Protein AF-0000000067867718 (afdb_homodimer)

Foldseek 3Di:
DVVVVVVLVVLLVVLVCLLLPLLLVLLLQLLVVLQVLLQLLLVLLCQLVPPDPVSVVVCVVVVCSVVSLVSNCVRALQVLLSSLLRSLLSSCVSVPHRRNLLSVLSSLLLQLLADWDDDPVGTHRPSNCRHLLVNLVSSVSSSVSSVQLSVQLVVCCADQDDPVDDPVVRVVRSSVVSSVVSNVVSNVVQVVCCPPPQNGPSSVCSVPPLVVLLVVVLDLVNVLVLLLSLLSCVLQPHNSCSSCSSVQCSRFLSLLSQLLVCVSVVDDLLPGPGQGGSLLCVQFLAQLEQLVCLLVLVLLCVPFDFPQSVVLSVVRNVSSQQSNCVSPCVSLVSHNDPLNSVSSSVLSSVRSVVSSVCCVVVVFGGFSSRDDDRRPGQLVSLCSGGRNSSSVSSVVSSNVSNVSRNVSVVVVSVVSVVVVVVVVVVVVVD/DVVVVVVLVVLLVVLVCLLLPLLLVLLLQLLVVLQVLLQLLLVLLCQLVPPDPVSVVVCVVVVCSVVSLVSNCVRALQVLLSSLLRSLLSSCVSVPHRRNLLSVLSSLLLQLLDDWDDDPVGTDRPSNCRHLLVNLVSSVSSSVSSVQLSVQLVVCCADQDDPVDDPVVRSVRSSVVSSVVSNVVSNVVQVVCCPPPQNGPSSVCSVPPLVVLLVVLLDLVNVLVLLLSLLSCVLQPHNSCSSCSSVQCSRFLSLLSQLLVVVSVVDDLLPGPGQGGSLLCVQFLAQLEQLVCLLVLVLLCVPFDFPQSVVLSVVRNVSSQQSNCVSVCVSVVSHNDPLQSVSSSVLSSVRSVVSSVCCVVVVFGGFSSRDDDRRPGQLVSLCSGGRNSSSVSSVVSSNVSNVSRNVSVVVVSVVSVVVVVVVVVVVVVD

pLDDT: mean 90.51, std 9.69, range [46.03, 98.88]

InterPro domains:
  IPR003352 Phosphotransferase system, EIIC [PF02378] (28-348)
  IPR004501 Phosphotransferase system, EIIC component, type 3 [PS51105] (7-408)
  IPR004501 Phosphotransferase system, EIIC component, type 3 [TIGR00410] (12-420)
  IPR004796 Phosphotransferase system, cellobiose-type IIC component [PIRSF006351] (7-424)
  IPR051088 Bacterial PTS System Sugar-Specific EIIC/EIIB [PTHR33989] (7-426)

Organism: NCBI:txid29363

Sequence (860 aa):
MKDKEQIMDKVMLFAEKVKTNNYLSAISNGLMMLMPLLMIGSIALLLAVLPIDAWKQFLTDTGIRTYLMAASTLTTSLIALYASFTVAYCLAENLGQKAIGAGCISAFCFLIITPLANFETGSYLDIGWLGAKGLFGAMIVALIAGRLYCLFLDKKIIIKMPESVPPVVSNTFAGLFPAIIVGFLFVFVAFGFSLTKYGSFADFVYGIIAAPLQNLSGSIWSLLFIILIQMVLWIFGLHGSLVVGSFISALYLPMDTMNMEAVMAGVANSDLPNIMGKTFYGLFAGIGGAGGTLSLIFVMLIFAKAKQHKAIAKLTVGPGCFTINEPIVFGLPLILNPIMAIPFITVPLIQTLVAYLAIAANIVPRLNGVQVPFGMPILVNGVLAGGWKVAVLQVVLIAIGMLVYFPFFKVLDKQALKSEEVSSEETLVQMKDKEQIMDKVMLFAEKVKTNNYLSAISNGLMMLMPLLMIGSIALLLAVLPIDAWKQFLTDTGIRTYLMAASTLTTSLIALYASFTVAYCLAENLGQKAIGAGCISAFCFLIITPLANFETGSYLDIGWLGAKGLFGAMIVALIAGRLYCLFLDKKIIIKMPESVPPVVSNTFAGLFPAIIVGFLFVFVAFGFSLTKYGSFADFVYGIIAAPLQNLSGSIWSLLFIILIQMVLWIFGLHGSLVVGSFISALYLPMDTMNMEAVMAGVANSDLPNIMGKTFYGLFAGIGGAGGTLSLIFVMLIFAKAKQHKAIAKLTVGPGCFTINEPIVFGLPLILNPIMAIPFITVPLIQTLVAYLAIAANIVPRLNGVQVPFGMPILVNGVLAGGWKVAVLQVVLIAIGMLVYFPFFKVLDKQALKSEEVSSEETLVQ

Structure (mmCIF, N/CA/C/O backbone):
data_AF-0000000067867718-model_v1
#
loop_
_entity.id
_entity.type
_entity.pdbx_description
1 polymer 'Permease IIC component'
#
loop_
_atom_site.group_PDB
_atom_site.id
_atom_site.type_symbol
_atom_site.label_atom_id
_atom_site.label_alt_id
_atom_site.label_comp_id
_atom_site.label_asym_id
_atom_site.label_entity_id
_atom_site.label_seq_id
_atom_site.pdbx_PDB_ins_code
_atom_site.Cartn_x
_atom_site.Cartn_y
_atom_site.Cartn_z
_atom_site.occupancy
_atom_site.B_iso_or_equiv
_atom_site.auth_seq_id
_atom_site.auth_comp_id
_atom_site.auth_asym_id
_atom_site.auth_atom_id
_atom_site.pdbx_PDB_model_num
ATOM 1 N N . MET A 1 1 ? -17.594 -49.094 6.586 1 56.5 1 MET A N 1
ATOM 2 C CA . MET A 1 1 ? -18.375 -48.031 5.961 1 56.5 1 MET A CA 1
ATOM 3 C C . MET A 1 1 ? -18.625 -46.875 6.938 1 56.5 1 MET A C 1
ATOM 5 O O . MET A 1 1 ? -18.469 -45.719 6.578 1 56.5 1 MET A O 1
ATOM 9 N N . LYS A 1 2 ? -18.844 -47.219 8.211 1 63.03 2 LYS A N 1
ATOM 10 C CA . LYS A 1 2 ? -19.078 -46.219 9.227 1 63.03 2 LYS A CA 1
ATOM 11 C C . LYS A 1 2 ? -17.797 -45.406 9.516 1 63.03 2 LYS A C 1
ATOM 13 O O . LYS A 1 2 ? -17.844 -44.188 9.648 1 63.03 2 LYS A O 1
ATOM 18 N N . ASP A 1 3 ? -16.75 -46.094 9.438 1 68.88 3 ASP A N 1
ATOM 19 C CA . ASP A 1 3 ? -15.477 -45.438 9.727 1 68.88 3 ASP A CA 1
ATOM 20 C C . ASP A 1 3 ? -15.055 -44.531 8.594 1 68.88 3 ASP A C 1
ATOM 22 O O . ASP A 1 3 ? -14.555 -43.406 8.836 1 68.88 3 ASP A O 1
ATOM 26 N N . LYS A 1 4 ? -15.188 -45 7.402 1 69.81 4 LYS A N 1
ATOM 27 C CA . LYS A 1 4 ? -14.898 -44.156 6.234 1 69.81 4 LYS A CA 1
ATOM 28 C C . LYS A 1 4 ? -15.797 -42.938 6.203 1 69.81 4 LYS A C 1
ATOM 30 O O . LYS A 1 4 ? -15.336 -41.844 5.891 1 69.81 4 LYS A O 1
ATOM 35 N N . GLU A 1 5 ? -16.984 -43.219 6.504 1 76.69 5 GLU A N 1
ATOM 36 C CA . GLU A 1 5 ? -17.938 -42.125 6.562 1 76.69 5 GLU A CA 1
ATOM 37 C C . GLU A 1 5 ? -17.547 -41.125 7.645 1 76.69 5 GLU A C 1
ATOM 39 O O . GLU A 1 5 ? -17.672 -39.906 7.449 1 76.69 5 GLU A O 1
ATOM 44 N N . GLN A 1 6 ? -17.141 -41.688 8.711 1 80.94 6 GLN A N 1
ATOM 45 C CA . GLN A 1 6 ? -16.719 -40.812 9.797 1 80.94 6 GLN A CA 1
ATOM 46 C C . GLN A 1 6 ? -15.484 -40.031 9.414 1 80.94 6 GLN A C 1
ATOM 48 O O . GLN A 1 6 ? -15.375 -38.844 9.742 1 80.94 6 GLN A O 1
ATOM 53 N N . ILE A 1 7 ? -14.586 -40.625 8.812 1 78.62 7 ILE A N 1
ATOM 54 C CA . ILE A 1 7 ? -13.383 -39.938 8.352 1 78.62 7 ILE A CA 1
ATOM 55 C C . ILE A 1 7 ? -13.758 -38.875 7.336 1 78.62 7 ILE A C 1
ATOM 57 O O . ILE A 1 7 ? -13.234 -37.75 7.383 1 78.62 7 ILE A O 1
ATOM 61 N N . MET A 1 8 ? -14.664 -39.219 6.516 1 80.06 8 MET A N 1
ATOM 62 C CA . MET A 1 8 ? -15.094 -38.281 5.484 1 80.06 8 MET A CA 1
ATOM 63 C C . MET A 1 8 ? -15.781 -37.094 6.105 1 80.06 8 MET A C 1
ATOM 65 O O . MET A 1 8 ? -15.617 -35.969 5.625 1 80.06 8 MET A O 1
ATOM 69 N N . ASP A 1 9 ? -16.578 -37.375 7.035 1 82.75 9 ASP A N 1
ATOM 70 C CA . ASP A 1 9 ? -17.234 -36.281 7.742 1 82.75 9 ASP A CA 1
ATOM 71 C C . ASP A 1 9 ? -16.203 -35.344 8.391 1 82.75 9 ASP A C 1
ATOM 73 O O . ASP A 1 9 ? -16.375 -34.125 8.375 1 82.75 9 ASP A O 1
ATOM 77 N N . LYS A 1 10 ? -15.258 -35.938 8.891 1 84.94 10 LYS A N 1
ATOM 78 C CA . LYS A 1 10 ? -14.211 -35.125 9.531 1 84.94 10 LYS A CA 1
ATOM 79 C C . LYS A 1 10 ? -13.438 -34.312 8.5 1 84.94 10 LYS A C 1
ATOM 81 O O . LYS A 1 10 ? -13.094 -33.156 8.75 1 84.94 10 LYS A O 1
ATOM 86 N N . VAL A 1 11 ? -13.156 -34.906 7.383 1 81.06 11 VAL A N 1
ATOM 87 C CA . VAL A 1 11 ? -12.43 -34.219 6.316 1 81.06 11 VAL A CA 1
ATOM 88 C C . VAL A 1 11 ? -13.266 -33.062 5.793 1 81.06 11 VAL A C 1
ATOM 90 O O . VAL A 1 11 ? -12.742 -31.969 5.566 1 81.06 11 VAL A O 1
ATOM 93 N N . MET A 1 12 ? -14.469 -33.312 5.66 1 82.31 12 MET A N 1
ATOM 94 C CA . MET A 1 12 ? -15.359 -32.281 5.152 1 82.31 12 MET A CA 1
ATOM 95 C C . MET A 1 12 ? -15.469 -31.125 6.145 1 82.31 12 MET A C 1
ATOM 97 O O . MET A 1 12 ? -15.5 -29.969 5.75 1 82.31 12 MET A O 1
ATOM 101 N N . LEU A 1 13 ? -15.531 -31.5 7.387 1 84.5 13 LEU A N 1
ATOM 102 C CA . LEU A 1 13 ? -15.594 -30.484 8.43 1 84.5 13 LEU A CA 1
ATOM 103 C C . LEU A 1 13 ? -14.312 -29.656 8.453 1 84.5 13 LEU A C 1
ATOM 105 O O . LEU A 1 13 ? -14.359 -28.438 8.602 1 84.5 13 LEU A O 1
ATOM 109 N N . PHE A 1 14 ? -13.242 -30.328 8.344 1 85 14 PHE A N 1
ATOM 110 C CA . PHE A 1 14 ? -11.961 -29.641 8.305 1 85 14 PHE A CA 1
ATOM 111 C C . PHE A 1 14 ? -11.875 -28.734 7.09 1 85 14 PHE A C 1
ATOM 113 O O . PHE A 1 14 ? -11.438 -27.578 7.203 1 85 14 PHE A O 1
ATOM 120 N N . ALA A 1 15 ? -12.281 -29.25 6.02 1 84.5 15 ALA A N 1
ATOM 121 C CA . ALA A 1 15 ? -12.234 -28.484 4.781 1 84.5 15 ALA A CA 1
ATOM 122 C C . ALA A 1 15 ? -13.094 -27.219 4.891 1 84.5 15 ALA A C 1
ATOM 124 O O . ALA A 1 15 ? -12.703 -26.156 4.414 1 84.5 15 ALA A O 1
ATOM 125 N N . GLU A 1 16 ? -14.148 -27.375 5.469 1 83.19 16 GLU A N 1
ATOM 126 C CA . GLU A 1 16 ? -15.031 -26.234 5.656 1 83.19 16 GLU A CA 1
ATOM 127 C C . GLU A 1 16 ? -14.406 -25.188 6.59 1 83.19 16 GLU A C 1
ATOM 129 O O . GLU A 1 16 ? -14.531 -23.984 6.363 1 83.19 16 GLU A O 1
ATOM 134 N N . LYS A 1 17 ? -13.781 -25.703 7.559 1 86.38 17 LYS A N 1
ATOM 135 C CA . LYS A 1 17 ? -13.117 -24.812 8.5 1 86.38 17 LYS A CA 1
ATOM 136 C C . LYS A 1 17 ? -11.984 -24.047 7.82 1 86.38 17 LYS A C 1
ATOM 138 O O . LYS A 1 17 ? -11.766 -22.875 8.109 1 86.38 17 LYS A O 1
ATOM 143 N N . VAL A 1 18 ? -11.297 -24.688 6.992 1 84.06 18 VAL A N 1
ATOM 144 C CA . VAL A 1 18 ? -10.203 -24.047 6.27 1 84.06 18 VAL A CA 1
ATOM 145 C C . VAL A 1 18 ? -10.758 -23.016 5.289 1 84.06 18 VAL A C 1
ATOM 147 O O . VAL A 1 18 ? -10.242 -21.906 5.199 1 84.06 18 VAL A O 1
ATOM 150 N N . LYS A 1 19 ? -11.727 -23.422 4.672 1 80.06 19 LYS A N 1
ATOM 151 C CA . LYS A 1 19 ? -12.336 -22.562 3.656 1 80.06 19 LYS A CA 1
ATOM 152 C C . LYS A 1 19 ? -12.891 -21.297 4.277 1 80.06 19 LYS A C 1
ATOM 154 O O . LYS A 1 19 ? -12.852 -20.219 3.662 1 80.06 19 LYS A O 1
ATOM 159 N N . THR A 1 20 ? -13.312 -21.391 5.477 1 85.44 20 THR A N 1
ATOM 160 C CA . THR A 1 20 ? -13.984 -20.25 6.105 1 85.44 20 THR A CA 1
ATOM 161 C C . THR A 1 20 ? -13.047 -19.531 7.074 1 85.44 20 THR A C 1
ATOM 163 O O . THR A 1 20 ? -13.453 -18.609 7.766 1 85.44 20 THR A O 1
ATOM 166 N N . ASN A 1 21 ? -11.844 -20.031 7.133 1 91.5 21 ASN A N 1
ATOM 167 C CA . ASN A 1 21 ? -10.883 -19.438 8.055 1 91.5 21 ASN A CA 1
ATOM 168 C C . ASN A 1 21 ? -10.461 -18.031 7.598 1 91.5 21 ASN A C 1
ATOM 170 O O . ASN A 1 21 ? -9.891 -17.875 6.52 1 91.5 21 ASN A O 1
ATOM 174 N N . ASN A 1 22 ? -10.617 -17.047 8.5 1 93.62 22 ASN A N 1
ATOM 175 C CA . ASN A 1 22 ? -10.352 -15.656 8.18 1 93.62 22 ASN A CA 1
ATOM 176 C C . ASN A 1 22 ? -8.867 -15.422 7.883 1 93.62 22 ASN A C 1
ATOM 178 O O . ASN A 1 22 ? -8.523 -14.602 7.027 1 93.62 22 ASN A O 1
ATOM 182 N N . TYR A 1 23 ? -8.062 -16.094 8.555 1 94.88 23 TYR A N 1
ATOM 183 C CA . TYR A 1 23 ? -6.625 -15.883 8.422 1 94.88 23 TYR A CA 1
ATOM 184 C C . TYR A 1 23 ? -6.09 -16.5 7.141 1 94.88 23 TYR A C 1
ATOM 186 O O . TYR A 1 23 ? -5.363 -15.859 6.383 1 94.88 23 TYR A O 1
ATOM 194 N N . LEU A 1 24 ? -6.535 -17.734 6.852 1 92.31 24 LEU A N 1
ATOM 195 C CA . LEU A 1 24 ? -6.09 -18.406 5.633 1 92.31 24 LEU A CA 1
ATOM 196 C C . LEU A 1 24 ? -6.66 -17.719 4.395 1 92.31 24 LEU A C 1
ATOM 198 O O . LEU A 1 24 ? -5.961 -17.547 3.393 1 92.31 24 LEU A O 1
ATOM 202 N N . SER A 1 25 ? -7.844 -17.312 4.492 1 91.62 25 SER A N 1
ATOM 203 C CA . SER A 1 25 ? -8.453 -16.625 3.363 1 91.62 25 SER A CA 1
ATOM 204 C C . SER A 1 25 ? -7.781 -15.281 3.109 1 91.62 25 SER A C 1
ATOM 206 O O . SER A 1 25 ? -7.684 -14.836 1.964 1 91.62 25 SER A O 1
ATOM 208 N N . ALA A 1 26 ? -7.348 -14.633 4.195 1 95.38 26 ALA A N 1
ATOM 209 C CA . ALA A 1 26 ? -6.66 -13.352 4.059 1 95.38 26 ALA A CA 1
ATOM 210 C C . ALA A 1 26 ? -5.348 -13.516 3.301 1 95.38 26 ALA A C 1
ATOM 212 O O . ALA A 1 26 ? -4.992 -12.664 2.477 1 95.38 26 ALA A O 1
ATOM 213 N N . ILE A 1 27 ? -4.676 -14.57 3.602 1 94.44 27 ILE A N 1
ATOM 214 C CA . ILE A 1 27 ? -3.418 -14.836 2.908 1 94.44 27 ILE A CA 1
ATOM 215 C C . ILE A 1 27 ? -3.688 -15.086 1.426 1 94.44 27 ILE A C 1
ATOM 217 O O . ILE A 1 27 ? -3.076 -14.445 0.564 1 94.44 27 ILE A O 1
ATOM 221 N N . SER A 1 28 ? -4.586 -15.969 1.153 1 90 28 SER A N 1
ATOM 222 C CA . SER A 1 28 ? -4.891 -16.328 -0.227 1 90 28 SER A CA 1
ATOM 223 C C . SER A 1 28 ? -5.395 -15.125 -1.015 1 90 28 SER A C 1
ATOM 225 O O . SER A 1 28 ? -4.895 -14.836 -2.105 1 90 28 SER A O 1
ATOM 227 N N . ASN A 1 29 ? -6.305 -14.43 -0.425 1 89.94 29 ASN A N 1
ATOM 228 C CA . ASN A 1 29 ? -6.883 -13.281 -1.113 1 89.94 29 ASN A CA 1
ATOM 229 C C . ASN A 1 29 ? -5.875 -12.148 -1.257 1 89.94 29 ASN A C 1
ATOM 231 O O . ASN A 1 29 ? -5.859 -11.445 -2.271 1 89.94 29 ASN A O 1
ATOM 235 N N . GLY A 1 30 ? -5.102 -11.961 -0.221 1 93.94 30 GLY A N 1
ATOM 236 C CA . GLY A 1 30 ? -4.074 -10.93 -0.279 1 93.94 30 GLY A CA 1
ATOM 237 C C . GLY A 1 30 ? -3.053 -11.164 -1.373 1 93.94 30 GLY A C 1
ATOM 238 O O . GLY A 1 30 ? -2.678 -10.234 -2.092 1 93.94 30 GLY A O 1
ATOM 239 N N . LEU A 1 31 ? -2.609 -12.359 -1.469 1 92.56 31 LEU A N 1
ATOM 240 C CA . LEU A 1 31 ? -1.628 -12.703 -2.492 1 92.56 31 LEU A CA 1
ATOM 241 C C . LEU A 1 31 ? -2.258 -12.664 -3.881 1 92.56 31 LEU A C 1
ATOM 243 O O . LEU A 1 31 ? -1.605 -12.273 -4.852 1 92.56 31 LEU A O 1
ATOM 247 N N . MET A 1 32 ? -3.49 -13.047 -3.975 1 88.44 32 MET A N 1
ATOM 248 C CA . MET A 1 32 ? -4.199 -13 -5.25 1 88.44 32 MET A CA 1
ATOM 249 C C . MET A 1 32 ? -4.328 -11.57 -5.75 1 88.44 32 MET A C 1
ATOM 251 O O . MET A 1 32 ? -4.301 -11.32 -6.957 1 88.44 32 MET A O 1
ATOM 255 N N . MET A 1 33 ? -4.418 -10.656 -4.824 1 89.62 33 MET A N 1
ATOM 256 C CA . MET A 1 33 ? -4.535 -9.242 -5.172 1 89.62 33 MET A CA 1
ATOM 257 C C . MET A 1 33 ? -3.268 -8.742 -5.852 1 89.62 33 MET A C 1
ATOM 259 O O . MET A 1 33 ? -3.281 -7.699 -6.512 1 89.62 33 MET A O 1
ATOM 263 N N . LEU A 1 34 ? -2.203 -9.461 -5.746 1 92.75 34 LEU A N 1
ATOM 264 C CA . LEU A 1 34 ? -0.92 -9.031 -6.289 1 92.75 34 LEU A CA 1
ATOM 265 C C . LEU A 1 34 ? -0.688 -9.633 -7.672 1 92.75 34 LEU A C 1
ATOM 267 O O . LEU A 1 34 ? 0.319 -9.336 -8.32 1 92.75 34 LEU A O 1
ATOM 271 N N . MET A 1 35 ? -1.643 -10.375 -8.094 1 90.44 35 MET A N 1
ATOM 272 C CA . MET A 1 35 ? -1.479 -11.07 -9.367 1 90.44 35 MET A CA 1
ATOM 273 C C . MET A 1 35 ? -1.251 -10.086 -10.508 1 90.44 35 MET A C 1
ATOM 275 O O . MET A 1 35 ? -0.365 -10.289 -11.344 1 90.44 35 MET A O 1
ATOM 279 N N . PRO A 1 36 ? -1.979 -9.008 -10.594 1 90.81 36 PRO A N 1
ATOM 280 C CA . PRO A 1 36 ? -1.709 -8.07 -11.688 1 90.81 36 PRO A CA 1
ATOM 281 C C . PRO A 1 36 ? -0.274 -7.551 -11.68 1 90.81 36 PRO A C 1
ATOM 283 O O . PRO A 1 36 ? 0.348 -7.426 -12.734 1 90.81 36 PRO A O 1
ATOM 286 N N . LEU A 1 37 ? 0.251 -7.246 -10.523 1 94.38 37 LEU A N 1
ATOM 287 C CA . LEU A 1 37 ? 1.629 -6.777 -10.422 1 94.38 37 LEU A CA 1
ATOM 288 C C . LEU A 1 37 ? 2.605 -7.859 -10.867 1 94.38 37 LEU A C 1
ATOM 290 O O . LEU A 1 37 ? 3.541 -7.586 -11.625 1 94.38 37 LEU A O 1
ATOM 294 N N . LEU A 1 38 ? 2.326 -9.031 -10.406 1 93.88 38 LEU A N 1
ATOM 295 C CA . LEU A 1 38 ? 3.213 -10.133 -10.75 1 93.88 38 LEU A CA 1
ATOM 296 C C . LEU A 1 38 ? 3.172 -10.414 -12.25 1 93.88 38 LEU A C 1
ATOM 298 O O . LEU A 1 38 ? 4.18 -10.812 -12.836 1 93.88 38 LEU A O 1
ATOM 302 N N . MET A 1 39 ? 2.049 -10.188 -12.828 1 92.31 39 MET A N 1
ATOM 303 C CA . MET A 1 39 ? 1.924 -10.383 -14.273 1 92.31 39 MET A CA 1
ATOM 304 C C . MET A 1 39 ? 2.732 -9.336 -15.031 1 92.31 39 MET A C 1
ATOM 306 O O . MET A 1 39 ? 3.363 -9.648 -16.047 1 92.31 39 MET A O 1
ATOM 310 N N . ILE A 1 40 ? 2.676 -8.117 -14.57 1 94.31 40 ILE A N 1
ATOM 311 C CA . ILE A 1 40 ? 3.508 -7.074 -15.164 1 94.31 40 ILE A CA 1
ATOM 312 C C . ILE A 1 40 ? 4.973 -7.496 -15.125 1 94.31 40 ILE A C 1
ATOM 314 O O . ILE A 1 40 ? 5.672 -7.445 -16.141 1 94.31 40 ILE A O 1
ATOM 318 N N . GLY A 1 41 ? 5.422 -7.895 -13.945 1 94.88 41 GLY A N 1
ATOM 319 C CA . GLY A 1 41 ? 6.801 -8.336 -13.797 1 94.88 41 GLY A CA 1
ATOM 320 C C . GLY A 1 41 ? 7.137 -9.539 -14.656 1 94.88 41 GLY A C 1
ATOM 321 O O . GLY A 1 41 ? 8.227 -9.617 -15.234 1 94.88 41 GLY A O 1
ATOM 322 N N . SER A 1 42 ? 6.191 -10.43 -14.742 1 94.19 42 SER A N 1
ATOM 323 C CA . SER A 1 42 ? 6.379 -11.648 -15.523 1 94.19 42 SER A CA 1
ATOM 324 C C . SER A 1 42 ? 6.527 -11.336 -17.016 1 94.19 42 SER A C 1
ATOM 326 O O . SER A 1 42 ? 7.445 -11.836 -17.672 1 94.19 42 SER A O 1
ATOM 328 N N . ILE A 1 43 ? 5.645 -10.562 -17.5 1 93.31 43 ILE A N 1
ATOM 329 C CA . ILE A 1 43 ? 5.691 -10.203 -18.922 1 93.31 43 ILE A CA 1
ATOM 330 C C . ILE A 1 43 ? 6.973 -9.43 -19.203 1 93.31 43 ILE A C 1
ATOM 332 O O . ILE A 1 43 ? 7.637 -9.672 -20.219 1 93.31 43 ILE A O 1
ATOM 336 N N . ALA A 1 44 ? 7.301 -8.508 -18.375 1 95.38 44 ALA A N 1
ATOM 337 C CA . ALA A 1 44 ? 8.523 -7.727 -18.547 1 95.38 44 ALA A CA 1
ATOM 338 C C . ALA A 1 44 ? 9.75 -8.633 -18.578 1 95.38 44 ALA A C 1
ATOM 340 O O . ALA A 1 44 ? 10.633 -8.453 -19.422 1 95.38 44 ALA A O 1
ATOM 341 N N . LEU A 1 45 ? 9.812 -9.539 -17.688 1 94.25 45 LEU A N 1
ATOM 342 C CA . LEU A 1 45 ? 10.938 -10.461 -17.625 1 94.25 45 LEU A CA 1
ATOM 343 C C . LEU A 1 45 ? 11.031 -11.289 -18.906 1 94.25 45 LEU A C 1
ATOM 345 O O . LEU A 1 45 ? 12.109 -11.43 -19.484 1 94.25 45 LEU A O 1
ATOM 349 N N . LEU A 1 46 ? 9.898 -11.812 -19.359 1 92.88 46 LEU A N 1
ATOM 350 C CA . LEU A 1 46 ? 9.875 -12.633 -20.562 1 92.88 46 LEU A CA 1
ATOM 351 C C . LEU A 1 46 ? 10.359 -11.836 -21.766 1 92.88 46 LEU A C 1
ATOM 353 O O . LEU A 1 46 ? 11.133 -12.344 -22.594 1 92.88 46 LEU A O 1
ATOM 357 N N . LEU A 1 47 ? 9.906 -10.617 -21.812 1 94.12 47 LEU A N 1
ATOM 358 C CA . LEU A 1 47 ? 10.344 -9.75 -22.906 1 94.12 47 LEU A CA 1
ATOM 359 C C . LEU A 1 47 ? 11.836 -9.453 -22.812 1 94.12 47 LEU A C 1
ATOM 361 O O . LEU A 1 47 ? 12.523 -9.359 -23.828 1 94.12 47 LEU A O 1
ATOM 365 N N . ALA A 1 48 ? 12.344 -9.359 -21.656 1 94.19 48 ALA A N 1
ATOM 366 C CA . ALA A 1 48 ? 13.742 -8.992 -21.438 1 94.19 48 ALA A CA 1
ATOM 367 C C . ALA A 1 48 ? 14.672 -10.156 -21.766 1 94.19 48 ALA A C 1
ATOM 369 O O . ALA A 1 48 ? 15.844 -9.945 -22.094 1 94.19 48 ALA A O 1
ATOM 370 N N . VAL A 1 49 ? 14.117 -11.359 -21.703 1 91.06 49 VAL A N 1
ATOM 371 C CA . VAL A 1 49 ? 15.031 -12.492 -21.797 1 91.06 49 VAL A CA 1
ATOM 372 C C . VAL A 1 49 ? 14.695 -13.328 -23.031 1 91.06 49 VAL A C 1
ATOM 374 O O . VAL A 1 49 ? 15.266 -14.406 -23.234 1 91.06 49 VAL A O 1
ATOM 377 N N . LEU A 1 50 ? 13.789 -12.93 -23.891 1 89.19 50 LEU A N 1
ATOM 378 C CA . LEU A 1 50 ? 13.445 -13.656 -25.109 1 89.19 50 LEU A CA 1
ATOM 379 C C . LEU A 1 50 ? 14.695 -13.977 -25.922 1 89.19 50 LEU A C 1
ATOM 381 O O . LEU A 1 50 ? 15.484 -13.078 -26.234 1 89.19 50 LEU A O 1
ATOM 385 N N . PRO A 1 51 ? 14.82 -15.242 -26.234 1 88.12 51 PRO A N 1
ATOM 386 C CA . PRO A 1 51 ? 16.078 -15.664 -26.875 1 88.12 51 PRO A CA 1
ATOM 387 C C . PRO A 1 51 ? 16.062 -15.484 -28.391 1 88.12 51 PRO A C 1
ATOM 389 O O . PRO A 1 51 ? 16.281 -16.453 -29.125 1 88.12 51 PRO A O 1
ATOM 392 N N . ILE A 1 52 ? 15.734 -14.336 -28.828 1 91.38 52 ILE A N 1
ATOM 393 C CA . ILE A 1 52 ? 15.805 -13.945 -30.234 1 91.38 52 ILE A CA 1
ATOM 394 C C . ILE A 1 52 ? 16.906 -12.906 -30.422 1 91.38 52 ILE A C 1
ATOM 396 O O . ILE A 1 52 ? 16.844 -11.805 -29.859 1 91.38 52 ILE A O 1
ATOM 400 N N . ASP A 1 53 ? 17.844 -13.258 -31.234 1 93.5 53 ASP A N 1
ATOM 401 C CA . ASP A 1 53 ? 19.062 -12.453 -31.359 1 93.5 53 ASP A CA 1
ATOM 402 C C . ASP A 1 53 ? 18.719 -11.023 -31.766 1 93.5 53 ASP A C 1
ATOM 404 O O . ASP A 1 53 ? 19.234 -10.07 -31.188 1 93.5 53 ASP A O 1
ATOM 408 N N . ALA A 1 54 ? 17.891 -10.891 -32.719 1 95.19 54 ALA A N 1
ATOM 409 C CA . ALA A 1 54 ? 17.516 -9.547 -33.188 1 95.19 54 ALA A CA 1
ATOM 410 C C . ALA A 1 54 ? 16.844 -8.766 -32.062 1 95.19 54 ALA A C 1
ATOM 412 O O . ALA A 1 54 ? 17.047 -7.555 -31.922 1 95.19 54 ALA A O 1
ATOM 413 N N . TRP A 1 55 ? 16.078 -9.43 -31.312 1 95 55 TRP A N 1
ATOM 414 C CA . TRP A 1 55 ? 15.367 -8.812 -30.203 1 95 55 TRP A CA 1
ATOM 415 C C . TRP A 1 55 ? 16.328 -8.422 -29.078 1 95 55 TRP A C 1
ATOM 417 O O . TRP A 1 55 ? 16.25 -7.316 -28.531 1 95 55 TRP A O 1
ATOM 427 N N . LYS A 1 56 ? 17.234 -9.219 -28.828 1 93.25 56 LYS A N 1
ATOM 428 C CA . LYS A 1 56 ? 18.234 -8.953 -27.797 1 93.25 56 LYS A CA 1
ATOM 429 C C . LYS A 1 56 ? 19.062 -7.723 -28.156 1 93.25 56 LYS A C 1
ATOM 431 O O . LYS A 1 56 ? 19.344 -6.887 -27.281 1 93.25 56 LYS A O 1
ATOM 436 N N . GLN A 1 57 ? 19.469 -7.723 -29.391 1 94.88 57 GLN A N 1
ATOM 437 C CA . GLN A 1 57 ? 20.25 -6.586 -29.859 1 94.88 57 GLN A CA 1
ATOM 438 C C . GLN A 1 57 ? 19.453 -5.289 -29.766 1 94.88 57 GLN A C 1
ATOM 440 O O . GLN A 1 57 ? 19.969 -4.262 -29.328 1 94.88 57 GLN A O 1
ATOM 445 N N . PHE A 1 58 ? 18.219 -5.387 -30.156 1 96.31 58 PHE A N 1
ATOM 446 C CA . PHE A 1 58 ? 17.344 -4.223 -30.062 1 96.31 58 PHE A CA 1
ATOM 447 C C . PHE A 1 58 ? 17.234 -3.727 -28.625 1 96.31 58 PHE A C 1
ATOM 449 O O . PHE A 1 58 ? 17.344 -2.525 -28.375 1 96.31 58 PHE A O 1
ATOM 456 N N . LEU A 1 59 ? 17.016 -4.602 -27.734 1 95.19 59 LEU A N 1
ATOM 457 C CA . LEU A 1 59 ? 16.875 -4.266 -26.328 1 95.19 59 LEU A CA 1
ATOM 458 C C . LEU A 1 59 ? 18.156 -3.611 -25.797 1 95.19 59 LEU A C 1
ATOM 460 O O . LEU A 1 59 ? 18.094 -2.641 -25.031 1 95.19 59 LEU A O 1
ATOM 464 N N . THR A 1 60 ? 19.281 -4.152 -26.188 1 91.38 60 THR A N 1
ATOM 465 C CA . THR A 1 60 ? 20.562 -3.635 -25.734 1 91.38 60 THR A CA 1
ATOM 466 C C . THR A 1 60 ? 20.844 -2.273 -26.359 1 91.38 60 THR A C 1
ATOM 468 O O . THR A 1 60 ? 21.281 -1.347 -25.672 1 91.38 60 THR A O 1
ATOM 471 N N . ASP A 1 61 ? 20.547 -2.15 -27.594 1 94.69 61 ASP A N 1
ATOM 472 C CA . ASP A 1 61 ? 20.844 -0.92 -28.328 1 94.69 61 ASP A CA 1
ATOM 473 C C . ASP A 1 61 ? 20 0.243 -27.797 1 94.69 61 ASP A C 1
ATOM 475 O O . ASP A 1 61 ? 20.484 1.37 -27.703 1 94.69 61 ASP A O 1
ATOM 479 N N . THR A 1 62 ? 18.812 -0.038 -27.531 1 94.5 62 THR A N 1
ATOM 480 C CA . THR A 1 62 ? 17.891 1.026 -27.125 1 94.5 62 THR A CA 1
ATOM 481 C C . THR A 1 62 ? 18.016 1.299 -25.625 1 94.5 62 THR A C 1
ATOM 483 O O . THR A 1 62 ? 17.688 2.389 -25.156 1 94.5 62 THR A O 1
ATOM 486 N N . GLY A 1 63 ? 18.438 0.303 -24.891 1 93.62 63 GLY A N 1
ATOM 487 C CA . GLY A 1 63 ? 18.547 0.434 -23.438 1 93.62 63 GLY A CA 1
ATOM 488 C C . GLY A 1 63 ? 17.266 0.094 -22.719 1 93.62 63 GLY A C 1
ATOM 489 O O . GLY A 1 63 ? 17.203 0.165 -21.484 1 93.62 63 GLY A O 1
ATOM 490 N N . ILE A 1 64 ? 16.297 -0.36 -23.422 1 95.12 64 ILE A N 1
ATOM 491 C CA . ILE A 1 64 ? 14.977 -0.608 -22.828 1 95.12 64 ILE A CA 1
ATOM 492 C C . ILE A 1 64 ? 15.031 -1.854 -21.953 1 95.12 64 ILE A C 1
ATOM 494 O O . ILE A 1 64 ? 14.172 -2.057 -21.094 1 95.12 64 ILE A O 1
ATOM 498 N N . ARG A 1 65 ? 15.992 -2.727 -22.141 1 94.19 65 ARG A N 1
ATOM 499 C CA . ARG A 1 65 ? 16.141 -3.934 -21.328 1 94.19 65 ARG A CA 1
ATOM 500 C C . ARG A 1 65 ? 16.219 -3.596 -19.844 1 94.19 65 ARG A C 1
ATOM 502 O O . ARG A 1 65 ? 15.648 -4.297 -19 1 94.19 65 ARG A O 1
ATOM 509 N N . THR A 1 66 ? 16.938 -2.531 -19.578 1 91.56 66 THR A N 1
ATOM 510 C CA . THR A 1 66 ? 17.125 -2.115 -18.203 1 91.56 66 THR A CA 1
ATOM 511 C C . THR A 1 66 ? 15.789 -1.806 -17.531 1 91.56 66 THR A C 1
ATOM 513 O O . THR A 1 66 ? 15.586 -2.121 -16.359 1 91.56 66 THR A O 1
ATOM 516 N N . TYR A 1 67 ? 14.898 -1.296 -18.25 1 93.38 67 TYR A N 1
ATOM 517 C CA . TYR A 1 67 ? 13.609 -0.895 -17.703 1 93.38 67 TYR A CA 1
ATOM 518 C C . TYR A 1 67 ? 12.656 -2.082 -17.609 1 93.38 67 TYR A C 1
ATOM 520 O O . TYR A 1 67 ? 11.828 -2.156 -16.703 1 93.38 67 TYR A O 1
ATOM 528 N N . LEU A 1 68 ? 12.781 -2.957 -18.547 1 94.31 68 LEU A N 1
ATOM 529 C CA . LEU A 1 68 ? 12.023 -4.199 -18.438 1 94.31 68 LEU A CA 1
ATOM 530 C C . LEU A 1 68 ? 12.461 -5 -17.219 1 94.31 68 LEU A C 1
ATOM 532 O O . LEU A 1 68 ? 11.625 -5.496 -16.453 1 94.31 68 LEU A O 1
ATOM 536 N N . MET A 1 69 ? 13.758 -5.047 -16.984 1 92.06 69 MET A N 1
ATOM 537 C CA . MET A 1 69 ? 14.289 -5.746 -15.828 1 92.06 69 MET A CA 1
ATOM 538 C C . MET A 1 69 ? 13.883 -5.043 -14.531 1 92.06 69 MET A C 1
ATOM 540 O O . MET A 1 69 ? 13.57 -5.699 -13.539 1 92.06 69 MET A O 1
ATOM 544 N N . ALA A 1 70 ? 13.891 -3.74 -14.602 1 91.62 70 ALA A N 1
ATOM 545 C CA . ALA A 1 70 ? 13.461 -2.963 -13.445 1 91.62 70 ALA A CA 1
ATOM 546 C C . ALA A 1 70 ? 12.008 -3.24 -13.102 1 91.62 70 ALA A C 1
ATOM 548 O O . ALA A 1 70 ? 11.648 -3.338 -11.922 1 91.62 70 ALA A O 1
ATOM 549 N N . ALA A 1 71 ? 11.203 -3.336 -14.117 1 93.88 71 ALA A N 1
ATOM 550 C CA . ALA A 1 71 ? 9.789 -3.633 -13.906 1 93.88 71 ALA A CA 1
ATOM 551 C C . ALA A 1 71 ? 9.609 -4.977 -13.211 1 93.88 71 ALA A C 1
ATOM 553 O O . ALA A 1 71 ? 8.797 -5.105 -12.289 1 93.88 71 ALA A O 1
ATOM 554 N N . SER A 1 72 ? 10.336 -5.91 -13.664 1 92.81 72 SER A N 1
ATOM 555 C CA . SER A 1 72 ? 10.273 -7.227 -13.031 1 92.81 72 SER A CA 1
ATOM 556 C C . SER A 1 72 ? 10.766 -7.176 -11.594 1 92.81 72 SER A C 1
ATOM 558 O O . SER A 1 72 ? 10.148 -7.754 -10.695 1 92.81 72 SER A O 1
ATOM 560 N N . THR A 1 73 ? 11.828 -6.496 -11.359 1 90.5 73 THR A N 1
ATOM 561 C CA . THR A 1 73 ? 12.406 -6.375 -10.023 1 90.5 73 THR A CA 1
ATOM 562 C C . THR A 1 73 ? 11.43 -5.684 -9.078 1 90.5 73 THR A C 1
ATOM 564 O O . THR A 1 73 ? 11.227 -6.141 -7.949 1 90.5 73 THR A O 1
ATOM 567 N N . LEU A 1 74 ? 10.789 -4.625 -9.516 1 92.44 74 LEU A N 1
ATOM 568 C CA . LEU A 1 74 ? 9.938 -3.787 -8.68 1 92.44 74 LEU A CA 1
ATOM 569 C C . LEU A 1 74 ? 8.609 -4.48 -8.383 1 92.44 74 LEU A C 1
ATOM 571 O O . LEU A 1 74 ? 7.812 -3.994 -7.578 1 92.44 74 LEU A O 1
ATOM 575 N N . THR A 1 75 ? 8.336 -5.57 -8.992 1 93.38 75 THR A N 1
ATOM 576 C CA . THR A 1 75 ? 7.141 -6.352 -8.703 1 93.38 75 THR A CA 1
ATOM 577 C C . THR A 1 75 ? 7.496 -7.609 -7.914 1 93.38 75 THR A C 1
ATOM 579 O O . THR A 1 75 ? 7.105 -7.75 -6.754 1 93.38 75 THR A O 1
ATOM 582 N N . THR A 1 76 ? 8.414 -8.352 -8.406 1 89.62 76 THR A N 1
ATOM 583 C CA . THR A 1 76 ? 8.75 -9.648 -7.836 1 89.62 76 THR A CA 1
ATOM 584 C C . THR A 1 76 ? 9.625 -9.477 -6.594 1 89.62 76 THR A C 1
ATOM 586 O O . THR A 1 76 ? 9.383 -10.117 -5.566 1 89.62 76 THR A O 1
ATOM 589 N N . SER A 1 77 ? 10.617 -8.648 -6.664 1 88.38 77 SER A N 1
ATOM 590 C CA . SER A 1 77 ? 11.586 -8.508 -5.578 1 88.38 77 SER A CA 1
ATOM 591 C C . SER A 1 77 ? 11.039 -7.625 -4.465 1 88.38 77 SER A C 1
ATOM 593 O O . SER A 1 77 ? 11.719 -7.371 -3.471 1 88.38 77 SER A O 1
ATOM 595 N N . LEU A 1 78 ? 9.828 -7.121 -4.609 1 92.12 78 LEU A N 1
ATOM 596 C CA . LEU A 1 78 ? 9.156 -6.355 -3.562 1 92.12 78 LEU A CA 1
ATOM 597 C C . LEU A 1 78 ? 7.863 -7.035 -3.133 1 92.12 78 LEU A C 1
ATOM 599 O O . LEU A 1 78 ? 7.035 -6.426 -2.453 1 92.12 78 LEU A O 1
ATOM 603 N N . ILE A 1 79 ? 7.719 -8.211 -3.557 1 94.31 79 ILE A N 1
ATOM 604 C CA . ILE A 1 79 ? 6.445 -8.891 -3.379 1 94.31 79 ILE A CA 1
ATOM 605 C C . ILE A 1 79 ? 6.113 -8.992 -1.892 1 94.31 79 ILE A C 1
ATOM 607 O O . ILE A 1 79 ? 4.941 -8.93 -1.504 1 94.31 79 ILE A O 1
ATOM 611 N N . ALA A 1 80 ? 7.137 -9.188 -1.029 1 95.31 80 ALA A N 1
ATOM 612 C CA . ALA A 1 80 ? 6.895 -9.32 0.406 1 95.31 80 ALA A CA 1
ATOM 613 C C . ALA A 1 80 ? 6.316 -8.031 0.982 1 95.31 80 ALA A C 1
ATOM 615 O O . ALA A 1 80 ? 5.449 -8.07 1.856 1 95.31 80 ALA A O 1
ATOM 616 N N . LEU A 1 81 ? 6.789 -6.941 0.538 1 94.56 81 LEU A N 1
ATOM 617 C CA . LEU A 1 81 ? 6.27 -5.656 0.985 1 94.56 81 LEU A CA 1
ATOM 618 C C . LEU A 1 81 ? 4.809 -5.492 0.58 1 94.56 81 LEU A C 1
ATOM 620 O O . LEU A 1 81 ? 3.971 -5.109 1.401 1 94.56 81 LEU A O 1
ATOM 624 N N . TYR A 1 82 ? 4.523 -5.789 -0.686 1 96.75 82 TYR A N 1
ATOM 625 C CA . TYR A 1 82 ? 3.146 -5.707 -1.162 1 96.75 82 TYR A CA 1
ATOM 626 C C . TYR A 1 82 ? 2.24 -6.648 -0.376 1 96.75 82 TYR A C 1
ATOM 628 O O . TYR A 1 82 ? 1.126 -6.277 0 1 96.75 82 TYR A O 1
ATOM 636 N N . ALA A 1 83 ? 2.74 -7.805 -0.15 1 97.12 83 ALA A N 1
ATOM 637 C CA . ALA A 1 83 ? 1.953 -8.828 0.53 1 97.12 83 ALA A CA 1
ATOM 638 C C . ALA A 1 83 ? 1.658 -8.43 1.973 1 97.12 83 ALA A C 1
ATOM 640 O O . ALA A 1 83 ? 0.578 -8.711 2.494 1 97.12 83 ALA A O 1
ATOM 641 N N . SER A 1 84 ? 2.635 -7.82 2.643 1 97.88 84 SER A N 1
ATOM 642 C CA . SER A 1 84 ? 2.41 -7.387 4.02 1 97.88 84 SER A CA 1
ATOM 643 C C . SER A 1 84 ? 1.221 -6.438 4.109 1 97.88 84 SER A C 1
ATOM 645 O O . SER A 1 84 ? 0.459 -6.48 5.078 1 97.88 84 SER A O 1
ATOM 647 N N . PHE A 1 85 ? 1.078 -5.617 3.15 1 97.88 85 PHE A N 1
ATOM 648 C CA . PHE A 1 85 ? -0.043 -4.688 3.104 1 97.88 85 PHE A CA 1
ATOM 649 C C . PHE A 1 85 ? -1.338 -5.418 2.766 1 97.88 85 PHE A C 1
ATOM 651 O O . PHE A 1 85 ? -2.326 -5.309 3.494 1 97.88 85 PHE A O 1
ATOM 658 N N . THR A 1 86 ? -1.374 -6.191 1.679 1 96.94 86 THR A N 1
ATOM 659 C CA . THR A 1 86 ? -2.609 -6.73 1.121 1 96.94 86 THR A CA 1
ATOM 660 C C . THR A 1 86 ? -3.184 -7.816 2.025 1 96.94 86 THR A C 1
ATOM 662 O O . THR A 1 86 ? -4.402 -7.949 2.146 1 96.94 86 THR A O 1
ATOM 665 N N . VAL A 1 87 ? -2.342 -8.617 2.629 1 97.5 87 VAL A N 1
ATOM 666 C CA . VAL A 1 87 ? -2.826 -9.672 3.512 1 97.5 87 VAL A CA 1
ATOM 667 C C . VAL A 1 87 ? -3.5 -9.055 4.734 1 97.5 87 VAL A C 1
ATOM 669 O O . VAL A 1 87 ? -4.59 -9.477 5.129 1 97.5 87 VAL A O 1
ATOM 672 N N . ALA A 1 88 ? -2.861 -8.07 5.301 1 98.56 88 ALA A N 1
ATOM 673 C CA . ALA A 1 88 ? -3.473 -7.391 6.441 1 98.56 88 ALA A CA 1
ATOM 674 C C . ALA A 1 88 ? -4.754 -6.676 6.027 1 98.56 88 ALA A C 1
ATOM 676 O O . ALA A 1 88 ? -5.719 -6.625 6.793 1 98.56 88 ALA A O 1
ATOM 677 N N . TYR A 1 89 ? -4.699 -6.031 4.887 1 96.75 89 TYR A N 1
ATOM 678 C CA . TYR A 1 89 ? -5.887 -5.391 4.328 1 96.75 89 TYR A CA 1
ATOM 679 C C . TYR A 1 89 ? -7.051 -6.375 4.254 1 96.75 89 TYR A C 1
ATOM 681 O O . TYR A 1 89 ? -8.156 -6.078 4.719 1 96.75 89 TYR A O 1
ATOM 689 N N . CYS A 1 90 ? -6.832 -7.574 3.705 1 95.56 90 CYS A N 1
ATOM 690 C CA . CYS A 1 90 ? -7.863 -8.594 3.561 1 95.56 90 CYS A CA 1
ATOM 691 C C . CYS A 1 90 ? -8.32 -9.109 4.922 1 95.56 90 CYS A C 1
ATOM 693 O O . CYS A 1 90 ? -9.508 -9.367 5.121 1 95.56 90 CYS A O 1
ATOM 695 N N . LEU A 1 91 ? -7.379 -9.297 5.805 1 97.75 91 LEU A N 1
ATOM 696 C CA . LEU A 1 91 ? -7.762 -9.75 7.137 1 97.75 91 LEU A CA 1
ATOM 697 C C . LEU A 1 91 ? -8.719 -8.758 7.793 1 97.75 91 LEU A C 1
ATOM 699 O O . LEU A 1 91 ? -9.711 -9.156 8.398 1 97.75 91 LEU A O 1
ATOM 703 N N . ALA A 1 92 ? -8.367 -7.492 7.73 1 97 92 ALA A N 1
ATOM 704 C CA . ALA A 1 92 ? -9.227 -6.465 8.312 1 97 92 ALA A CA 1
ATOM 705 C C . ALA A 1 92 ? -10.617 -6.488 7.68 1 97 92 ALA A C 1
ATOM 707 O O . ALA A 1 92 ? -11.625 -6.34 8.375 1 97 92 ALA A O 1
ATOM 708 N N . GLU A 1 93 ? -10.664 -6.625 6.379 1 95 93 GLU A N 1
ATOM 709 C CA . GLU A 1 93 ? -11.953 -6.754 5.707 1 95 93 GLU A CA 1
ATOM 710 C C . GLU A 1 93 ? -12.742 -7.941 6.246 1 95 93 GLU A C 1
ATOM 712 O O . GLU A 1 93 ? -13.945 -7.836 6.492 1 95 93 GLU A O 1
ATOM 717 N N . ASN A 1 94 ? -12.07 -9.078 6.371 1 95.69 94 ASN A N 1
ATOM 718 C CA . ASN A 1 94 ? -12.719 -10.281 6.891 1 95.69 94 ASN A CA 1
ATOM 719 C C . ASN A 1 94 ? -13.297 -10.047 8.281 1 95.69 94 ASN A C 1
ATOM 721 O O . ASN A 1 94 ? -14.312 -10.641 8.641 1 95.69 94 ASN A O 1
ATOM 725 N N . LEU A 1 95 ? -12.656 -9.211 9 1 95.75 95 LEU A N 1
ATOM 726 C CA . LEU A 1 95 ? -13.062 -8.977 10.383 1 95.75 95 LEU A CA 1
ATOM 727 C C . LEU A 1 95 ? -14.039 -7.809 10.469 1 95.75 95 LEU A C 1
ATOM 729 O O . LEU A 1 95 ? -14.383 -7.363 11.562 1 95.75 95 LEU A O 1
ATOM 733 N N . GLY A 1 96 ? -14.375 -7.203 9.398 1 93.62 96 GLY A N 1
ATOM 734 C CA . GLY A 1 96 ? -15.398 -6.172 9.344 1 93.62 96 GLY A CA 1
ATOM 735 C C . GLY A 1 96 ? -14.883 -4.793 9.703 1 93.62 96 GLY A C 1
ATOM 736 O O . GLY A 1 96 ? -15.641 -3.934 10.148 1 93.62 96 GLY A O 1
ATOM 737 N N . GLN A 1 97 ? -13.602 -4.555 9.57 1 91.81 97 GLN A N 1
ATOM 738 C CA . GLN A 1 97 ? -12.992 -3.262 9.883 1 91.81 97 GLN A CA 1
ATOM 739 C C . GLN A 1 97 ? -12.594 -2.52 8.609 1 91.81 97 GLN A C 1
ATOM 741 O O . GLN A 1 97 ? -12.523 -3.115 7.531 1 91.81 97 GLN A O 1
ATOM 746 N N . LYS A 1 98 ? -12.391 -1.185 8.812 1 86 98 LYS A N 1
ATOM 747 C CA . LYS A 1 98 ? -11.789 -0.456 7.699 1 86 98 LYS A CA 1
ATOM 748 C C . LYS A 1 98 ? -10.391 -0.984 7.383 1 86 98 LYS A C 1
ATOM 750 O O . LYS A 1 98 ? -9.516 -0.985 8.25 1 86 98 LYS A O 1
ATOM 755 N N . ALA A 1 99 ? -10.195 -1.309 6.18 1 92.19 99 ALA A N 1
ATOM 756 C CA . ALA A 1 99 ? -9.102 -2.199 5.812 1 92.19 99 ALA A CA 1
ATOM 757 C C . ALA A 1 99 ? -7.816 -1.415 5.566 1 92.19 99 ALA A C 1
ATOM 759 O O . ALA A 1 99 ? -6.715 -1.911 5.824 1 92.19 99 ALA A O 1
ATOM 760 N N . ILE A 1 100 ? -7.953 -0.163 5.129 1 92.25 100 ILE A N 1
ATOM 761 C CA . ILE A 1 100 ? -6.801 0.558 4.598 1 92.25 100 ILE A CA 1
ATOM 762 C C . ILE A 1 100 ? -5.793 0.819 5.711 1 92.25 100 ILE A C 1
ATOM 764 O O . ILE A 1 100 ? -4.582 0.704 5.504 1 92.25 100 ILE A O 1
ATOM 768 N N . GLY A 1 101 ? -6.27 1.176 6.895 1 92.81 101 GLY A N 1
ATOM 769 C CA . GLY A 1 101 ? -5.379 1.426 8.016 1 92.81 101 GLY A CA 1
ATOM 770 C C . GLY A 1 101 ? -4.559 0.213 8.406 1 92.81 101 GLY A C 1
ATOM 771 O O . GLY A 1 101 ? -3.373 0.334 8.719 1 92.81 101 GLY A O 1
ATOM 772 N N . ALA A 1 102 ? -5.195 -0.95 8.367 1 96.19 102 ALA A N 1
ATOM 773 C CA . ALA A 1 102 ? -4.516 -2.199 8.703 1 96.19 102 ALA A CA 1
ATOM 774 C C . ALA A 1 102 ? -3.385 -2.484 7.719 1 96.19 102 ALA A C 1
ATOM 776 O O . ALA A 1 102 ? -2.301 -2.916 8.117 1 96.19 102 ALA A O 1
ATOM 777 N N . GLY A 1 103 ? -3.666 -2.27 6.445 1 97.25 103 GLY A N 1
ATOM 778 C CA . GLY A 1 103 ? -2.639 -2.479 5.438 1 97.25 103 GLY A CA 1
ATOM 779 C C . GLY A 1 103 ? -1.432 -1.577 5.621 1 97.25 103 GLY A C 1
ATOM 780 O O . GLY A 1 103 ? -0.291 -2.041 5.574 1 97.25 103 GLY A O 1
ATOM 781 N N . CYS A 1 104 ? -1.654 -0.31 5.855 1 96.12 104 CYS A N 1
ATOM 782 C CA . CYS A 1 104 ? -0.576 0.66 6.008 1 96.12 104 CYS A CA 1
ATOM 783 C C . CYS A 1 104 ? 0.286 0.331 7.223 1 96.12 104 CYS A C 1
ATOM 785 O O . CYS A 1 104 ? 1.514 0.308 7.129 1 96.12 104 CYS A O 1
ATOM 787 N N . ILE A 1 105 ? -0.36 0.052 8.297 1 97 105 ILE A N 1
ATOM 788 C CA . ILE A 1 105 ? 0.369 -0.214 9.531 1 97 105 ILE A CA 1
ATOM 789 C C . ILE A 1 105 ? 1.165 -1.509 9.391 1 97 105 ILE A C 1
ATOM 791 O O . ILE A 1 105 ? 2.285 -1.614 9.898 1 97 105 ILE A O 1
ATOM 795 N N . SER A 1 106 ? 0.568 -2.512 8.758 1 98.38 106 SER A N 1
ATOM 796 C CA . SER A 1 106 ? 1.256 -3.781 8.555 1 98.38 106 SER A CA 1
ATOM 797 C C . SER A 1 106 ? 2.51 -3.602 7.707 1 98.38 106 SER A C 1
ATOM 799 O O . SER A 1 106 ? 3.543 -4.215 7.977 1 98.38 106 SER A O 1
ATOM 801 N N . ALA A 1 107 ? 2.432 -2.807 6.637 1 97.56 107 ALA A N 1
ATOM 802 C CA . ALA A 1 107 ? 3.602 -2.527 5.809 1 97.56 107 ALA A CA 1
ATOM 803 C C . ALA A 1 107 ? 4.734 -1.929 6.641 1 97.56 107 ALA A C 1
ATOM 805 O O . ALA A 1 107 ? 5.887 -2.348 6.52 1 97.56 107 ALA A O 1
ATOM 806 N N . PHE A 1 108 ? 4.414 -0.974 7.492 1 97.44 108 PHE A N 1
ATOM 807 C CA . PHE A 1 108 ? 5.402 -0.385 8.391 1 97.44 108 PHE A CA 1
ATOM 808 C C . PHE A 1 108 ? 5.988 -1.442 9.32 1 97.44 108 PHE A C 1
ATOM 810 O O . PHE A 1 108 ? 7.203 -1.508 9.5 1 97.44 108 PHE A O 1
ATOM 817 N N . CYS A 1 109 ? 5.105 -2.227 9.938 1 98.25 109 CYS A N 1
ATOM 818 C CA . CYS A 1 109 ? 5.547 -3.244 10.883 1 98.25 109 CYS A CA 1
ATOM 819 C C . CYS A 1 109 ? 6.488 -4.238 10.211 1 98.25 109 CYS A C 1
ATOM 821 O O . CYS A 1 109 ? 7.477 -4.664 10.82 1 98.25 109 CYS A O 1
ATOM 823 N N . PHE A 1 110 ? 6.18 -4.598 9.031 1 97.31 110 PHE A N 1
ATOM 824 C CA . PHE A 1 110 ? 7.051 -5.504 8.289 1 97.31 110 PHE A CA 1
ATOM 825 C C . PHE A 1 110 ? 8.414 -4.871 8.055 1 97.31 110 PHE A C 1
ATOM 827 O O . PHE A 1 110 ? 9.445 -5.512 8.258 1 97.31 110 PHE A O 1
ATOM 834 N N . LEU A 1 111 ? 8.445 -3.623 7.641 1 94.19 111 LEU A N 1
ATOM 835 C CA . LEU A 1 111 ? 9.695 -2.939 7.32 1 94.19 111 LEU A CA 1
ATOM 836 C C . LEU A 1 111 ? 10.555 -2.766 8.57 1 94.19 111 LEU A C 1
ATOM 838 O O . LEU A 1 111 ? 11.773 -2.914 8.508 1 94.19 111 LEU A O 1
ATOM 842 N N . ILE A 1 112 ? 9.922 -2.518 9.719 1 94.94 112 ILE A N 1
ATOM 843 C CA . ILE A 1 112 ? 10.672 -2.205 10.93 1 94.94 112 ILE A CA 1
ATOM 844 C C . ILE A 1 112 ? 11.344 -3.473 11.461 1 94.94 112 ILE A C 1
ATOM 846 O O . ILE A 1 112 ? 12.398 -3.406 12.094 1 94.94 112 ILE A O 1
ATOM 850 N N . ILE A 1 113 ? 10.789 -4.586 11.164 1 94.5 113 ILE A N 1
ATOM 851 C CA . ILE A 1 113 ? 11.352 -5.824 11.688 1 94.5 113 ILE A CA 1
ATOM 852 C C . ILE A 1 113 ? 12.352 -6.406 10.695 1 94.5 113 ILE A C 1
ATOM 854 O O . ILE A 1 113 ? 12.992 -7.426 10.969 1 94.5 113 ILE A O 1
ATOM 858 N N . THR A 1 114 ? 12.406 -5.848 9.539 1 90.25 114 THR A N 1
ATOM 859 C CA . THR A 1 114 ? 13.352 -6.246 8.5 1 90.25 114 THR A CA 1
ATOM 860 C C . THR A 1 114 ? 14.664 -5.469 8.633 1 90.25 114 THR A C 1
ATOM 862 O O . THR A 1 114 ? 14.648 -4.258 8.859 1 90.25 114 THR A O 1
ATOM 865 N N . PRO A 1 115 ? 15.812 -6.125 8.539 1 82.38 115 PRO A N 1
ATOM 866 C CA . PRO A 1 115 ? 17.078 -5.414 8.672 1 82.38 115 PRO A CA 1
ATOM 867 C C . PRO A 1 115 ? 17.25 -4.301 7.645 1 82.38 115 PRO A C 1
ATOM 869 O O . PRO A 1 115 ? 16.922 -4.484 6.469 1 82.38 115 PRO A O 1
ATOM 872 N N . LEU A 1 116 ? 17.547 -3.121 8.156 1 73.44 116 LEU A N 1
ATOM 873 C CA . LEU A 1 116 ? 17.844 -1.994 7.285 1 73.44 116 LEU A CA 1
ATOM 874 C C . LEU A 1 116 ? 19.328 -1.977 6.914 1 73.44 116 LEU A C 1
ATOM 876 O O . LEU A 1 116 ? 20.188 -2.354 7.723 1 73.44 116 LEU A O 1
ATOM 880 N N . ALA A 1 117 ? 19.609 -1.837 5.598 1 64.62 117 ALA A N 1
ATOM 881 C CA . ALA A 1 117 ? 21 -1.73 5.211 1 64.62 117 ALA A CA 1
ATOM 882 C C . ALA A 1 117 ? 21.531 -0.316 5.438 1 64.62 117 ALA A C 1
ATOM 884 O O . ALA A 1 117 ? 20.828 0.664 5.172 1 64.62 117 ALA A O 1
ATOM 885 N N . ASN A 1 118 ? 22.469 -0.169 6.391 1 59.78 118 ASN A N 1
ATOM 886 C CA . ASN A 1 118 ? 23.078 1.13 6.676 1 59.78 118 ASN A CA 1
ATOM 887 C C . ASN A 1 118 ? 24.281 1.393 5.789 1 59.78 118 ASN A C 1
ATOM 889 O O . ASN A 1 118 ? 25.188 0.56 5.703 1 59.78 118 ASN A O 1
ATOM 893 N N . PHE A 1 119 ? 24.125 2.141 4.699 1 51.66 119 PHE A N 1
ATOM 894 C CA . PHE A 1 119 ? 25.312 2.564 3.98 1 51.66 119 PHE A CA 1
ATOM 895 C C . PHE A 1 119 ? 25.734 3.965 4.41 1 51.66 119 PHE A C 1
ATOM 897 O O . PHE A 1 119 ? 24.953 4.691 5.031 1 51.66 119 PHE A O 1
ATOM 904 N N . GLU A 1 120 ? 27.016 4.262 4.379 1 47.5 120 GLU A N 1
ATOM 905 C CA . GLU A 1 120 ? 27.562 5.57 4.711 1 47.5 120 GLU A CA 1
ATOM 906 C C . GLU A 1 120 ? 26.672 6.691 4.188 1 47.5 120 GLU A C 1
ATOM 908 O O . GLU A 1 120 ? 26.547 7.75 4.812 1 47.5 120 GLU A O 1
ATOM 913 N N . THR A 1 121 ? 26.125 6.465 3.016 1 46.44 121 THR A N 1
ATOM 914 C CA . THR A 1 121 ? 25.484 7.57 2.318 1 46.44 121 THR A CA 1
ATOM 915 C C . THR A 1 121 ? 24 7.621 2.654 1 46.44 121 THR A C 1
ATOM 917 O O . THR A 1 121 ? 23.297 8.57 2.281 1 46.44 121 THR A O 1
ATOM 920 N N . GLY A 1 122 ? 23.516 6.648 3.459 1 54.69 122 GLY A N 1
ATOM 921 C CA . GLY A 1 122 ? 22.109 6.684 3.805 1 54.69 122 GLY A CA 1
ATOM 922 C C . GLY A 1 122 ? 21.516 5.305 4.031 1 54.69 122 GLY A C 1
ATOM 923 O O . GLY A 1 122 ? 22.219 4.301 3.965 1 54.69 122 GLY A O 1
ATOM 924 N N . SER A 1 123 ? 20.406 5.277 4.777 1 58.25 123 SER A N 1
ATOM 925 C CA . SER A 1 123 ? 19.734 4.012 5.066 1 58.25 123 SER A CA 1
ATOM 926 C C . SER A 1 123 ? 18.922 3.533 3.873 1 58.25 123 SER A C 1
ATOM 928 O O . SER A 1 123 ? 18.25 4.332 3.211 1 58.25 123 SER A O 1
ATOM 930 N N . TYR A 1 124 ? 19.312 2.359 3.291 1 63.94 124 TYR A N 1
ATOM 931 C CA . TYR A 1 124 ? 18.609 1.735 2.166 1 63.94 124 TYR A CA 1
ATOM 932 C C . TYR A 1 124 ? 17.781 0.55 2.631 1 63.94 124 TYR A C 1
ATOM 934 O O . TYR A 1 124 ? 18.047 -0.035 3.682 1 63.94 124 TYR A O 1
ATOM 942 N N . LEU A 1 125 ? 16.625 0.489 2.002 1 69.44 125 LEU A N 1
ATOM 943 C CA . LEU A 1 125 ? 15.875 -0.746 2.227 1 69.44 125 LEU A CA 1
ATOM 944 C C . LEU A 1 125 ? 16.578 -1.933 1.583 1 69.44 125 LEU A C 1
ATOM 946 O O . LEU A 1 125 ? 17 -1.86 0.424 1 69.44 125 LEU A O 1
ATOM 950 N N . ASP A 1 126 ? 16.984 -2.9 2.414 1 70.81 126 ASP A N 1
ATOM 951 C CA . ASP A 1 126 ? 17.562 -4.125 1.866 1 70.81 126 ASP A CA 1
ATOM 952 C C . ASP A 1 126 ? 16.531 -4.895 1.038 1 70.81 126 ASP A C 1
ATOM 954 O O . ASP A 1 126 ? 15.625 -5.516 1.59 1 70.81 126 ASP A O 1
ATOM 958 N N . ILE A 1 127 ? 16.625 -4.879 -0.239 1 72 127 ILE A N 1
ATOM 959 C CA . ILE A 1 127 ? 15.68 -5.488 -1.161 1 72 127 ILE A CA 1
ATOM 960 C C . ILE A 1 127 ? 15.711 -7.008 -1.012 1 72 127 ILE A C 1
ATOM 962 O O . ILE A 1 127 ? 14.734 -7.691 -1.326 1 72 127 ILE A O 1
ATOM 966 N N . GLY A 1 128 ? 16.797 -7.547 -0.363 1 77.31 128 GLY A N 1
ATOM 967 C CA . GLY A 1 128 ? 16.891 -8.984 -0.198 1 77.31 128 GLY A CA 1
ATOM 968 C C . GLY A 1 128 ? 15.766 -9.562 0.641 1 77.31 128 GLY A C 1
ATOM 969 O O . GLY A 1 128 ? 15.328 -10.695 0.411 1 77.31 128 GLY A O 1
ATOM 970 N N . TRP A 1 129 ? 15.258 -8.766 1.552 1 86.06 129 TRP A N 1
ATOM 971 C CA . TRP A 1 129 ? 14.211 -9.242 2.445 1 86.06 129 TRP A CA 1
ATOM 972 C C . TRP A 1 129 ? 12.836 -8.844 1.932 1 86.06 129 TRP A C 1
ATOM 974 O O . TRP A 1 129 ? 11.812 -9.258 2.482 1 86.06 129 TRP A O 1
ATOM 984 N N . LEU A 1 130 ? 12.805 -8.117 0.877 1 89.94 130 LEU A N 1
ATOM 985 C CA . LEU A 1 130 ? 11.523 -7.598 0.408 1 89.94 130 LEU A CA 1
ATOM 986 C C . LEU A 1 130 ? 10.945 -8.492 -0.683 1 89.94 130 LEU A C 1
ATOM 988 O O . LEU A 1 130 ? 9.828 -8.266 -1.153 1 89.94 130 LEU A O 1
ATOM 992 N N . GLY A 1 131 ? 11.68 -9.547 -1.09 1 89.06 131 GLY A N 1
ATOM 993 C CA . GLY A 1 131 ? 11.25 -10.5 -2.105 1 89.06 131 GLY A CA 1
ATOM 994 C C . GLY A 1 131 ? 10.82 -11.836 -1.528 1 89.06 131 GLY A C 1
ATOM 995 O O . GLY A 1 131 ? 10.117 -11.883 -0.515 1 89.06 131 GLY A O 1
ATOM 996 N N . ALA A 1 132 ? 11.305 -12.852 -2.189 1 88.69 132 ALA A N 1
ATOM 997 C CA . ALA A 1 132 ? 10.883 -14.211 -1.851 1 88.69 132 ALA A CA 1
ATOM 998 C C . ALA A 1 132 ? 11.312 -14.586 -0.434 1 88.69 132 ALA A C 1
ATOM 1000 O O . ALA A 1 132 ? 10.555 -15.203 0.309 1 88.69 132 ALA A O 1
ATOM 1001 N N . LYS A 1 133 ? 12.438 -14.156 -0.065 1 88.19 133 LYS A N 1
ATOM 1002 C CA . LYS A 1 133 ? 13.016 -14.523 1.227 1 88.19 133 LYS A CA 1
ATOM 1003 C C . LYS A 1 133 ? 12.18 -13.977 2.377 1 88.19 133 LYS A C 1
ATOM 1005 O O . LYS A 1 133 ? 12.07 -14.609 3.43 1 88.19 133 LYS A O 1
ATOM 1010 N N . GLY A 1 134 ? 11.609 -12.891 2.193 1 92.19 134 GLY A N 1
ATOM 1011 C CA . GLY A 1 134 ? 10.875 -12.242 3.262 1 92.19 134 GLY A CA 1
ATOM 1012 C C . GLY A 1 134 ? 9.375 -12.469 3.178 1 92.19 134 GLY A C 1
ATOM 1013 O O . GLY A 1 134 ? 8.625 -12.023 4.047 1 92.19 134 GLY A O 1
ATOM 1014 N N . LEU A 1 135 ? 8.898 -13.203 2.197 1 93.94 135 LEU A N 1
ATOM 1015 C CA . LEU A 1 135 ? 7.469 -13.305 1.924 1 93.94 135 LEU A CA 1
ATOM 1016 C C . LEU A 1 135 ? 6.742 -13.992 3.072 1 93.94 135 LEU A C 1
ATOM 1018 O O . LEU A 1 135 ? 5.656 -13.57 3.473 1 93.94 135 LEU A O 1
ATOM 1022 N N . PHE A 1 136 ? 7.328 -15.039 3.631 1 94.06 136 PHE A N 1
ATOM 1023 C CA . PHE A 1 136 ? 6.699 -15.719 4.758 1 94.06 136 PHE A CA 1
ATOM 1024 C C . PHE A 1 136 ? 6.625 -14.797 5.973 1 94.06 136 PHE A C 1
ATOM 1026 O O . PHE A 1 136 ? 5.609 -14.758 6.668 1 94.06 136 PHE A O 1
ATOM 1033 N N . GLY A 1 137 ? 7.73 -14.156 6.223 1 94.62 137 GLY A N 1
ATOM 1034 C CA . GLY A 1 137 ? 7.734 -13.18 7.301 1 94.62 137 GLY A CA 1
ATOM 1035 C C . GLY A 1 137 ? 6.695 -12.094 7.125 1 94.62 137 GLY A C 1
ATOM 1036 O O . GLY A 1 137 ? 6.039 -11.688 8.086 1 94.62 137 GLY A O 1
ATOM 1037 N N . ALA A 1 138 ? 6.551 -11.641 5.902 1 97 138 ALA A N 1
ATOM 1038 C CA . ALA A 1 138 ? 5.566 -10.602 5.59 1 97 138 ALA A CA 1
ATOM 1039 C C . ALA A 1 138 ? 4.152 -11.078 5.906 1 97 138 ALA A C 1
ATOM 1041 O O . ALA A 1 138 ? 3.34 -10.32 6.441 1 97 138 ALA A O 1
ATOM 1042 N N . MET A 1 139 ? 3.824 -12.305 5.574 1 96.75 139 MET A N 1
ATOM 1043 C CA . MET A 1 139 ? 2.492 -12.852 5.82 1 96.75 139 MET A CA 1
ATOM 1044 C C . MET A 1 139 ? 2.221 -12.969 7.316 1 96.75 139 MET A C 1
ATOM 1046 O O . MET A 1 139 ? 1.139 -12.609 7.785 1 96.75 139 MET A O 1
ATOM 1050 N N . ILE A 1 140 ? 3.197 -13.414 8.039 1 96.81 140 ILE A N 1
ATOM 1051 C CA . ILE A 1 140 ? 3.049 -13.57 9.484 1 96.81 140 ILE A CA 1
ATOM 1052 C C . ILE A 1 140 ? 2.828 -12.211 10.133 1 96.81 140 ILE A C 1
ATOM 1054 O O . ILE A 1 140 ? 1.911 -12.039 10.938 1 96.81 140 ILE A O 1
ATOM 1058 N N . VAL A 1 141 ? 3.641 -11.266 9.797 1 97.94 141 VAL A N 1
ATOM 1059 C CA . VAL A 1 141 ? 3.533 -9.922 10.352 1 97.94 141 VAL A CA 1
ATOM 1060 C C . VAL A 1 141 ? 2.182 -9.312 9.984 1 97.94 141 VAL A C 1
ATOM 1062 O O . VAL A 1 141 ? 1.545 -8.656 10.805 1 97.94 141 VAL A O 1
ATOM 1065 N N . ALA A 1 142 ? 1.8 -9.531 8.766 1 98.44 142 ALA A N 1
ATOM 1066 C CA . ALA A 1 142 ? 0.517 -9.008 8.312 1 98.44 142 ALA A CA 1
ATOM 1067 C C . ALA A 1 142 ? -0.631 -9.547 9.156 1 98.44 142 ALA A C 1
ATOM 1069 O O . ALA A 1 142 ? -1.542 -8.797 9.531 1 98.44 142 ALA A O 1
ATOM 1070 N N . LEU A 1 143 ? -0.594 -10.828 9.453 1 98.06 143 LEU A N 1
ATOM 1071 C CA . LEU A 1 143 ? -1.659 -11.438 10.242 1 98.06 143 LEU A CA 1
ATOM 1072 C C . LEU A 1 143 ? -1.642 -10.93 11.672 1 98.06 143 LEU A C 1
ATOM 1074 O O . LEU A 1 143 ? -2.691 -10.609 12.234 1 98.06 143 LEU A O 1
ATOM 1078 N N . ILE A 1 144 ? -0.472 -10.805 12.258 1 98.19 144 ILE A N 1
ATOM 1079 C CA . ILE A 1 144 ? -0.365 -10.391 13.648 1 98.19 144 ILE A CA 1
ATOM 1080 C C . ILE A 1 144 ? -0.693 -8.898 13.773 1 98.19 144 ILE A C 1
ATOM 1082 O O . ILE A 1 144 ? -1.522 -8.508 14.594 1 98.19 144 ILE A O 1
ATOM 1086 N N . ALA A 1 145 ? -0.023 -8.07 13 1 98.25 145 ALA A N 1
ATOM 1087 C CA . ALA A 1 145 ? -0.255 -6.625 13.039 1 98.25 145 ALA A CA 1
ATOM 1088 C C . ALA A 1 145 ? -1.7 -6.293 12.68 1 98.25 145 ALA A C 1
ATOM 1090 O O . ALA A 1 145 ? -2.326 -5.441 13.312 1 98.25 145 ALA A O 1
ATOM 1091 N N . GLY A 1 146 ? -2.191 -6.957 11.57 1 97.88 146 GLY A N 1
ATOM 1092 C CA . GLY A 1 146 ? -3.578 -6.742 11.195 1 97.88 146 GLY A CA 1
ATOM 1093 C C . GLY A 1 146 ? -4.559 -7.105 12.289 1 97.88 146 GLY A C 1
ATOM 1094 O O . GLY A 1 146 ? -5.492 -6.348 12.578 1 97.88 146 GLY A O 1
ATOM 1095 N N . ARG A 1 147 ? -4.312 -8.25 12.938 1 97.69 147 ARG A N 1
ATOM 1096 C CA . ARG A 1 147 ? -5.203 -8.703 14 1 97.69 147 ARG A CA 1
ATOM 1097 C C . ARG A 1 147 ? -5.152 -7.762 15.195 1 97.69 147 ARG A C 1
ATOM 1099 O O . ARG A 1 147 ? -6.188 -7.426 15.773 1 97.69 147 ARG A O 1
ATOM 1106 N N . LEU A 1 148 ? -4.004 -7.375 15.609 1 97.25 148 LEU A N 1
ATOM 1107 C CA . LEU A 1 148 ? -3.844 -6.469 16.75 1 97.25 148 LEU A CA 1
ATOM 1108 C C . LEU A 1 148 ? -4.488 -5.117 16.453 1 97.25 148 LEU A C 1
ATOM 1110 O O . LEU A 1 148 ? -5.176 -4.559 17.312 1 97.25 148 LEU A O 1
ATOM 1114 N N . TYR A 1 149 ? -4.219 -4.598 15.273 1 96.06 149 TYR A N 1
ATOM 1115 C CA . TYR A 1 149 ? -4.828 -3.33 14.883 1 96.06 149 TYR A CA 1
ATOM 1116 C C . TYR A 1 149 ? -6.348 -3.402 14.977 1 96.06 149 TYR A C 1
ATOM 1118 O O . TYR A 1 149 ? -6.98 -2.514 15.555 1 96.06 149 TYR A O 1
ATOM 1126 N N . CYS A 1 150 ? -6.914 -4.496 14.445 1 95.31 150 CYS A N 1
ATOM 1127 C CA . CYS A 1 150 ? -8.359 -4.676 14.469 1 95.31 150 CYS A CA 1
ATOM 1128 C C . CYS A 1 150 ? -8.867 -4.863 15.891 1 95.31 150 CYS A C 1
ATOM 1130 O O . CYS A 1 150 ? -9.953 -4.391 16.234 1 95.31 150 CYS A O 1
ATOM 1132 N N . LEU A 1 151 ? -8.109 -5.574 16.688 1 94.19 151 LEU A N 1
ATOM 1133 C CA . LEU A 1 151 ? -8.477 -5.793 18.078 1 94.19 151 LEU A CA 1
ATOM 1134 C C . LEU A 1 151 ? -8.57 -4.469 18.828 1 94.19 151 LEU A C 1
ATOM 1136 O O . LEU A 1 151 ? -9.516 -4.242 19.578 1 94.19 151 LEU A O 1
ATOM 1140 N N . PHE A 1 152 ? -7.613 -3.596 18.625 1 92.06 152 PHE A N 1
ATOM 1141 C CA . PHE A 1 152 ? -7.582 -2.318 19.328 1 92.06 152 PHE A CA 1
ATOM 1142 C C . PHE A 1 152 ? -8.648 -1.375 18.781 1 92.06 152 PHE A C 1
ATOM 1144 O O . PHE A 1 152 ? -9.164 -0.526 19.516 1 92.06 152 PHE A O 1
ATOM 1151 N N . LEU A 1 153 ? -8.922 -1.46 17.547 1 88.44 153 LEU A N 1
ATOM 1152 C CA . LEU A 1 153 ? -10.023 -0.687 16.984 1 88.44 153 LEU A CA 1
ATOM 1153 C C . LEU A 1 153 ? -11.352 -1.073 17.625 1 88.44 153 LEU A C 1
ATOM 1155 O O . LEU A 1 153 ? -12.195 -0.214 17.875 1 88.44 153 LEU A O 1
ATOM 1159 N N . ASP A 1 154 ? -11.539 -2.336 17.812 1 87.5 154 ASP A N 1
ATOM 1160 C CA . ASP A 1 154 ? -12.781 -2.857 18.359 1 87.5 154 ASP A CA 1
ATOM 1161 C C . ASP A 1 154 ? -12.945 -2.439 19.828 1 87.5 154 ASP A C 1
ATOM 1163 O O . ASP A 1 154 ? -14.07 -2.232 20.297 1 87.5 154 ASP A O 1
ATOM 1167 N N . LYS A 1 155 ? -11.984 -2.471 20.609 1 81.88 155 LYS A N 1
ATOM 1168 C CA . LYS A 1 155 ? -12.047 -2.172 22.031 1 81.88 155 LYS A CA 1
ATOM 1169 C C . LYS A 1 155 ? -12.266 -0.682 22.266 1 81.88 155 LYS A C 1
ATOM 1171 O O . LYS A 1 155 ? -12.32 -0.235 23.422 1 81.88 155 LYS A O 1
ATOM 1176 N N . LYS A 1 156 ? -12.625 0.005 21.328 1 68.56 156 LYS A N 1
ATOM 1177 C CA . LYS A 1 156 ? -12.977 1.42 21.406 1 68.56 156 LYS A CA 1
ATOM 1178 C C . LYS A 1 156 ? -11.914 2.203 22.188 1 68.56 156 LYS A C 1
ATOM 1180 O O . LYS A 1 156 ? -12.25 3.051 23.016 1 68.56 156 LYS A O 1
ATOM 1185 N N . ILE A 1 157 ? -10.805 1.658 22.266 1 62.34 157 ILE A N 1
ATOM 1186 C CA . ILE A 1 157 ? -9.758 2.512 22.812 1 62.34 157 ILE A CA 1
ATOM 1187 C C . ILE A 1 157 ? -9.672 3.803 22 1 62.34 157 ILE A C 1
ATOM 1189 O O . ILE A 1 157 ? -8.586 4.344 21.781 1 62.34 157 ILE A O 1
ATOM 1193 N N . ILE A 1 158 ? -10.93 4.109 21.391 1 60.12 158 ILE A N 1
ATOM 1194 C CA . ILE A 1 158 ? -11.078 5.18 20.422 1 60.12 158 ILE A CA 1
ATOM 1195 C C . ILE A 1 158 ? -11.484 6.473 21.125 1 60.12 158 ILE A C 1
ATOM 1197 O O . ILE A 1 158 ? -12.273 6.445 22.078 1 60.12 158 ILE A O 1
ATOM 1201 N N . ILE A 1 159 ? -10.75 7.48 20.891 1 60.56 159 ILE A N 1
ATOM 1202 C CA . ILE A 1 159 ? -11.234 8.805 21.266 1 60.56 159 ILE A CA 1
ATOM 1203 C C . ILE A 1 159 ? -12.453 9.172 20.438 1 60.56 159 ILE A C 1
ATOM 1205 O O . ILE A 1 159 ? -12.375 9.25 19.203 1 60.56 159 ILE A O 1
ATOM 1209 N N . LYS A 1 160 ? -13.633 9 21.031 1 62.28 160 LYS A N 1
ATOM 1210 C CA . LYS A 1 160 ? -14.852 9.383 20.328 1 62.28 160 LYS A CA 1
ATOM 1211 C C . LYS A 1 160 ? -14.875 10.891 20.047 1 62.28 160 LYS A C 1
ATOM 1213 O O . LYS A 1 160 ? -14.797 11.688 20.984 1 62.28 160 LYS A O 1
ATOM 1218 N N . MET A 1 161 ? -14.773 11.211 18.75 1 65.81 161 MET A N 1
ATOM 1219 C CA . MET A 1 161 ? -14.852 12.617 18.391 1 65.81 161 MET A CA 1
ATOM 1220 C C . MET A 1 161 ? -16.297 13.086 18.312 1 65.81 161 MET A C 1
ATOM 1222 O O . MET A 1 161 ? -17.203 12.281 18.078 1 65.81 161 MET A O 1
ATOM 1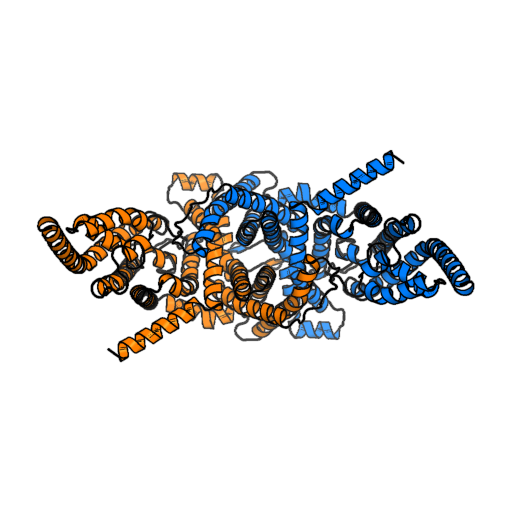226 N N . PRO A 1 162 ? -16.438 14.367 18.578 1 64.31 162 PRO A N 1
ATOM 1227 C CA . PRO A 1 162 ? -17.797 14.906 18.453 1 64.31 162 PRO A CA 1
ATOM 1228 C C . PRO A 1 162 ? -18.391 14.695 17.062 1 64.31 162 PRO A C 1
ATOM 1230 O O . PRO A 1 162 ? -17.656 14.57 16.094 1 64.31 162 PRO A O 1
ATOM 1233 N N . GLU A 1 163 ? -19.688 14.523 16.953 1 65.31 163 GLU A N 1
ATOM 1234 C CA . GLU A 1 163 ? -20.422 14.297 15.719 1 65.31 163 GLU A CA 1
ATOM 1235 C C . GLU A 1 163 ? -20.203 15.43 14.727 1 65.31 163 GLU A C 1
ATOM 1237 O O . GLU A 1 163 ? -20.375 15.25 13.516 1 65.31 163 GLU A O 1
ATOM 1242 N N . SER A 1 164 ? -19.781 16.516 15.203 1 61.06 164 SER A N 1
ATOM 1243 C CA . SER A 1 164 ? -19.594 17.672 14.344 1 61.06 164 SER A CA 1
ATOM 1244 C C . SER A 1 164 ? -18.328 17.562 13.516 1 61.06 164 SER A C 1
ATOM 1246 O O . SER A 1 164 ? -18.156 18.297 12.531 1 61.06 164 SER A O 1
ATOM 1248 N N . VAL A 1 165 ? -17.516 16.641 13.867 1 64.19 165 VAL A N 1
ATOM 1249 C CA . VAL A 1 165 ? -16.25 16.453 13.156 1 64.19 165 VAL A CA 1
ATOM 1250 C C . VAL A 1 165 ? -16.484 15.625 11.898 1 64.19 165 VAL A C 1
ATOM 1252 O O . VAL A 1 165 ? -17.219 14.641 11.914 1 64.19 165 VAL A O 1
ATOM 1255 N N . PRO A 1 166 ? -15.859 16.125 10.773 1 64.69 166 PRO A N 1
ATOM 1256 C CA . PRO A 1 166 ? -15.992 15.336 9.547 1 64.69 166 PRO A CA 1
ATOM 1257 C C . PRO A 1 166 ? -15.57 13.883 9.727 1 64.69 166 PRO A C 1
ATOM 1259 O O . PRO A 1 166 ? -14.625 13.594 10.461 1 64.69 166 PRO A O 1
ATOM 1262 N N . PRO A 1 167 ? -16.359 12.977 9.055 1 66.62 167 PRO A N 1
ATOM 1263 C CA . PRO A 1 167 ? -16.141 11.539 9.227 1 66.62 167 PRO A CA 1
ATOM 1264 C C . PRO A 1 167 ? -14.711 11.125 8.883 1 66.62 167 PRO A C 1
ATOM 1266 O O . PRO A 1 167 ? -14.133 10.266 9.555 1 66.62 167 PRO A O 1
ATOM 1269 N N . VAL A 1 168 ? -14.172 11.711 7.863 1 62.56 168 VAL A N 1
ATOM 1270 C CA . VAL A 1 168 ? -12.828 11.328 7.449 1 62.56 168 VAL A CA 1
ATOM 1271 C C . VAL A 1 168 ? -11.836 11.617 8.578 1 62.56 168 VAL A C 1
ATOM 1273 O O . VAL A 1 168 ? -10.945 10.805 8.844 1 62.56 168 VAL A O 1
ATOM 1276 N N . VAL A 1 169 ? -12.055 12.797 9.25 1 63.97 169 VAL A N 1
ATOM 1277 C CA . VAL A 1 169 ? -11.195 13.172 10.367 1 63.97 169 VAL A CA 1
ATOM 1278 C C . VAL A 1 169 ? -11.445 12.242 11.555 1 63.97 169 VAL A C 1
ATOM 1280 O O . VAL A 1 169 ? -10.508 11.719 12.156 1 63.97 169 VAL A O 1
ATOM 1283 N N . SER A 1 170 ? -12.68 11.977 11.742 1 70.25 170 SER A N 1
ATOM 1284 C CA . SER A 1 170 ? -13.047 11.117 12.867 1 70.25 170 SER A CA 1
ATOM 1285 C C . SER A 1 170 ? -12.484 9.711 12.688 1 70.25 170 SER A C 1
ATOM 1287 O O . SER A 1 170 ? -11.977 9.117 13.641 1 70.25 170 SER A O 1
ATOM 1289 N N . ASN A 1 171 ? -12.539 9.18 11.469 1 67.5 171 ASN A N 1
ATOM 1290 C CA . ASN A 1 171 ? -12.062 7.828 11.188 1 67.5 171 ASN A CA 1
ATOM 1291 C C . ASN A 1 171 ? -10.539 7.738 11.289 1 67.5 171 ASN A C 1
ATOM 1293 O O . ASN A 1 171 ? -10.008 6.742 11.789 1 67.5 171 ASN A O 1
ATOM 1297 N N . THR A 1 172 ? -9.969 8.75 10.797 1 65.94 172 THR A N 1
ATOM 1298 C CA . THR A 1 172 ? -8.516 8.766 10.852 1 65.94 172 THR A CA 1
ATOM 1299 C C . THR A 1 172 ? -8.031 8.82 12.297 1 65.94 172 THR A C 1
ATOM 1301 O O . THR A 1 172 ? -7.09 8.109 12.664 1 65.94 172 THR A O 1
ATOM 1304 N N . PHE A 1 173 ? -8.758 9.508 13.078 1 71.5 173 PHE A N 1
ATOM 1305 C CA . PHE A 1 173 ? -8.359 9.648 14.477 1 71.5 173 PHE A CA 1
ATOM 1306 C C . PHE A 1 173 ? -8.688 8.391 15.266 1 71.5 173 PHE A C 1
ATOM 1308 O O . PHE A 1 173 ? -8.008 8.062 16.234 1 71.5 173 PHE A O 1
ATOM 1315 N N . ALA A 1 174 ? -9.727 7.797 14.805 1 75.25 174 ALA A N 1
ATOM 1316 C CA . ALA A 1 174 ? -10.102 6.551 15.469 1 75.25 174 ALA A CA 1
ATOM 1317 C C . ALA A 1 174 ? -9.008 5.5 15.328 1 75.25 174 ALA A C 1
ATOM 1319 O O . ALA A 1 174 ? -8.766 4.715 16.25 1 75.25 174 ALA A O 1
ATOM 1320 N N . GLY A 1 175 ? -8.336 5.465 14.188 1 83.5 175 GLY A N 1
ATOM 1321 C CA . GLY A 1 175 ? -7.312 4.469 13.922 1 83.5 175 GLY A CA 1
ATOM 1322 C C . GLY A 1 175 ? -5.926 4.914 14.352 1 83.5 175 GLY A C 1
ATOM 1323 O O . GLY A 1 175 ? -4.973 4.137 14.289 1 83.5 175 GLY A O 1
ATOM 1324 N N . LEU A 1 176 ? -5.891 6.133 14.875 1 87.31 176 LEU A N 1
ATOM 1325 C CA . LEU A 1 176 ? -4.59 6.727 15.18 1 87.31 176 LEU A CA 1
ATOM 1326 C C . LEU A 1 176 ? -3.924 6.004 16.344 1 87.31 176 LEU A C 1
ATOM 1328 O O . LEU A 1 176 ? -2.793 5.527 16.219 1 87.31 176 LEU A O 1
ATOM 1332 N N . PHE A 1 177 ? -4.598 5.828 17.422 1 88.44 177 PHE A N 1
ATOM 1333 C CA . PHE A 1 177 ? -4.004 5.254 18.625 1 88.44 177 PHE A CA 1
ATOM 1334 C C . PHE A 1 177 ? -3.707 3.773 18.438 1 88.44 177 PHE A C 1
ATOM 1336 O O . PHE A 1 177 ? -2.611 3.307 18.75 1 88.44 177 PHE A O 1
ATOM 1343 N N . PRO A 1 178 ? -4.707 3.039 17.875 1 92.19 178 PRO A N 1
ATOM 1344 C CA . PRO A 1 178 ? -4.398 1.643 17.547 1 92.19 178 PRO A CA 1
ATOM 1345 C C . PRO A 1 178 ? -3.139 1.496 16.703 1 92.19 178 PRO A C 1
ATOM 1347 O O . PRO A 1 178 ? -2.314 0.615 16.953 1 92.19 178 PRO A O 1
ATOM 1350 N N . ALA A 1 179 ? -3.016 2.346 15.727 1 94 179 ALA A N 1
ATOM 1351 C CA . ALA A 1 179 ? -1.859 2.283 14.836 1 94 179 ALA A CA 1
ATOM 1352 C C . ALA A 1 179 ? -0.566 2.572 15.594 1 94 179 ALA A C 1
ATOM 1354 O O . ALA A 1 179 ? 0.438 1.881 15.406 1 94 179 ALA A O 1
ATOM 1355 N N . ILE A 1 180 ? -0.603 3.566 16.453 1 93.5 180 ILE A N 1
ATOM 1356 C CA . ILE A 1 180 ? 0.575 3.959 17.219 1 93.5 180 ILE A CA 1
ATOM 1357 C C . ILE A 1 180 ? 0.991 2.816 18.141 1 93.5 180 ILE A C 1
ATOM 1359 O O . ILE A 1 180 ? 2.176 2.482 18.219 1 93.5 180 ILE A O 1
ATOM 1363 N N . ILE A 1 181 ? 0.065 2.201 18.766 1 94.88 181 ILE A N 1
ATOM 1364 C CA . ILE A 1 181 ? 0.355 1.124 19.719 1 94.88 181 ILE A CA 1
ATOM 1365 C C . ILE A 1 181 ? 0.972 -0.058 18.969 1 94.88 181 ILE A C 1
ATOM 1367 O O . ILE A 1 181 ? 2.01 -0.583 19.375 1 94.88 181 ILE A O 1
ATOM 1371 N N . VAL A 1 182 ? 0.339 -0.481 17.875 1 97.62 182 VAL A N 1
ATOM 1372 C CA . VAL A 1 182 ? 0.839 -1.618 17.109 1 97.62 182 VAL A CA 1
ATOM 1373 C C . VAL A 1 182 ? 2.215 -1.288 16.531 1 97.62 182 VAL A C 1
ATOM 1375 O O . VAL A 1 182 ? 3.123 -2.121 16.562 1 97.62 182 VAL A O 1
ATOM 1378 N N . GLY A 1 183 ? 2.346 -0.076 15.992 1 97.88 183 GLY A N 1
ATOM 1379 C CA . GLY A 1 183 ? 3.625 0.347 15.445 1 97.88 183 GLY A CA 1
ATOM 1380 C C . GLY A 1 183 ? 4.754 0.284 16.453 1 97.88 183 GLY A C 1
ATOM 1381 O O . GLY A 1 183 ? 5.812 -0.283 16.172 1 97.88 183 GLY A O 1
ATOM 1382 N N . PHE A 1 184 ? 4.527 0.789 17.609 1 97.62 184 PHE A N 1
ATOM 1383 C CA . PHE A 1 184 ? 5.578 0.818 18.609 1 97.62 184 PHE A CA 1
ATOM 1384 C C . PHE A 1 184 ? 5.836 -0.579 19.172 1 97.62 184 PHE A C 1
ATOM 1386 O O . PHE A 1 184 ? 6.969 -0.916 19.516 1 97.62 184 PHE A O 1
ATOM 1393 N N . LEU A 1 185 ? 4.777 -1.36 19.297 1 98 185 LEU A N 1
ATOM 1394 C CA . LEU A 1 185 ? 5 -2.748 19.688 1 98 185 LEU A CA 1
ATOM 1395 C C . LEU A 1 185 ? 6.004 -3.42 18.766 1 98 185 LEU A C 1
ATOM 1397 O O . LEU A 1 185 ? 6.902 -4.129 19.219 1 98 185 LEU A O 1
ATOM 1401 N N . PHE A 1 186 ? 5.895 -3.227 17.484 1 98.31 186 PHE A N 1
ATOM 1402 C CA . PHE A 1 186 ? 6.781 -3.879 16.531 1 98.31 186 PHE A CA 1
ATOM 1403 C C . PHE A 1 186 ? 8.156 -3.229 16.531 1 98.31 186 PHE A C 1
ATOM 1405 O O . PHE A 1 186 ? 9.156 -3.873 16.203 1 98.31 186 PHE A O 1
ATOM 1412 N N . VAL A 1 187 ? 8.234 -1.899 16.859 1 96.88 187 VAL A N 1
ATOM 1413 C CA . VAL A 1 187 ? 9.539 -1.281 17.062 1 96.88 187 VAL A CA 1
ATOM 1414 C C . VAL A 1 187 ? 10.273 -1.985 18.219 1 96.88 187 VAL A C 1
ATOM 1416 O O . VAL A 1 187 ? 11.461 -2.297 18.094 1 96.88 187 VAL A O 1
ATOM 1419 N N . PHE A 1 188 ? 9.539 -2.262 19.25 1 97.19 188 PHE A N 1
ATOM 1420 C CA . PHE A 1 188 ? 10.133 -2.924 20.406 1 97.19 188 PHE A CA 1
ATOM 1421 C C . PHE A 1 188 ? 10.453 -4.379 20.078 1 97.19 188 PHE A C 1
ATOM 1423 O O . PHE A 1 188 ? 11.438 -4.926 20.578 1 97.19 188 PHE A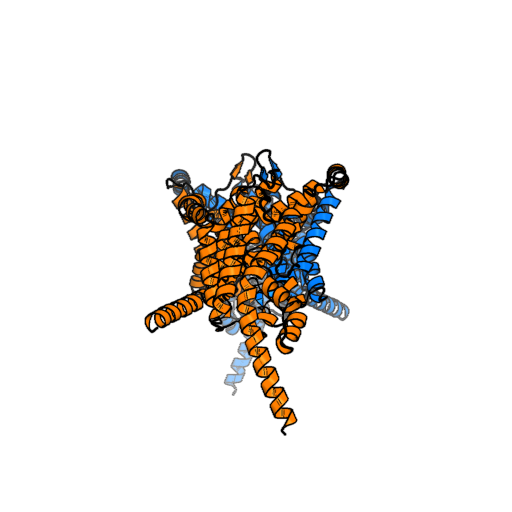 O 1
ATOM 1430 N N . VAL A 1 189 ? 9.602 -5.008 19.281 1 97.19 189 VAL A N 1
ATOM 1431 C CA . VAL A 1 189 ? 9.898 -6.367 18.828 1 97.19 189 VAL A CA 1
ATOM 1432 C C . VAL A 1 189 ? 11.195 -6.375 18.031 1 97.19 189 VAL A C 1
ATOM 1434 O O . VAL A 1 189 ? 12.039 -7.254 18.203 1 97.19 189 VAL A O 1
ATOM 1437 N N . ALA A 1 190 ? 11.336 -5.438 17.125 1 95.94 190 ALA A N 1
ATOM 1438 C CA . ALA A 1 190 ? 12.562 -5.336 16.344 1 95.94 190 ALA A CA 1
ATOM 1439 C C . ALA A 1 190 ? 13.781 -5.16 17.25 1 95.94 190 ALA A C 1
ATOM 1441 O O . ALA A 1 190 ? 14.797 -5.832 17.062 1 95.94 190 ALA A O 1
ATOM 1442 N N . PHE A 1 191 ? 13.641 -4.273 18.219 1 95.75 191 PHE A N 1
ATOM 1443 C CA . PHE A 1 191 ? 14.719 -4.043 19.172 1 95.75 191 PHE A CA 1
ATOM 1444 C C . PHE A 1 191 ? 15 -5.305 19.984 1 95.75 191 PHE A C 1
ATOM 1446 O O . PHE A 1 191 ? 16.156 -5.684 20.156 1 95.75 191 PHE A O 1
ATOM 1453 N N . GLY A 1 192 ? 13.977 -5.969 20.438 1 96.19 192 GLY A N 1
ATOM 1454 C CA . GLY A 1 192 ? 14.133 -7.184 21.234 1 96.19 192 GLY A CA 1
ATOM 1455 C C . GLY A 1 192 ? 14.891 -8.273 20.5 1 96.19 192 GLY A C 1
ATOM 1456 O O . GLY A 1 192 ? 15.758 -8.93 21.078 1 96.19 192 GLY A O 1
ATOM 1457 N N . PHE A 1 193 ? 14.578 -8.445 19.266 1 95.94 193 PHE A N 1
ATOM 1458 C CA . PHE A 1 193 ? 15.227 -9.508 18.516 1 95.94 193 PHE A CA 1
ATOM 1459 C C . PHE A 1 193 ? 16.688 -9.156 18.219 1 95.94 193 PHE A C 1
ATOM 1461 O O . PHE A 1 193 ? 17.516 -10.047 18.016 1 95.94 193 PHE A O 1
ATOM 1468 N N . SER A 1 194 ? 16.969 -7.832 18.172 1 93.06 194 SER A N 1
ATOM 1469 C CA . SER A 1 194 ? 18.359 -7.43 17.984 1 93.06 194 SER A CA 1
ATOM 1470 C C . SER A 1 194 ? 19.25 -7.895 19.125 1 93.06 194 SER A C 1
ATOM 1472 O O . SER A 1 194 ? 20.469 -8 18.984 1 93.06 194 SER A O 1
ATOM 1474 N N . LEU A 1 195 ? 18.625 -8.18 20.25 1 94.69 195 LEU A N 1
ATOM 1475 C CA . LEU A 1 195 ? 19.359 -8.617 21.438 1 94.69 195 LEU A CA 1
ATOM 1476 C C . LEU A 1 195 ? 19.469 -10.133 21.484 1 94.69 195 LEU A C 1
ATOM 1478 O O . LEU A 1 195 ? 20.125 -10.688 22.359 1 94.69 195 LEU A O 1
ATOM 1482 N N . THR A 1 196 ? 18.875 -10.812 20.547 1 94.62 196 THR A N 1
ATOM 1483 C CA . THR A 1 196 ? 18.938 -12.273 20.5 1 94.62 196 THR A CA 1
ATOM 1484 C C . THR A 1 196 ? 20.016 -12.742 19.531 1 94.62 196 THR A C 1
ATOM 1486 O O . THR A 1 196 ? 20.609 -11.938 18.812 1 94.62 196 THR A O 1
ATOM 1489 N N . LYS A 1 197 ? 20.203 -14.031 19.453 1 94.56 197 LYS A N 1
ATOM 1490 C CA . LYS A 1 197 ? 21.203 -14.633 18.578 1 94.56 197 LYS A CA 1
ATOM 1491 C C . LYS A 1 197 ? 20.797 -14.508 17.109 1 94.56 197 LYS A C 1
ATOM 1493 O O . LYS A 1 197 ? 21.656 -14.57 16.219 1 94.56 197 LYS A O 1
ATOM 1498 N N . TYR A 1 198 ? 19.531 -14.266 16.812 1 93.38 198 TYR A N 1
ATOM 1499 C CA . TYR A 1 198 ? 19.062 -14.188 15.438 1 93.38 198 TYR A CA 1
ATOM 1500 C C . TYR A 1 198 ? 19.328 -12.812 14.836 1 93.38 198 TYR A C 1
ATOM 1502 O O . TYR A 1 198 ? 19.438 -12.664 13.617 1 93.38 198 TYR A O 1
ATOM 1510 N N . GLY A 1 199 ? 19.359 -11.852 15.703 1 91.88 199 GLY A N 1
ATOM 1511 C CA . GLY A 1 199 ? 19.688 -10.508 15.242 1 91.88 199 GLY A CA 1
ATOM 1512 C C . GLY A 1 199 ? 18.469 -9.727 14.781 1 91.88 199 GLY A C 1
ATOM 1513 O O . GLY A 1 199 ? 18.375 -8.516 15.008 1 91.88 199 GLY A O 1
ATOM 1514 N N . SER A 1 200 ? 17.562 -10.367 14.062 1 92.31 200 SER A N 1
ATOM 1515 C CA . SER A 1 200 ? 16.344 -9.719 13.602 1 92.31 200 SER A CA 1
ATOM 1516 C C . SER A 1 200 ? 15.172 -10.703 13.562 1 92.31 200 SER A C 1
ATOM 1518 O O . SER A 1 200 ? 15.375 -11.914 13.516 1 92.31 200 SER A O 1
ATOM 1520 N N . PHE A 1 201 ? 14.008 -10.133 13.625 1 93.12 201 PHE A N 1
ATOM 1521 C CA . PHE A 1 201 ? 12.805 -10.953 13.5 1 93.12 201 PHE A CA 1
ATOM 1522 C C . PHE A 1 201 ? 12.781 -11.672 12.156 1 93.12 201 PHE A C 1
ATOM 1524 O O . PHE A 1 201 ? 12.406 -12.844 12.086 1 93.12 201 PHE A O 1
ATOM 1531 N N . ALA A 1 202 ? 13.156 -10.984 11.141 1 91.38 202 ALA A N 1
ATOM 1532 C CA . ALA A 1 202 ? 13.164 -11.57 9.805 1 91.38 202 ALA A CA 1
ATOM 1533 C C . ALA A 1 202 ? 14.062 -12.805 9.75 1 91.38 202 ALA A C 1
ATOM 1535 O O . ALA A 1 202 ? 13.68 -13.828 9.188 1 91.38 202 ALA A O 1
ATOM 1536 N N . ASP A 1 203 ? 15.203 -12.664 10.359 1 92.31 203 ASP A N 1
ATOM 1537 C CA . ASP A 1 203 ? 16.125 -13.797 10.398 1 92.31 203 ASP A CA 1
ATOM 1538 C C . ASP A 1 203 ? 15.555 -14.945 11.219 1 92.31 203 ASP A C 1
ATOM 1540 O O . ASP A 1 203 ? 15.727 -16.109 10.859 1 92.31 203 ASP A O 1
ATOM 1544 N N . PHE A 1 204 ? 14.984 -14.602 12.289 1 95 204 PHE A N 1
ATOM 1545 C CA . PHE A 1 204 ? 14.359 -15.609 13.141 1 95 204 PHE A CA 1
ATOM 1546 C C . PHE A 1 204 ? 13.281 -16.375 12.375 1 95 204 PHE A C 1
ATOM 1548 O O . PHE A 1 204 ? 13.289 -17.609 12.344 1 95 204 PHE A O 1
ATOM 1555 N N . VAL A 1 205 ? 12.359 -15.664 11.742 1 93.75 205 VAL A N 1
ATOM 1556 C CA . VAL A 1 205 ? 11.25 -16.266 11.023 1 93.75 205 VAL A CA 1
ATOM 1557 C C . VAL A 1 205 ? 11.781 -17.109 9.859 1 93.75 205 VAL A C 1
ATOM 1559 O O . VAL A 1 205 ? 11.312 -18.219 9.617 1 93.75 205 VAL A O 1
ATOM 1562 N N . TYR A 1 206 ? 12.688 -16.547 9.164 1 90.62 206 TYR A N 1
ATOM 1563 C CA . TYR A 1 206 ? 13.234 -17.266 8.016 1 90.62 206 TYR A CA 1
ATOM 1564 C C . TYR A 1 206 ? 13.898 -18.562 8.461 1 90.62 206 TYR A C 1
ATOM 1566 O O . TYR A 1 206 ? 13.664 -19.625 7.867 1 90.62 206 TYR A O 1
ATOM 1574 N N . GLY A 1 207 ? 14.727 -18.516 9.477 1 91.69 207 GLY A N 1
ATOM 1575 C CA . GLY A 1 207 ? 15.5 -19.672 9.922 1 91.69 207 GLY A CA 1
ATOM 1576 C C . GLY A 1 207 ? 14.656 -20.734 10.594 1 91.69 207 GLY A C 1
ATOM 1577 O O . GLY A 1 207 ? 14.859 -21.938 10.375 1 91.69 207 GLY A O 1
ATOM 1578 N N . ILE A 1 208 ? 13.656 -20.344 11.312 1 93.06 208 ILE A N 1
ATOM 1579 C CA . ILE A 1 208 ? 12.938 -21.266 12.18 1 93.06 208 ILE A CA 1
ATOM 1580 C C . ILE A 1 208 ? 11.664 -21.75 11.492 1 93.06 208 ILE A C 1
ATOM 1582 O O . ILE A 1 208 ? 11.227 -22.875 11.695 1 93.06 208 ILE A O 1
ATOM 1586 N N . ILE A 1 209 ? 11.094 -20.906 10.672 1 92.31 209 ILE A N 1
ATOM 1587 C CA . ILE A 1 209 ? 9.781 -21.234 10.141 1 92.31 209 ILE A CA 1
ATOM 1588 C C . ILE A 1 209 ? 9.852 -21.375 8.625 1 92.31 209 ILE A C 1
ATOM 1590 O O . ILE A 1 209 ? 9.617 -22.453 8.078 1 92.31 209 ILE A O 1
ATOM 1594 N N . ALA A 1 210 ? 10.273 -20.344 7.969 1 90 210 ALA A N 1
ATOM 1595 C CA . ALA A 1 210 ? 10.195 -20.266 6.512 1 90 210 ALA A CA 1
ATOM 1596 C C . ALA A 1 210 ? 11.055 -21.359 5.863 1 90 210 ALA A C 1
ATOM 1598 O O . ALA A 1 210 ? 10.578 -22.094 5 1 90 210 ALA A O 1
ATOM 1599 N N . ALA A 1 211 ? 12.266 -21.469 6.324 1 90.25 211 ALA A N 1
ATOM 1600 C CA . ALA A 1 211 ? 13.203 -22.391 5.695 1 90.25 211 ALA A CA 1
ATOM 1601 C C . ALA A 1 211 ? 12.742 -23.844 5.871 1 90.25 211 ALA A C 1
ATOM 1603 O O . ALA A 1 211 ? 12.695 -24.594 4.906 1 90.25 211 ALA A O 1
ATOM 1604 N N . PRO A 1 212 ? 12.344 -24.234 7.039 1 91.44 212 PRO A N 1
ATOM 1605 C CA . PRO A 1 212 ? 11.836 -25.594 7.191 1 91.44 212 PRO A CA 1
ATOM 1606 C C . PRO A 1 212 ? 10.57 -25.844 6.363 1 91.44 212 PRO A C 1
ATOM 1608 O O . PRO A 1 212 ? 10.414 -26.922 5.793 1 91.44 212 PRO A O 1
ATOM 1611 N N . LEU A 1 213 ? 9.773 -24.906 6.281 1 89.25 213 LEU A N 1
ATOM 1612 C CA . LEU A 1 213 ? 8.547 -25.062 5.508 1 89.25 213 LEU A CA 1
ATOM 1613 C C . LEU A 1 213 ? 8.852 -25.141 4.016 1 89.25 213 LEU A C 1
ATOM 1615 O O . LEU A 1 213 ? 8.188 -25.891 3.287 1 89.25 213 LEU A O 1
ATOM 1619 N N . GLN A 1 214 ? 9.75 -24.344 3.629 1 88.56 214 GLN A N 1
ATOM 1620 C CA . GLN A 1 214 ? 10.156 -24.391 2.229 1 88.56 214 GLN A CA 1
ATOM 1621 C C . GLN A 1 214 ? 10.781 -25.734 1.872 1 88.56 214 GLN A C 1
ATOM 1623 O O . GLN A 1 214 ? 10.586 -26.234 0.764 1 88.56 214 GLN A O 1
ATOM 1628 N N . ASN A 1 215 ? 11.516 -26.219 2.828 1 89.38 215 ASN A N 1
ATOM 1629 C CA . ASN A 1 215 ? 12.078 -27.547 2.613 1 89.38 215 ASN A CA 1
ATOM 1630 C C . ASN A 1 215 ? 10.977 -28.609 2.486 1 89.38 215 ASN A C 1
ATOM 1632 O O . ASN A 1 215 ? 11.078 -29.516 1.657 1 89.38 215 ASN A O 1
ATOM 1636 N N . LEU A 1 216 ? 10.062 -28.453 3.26 1 88.31 216 LEU A N 1
ATOM 1637 C CA . LEU A 1 216 ? 8.938 -29.391 3.219 1 88.31 216 LEU A CA 1
ATOM 1638 C C . LEU A 1 216 ? 8.164 -29.234 1.915 1 88.31 216 LEU A C 1
ATOM 1640 O O . LEU A 1 216 ? 7.82 -30.234 1.278 1 88.31 216 LEU A O 1
ATOM 1644 N N . SER A 1 217 ? 7.914 -28.016 1.539 1 89.56 217 SER A N 1
ATOM 1645 C CA . SER A 1 217 ? 7.133 -27.781 0.332 1 89.56 217 SER A CA 1
ATOM 1646 C C . SER A 1 217 ? 7.934 -28.109 -0.923 1 89.56 217 SER A C 1
ATOM 1648 O O . SER A 1 217 ? 7.355 -28.328 -1.99 1 89.56 217 SER A O 1
ATOM 1650 N N . GLY A 1 218 ? 9.203 -28.156 -0.723 1 91.75 218 GLY A N 1
ATOM 1651 C CA . GLY A 1 218 ? 10.055 -28.484 -1.853 1 91.75 218 GLY A CA 1
ATOM 1652 C C . GLY A 1 218 ? 10 -29.953 -2.23 1 91.75 218 GLY A C 1
ATOM 1653 O O . GLY A 1 218 ? 10.43 -30.328 -3.322 1 91.75 218 GLY A O 1
ATOM 1654 N N . SER A 1 219 ? 9.336 -30.688 -1.398 1 94.25 219 SER A N 1
ATOM 1655 C CA . SER A 1 219 ? 9.195 -32.125 -1.663 1 94.25 219 SER A CA 1
ATOM 1656 C C . SER A 1 219 ? 7.984 -32.406 -2.547 1 94.25 219 SER A C 1
ATOM 1658 O O . SER A 1 219 ? 6.906 -31.844 -2.33 1 94.25 219 SER A O 1
ATOM 1660 N N . ILE A 1 220 ? 8.227 -33.312 -3.514 1 97.19 220 ILE A N 1
ATOM 1661 C CA . ILE A 1 220 ? 7.145 -33.656 -4.418 1 97.19 220 ILE A CA 1
ATOM 1662 C C . ILE A 1 220 ? 6.02 -34.344 -3.631 1 97.19 220 ILE A C 1
ATOM 1664 O O . ILE A 1 220 ? 4.844 -34.188 -3.967 1 97.19 220 ILE A O 1
ATOM 1668 N N . TRP A 1 221 ? 6.305 -34.906 -2.516 1 96.88 221 TRP A N 1
ATOM 1669 C CA . TRP A 1 221 ? 5.316 -35.656 -1.725 1 96.88 221 TRP A CA 1
ATOM 1670 C C . TRP A 1 221 ? 4.348 -34.688 -1.046 1 96.88 221 TRP A C 1
ATOM 1672 O O . TRP A 1 221 ? 3.172 -35 -0.864 1 96.88 221 TRP A O 1
ATOM 1682 N N . SER A 1 222 ? 4.875 -33.562 -0.663 1 95.94 222 SER A N 1
ATOM 1683 C CA . SER A 1 222 ? 4 -32.531 -0.061 1 95.94 222 SER A CA 1
ATOM 1684 C C . SER A 1 222 ? 2.961 -32.031 -1.06 1 95.94 222 SER A C 1
ATOM 1686 O O . SER A 1 222 ? 1.784 -31.906 -0.721 1 95.94 222 SER A O 1
ATOM 1688 N N . LEU A 1 223 ? 3.393 -31.797 -2.252 1 97.5 223 LEU A N 1
ATOM 1689 C CA . LEU A 1 223 ? 2.457 -31.312 -3.262 1 97.5 223 LEU A CA 1
ATOM 1690 C C . LEU A 1 223 ? 1.446 -32.406 -3.629 1 97.5 223 LEU A C 1
ATOM 1692 O O . LEU A 1 223 ? 0.252 -32.125 -3.76 1 97.5 223 LEU A O 1
ATOM 1696 N N . LEU A 1 224 ? 1.913 -33.625 -3.758 1 98.19 224 LEU A N 1
ATOM 1697 C CA . LEU A 1 224 ? 1.012 -34.719 -4.078 1 98.19 224 LEU A CA 1
ATOM 1698 C C . LEU A 1 224 ? -0.035 -34.906 -2.982 1 98.19 224 LEU A C 1
ATOM 1700 O O . LEU A 1 224 ? -1.197 -35.188 -3.271 1 98.19 224 LEU A O 1
ATOM 1704 N N . PHE A 1 225 ? 0.423 -34.719 -1.82 1 96.56 225 PHE A N 1
ATOM 1705 C CA . PHE A 1 225 ? -0.501 -34.812 -0.699 1 96.56 225 PHE A CA 1
ATOM 1706 C C . PHE A 1 225 ? -1.57 -33.75 -0.767 1 96.56 225 PHE A C 1
ATOM 1708 O O . PHE A 1 225 ? -2.756 -34.031 -0.567 1 96.56 225 PHE A O 1
ATOM 1715 N N . ILE A 1 226 ? -1.172 -32.562 -1.012 1 95.31 226 ILE A N 1
ATOM 1716 C CA . ILE A 1 226 ? -2.107 -31.438 -1.111 1 95.31 226 ILE A CA 1
ATOM 1717 C C . ILE A 1 226 ? -3.09 -31.688 -2.252 1 95.31 226 ILE A C 1
ATOM 1719 O O . ILE A 1 226 ? -4.297 -31.484 -2.102 1 95.31 226 ILE A O 1
ATOM 1723 N N . ILE A 1 227 ? -2.6 -32.188 -3.365 1 97.38 227 ILE A N 1
ATOM 1724 C CA . ILE A 1 227 ? -3.439 -32.469 -4.527 1 97.38 227 ILE A CA 1
ATOM 1725 C C . ILE A 1 227 ? -4.418 -33.594 -4.195 1 97.38 227 ILE A C 1
ATOM 1727 O O . ILE A 1 227 ? -5.578 -33.531 -4.613 1 97.38 227 ILE A O 1
ATOM 1731 N N . LEU A 1 228 ? -3.951 -34.531 -3.457 1 96.5 228 LEU A N 1
ATOM 1732 C CA . LEU A 1 228 ? -4.832 -35.625 -3.043 1 96.5 228 LEU A CA 1
ATOM 1733 C C . LEU A 1 228 ? -6.008 -35.094 -2.23 1 96.5 228 LEU A C 1
ATOM 1735 O O . LEU A 1 228 ? -7.16 -35.469 -2.48 1 96.5 228 LEU A O 1
ATOM 1739 N N . ILE A 1 229 ? -5.684 -34.25 -1.309 1 93.69 229 ILE A N 1
ATOM 1740 C CA . ILE A 1 229 ? -6.73 -33.656 -0.49 1 93.69 229 ILE A CA 1
ATOM 1741 C C . ILE A 1 229 ? -7.676 -32.844 -1.374 1 93.69 229 ILE A C 1
ATOM 1743 O O . ILE A 1 229 ? -8.898 -32.938 -1.237 1 93.69 229 ILE A O 1
ATOM 1747 N N . GLN A 1 230 ? -7.09 -32.094 -2.236 1 94.75 230 GLN A N 1
ATOM 1748 C CA . GLN A 1 230 ? -7.859 -31.281 -3.18 1 94.75 230 GLN A CA 1
ATOM 1749 C C . GLN A 1 230 ? -8.859 -32.125 -3.947 1 94.75 230 GLN A C 1
ATOM 1751 O O . GLN A 1 230 ? -10.047 -31.797 -4.023 1 94.75 230 GLN A O 1
ATOM 1756 N N . MET A 1 231 ? -8.445 -33.25 -4.449 1 95.44 231 MET A N 1
ATOM 1757 C CA . MET A 1 231 ? -9.273 -34.062 -5.328 1 95.44 231 MET A CA 1
ATOM 1758 C C . MET A 1 231 ? -10.32 -34.844 -4.527 1 95.44 231 MET A C 1
ATOM 1760 O O . MET A 1 231 ? -11.43 -35.062 -5.004 1 95.44 231 MET A O 1
ATOM 1764 N N . VAL A 1 232 ? -9.945 -35.219 -3.34 1 92.44 232 VAL A N 1
ATOM 1765 C CA . VAL A 1 232 ? -10.914 -35.875 -2.467 1 92.44 232 VAL A CA 1
ATOM 1766 C C . VAL A 1 232 ? -12.047 -34.906 -2.131 1 92.44 232 VAL A C 1
ATOM 1768 O O . VAL A 1 232 ? -13.219 -35.281 -2.135 1 92.44 232 VAL A O 1
ATOM 1771 N N . LEU A 1 233 ? -11.742 -33.719 -1.922 1 91.69 233 LEU A N 1
ATOM 1772 C CA . LEU A 1 233 ? -12.766 -32.719 -1.623 1 91.69 233 LEU A CA 1
ATOM 1773 C C . LEU A 1 233 ? -13.68 -32.5 -2.826 1 91.69 233 LEU A C 1
ATOM 1775 O O . LEU A 1 233 ? -14.898 -32.406 -2.674 1 91.69 233 LEU A O 1
ATOM 1779 N N . TRP A 1 234 ? -13.094 -32.5 -3.961 1 90.5 234 TRP A N 1
ATOM 1780 C CA . TRP A 1 234 ? -13.898 -32.312 -5.164 1 90.5 234 TRP A CA 1
ATOM 1781 C C . TRP A 1 234 ? -14.891 -33.469 -5.34 1 90.5 234 TRP A C 1
ATOM 1783 O O . TRP A 1 234 ? -16.047 -33.25 -5.73 1 90.5 234 TRP A O 1
ATOM 1793 N N . ILE A 1 235 ? -14.531 -34.625 -5.055 1 90.25 235 ILE A N 1
ATOM 1794 C CA . ILE A 1 235 ? -15.398 -35.781 -5.219 1 90.25 235 ILE A CA 1
ATOM 1795 C C . ILE A 1 235 ? -16.609 -35.656 -4.301 1 90.25 235 ILE A C 1
ATOM 1797 O O . ILE A 1 235 ? -17.719 -36.094 -4.648 1 90.25 235 ILE A O 1
ATOM 1801 N N . PHE A 1 236 ? -16.406 -34.906 -3.289 1 86.75 236 PHE A N 1
ATOM 1802 C CA . PHE A 1 236 ? -17.484 -34.781 -2.32 1 86.75 236 PHE A CA 1
ATOM 1803 C C . PHE A 1 236 ? -18.25 -33.469 -2.514 1 86.75 236 PHE A C 1
ATOM 1805 O O . PHE A 1 236 ? -19.031 -33.062 -1.656 1 86.75 236 PHE A O 1
ATOM 1812 N N . GLY A 1 237 ? -17.906 -32.875 -3.525 1 83.62 237 GLY A N 1
ATOM 1813 C CA . GLY A 1 237 ? -18.719 -31.719 -3.91 1 83.62 237 GLY A CA 1
ATOM 1814 C C . GLY A 1 237 ? -18.188 -30.406 -3.371 1 83.62 237 GLY A C 1
ATOM 1815 O O . GLY A 1 237 ? -18.797 -29.359 -3.551 1 83.62 237 GLY A O 1
ATOM 1816 N N . LEU A 1 238 ? -17.094 -30.5 -2.719 1 85.19 238 LEU A N 1
ATOM 1817 C CA . LEU A 1 238 ? -16.453 -29.266 -2.279 1 85.19 238 LEU A CA 1
ATOM 1818 C C . LEU A 1 238 ? -15.422 -28.797 -3.303 1 85.19 238 LEU A C 1
ATOM 1820 O O . LEU A 1 238 ? -14.758 -29.609 -3.941 1 85.19 238 LEU A O 1
ATOM 1824 N N . HIS A 1 239 ? -15.445 -27.484 -3.512 1 85.56 239 HIS A N 1
ATOM 1825 C CA . HIS A 1 239 ? -14.438 -26.953 -4.414 1 85.56 239 HIS A CA 1
ATOM 1826 C C . HIS A 1 239 ? -13.047 -27.047 -3.801 1 85.56 239 HIS A C 1
ATOM 1828 O O . HIS A 1 239 ? -12.539 -26.078 -3.236 1 85.56 239 HIS A O 1
ATOM 1834 N N . GLY A 1 240 ? -12.445 -28.125 -4 1 88.94 240 GLY A N 1
ATOM 1835 C CA . GLY A 1 240 ? -11.18 -28.438 -3.367 1 88.94 240 GLY A CA 1
ATOM 1836 C C . GLY A 1 240 ? -10.086 -27.438 -3.703 1 88.94 240 GLY A C 1
ATOM 1837 O O . GLY A 1 240 ? -9.195 -27.188 -2.887 1 88.94 240 GLY A O 1
ATOM 1838 N N . SER A 1 241 ? -10.109 -26.938 -4.883 1 89.25 241 SER A N 1
ATOM 1839 C CA . SER A 1 241 ? -9.086 -26 -5.32 1 89.25 241 SER A CA 1
ATOM 1840 C C . SER A 1 241 ? -9.133 -24.719 -4.492 1 89.25 241 SER A C 1
ATOM 1842 O O . SER A 1 241 ? -8.094 -24.094 -4.238 1 89.25 241 SER A O 1
ATOM 1844 N N . LEU A 1 242 ? -10.281 -24.328 -4.086 1 82.19 242 LEU A N 1
ATOM 1845 C CA . LEU A 1 242 ? -10.422 -23.141 -3.244 1 82.19 242 LEU A CA 1
ATOM 1846 C C . LEU A 1 242 ? -9.891 -23.406 -1.84 1 82.19 242 LEU A C 1
ATOM 1848 O O . LEU A 1 242 ? -9.336 -22.516 -1.198 1 82.19 242 LEU A O 1
ATOM 1852 N N . VAL A 1 243 ? -10.055 -24.656 -1.467 1 86.38 243 VAL A N 1
ATOM 1853 C CA . VAL A 1 243 ? -9.641 -25.031 -0.118 1 86.38 243 VAL A CA 1
ATOM 1854 C C . VAL A 1 243 ? -8.117 -25.062 -0.038 1 86.38 243 VAL A C 1
ATOM 1856 O O . VAL A 1 243 ? -7.523 -24.531 0.905 1 86.38 243 VAL A O 1
ATOM 1859 N N . VAL A 1 244 ? -7.5 -25.594 -0.982 1 91.62 244 VAL A N 1
ATOM 1860 C CA . VAL A 1 244 ? -6.055 -25.766 -0.895 1 91.62 244 VAL A CA 1
ATOM 1861 C C . VAL A 1 244 ? -5.348 -24.531 -1.463 1 91.62 244 VAL A C 1
ATOM 1863 O O . VAL A 1 244 ? -4.133 -24.391 -1.32 1 91.62 244 VAL A O 1
ATOM 1866 N N . GLY A 1 245 ? -6.059 -23.656 -2.111 1 88.38 245 GLY A N 1
ATOM 1867 C CA . GLY A 1 245 ? -5.492 -22.516 -2.797 1 88.38 245 GLY A CA 1
ATOM 1868 C C . GLY A 1 245 ? -4.621 -21.656 -1.899 1 88.38 245 GLY A C 1
ATOM 1869 O O . GLY A 1 245 ? -3.564 -21.172 -2.322 1 88.38 245 GLY A O 1
ATOM 1870 N N . SER A 1 246 ? -5.008 -21.453 -0.673 1 87.12 246 SER A N 1
ATOM 1871 C CA . SER A 1 246 ? -4.258 -20.641 0.276 1 87.12 246 SER A CA 1
ATOM 1872 C C . SER A 1 246 ? -2.896 -21.266 0.577 1 87.12 246 SER A C 1
ATOM 1874 O O . SER A 1 246 ? -1.901 -20.547 0.711 1 87.12 246 SER A O 1
ATOM 1876 N N . PHE A 1 247 ? -2.92 -22.578 0.671 1 91.19 247 PHE A N 1
ATOM 1877 C CA . PHE A 1 247 ? -1.672 -23.281 0.941 1 91.19 247 PHE A CA 1
ATOM 1878 C C . PHE A 1 247 ? -0.739 -23.203 -0.262 1 91.19 247 PHE A C 1
ATOM 1880 O O . PHE A 1 247 ? 0.459 -22.969 -0.112 1 91.19 247 PHE A O 1
ATOM 1887 N N . ILE A 1 248 ? -1.34 -23.375 -1.395 1 93.38 248 ILE A N 1
ATOM 1888 C CA . ILE A 1 248 ? -0.558 -23.344 -2.625 1 93.38 248 ILE A CA 1
ATOM 1889 C C . ILE A 1 248 ? 0.075 -21.953 -2.787 1 93.38 248 ILE A C 1
ATOM 1891 O O . ILE A 1 248 ? 1.268 -21.844 -3.078 1 93.38 248 ILE A O 1
ATOM 1895 N N . SER A 1 249 ? -0.681 -20.969 -2.531 1 90.75 249 SER A N 1
ATOM 1896 C CA . SER A 1 249 ? -0.177 -19.594 -2.678 1 90.75 249 SER A CA 1
ATOM 1897 C C . SER A 1 249 ? 0.895 -19.297 -1.637 1 90.75 249 SER A C 1
ATOM 1899 O O . SER A 1 249 ? 1.943 -18.734 -1.965 1 90.75 249 SER A O 1
ATOM 1901 N N . ALA A 1 250 ? 0.655 -19.672 -0.468 1 89.75 250 ALA A N 1
ATOM 1902 C CA . ALA A 1 250 ? 1.551 -19.328 0.634 1 89.75 250 ALA A CA 1
ATOM 1903 C C . ALA A 1 250 ? 2.863 -20.094 0.533 1 89.75 250 ALA A C 1
ATOM 1905 O O . ALA A 1 250 ? 3.934 -19.547 0.818 1 89.75 250 ALA A O 1
ATOM 1906 N N . LEU A 1 251 ? 2.779 -21.328 0.057 1 93.69 251 LEU A N 1
ATOM 1907 C CA . LEU A 1 251 ? 3.947 -22.188 0.158 1 93.69 251 LEU A CA 1
ATOM 1908 C C . LEU A 1 251 ? 4.707 -22.234 -1.163 1 93.69 251 LEU A C 1
ATOM 1910 O O . LEU A 1 251 ? 5.926 -22.438 -1.178 1 93.69 251 LEU A O 1
ATOM 1914 N N . TYR A 1 252 ? 4.066 -21.969 -2.229 1 95.5 252 TYR A N 1
ATOM 1915 C CA . TYR A 1 252 ? 4.711 -22.281 -3.502 1 95.5 252 TYR A CA 1
ATOM 1916 C C . TYR A 1 252 ? 4.938 -21.016 -4.316 1 95.5 252 TYR A C 1
ATOM 1918 O O . TYR A 1 252 ? 5.762 -20.984 -5.234 1 95.5 252 TYR A O 1
ATOM 1926 N N . LEU A 1 253 ? 4.227 -19.984 -3.994 1 93.88 253 LEU A N 1
ATOM 1927 C CA . LEU A 1 253 ? 4.465 -18.734 -4.684 1 93.88 253 LEU A CA 1
ATOM 1928 C C . LEU A 1 253 ? 5.883 -18.234 -4.438 1 93.88 253 LEU A C 1
ATOM 1930 O O . LEU A 1 253 ? 6.547 -17.75 -5.355 1 93.88 253 LEU A O 1
ATOM 1934 N N . PRO A 1 254 ? 6.402 -18.328 -3.193 1 92.81 254 PRO A N 1
ATOM 1935 C CA . PRO A 1 254 ? 7.789 -17.906 -2.967 1 92.81 254 PRO A CA 1
ATOM 1936 C C . PRO A 1 254 ? 8.773 -18.641 -3.877 1 92.81 254 PRO A C 1
ATOM 1938 O O . PRO A 1 254 ? 9.773 -18.047 -4.301 1 92.81 254 PRO A O 1
ATOM 1941 N N . MET A 1 255 ? 8.508 -19.828 -4.215 1 95.12 255 MET A N 1
ATOM 1942 C CA . MET A 1 255 ? 9.391 -20.625 -5.074 1 95.12 255 MET A CA 1
ATOM 1943 C C . MET A 1 255 ? 9.422 -20.062 -6.488 1 95.12 255 MET A C 1
ATOM 1945 O O . MET A 1 255 ? 10.469 -20.016 -7.125 1 95.12 255 MET A O 1
ATOM 1949 N N . ASP A 1 256 ? 8.25 -19.656 -6.945 1 96.12 256 ASP A N 1
ATOM 1950 C CA . ASP A 1 256 ? 8.188 -19 -8.242 1 96.12 256 ASP A CA 1
ATOM 1951 C C . ASP A 1 256 ? 9.008 -17.703 -8.25 1 96.12 256 ASP A C 1
ATOM 1953 O O . ASP A 1 256 ? 9.742 -17.438 -9.203 1 96.12 256 ASP A O 1
ATOM 1957 N N . THR A 1 257 ? 8.844 -16.969 -7.223 1 93.62 257 THR A N 1
ATOM 1958 C CA . THR A 1 257 ? 9.531 -15.688 -7.133 1 93.62 257 THR A CA 1
ATOM 1959 C C . THR A 1 257 ? 11.047 -15.883 -7.078 1 93.62 257 THR A C 1
ATOM 1961 O O . THR A 1 257 ? 11.797 -15.102 -7.664 1 93.62 257 THR A O 1
ATOM 1964 N N . MET A 1 258 ? 11.5 -16.891 -6.391 1 94 258 MET A N 1
ATOM 1965 C CA . MET A 1 258 ? 12.922 -17.203 -6.344 1 94 258 MET A CA 1
ATOM 1966 C C . MET A 1 258 ? 13.445 -17.547 -7.734 1 94 258 MET A C 1
ATOM 1968 O O . MET A 1 258 ? 14.547 -17.141 -8.109 1 94 258 MET A O 1
ATOM 1972 N N . ASN A 1 259 ? 12.68 -18.312 -8.453 1 96.62 259 ASN A N 1
ATOM 1973 C CA . ASN A 1 259 ? 13.078 -18.641 -9.812 1 96.62 259 ASN A CA 1
ATOM 1974 C C . ASN A 1 259 ? 13.156 -17.406 -10.695 1 96.62 259 ASN A C 1
ATOM 1976 O O . ASN A 1 259 ? 14.094 -17.25 -11.484 1 96.62 259 ASN A O 1
ATOM 1980 N N . MET A 1 260 ? 12.172 -16.562 -10.57 1 94.75 260 MET A N 1
ATOM 1981 C CA . MET A 1 260 ? 12.188 -15.336 -11.359 1 94.75 260 MET A CA 1
ATOM 1982 C C . MET A 1 260 ? 13.406 -14.484 -11.023 1 94.75 260 MET A C 1
ATOM 1984 O O . MET A 1 260 ? 14.055 -13.938 -11.922 1 94.75 260 MET A O 1
ATOM 1988 N N . GLU A 1 261 ? 13.688 -14.352 -9.758 1 91.19 261 GLU A N 1
ATOM 1989 C CA . GLU A 1 261 ? 14.859 -13.586 -9.328 1 91.19 261 GLU A CA 1
ATOM 1990 C C . GLU A 1 261 ? 16.141 -14.195 -9.891 1 91.19 261 GLU A C 1
ATOM 1992 O O . GLU A 1 261 ? 17.047 -13.461 -10.297 1 91.19 261 GLU A O 1
ATOM 1997 N N . ALA A 1 262 ? 16.219 -15.5 -9.922 1 94.31 262 ALA A N 1
ATOM 1998 C CA . ALA A 1 262 ? 17.391 -16.188 -10.469 1 94.31 262 ALA A CA 1
ATOM 1999 C C . ALA A 1 262 ? 17.516 -15.953 -11.969 1 94.31 262 ALA A C 1
ATOM 2001 O O . ALA A 1 262 ? 18.609 -15.734 -12.484 1 94.31 262 ALA A O 1
ATOM 2002 N N . VAL A 1 263 ? 16.391 -16.016 -12.648 1 94.19 263 VAL A N 1
ATOM 2003 C CA . VAL A 1 263 ? 16.406 -15.742 -14.078 1 94.19 263 VAL A CA 1
ATOM 2004 C C . VAL A 1 263 ? 16.922 -14.328 -14.336 1 94.19 263 VAL A C 1
ATOM 2006 O O . VAL A 1 263 ? 17.719 -14.109 -15.25 1 94.19 263 VAL A O 1
ATOM 2009 N N . MET A 1 264 ? 16.422 -13.398 -13.562 1 89.56 264 MET A N 1
ATOM 2010 C CA . MET A 1 264 ? 16.859 -12.008 -13.695 1 89.56 264 MET A CA 1
ATOM 2011 C C . MET A 1 264 ? 18.375 -11.891 -13.484 1 89.56 264 MET A C 1
ATOM 2013 O O . MET A 1 264 ? 19.031 -11.047 -14.102 1 89.56 264 MET A O 1
ATOM 2017 N N . ALA A 1 265 ? 18.891 -12.773 -12.656 1 88.94 265 ALA A N 1
ATOM 2018 C CA . ALA A 1 265 ? 20.312 -12.773 -12.352 1 88.94 265 ALA A CA 1
ATOM 2019 C C . ALA A 1 265 ? 21.094 -13.516 -13.43 1 88.94 265 ALA A C 1
ATOM 2021 O O . ALA A 1 265 ? 22.328 -13.625 -13.344 1 88.94 265 ALA A O 1
ATOM 2022 N N . GLY A 1 266 ? 20.406 -14.086 -14.422 1 90.75 266 GLY A N 1
ATOM 2023 C CA . GLY A 1 266 ? 21.078 -14.688 -15.562 1 90.75 266 GLY A CA 1
ATOM 2024 C C . GLY A 1 266 ? 21.203 -16.203 -15.453 1 90.75 266 GLY A C 1
ATOM 2025 O O . GLY A 1 266 ? 21.891 -16.828 -16.266 1 90.75 266 GLY A O 1
ATOM 2026 N N . VAL A 1 267 ? 20.547 -16.719 -14.484 1 93.81 267 VAL A N 1
ATOM 2027 C CA . VAL A 1 267 ? 20.609 -18.172 -14.305 1 93.81 267 VAL A CA 1
ATOM 2028 C C . VAL A 1 267 ? 19.781 -18.859 -15.391 1 93.81 267 VAL A C 1
ATOM 2030 O O . VAL A 1 267 ? 18.656 -18.453 -15.68 1 93.81 267 VAL A O 1
ATOM 2033 N N . ALA A 1 268 ? 20.359 -19.859 -15.969 1 92.44 268 ALA A N 1
ATOM 2034 C CA . ALA A 1 268 ? 19.641 -20.641 -16.969 1 92.44 268 ALA A CA 1
ATOM 2035 C C . ALA A 1 268 ? 18.5 -21.422 -16.344 1 92.44 268 ALA A C 1
ATOM 2037 O O . ALA A 1 268 ? 18.578 -21.828 -15.18 1 92.44 268 ALA A O 1
ATOM 2038 N N . ASN A 1 269 ? 17.438 -21.672 -17.109 1 91.88 269 ASN A N 1
ATOM 2039 C CA . ASN A 1 269 ? 16.266 -22.391 -16.609 1 91.88 269 ASN A CA 1
ATOM 2040 C C . ASN A 1 269 ? 16.641 -23.75 -16.031 1 91.88 269 ASN A C 1
ATOM 2042 O O . ASN A 1 269 ? 16.031 -24.203 -15.062 1 91.88 269 ASN A O 1
ATOM 2046 N N . SER A 1 270 ? 17.641 -24.359 -16.578 1 91.31 270 SER A N 1
ATOM 2047 C CA . SER A 1 270 ? 18.047 -25.688 -16.125 1 91.31 270 SER A CA 1
ATOM 2048 C C . SER A 1 270 ? 18.641 -25.641 -14.727 1 91.31 270 SER A C 1
ATOM 2050 O O . SER A 1 270 ? 18.656 -26.656 -14.023 1 91.31 270 SER A O 1
ATOM 2052 N N . ASP A 1 271 ? 19.016 -24.484 -14.266 1 94.75 271 ASP A N 1
ATOM 2053 C CA . ASP A 1 271 ? 19.75 -24.375 -13.016 1 94.75 271 ASP A CA 1
ATOM 2054 C C . ASP A 1 271 ? 18.984 -23.562 -11.984 1 94.75 271 ASP A C 1
ATOM 2056 O O . ASP A 1 271 ? 19.562 -23.109 -10.984 1 94.75 271 ASP A O 1
ATOM 2060 N N . LEU A 1 272 ? 17.781 -23.391 -12.281 1 96.88 272 LEU A N 1
ATOM 2061 C CA . LEU A 1 272 ? 16.984 -22.609 -11.352 1 96.88 272 LEU A CA 1
ATOM 2062 C C . LEU A 1 272 ? 16.812 -23.344 -10.023 1 96.88 272 LEU A C 1
ATOM 2064 O O . LEU A 1 272 ? 16.938 -24.562 -9.961 1 96.88 272 LEU A O 1
ATOM 2068 N N . PRO A 1 273 ? 16.609 -22.578 -8.961 1 95.06 273 PRO A N 1
ATOM 2069 C CA . PRO A 1 273 ? 16.688 -23.156 -7.625 1 95.06 273 PRO A CA 1
ATOM 2070 C C . PRO A 1 273 ? 15.523 -24.109 -7.332 1 95.06 273 PRO A C 1
ATOM 2072 O O . PRO A 1 273 ? 15.664 -25.031 -6.52 1 95.06 273 PRO A O 1
ATOM 2075 N N . ASN A 1 274 ? 14.352 -23.891 -7.961 1 96.5 274 ASN A N 1
ATOM 2076 C CA . ASN A 1 274 ? 13.188 -24.688 -7.598 1 96.5 274 ASN A CA 1
ATOM 2077 C C . ASN A 1 274 ? 12.562 -25.359 -8.82 1 96.5 274 ASN A C 1
ATOM 2079 O O . ASN A 1 274 ? 12.484 -24.75 -9.891 1 96.5 274 ASN A O 1
ATOM 2083 N N . ILE A 1 275 ? 12.117 -26.562 -8.617 1 97.19 275 ILE A N 1
ATOM 2084 C CA . ILE A 1 275 ? 11.406 -27.281 -9.664 1 97.19 275 ILE A CA 1
ATOM 2085 C C . ILE A 1 275 ? 9.914 -26.953 -9.602 1 97.19 275 ILE A C 1
ATOM 2087 O O . ILE A 1 275 ? 9.281 -26.719 -10.633 1 97.19 275 ILE A O 1
ATOM 2091 N N . MET A 1 276 ? 9.492 -26.938 -8.375 1 96.94 276 MET A N 1
ATOM 2092 C CA . MET A 1 276 ? 8.062 -26.719 -8.18 1 96.94 276 MET A CA 1
ATOM 2093 C C . MET A 1 276 ? 7.781 -25.266 -7.793 1 96.94 276 MET A C 1
ATOM 2095 O O . MET A 1 276 ? 8.695 -24.531 -7.391 1 96.94 276 MET A O 1
ATOM 2099 N N . GLY A 1 277 ? 6.559 -24.891 -7.871 1 96.25 277 GLY A N 1
ATOM 2100 C CA . GLY A 1 277 ? 5.996 -23.594 -7.535 1 96.25 277 GLY A CA 1
ATOM 2101 C C . GLY A 1 277 ? 4.5 -23.5 -7.785 1 96.25 277 GLY A C 1
ATOM 2102 O O . GLY A 1 277 ? 3.854 -24.516 -8.062 1 96.25 277 GLY A O 1
ATOM 2103 N N . LYS A 1 278 ? 4.035 -22.344 -7.562 1 95.44 278 LYS A N 1
ATOM 2104 C CA . LYS A 1 278 ? 2.611 -22.141 -7.816 1 95.44 278 LYS A CA 1
ATOM 2105 C C . LYS A 1 278 ? 2.283 -22.344 -9.297 1 95.44 278 LYS A C 1
ATOM 2107 O O . LYS A 1 278 ? 1.256 -22.922 -9.633 1 95.44 278 LYS A O 1
ATOM 2112 N N . THR A 1 279 ? 3.113 -21.828 -10.141 1 96.56 279 THR A N 1
ATOM 2113 C CA . THR A 1 279 ? 2.914 -22 -11.578 1 96.56 279 THR A CA 1
ATOM 2114 C C . THR A 1 279 ? 2.99 -23.469 -11.969 1 96.56 279 THR A C 1
ATOM 2116 O O . THR A 1 279 ? 2.227 -23.938 -12.82 1 96.56 279 THR A O 1
ATOM 2119 N N . PHE A 1 280 ? 3.912 -24.172 -11.383 1 97.94 280 PHE A N 1
ATOM 2120 C CA . PHE A 1 280 ? 4.012 -25.609 -11.594 1 97.94 280 PHE A CA 1
ATOM 2121 C C . PHE A 1 280 ? 2.697 -26.312 -11.258 1 97.94 280 PHE A C 1
ATOM 2123 O O . PHE A 1 280 ? 2.188 -27.109 -12.047 1 97.94 280 PHE A O 1
ATOM 2130 N N . TYR A 1 281 ? 2.197 -26 -10.117 1 97.19 281 TYR A N 1
ATOM 2131 C CA . TYR A 1 281 ? 0.899 -26.516 -9.695 1 97.19 281 TYR A CA 1
ATOM 2132 C C . TYR A 1 281 ? -0.179 -26.172 -10.719 1 97.19 281 TYR A C 1
ATOM 2134 O O . TYR A 1 281 ? -0.967 -27.047 -11.102 1 97.19 281 TYR A O 1
ATOM 2142 N N . GLY A 1 282 ? -0.235 -25.031 -11.195 1 95.12 282 GLY A N 1
ATOM 2143 C CA . GLY A 1 282 ? -1.253 -24.594 -12.133 1 95.12 282 GLY A CA 1
ATOM 2144 C C . GLY A 1 282 ? -1.158 -25.281 -13.484 1 95.12 282 GLY A C 1
ATOM 2145 O O . GLY A 1 282 ? -2.174 -25.5 -14.141 1 95.12 282 GLY A O 1
ATOM 2146 N N . LEU A 1 283 ? -0.004 -25.609 -13.844 1 97 283 LEU A N 1
ATOM 2147 C CA . LEU A 1 283 ? 0.218 -26.156 -15.18 1 97 283 LEU A CA 1
ATOM 2148 C C . LEU A 1 283 ? 0.005 -27.656 -15.203 1 97 283 LEU A C 1
ATOM 2150 O O . LEU A 1 283 ? -0.399 -28.219 -16.234 1 97 283 LEU A O 1
ATOM 2154 N N . PHE A 1 284 ? 0.306 -28.297 -14.047 1 98.12 284 PHE A N 1
ATOM 2155 C CA . PHE A 1 284 ? 0.459 -29.734 -14.195 1 98.12 284 PHE A CA 1
ATOM 2156 C C . PHE A 1 284 ? -0.471 -30.469 -13.242 1 98.12 284 PHE A C 1
ATOM 2158 O O . PHE A 1 284 ? -0.71 -31.672 -13.406 1 98.12 284 PHE A O 1
ATOM 2165 N N . ALA A 1 285 ? -0.938 -29.844 -12.172 1 96.88 285 ALA A N 1
ATOM 2166 C CA . ALA A 1 285 ? -1.741 -30.531 -11.164 1 96.88 285 ALA A CA 1
ATOM 2167 C C . ALA A 1 285 ? -3.201 -30.625 -11.602 1 96.88 285 ALA A C 1
ATOM 2169 O O . ALA A 1 285 ? -4.105 -30.25 -10.852 1 96.88 285 ALA A O 1
ATOM 2170 N N . GLY A 1 286 ? -3.404 -31.219 -12.727 1 95.5 286 GLY A N 1
ATOM 2171 C CA . GLY A 1 286 ? -4.734 -31.328 -13.312 1 95.5 286 GLY A CA 1
ATOM 2172 C C . GLY A 1 286 ? -4.93 -30.438 -14.523 1 95.5 286 GLY A C 1
ATOM 2173 O O . GLY A 1 286 ? -5.582 -29.391 -14.43 1 95.5 286 GLY A O 1
ATOM 2174 N N . ILE A 1 287 ? -4.473 -30.953 -15.648 1 97.38 287 ILE A N 1
ATOM 2175 C CA . ILE A 1 287 ? -4.5 -30.172 -16.891 1 97.38 287 ILE A CA 1
ATOM 2176 C C . ILE A 1 287 ? -5.934 -30.062 -17.391 1 97.38 287 ILE A C 1
ATOM 2178 O O . ILE A 1 287 ? -6.602 -31.078 -17.609 1 97.38 287 ILE A O 1
ATOM 2182 N N . GLY A 1 288 ? -6.348 -28.844 -17.578 1 94 288 GLY A N 1
ATOM 2183 C CA . GLY A 1 288 ? -7.727 -28.609 -18 1 94 288 GLY A CA 1
ATOM 2184 C C . GLY A 1 288 ? -8.672 -28.422 -16.828 1 94 288 GLY A C 1
ATOM 2185 O O . GLY A 1 288 ? -9.883 -28.312 -17.016 1 94 288 GLY A O 1
ATOM 2186 N N . GLY A 1 289 ? -8.172 -28.422 -15.641 1 92.12 289 GLY A N 1
ATOM 2187 C CA . GLY A 1 289 ? -8.961 -28.234 -14.438 1 92.12 289 GLY A CA 1
ATOM 2188 C C . GLY A 1 289 ? -8.859 -29.406 -13.469 1 92.12 289 GLY A C 1
ATOM 2189 O O . GLY A 1 289 ? -8.164 -30.375 -13.734 1 92.12 289 GLY A O 1
ATOM 2190 N N . ALA A 1 290 ? -9.602 -29.25 -12.398 1 92.25 290 ALA A N 1
ATOM 2191 C CA . ALA A 1 290 ? -9.594 -30.297 -11.383 1 92.25 290 ALA A CA 1
ATOM 2192 C C . ALA A 1 290 ? -9.891 -31.672 -11.992 1 92.25 290 ALA A C 1
ATOM 2194 O O . ALA A 1 290 ? -10.844 -31.812 -12.758 1 92.25 290 ALA A O 1
ATOM 2195 N N . GLY A 1 291 ? -9 -32.625 -11.703 1 96.12 291 GLY A N 1
ATOM 2196 C CA . GLY A 1 291 ? -9.156 -33.969 -12.227 1 96.12 291 GLY A CA 1
ATOM 2197 C C . GLY A 1 291 ? -8.391 -34.188 -13.516 1 96.12 291 GLY A C 1
ATOM 2198 O O . GLY A 1 291 ? -8.305 -35.312 -14.008 1 96.12 291 GLY A O 1
ATOM 2199 N N . GLY A 1 292 ? -7.789 -33.094 -14.008 1 97.62 292 GLY A N 1
ATOM 2200 C CA . GLY A 1 292 ? -7.191 -33.25 -15.32 1 97.62 292 GLY A CA 1
ATOM 2201 C C . GLY A 1 292 ? -8.203 -33.562 -16.406 1 97.62 292 GLY A C 1
ATOM 2202 O O . GLY A 1 292 ? -8 -34.5 -17.188 1 97.62 292 GLY A O 1
ATOM 2203 N N . THR A 1 293 ? -9.211 -32.844 -16.438 1 96.81 293 THR A N 1
ATOM 2204 C CA . THR A 1 293 ? -10.414 -33.25 -17.156 1 96.81 293 THR A CA 1
ATOM 2205 C C . THR A 1 293 ? -10.25 -33 -18.656 1 96.81 293 THR A C 1
ATOM 2207 O O . THR A 1 293 ? -11.047 -33.5 -19.453 1 96.81 293 THR A O 1
ATOM 2210 N N . LEU A 1 294 ? -9.219 -32.281 -19.031 1 97.69 294 LEU A N 1
ATOM 2211 C CA . LEU A 1 294 ? -8.992 -32.188 -20.469 1 97.69 294 LEU A CA 1
ATOM 2212 C C . LEU A 1 294 ? -8.742 -33.531 -21.094 1 97.69 294 LEU A C 1
ATOM 2214 O O . LEU A 1 294 ? -9.156 -33.812 -22.219 1 97.69 294 LEU A O 1
ATOM 2218 N N . SER A 1 295 ? -8.078 -34.344 -20.359 1 98.5 295 SER A N 1
ATOM 2219 C CA . SER A 1 295 ? -7.859 -35.719 -20.797 1 98.5 295 SER A CA 1
ATOM 2220 C C . SER A 1 295 ? -9.18 -36.469 -20.984 1 98.5 295 SER A C 1
ATOM 2222 O O . SER A 1 295 ? -9.375 -37.188 -21.969 1 98.5 295 SER A O 1
ATOM 2224 N N . LEU A 1 296 ? -10.031 -36.312 -20.031 1 98 296 LEU A N 1
ATOM 2225 C CA . LEU A 1 296 ? -11.344 -36.938 -20.094 1 98 296 LEU A CA 1
ATOM 2226 C C . LEU A 1 296 ? -12.133 -36.438 -21.281 1 98 296 LEU A C 1
ATOM 2228 O O . LEU A 1 296 ? -12.781 -37.188 -22 1 98 296 LEU A O 1
ATOM 2232 N N . ILE A 1 297 ? -12.109 -35.156 -21.484 1 97.88 297 ILE A N 1
ATOM 2233 C CA . ILE A 1 297 ? -12.836 -34.531 -22.578 1 97.88 297 ILE A CA 1
ATOM 2234 C C . ILE A 1 297 ? -12.367 -35.094 -23.922 1 97.88 297 ILE A C 1
ATOM 2236 O O . ILE A 1 297 ? -13.188 -35.406 -24.781 1 97.88 297 ILE A O 1
ATOM 2240 N N . PHE A 1 298 ? -11.086 -35.281 -24.062 1 98.31 298 PHE A N 1
ATOM 2241 C CA . PHE A 1 298 ? -10.562 -35.812 -25.312 1 98.31 298 PHE A CA 1
ATOM 2242 C C . PHE A 1 298 ? -10.945 -37.281 -25.484 1 98.31 298 PHE A C 1
ATOM 2244 O O . PHE A 1 298 ? -11.234 -37.75 -26.594 1 98.31 298 PHE A O 1
ATOM 2251 N N . VAL A 1 299 ? -10.922 -38.031 -24.391 1 98.44 299 VAL A N 1
ATOM 2252 C CA . VAL A 1 299 ? -11.398 -39.406 -24.453 1 98.44 299 VAL A CA 1
ATOM 2253 C C . VAL A 1 299 ? -12.852 -39.438 -24.938 1 98.44 299 VAL A C 1
ATOM 2255 O O . VAL A 1 299 ? -13.211 -40.25 -25.781 1 98.44 299 VAL A O 1
ATOM 2258 N N . MET A 1 300 ? -13.656 -38.594 -24.391 1 97.88 300 MET A N 1
ATOM 2259 C CA . MET A 1 300 ? -15.062 -38.531 -24.766 1 97.88 300 MET A CA 1
ATOM 2260 C C . MET A 1 300 ? -15.227 -38.125 -26.219 1 97.88 300 MET A C 1
ATOM 2262 O O . MET A 1 300 ? -16.047 -38.719 -26.938 1 97.88 300 MET A O 1
ATOM 2266 N N . LEU A 1 301 ? -14.477 -37.188 -26.656 1 97.75 301 LEU A N 1
ATOM 2267 C CA . LEU A 1 301 ? -14.562 -36.719 -28.031 1 97.75 301 LEU A CA 1
ATOM 2268 C C . LEU A 1 301 ? -14.227 -37.812 -29.031 1 97.75 301 LEU A C 1
ATOM 2270 O O . LEU A 1 301 ? -14.82 -37.906 -30.109 1 97.75 301 LEU A O 1
ATOM 2274 N N . ILE A 1 302 ? -13.328 -38.656 -28.672 1 97.94 302 ILE A N 1
ATOM 2275 C CA . ILE A 1 302 ? -12.797 -39.656 -29.609 1 97.94 302 ILE A CA 1
ATOM 2276 C C . ILE A 1 302 ? -13.594 -40.938 -29.5 1 97.94 302 ILE A C 1
ATOM 2278 O O . ILE A 1 302 ? -13.867 -41.594 -30.5 1 97.94 302 ILE A O 1
ATOM 2282 N N . PHE A 1 303 ? -14.094 -41.312 -28.281 1 97.56 303 PHE A N 1
ATOM 2283 C CA . PHE A 1 303 ? -14.523 -42.719 -28.109 1 97.56 303 PHE A CA 1
ATOM 2284 C C . PHE A 1 303 ? -15.977 -42.781 -27.656 1 97.56 303 PHE A C 1
ATOM 2286 O O . PHE A 1 303 ? -16.562 -43.875 -27.594 1 97.56 303 PHE A O 1
ATOM 2293 N N . ALA A 1 304 ? -16.547 -41.625 -27.297 1 97 304 ALA A N 1
ATOM 2294 C CA . ALA A 1 304 ? -17.922 -41.688 -26.781 1 97 304 ALA A CA 1
ATOM 2295 C C . ALA A 1 304 ? -18.875 -42.281 -27.812 1 97 304 ALA A C 1
ATOM 2297 O O . ALA A 1 304 ? -18.797 -41.969 -29 1 97 304 ALA A O 1
ATOM 2298 N N . LYS A 1 305 ? -19.766 -43.062 -27.375 1 96.81 305 LYS A N 1
ATOM 2299 C CA . LYS A 1 305 ? -20.812 -43.625 -28.219 1 96.81 305 LYS A CA 1
ATOM 2300 C C . LYS A 1 305 ? -22.188 -43.062 -27.859 1 96.81 305 LYS A C 1
ATOM 2302 O O . LYS A 1 305 ? -23.016 -42.844 -28.734 1 96.81 305 LYS A O 1
ATOM 2307 N N . ALA A 1 306 ? -22.406 -42.938 -26.594 1 95.75 306 ALA A N 1
ATOM 2308 C CA . ALA A 1 306 ? -23.672 -42.344 -26.141 1 95.75 306 ALA A CA 1
ATOM 2309 C C . ALA A 1 306 ? -23.828 -40.906 -26.609 1 95.75 306 ALA A C 1
ATOM 2311 O O . ALA A 1 306 ? -22.875 -40.125 -26.562 1 95.75 306 ALA A O 1
ATOM 2312 N N . LYS A 1 307 ? -25.016 -40.531 -27.078 1 95.38 307 LYS A N 1
ATOM 2313 C CA . LYS A 1 307 ? -25.297 -39.188 -27.609 1 95.38 307 LYS A CA 1
ATOM 2314 C C . LYS A 1 307 ? -25.062 -38.125 -26.547 1 95.38 307 LYS A C 1
ATOM 2316 O O . LYS A 1 307 ? -24.547 -37.062 -26.844 1 95.38 307 LYS A O 1
ATOM 2321 N N . GLN A 1 308 ? -25.5 -38.406 -25.391 1 94.44 308 GLN A N 1
ATOM 2322 C CA . GLN A 1 308 ? -25.359 -37.469 -24.297 1 94.44 308 GLN A CA 1
ATOM 2323 C C . GLN A 1 308 ? -23.875 -37.156 -24.031 1 94.44 308 GLN A C 1
ATOM 2325 O O . GLN A 1 308 ? -23.516 -36 -23.781 1 94.44 308 GLN A O 1
ATOM 2330 N N . HIS A 1 309 ? -23.047 -38.125 -24.031 1 96.31 309 HIS A N 1
ATOM 2331 C CA . HIS A 1 309 ? -21.625 -37.938 -23.75 1 96.31 309 HIS A CA 1
ATOM 2332 C C . HIS A 1 309 ? -20.938 -37.219 -24.891 1 96.31 309 HIS A C 1
ATOM 2334 O O . HIS A 1 309 ? -20.031 -36.406 -24.641 1 96.31 309 HIS A O 1
ATOM 2340 N N . LYS A 1 310 ? -21.328 -37.469 -26.109 1 96.44 310 LYS A N 1
ATOM 2341 C CA . LYS A 1 310 ? -20.797 -36.719 -27.25 1 96.44 310 LYS A CA 1
ATOM 2342 C C . LYS A 1 310 ? -21.141 -35.25 -27.141 1 96.44 310 LYS A C 1
ATOM 2344 O O . LYS A 1 310 ? -20.297 -34.375 -27.406 1 96.44 310 LYS A O 1
ATOM 2349 N N . ALA A 1 311 ? -22.375 -35 -26.781 1 95.44 311 ALA A N 1
ATOM 2350 C CA . ALA A 1 311 ? -22.844 -33.625 -26.641 1 95.44 311 ALA A CA 1
ATOM 2351 C C . ALA A 1 311 ? -22.062 -32.906 -25.547 1 95.44 311 ALA A C 1
ATOM 2353 O O . ALA A 1 311 ? -21.656 -31.734 -25.734 1 95.44 311 ALA A O 1
ATOM 2354 N N . ILE A 1 312 ? -21.844 -33.5 -24.5 1 95.12 312 ILE A N 1
ATOM 2355 C CA . ILE A 1 312 ? -21.125 -32.906 -23.375 1 95.12 312 ILE A CA 1
ATOM 2356 C C . ILE A 1 312 ? -19.672 -32.625 -23.781 1 95.12 312 ILE A C 1
ATOM 2358 O O . ILE A 1 312 ? -19.125 -31.594 -23.453 1 95.12 312 ILE A O 1
ATOM 2362 N N . ALA A 1 313 ? -19.047 -33.562 -24.438 1 96 313 ALA A N 1
ATOM 2363 C CA . ALA A 1 313 ? -17.656 -33.406 -24.875 1 96 313 ALA A CA 1
ATOM 2364 C C . ALA A 1 313 ? -17.5 -32.188 -25.781 1 96 313 ALA A C 1
ATOM 2366 O O . ALA A 1 313 ? -16.562 -31.406 -25.609 1 96 313 ALA A O 1
ATOM 2367 N N . LYS A 1 314 ? -18.359 -32.031 -26.688 1 94.94 314 LYS A N 1
ATOM 2368 C CA . LYS A 1 314 ? -18.312 -30.922 -27.625 1 94.94 314 LYS A CA 1
ATOM 2369 C C . LYS A 1 314 ? -18.516 -29.594 -26.891 1 94.94 314 LYS A C 1
ATOM 2371 O O . LYS A 1 314 ? -17.891 -28.594 -27.234 1 94.94 314 LYS A O 1
ATOM 2376 N N . LEU A 1 315 ? -19.359 -29.641 -25.922 1 92.12 315 LEU A N 1
ATOM 2377 C CA . LEU A 1 315 ? -19.672 -28.422 -25.188 1 92.12 315 LEU A CA 1
ATOM 2378 C C . LEU A 1 315 ? -18.531 -28.047 -24.25 1 92.12 315 LEU A C 1
ATOM 2380 O O . LEU A 1 315 ? -18.359 -26.859 -23.938 1 92.12 315 LEU A O 1
ATOM 2384 N N . THR A 1 316 ? -17.75 -28.938 -23.828 1 93.94 316 THR A N 1
ATOM 2385 C CA . THR A 1 316 ? -16.812 -28.703 -22.734 1 93.94 316 THR A CA 1
ATOM 2386 C C . THR A 1 316 ? -15.391 -28.562 -23.25 1 93.94 316 THR A C 1
ATOM 2388 O O . THR A 1 316 ? -14.508 -28.094 -22.531 1 93.94 316 THR A O 1
ATOM 2391 N N . VAL A 1 317 ? -15.109 -28.938 -24.484 1 93.94 317 VAL A N 1
ATOM 2392 C CA . VAL A 1 317 ? -13.75 -28.906 -25.016 1 93.94 317 VAL A CA 1
ATOM 2393 C C . VAL A 1 317 ? -13.242 -27.469 -25.031 1 93.94 317 VAL A C 1
ATOM 2395 O O . VAL A 1 317 ? -12.086 -27.203 -24.688 1 93.94 317 VAL A O 1
ATOM 2398 N N . GLY A 1 318 ? -13.992 -26.547 -25.453 1 91.12 318 GLY A N 1
ATOM 2399 C CA . GLY A 1 318 ? -13.617 -25.141 -25.453 1 91.12 318 GLY A CA 1
ATOM 2400 C C . GLY A 1 318 ? -13.211 -24.625 -24.078 1 91.12 318 GLY A C 1
ATOM 2401 O O . GLY A 1 318 ? -12.047 -24.281 -23.859 1 91.12 318 GLY A O 1
ATOM 2402 N N . PRO A 1 319 ? -14.172 -24.609 -23.094 1 89.31 319 PRO A N 1
ATOM 2403 C CA . PRO A 1 319 ? -13.859 -24.172 -21.734 1 89.31 319 PRO A CA 1
ATOM 2404 C C . PRO A 1 319 ? -12.719 -24.969 -21.109 1 89.31 319 PRO A C 1
ATOM 2406 O O . PRO A 1 319 ? -11.914 -24.422 -20.359 1 89.31 319 PRO A O 1
ATOM 2409 N N . GLY A 1 320 ? -12.641 -26.219 -21.453 1 91.38 320 GLY A N 1
ATOM 2410 C CA . GLY A 1 320 ? -11.602 -27.078 -20.906 1 91.38 320 GLY A CA 1
ATOM 2411 C C . GLY A 1 320 ? -10.203 -26.656 -21.312 1 91.38 320 GLY A C 1
ATOM 2412 O O . GLY A 1 320 ? -9.266 -26.766 -20.516 1 91.38 320 GLY A O 1
ATOM 2413 N N . CYS A 1 321 ? -10.047 -26.125 -22.453 1 92.88 321 CYS A N 1
ATOM 2414 C CA . CYS A 1 321 ? -8.75 -25.641 -22.938 1 92.88 321 CYS A CA 1
ATOM 2415 C C . CYS A 1 321 ? -8.297 -24.422 -22.156 1 92.88 321 CYS A C 1
ATOM 2417 O O . CYS A 1 321 ? -7.109 -24.094 -22.141 1 92.88 321 CYS A O 1
ATOM 2419 N N . PHE A 1 322 ? -9.297 -23.797 -21.516 1 87.25 322 PHE A N 1
ATOM 2420 C CA . PHE A 1 322 ? -9.008 -22.609 -20.719 1 87.25 322 PHE A CA 1
ATOM 2421 C C . PHE A 1 322 ? -9.109 -22.906 -19.234 1 87.25 322 PHE A C 1
ATOM 2423 O O . PHE A 1 322 ? -9.195 -22 -18.406 1 87.25 322 PHE A O 1
ATOM 2430 N N . THR A 1 323 ? -9.148 -24.188 -18.922 1 87.94 323 THR A N 1
ATOM 2431 C CA . THR A 1 323 ? -9.125 -24.703 -17.547 1 87.94 323 THR A CA 1
ATOM 2432 C C . THR A 1 323 ? -10.422 -24.344 -16.812 1 87.94 323 THR A C 1
ATOM 2434 O O . THR A 1 323 ? -10.414 -24.156 -15.602 1 87.94 323 THR A O 1
ATOM 2437 N N . ILE A 1 324 ? -11.453 -24.156 -17.641 1 82.62 324 ILE A N 1
ATOM 2438 C CA . ILE A 1 324 ? -12.781 -24 -17.047 1 82.62 324 ILE A CA 1
ATOM 2439 C C . ILE A 1 324 ? -13.453 -25.359 -16.922 1 82.62 324 ILE A C 1
ATOM 2441 O O . ILE A 1 324 ? -13.922 -25.922 -17.922 1 82.62 324 ILE A O 1
ATOM 2445 N N . ASN A 1 325 ? -13.641 -25.766 -15.742 1 83.94 325 ASN A N 1
ATOM 2446 C CA . ASN A 1 325 ? -13.945 -27.172 -15.484 1 83.94 325 ASN A CA 1
ATOM 2447 C C . ASN A 1 325 ? -15.398 -27.359 -15.078 1 83.94 325 ASN A C 1
ATOM 2449 O O . ASN A 1 325 ? -15.914 -28.484 -15.102 1 83.94 325 ASN A O 1
ATOM 2453 N N . GLU A 1 326 ? -16.125 -26.406 -14.781 1 81.94 326 GLU A N 1
ATOM 2454 C CA . GLU A 1 326 ? -17.469 -26.516 -14.242 1 81.94 326 GLU A CA 1
ATOM 2455 C C . GLU A 1 326 ? -18.406 -27.219 -15.227 1 81.94 326 GLU A C 1
ATOM 2457 O O . GLU A 1 326 ? -19.156 -28.109 -14.844 1 81.94 326 GLU A O 1
ATOM 2462 N N . PRO A 1 327 ? -18.328 -26.891 -16.484 1 85.69 327 PRO A N 1
ATOM 2463 C CA . PRO A 1 327 ? -19.234 -27.562 -17.438 1 85.69 327 PRO A CA 1
ATOM 2464 C C . PRO A 1 327 ? -19.031 -29.078 -17.469 1 85.69 327 PRO A C 1
ATOM 2466 O O . PRO A 1 327 ? -20 -29.828 -17.562 1 85.69 327 PRO A O 1
ATOM 2469 N N . ILE A 1 328 ? -17.875 -29.531 -17.359 1 90.81 328 ILE A N 1
ATOM 2470 C CA . ILE A 1 328 ? -17.625 -30.969 -17.453 1 90.81 328 ILE A CA 1
ATOM 2471 C C . ILE A 1 328 ? -17.906 -31.625 -16.094 1 90.81 328 ILE A C 1
ATOM 2473 O O . ILE A 1 328 ? -18.391 -32.75 -16.031 1 90.81 328 ILE A O 1
ATOM 2477 N N . VAL A 1 329 ? -17.531 -31.016 -15.039 1 88 329 VAL A N 1
ATOM 2478 C CA . VAL A 1 329 ? -17.703 -31.578 -13.695 1 88 329 VAL A CA 1
ATOM 2479 C C . VAL A 1 329 ? -19.203 -31.75 -13.398 1 88 329 VAL A C 1
ATOM 2481 O O . VAL A 1 329 ? -19.609 -32.75 -12.82 1 88 329 VAL A O 1
ATOM 2484 N N . PHE A 1 330 ? -19.953 -30.828 -13.891 1 82.62 330 PHE A N 1
ATOM 2485 C CA . PHE A 1 330 ? -21.391 -30.875 -13.617 1 82.62 330 PHE A CA 1
ATOM 2486 C C . PHE A 1 330 ? -22.125 -31.609 -14.734 1 82.62 330 PHE A C 1
ATOM 2488 O O . PHE A 1 330 ? -23.156 -32.219 -14.492 1 82.62 330 PHE A O 1
ATOM 2495 N N . GLY A 1 331 ? -21.656 -31.547 -15.891 1 85.69 331 GLY A N 1
ATOM 2496 C CA . GLY A 1 331 ? -22.312 -32.188 -17.016 1 85.69 331 GLY A CA 1
ATOM 2497 C C . GLY A 1 331 ? -22.172 -33.719 -17 1 85.69 331 GLY A C 1
ATOM 2498 O O . GLY A 1 331 ? -23.125 -34.438 -17.344 1 85.69 331 GLY A O 1
ATOM 2499 N N . LEU A 1 332 ? -21.094 -34.312 -16.75 1 87.75 332 LEU A N 1
ATOM 2500 C CA . LEU A 1 332 ? -20.812 -35.75 -16.578 1 87.75 332 LEU A CA 1
ATOM 2501 C C . LEU A 1 332 ? -20.719 -36.125 -15.109 1 87.75 332 LEU A C 1
ATOM 2503 O O . LEU A 1 332 ? -19.891 -36.938 -14.727 1 87.75 332 LEU A O 1
ATOM 2507 N N . PRO A 1 333 ? -21.75 -35.719 -14.422 1 81.25 333 PRO A N 1
ATOM 2508 C CA . PRO A 1 333 ? -21.625 -35.625 -12.969 1 81.25 333 PRO A CA 1
ATOM 2509 C C . PRO A 1 333 ? -20.453 -36.406 -12.414 1 81.25 333 PRO A C 1
ATOM 2511 O O . PRO A 1 333 ? -20.594 -37.562 -12.055 1 81.25 333 PRO A O 1
ATOM 2514 N N . LEU A 1 334 ? -19.375 -35.812 -12.242 1 89.5 334 LEU A N 1
ATOM 2515 C CA . LEU A 1 334 ? -18.156 -36.406 -11.703 1 89.5 334 LEU A CA 1
ATOM 2516 C C . LEU A 1 334 ? -18.188 -36.406 -10.172 1 89.5 334 LEU A C 1
ATOM 2518 O O . LEU A 1 334 ? -17.547 -37.25 -9.547 1 89.5 334 LEU A O 1
ATOM 2522 N N . ILE A 1 335 ? -18.891 -35.531 -9.68 1 86.94 335 ILE A N 1
ATOM 2523 C CA . ILE A 1 335 ? -19.031 -35.438 -8.234 1 86.94 335 ILE A CA 1
ATOM 2524 C C . ILE A 1 335 ? -19.781 -36.656 -7.707 1 86.94 335 ILE A C 1
ATOM 2526 O O . ILE A 1 335 ? -20.812 -37.031 -8.273 1 86.94 335 ILE A O 1
ATOM 2530 N N . LEU A 1 336 ? -19.328 -37.25 -6.719 1 86.12 336 LEU A N 1
ATOM 2531 C CA . LEU A 1 336 ? -19.922 -38.406 -6.016 1 86.12 336 LEU A CA 1
ATOM 2532 C C . LEU A 1 336 ? -20.109 -39.594 -6.953 1 86.12 336 LEU A C 1
ATOM 2534 O O . LEU A 1 336 ? -20.922 -40.469 -6.695 1 86.12 336 LEU A O 1
ATOM 2538 N N . ASN A 1 337 ? -19.453 -39.625 -8.102 1 90.25 337 ASN A N 1
ATOM 2539 C CA . ASN A 1 337 ? -19.438 -40.781 -8.992 1 90.25 337 ASN A CA 1
ATOM 2540 C C . ASN A 1 337 ? -18.328 -41.75 -8.617 1 90.25 337 ASN A C 1
ATOM 2542 O O . ASN A 1 337 ? -17.141 -41.5 -8.852 1 90.25 337 ASN A O 1
ATOM 2546 N N . PRO A 1 338 ? -18.656 -42.812 -8.055 1 89.12 338 PRO A N 1
ATOM 2547 C CA . PRO A 1 338 ? -17.641 -43.75 -7.543 1 89.12 338 PRO A CA 1
ATOM 2548 C C . PRO A 1 338 ? -16.766 -44.344 -8.648 1 89.12 338 PRO A C 1
ATOM 2550 O O . PRO A 1 338 ? -15.586 -44.594 -8.422 1 89.12 338 PRO A O 1
ATOM 2553 N N . ILE A 1 339 ? -17.328 -44.5 -9.797 1 90.5 339 ILE A N 1
ATOM 2554 C CA . ILE A 1 339 ? -16.578 -45.062 -10.906 1 90.5 339 ILE A CA 1
ATOM 2555 C C . ILE A 1 339 ? -15.531 -44.062 -11.383 1 90.5 339 ILE A C 1
ATOM 2557 O O . ILE A 1 339 ? -14.367 -44.406 -11.602 1 90.5 339 ILE A O 1
ATOM 2561 N N . MET A 1 340 ? -15.945 -42.875 -11.508 1 95 340 MET A N 1
ATOM 2562 C CA . MET A 1 340 ? -15.07 -41.844 -12.062 1 95 340 MET A CA 1
ATOM 2563 C C . MET A 1 340 ? -14.141 -41.281 -10.992 1 95 340 MET A C 1
ATOM 2565 O O . MET A 1 340 ? -13.156 -40.625 -11.305 1 95 340 MET A O 1
ATOM 2569 N N . ALA A 1 341 ? -14.383 -41.594 -9.727 1 95.25 341 ALA A N 1
ATOM 2570 C CA . ALA A 1 341 ? -13.586 -41.062 -8.617 1 95.25 341 ALA A CA 1
ATOM 2571 C C . ALA A 1 341 ? -12.125 -41.469 -8.75 1 95.25 341 ALA A C 1
ATOM 2573 O O . ALA A 1 341 ? -11.227 -40.688 -8.453 1 95.25 341 ALA A O 1
ATOM 2574 N N . ILE A 1 342 ? -11.891 -42.625 -9.211 1 96.12 342 ILE A N 1
ATOM 2575 C CA . ILE A 1 342 ? -10.539 -43.188 -9.266 1 96.12 342 ILE A CA 1
ATOM 2576 C C . ILE A 1 342 ? -9.695 -42.375 -10.258 1 96.12 342 ILE A C 1
ATOM 2578 O O . ILE A 1 342 ? -8.68 -41.781 -9.883 1 96.12 342 ILE A O 1
ATOM 2582 N N . PRO A 1 343 ? -10.148 -42.312 -11.516 1 97.44 343 PRO A N 1
ATOM 2583 C CA . PRO A 1 343 ? -9.328 -41.531 -12.438 1 97.44 343 PRO A CA 1
ATOM 2584 C C . PRO A 1 343 ? -9.328 -40.031 -12.094 1 97.44 343 PRO A C 1
ATOM 2586 O O . PRO A 1 343 ? -8.328 -39.344 -12.312 1 97.44 343 PRO A O 1
ATOM 2589 N N . PHE A 1 344 ? -10.43 -39.531 -11.555 1 97.12 344 PHE A N 1
ATOM 2590 C CA . PHE A 1 344 ? -10.555 -38.125 -11.188 1 97.12 344 PHE A CA 1
ATOM 2591 C C . PHE A 1 344 ? -9.516 -37.75 -10.141 1 97.12 344 PHE A C 1
ATOM 2593 O O . PHE A 1 344 ? -8.977 -36.656 -10.156 1 97.12 344 PHE A O 1
ATOM 2600 N N . ILE A 1 345 ? -9.18 -38.625 -9.266 1 97.44 345 ILE A N 1
ATOM 2601 C CA . ILE A 1 345 ? -8.211 -38.375 -8.203 1 97.44 345 ILE A CA 1
ATOM 2602 C C . ILE A 1 345 ? -6.805 -38.719 -8.695 1 97.44 345 ILE A C 1
ATOM 2604 O O . ILE A 1 345 ? -5.855 -37.969 -8.422 1 97.44 345 ILE A O 1
ATOM 2608 N N . THR A 1 346 ? -6.633 -39.719 -9.492 1 98.19 346 THR A N 1
ATOM 2609 C CA . THR A 1 346 ? -5.312 -40.25 -9.805 1 98.19 346 THR A CA 1
ATOM 2610 C C . THR A 1 346 ? -4.66 -39.469 -10.938 1 98.19 346 THR A C 1
ATOM 2612 O O . THR A 1 346 ? -3.441 -39.312 -10.961 1 98.19 346 THR A O 1
ATOM 2615 N N . VAL A 1 347 ? -5.426 -39 -11.875 1 98.62 347 VAL A N 1
ATOM 2616 C CA . VAL A 1 347 ? -4.859 -38.375 -13.07 1 98.62 347 VAL A CA 1
ATOM 2617 C C . VAL A 1 347 ? -4.059 -37.125 -12.672 1 98.62 347 VAL A C 1
ATOM 2619 O O . VAL A 1 347 ? -2.9 -37 -13.07 1 98.62 347 VAL A O 1
ATOM 2622 N N . PRO A 1 348 ? -4.617 -36.25 -11.852 1 98.62 348 PRO A N 1
ATOM 2623 C CA . PRO A 1 348 ? -3.812 -35.094 -11.445 1 98.62 348 PRO A CA 1
ATOM 2624 C C . PRO A 1 348 ? -2.537 -35.469 -10.711 1 98.62 348 PRO A C 1
ATOM 2626 O O . PRO A 1 348 ? -1.496 -34.844 -10.875 1 98.62 348 PRO A O 1
ATOM 2629 N N . LEU A 1 349 ? -2.6 -36.5 -9.898 1 98.75 349 LEU A N 1
ATOM 2630 C CA . LEU A 1 349 ? -1.434 -36.969 -9.172 1 98.75 349 LEU A CA 1
ATOM 2631 C C . LEU A 1 349 ? -0.367 -37.5 -10.133 1 98.75 349 LEU A C 1
ATOM 2633 O O . LEU A 1 349 ? 0.817 -37.188 -9.977 1 98.75 349 LEU A O 1
ATOM 2637 N N . ILE A 1 350 ? -0.809 -38.219 -11.102 1 98.81 350 ILE A N 1
ATOM 2638 C CA . ILE A 1 350 ? 0.101 -38.781 -12.086 1 98.81 350 ILE A CA 1
ATOM 2639 C C . ILE A 1 350 ? 0.702 -37.656 -12.938 1 98.81 350 ILE A C 1
ATOM 2641 O O . ILE A 1 350 ? 1.91 -37.656 -13.18 1 98.81 350 ILE A O 1
ATOM 2645 N N . GLN A 1 351 ? -0.143 -36.812 -13.383 1 98.88 351 GLN A N 1
ATOM 2646 C CA . GLN A 1 351 ? 0.338 -35.688 -14.188 1 98.88 351 GLN A CA 1
ATOM 2647 C C . GLN A 1 351 ? 1.395 -34.875 -13.438 1 98.88 351 GLN A C 1
ATOM 2649 O O . GLN A 1 351 ? 2.426 -34.531 -14.008 1 98.88 351 GLN A O 1
ATOM 2654 N N . THR A 1 352 ? 1.165 -34.625 -12.195 1 98.75 352 THR A N 1
ATOM 2655 C CA . THR A 1 352 ? 2.088 -33.844 -11.359 1 98.75 352 THR A CA 1
ATOM 2656 C C . THR A 1 352 ? 3.398 -34.625 -11.164 1 98.75 352 THR A C 1
ATOM 2658 O O . THR A 1 352 ? 4.48 -34.031 -11.328 1 98.75 352 THR A O 1
ATOM 2661 N N . LEU A 1 353 ? 3.287 -35.844 -10.844 1 98.75 353 LEU A N 1
ATOM 2662 C CA . LEU A 1 353 ? 4.469 -36.656 -10.578 1 98.75 353 LEU A CA 1
ATOM 2663 C C . LEU A 1 353 ? 5.32 -36.812 -11.836 1 98.75 353 LEU A C 1
ATOM 2665 O O . LEU A 1 353 ? 6.547 -36.688 -11.773 1 98.75 353 LEU A O 1
ATOM 2669 N N . VAL A 1 354 ? 4.727 -37.094 -12.945 1 98.75 354 VAL A N 1
ATOM 2670 C CA . VAL A 1 354 ? 5.457 -37.281 -14.195 1 98.75 354 VAL A CA 1
ATOM 2671 C C . VAL A 1 354 ? 6.125 -35.969 -14.594 1 98.75 354 VAL A C 1
ATOM 2673 O O . VAL A 1 354 ? 7.27 -35.969 -15.055 1 98.75 354 VAL A O 1
ATOM 2676 N N . ALA A 1 355 ? 5.371 -34.906 -14.438 1 98.75 355 ALA A N 1
ATOM 2677 C CA . ALA A 1 355 ? 5.961 -33.594 -14.734 1 98.75 355 ALA A CA 1
ATOM 2678 C C . ALA A 1 355 ? 7.188 -33.344 -13.867 1 98.75 355 ALA A C 1
ATOM 2680 O O . ALA A 1 355 ? 8.227 -32.906 -14.359 1 98.75 355 ALA A O 1
ATOM 2681 N N . TYR A 1 356 ? 7.082 -33.625 -12.586 1 98.56 356 TYR A N 1
ATOM 2682 C CA . TYR A 1 356 ? 8.195 -33.438 -11.656 1 98.56 356 TYR A CA 1
ATOM 2683 C C . TYR A 1 356 ? 9.398 -34.281 -12.07 1 98.56 356 TYR A C 1
ATOM 2685 O O . TYR A 1 356 ? 10.523 -33.781 -12.094 1 98.56 356 TYR A O 1
ATOM 2693 N N . LEU A 1 357 ? 9.172 -35.469 -12.375 1 98.44 357 LEU A N 1
ATOM 2694 C CA . LEU A 1 357 ? 10.25 -36.375 -12.727 1 98.44 357 LEU A CA 1
ATOM 2695 C C . LEU A 1 357 ? 10.922 -35.969 -14.031 1 98.44 357 LEU A C 1
ATOM 2697 O O . LEU A 1 357 ? 12.141 -36.062 -14.164 1 98.44 357 LEU A O 1
ATOM 2701 N N . ALA A 1 358 ? 10.125 -35.531 -14.953 1 98.38 358 ALA A N 1
ATOM 2702 C CA . ALA A 1 358 ? 10.672 -35.094 -16.234 1 98.38 358 ALA A CA 1
ATOM 2703 C C . ALA A 1 358 ? 11.578 -33.875 -16.047 1 98.38 358 ALA A C 1
ATOM 2705 O O . ALA A 1 358 ? 12.625 -33.75 -16.688 1 98.38 358 ALA A O 1
ATOM 2706 N N . ILE A 1 359 ? 11.195 -32.969 -15.211 1 98.06 359 ILE A N 1
ATOM 2707 C CA . ILE A 1 359 ? 11.961 -31.766 -14.969 1 98.06 359 ILE A CA 1
ATOM 2708 C C . ILE A 1 359 ? 13.18 -32.094 -14.094 1 98.06 359 ILE A C 1
ATOM 2710 O O . ILE A 1 359 ? 14.281 -31.594 -14.344 1 98.06 359 ILE A O 1
ATOM 2714 N N . ALA A 1 360 ? 12.969 -32.938 -13.078 1 96.94 360 ALA A N 1
ATOM 2715 C CA . ALA A 1 360 ? 14.062 -33.344 -12.195 1 96.94 360 ALA A CA 1
ATOM 2716 C C . ALA A 1 360 ? 15.148 -34.062 -12.969 1 96.94 360 ALA A C 1
ATOM 2718 O O . ALA A 1 360 ? 16.328 -33.969 -12.641 1 96.94 360 ALA A O 1
ATOM 2719 N N . ALA A 1 361 ? 14.766 -34.719 -14.039 1 97.19 361 ALA A N 1
ATOM 2720 C CA . ALA A 1 361 ? 15.711 -35.469 -14.867 1 97.19 361 ALA A CA 1
ATOM 2721 C C . ALA A 1 361 ? 16.328 -34.562 -15.938 1 97.19 361 ALA A C 1
ATOM 2723 O O . ALA A 1 361 ? 17.109 -35.031 -16.766 1 97.19 361 ALA A O 1
ATOM 2724 N N . ASN A 1 362 ? 15.93 -33.344 -15.984 1 95.62 362 ASN A N 1
ATOM 2725 C CA . ASN A 1 362 ? 16.438 -32.344 -16.906 1 95.62 362 ASN A CA 1
ATOM 2726 C C . ASN A 1 362 ? 16.031 -32.656 -18.344 1 95.62 362 ASN A C 1
ATOM 2728 O O . ASN A 1 362 ? 16.734 -32.281 -19.281 1 95.62 362 ASN A O 1
ATOM 2732 N N . ILE A 1 363 ? 15.008 -33.375 -18.484 1 97.19 363 ILE A N 1
ATOM 2733 C CA . ILE A 1 363 ? 14.43 -33.594 -19.812 1 97.19 363 ILE A CA 1
ATOM 2734 C C . ILE A 1 363 ? 13.703 -32.344 -20.25 1 97.19 363 ILE A C 1
ATOM 2736 O O . ILE A 1 363 ? 13.734 -31.969 -21.438 1 97.19 363 ILE A O 1
ATOM 2740 N N . VAL A 1 364 ? 13.016 -31.766 -19.359 1 97.5 364 VAL A N 1
ATOM 2741 C CA . VAL A 1 364 ? 12.312 -30.5 -19.516 1 97.5 364 VAL A CA 1
ATOM 2742 C C . VAL A 1 364 ? 12.883 -29.469 -18.547 1 97.5 364 VAL A C 1
ATOM 2744 O O . VAL A 1 364 ? 13.219 -29.797 -17.406 1 97.5 364 VAL A O 1
ATOM 2747 N N . PRO A 1 365 ? 13.078 -28.281 -19.016 1 96.62 365 PRO A N 1
ATOM 2748 C CA . PRO A 1 365 ? 13.656 -27.281 -18.125 1 96.62 365 PRO A CA 1
ATOM 2749 C C . PRO A 1 365 ? 12.727 -26.922 -16.953 1 96.62 365 PRO A C 1
ATOM 2751 O O . PRO A 1 365 ? 11.516 -27.125 -17.047 1 96.62 365 PRO A O 1
ATOM 2754 N N . ARG A 1 366 ? 13.336 -26.438 -15.883 1 97.75 366 ARG A N 1
ATOM 2755 C CA . ARG A 1 366 ? 12.555 -25.859 -14.789 1 97.75 366 ARG A CA 1
ATOM 2756 C C . ARG A 1 366 ? 11.789 -24.641 -15.266 1 97.75 366 ARG A C 1
ATOM 2758 O O . ARG A 1 366 ? 12.219 -23.953 -16.188 1 97.75 366 ARG A O 1
ATOM 2765 N N . LEU A 1 367 ? 10.648 -24.422 -14.641 1 97.69 367 LEU A N 1
ATOM 2766 C CA . LEU A 1 367 ? 9.828 -23.25 -14.992 1 97.69 367 LEU A CA 1
ATOM 2767 C C . LEU A 1 367 ? 10.477 -21.969 -14.484 1 97.69 367 LEU A C 1
ATOM 2769 O O . LEU A 1 367 ? 11.094 -21.953 -13.422 1 97.69 367 LEU A O 1
ATOM 2773 N N . ASN A 1 368 ? 10.336 -20.906 -15.227 1 96.56 368 ASN A N 1
ATOM 2774 C CA . ASN A 1 368 ? 11.008 -19.641 -14.953 1 96.56 368 ASN A CA 1
ATOM 2775 C C . ASN A 1 368 ? 10.367 -18.922 -13.773 1 96.56 368 ASN A C 1
ATOM 2777 O O . ASN A 1 368 ? 10.914 -17.938 -13.273 1 96.56 368 ASN A O 1
ATOM 2781 N N . GLY A 1 369 ? 9.273 -19.328 -13.336 1 95.38 369 GLY A N 1
ATOM 2782 C CA . GLY A 1 369 ? 8.625 -18.719 -12.18 1 95.38 369 GLY A CA 1
ATOM 2783 C C . GLY A 1 369 ? 7.605 -17.656 -12.555 1 95.38 369 GLY A C 1
ATOM 2784 O O . GLY A 1 369 ? 6.883 -17.156 -11.695 1 95.38 369 GLY A O 1
ATOM 2785 N N . VAL A 1 370 ? 7.441 -17.359 -13.82 1 94.38 370 VAL A N 1
ATOM 2786 C CA . VAL A 1 370 ? 6.48 -16.359 -14.25 1 94.38 370 VAL A CA 1
ATOM 2787 C C . VAL A 1 370 ? 5.066 -16.781 -13.867 1 94.38 370 VAL A C 1
ATOM 2789 O O . VAL A 1 370 ? 4.742 -17.969 -13.906 1 94.38 370 VAL A O 1
ATOM 2792 N N . GLN A 1 371 ? 4.328 -15.812 -13.414 1 91.75 371 GLN A N 1
ATOM 2793 C CA . GLN A 1 371 ? 2.941 -16.109 -13.062 1 91.75 371 GLN A CA 1
ATOM 2794 C C . GLN A 1 371 ? 2.039 -16.078 -14.289 1 91.75 371 GLN A C 1
ATOM 2796 O O . GLN A 1 371 ? 2.023 -15.094 -15.031 1 91.75 371 GLN A O 1
ATOM 2801 N N . VAL A 1 372 ? 1.382 -17.172 -14.492 1 87.5 372 VAL A N 1
ATOM 2802 C CA . VAL A 1 372 ? 0.468 -17.297 -15.625 1 87.5 372 VAL A CA 1
ATOM 2803 C C . VAL A 1 372 ? -0.974 -17.141 -15.141 1 87.5 372 VAL A C 1
ATOM 2805 O O . VAL A 1 372 ? -1.397 -17.844 -14.211 1 87.5 372 VAL A O 1
ATOM 2808 N N . PRO A 1 373 ? -1.667 -16.25 -15.773 1 78.44 373 PRO A N 1
ATOM 2809 C CA . PRO A 1 373 ? -3.045 -16.047 -15.32 1 78.44 373 PRO A CA 1
ATOM 2810 C C . PRO A 1 373 ? -3.916 -17.281 -15.492 1 78.44 373 PRO A C 1
ATOM 2812 O O . PRO A 1 373 ? -3.705 -18.062 -16.422 1 78.44 373 PRO A O 1
ATOM 2815 N N . PHE A 1 374 ? -4.777 -17.328 -14.578 1 76.31 374 PHE A N 1
ATOM 2816 C CA . PHE A 1 374 ? -5.789 -18.375 -14.711 1 76.31 374 PHE A CA 1
ATOM 2817 C C . PHE A 1 374 ? -6.59 -18.188 -15.992 1 76.31 374 PHE A C 1
ATOM 2819 O O . PHE A 1 374 ? -6.926 -17.062 -16.375 1 76.31 374 PHE A O 1
ATOM 2826 N N . GLY A 1 375 ? -6.797 -19.25 -16.688 1 75.56 375 GLY A N 1
ATOM 2827 C CA . GLY A 1 375 ? -7.59 -19.172 -17.891 1 75.56 375 GLY A CA 1
ATOM 2828 C C . GLY A 1 375 ? -6.75 -19.094 -19.156 1 75.56 375 GLY A C 1
ATOM 2829 O O . GLY A 1 375 ? -7.277 -19.188 -20.266 1 75.56 375 GLY A O 1
ATOM 2830 N N . MET A 1 376 ? -5.508 -18.875 -18.984 1 84.12 376 MET A N 1
ATOM 2831 C CA . MET A 1 376 ? -4.641 -18.969 -20.156 1 84.12 376 MET A CA 1
ATOM 2832 C C . MET A 1 376 ? -4.742 -20.344 -20.797 1 84.12 376 MET A C 1
ATOM 2834 O O . MET A 1 376 ? -4.77 -21.359 -20.094 1 84.12 376 MET A O 1
ATOM 2838 N N . PRO A 1 377 ? -4.891 -20.328 -22.125 1 90 377 PRO A N 1
ATOM 2839 C CA . PRO A 1 377 ? -5.047 -21.609 -22.797 1 90 377 PRO A CA 1
ATOM 2840 C C . PRO A 1 377 ? -3.889 -22.562 -22.516 1 90 377 PRO A C 1
ATOM 2842 O O . PRO A 1 377 ? -2.73 -22.141 -22.469 1 90 377 PRO A O 1
ATOM 2845 N N . ILE A 1 378 ? -4.305 -23.781 -22.453 1 95.44 378 ILE A N 1
ATOM 2846 C CA . ILE A 1 378 ? -3.318 -24.844 -22.25 1 95.44 378 ILE A CA 1
ATOM 2847 C C . ILE A 1 378 ? -2.32 -24.844 -23.406 1 95.44 378 ILE A C 1
ATOM 2849 O O . ILE A 1 378 ? -2.676 -24.516 -24.547 1 95.44 378 ILE A O 1
ATOM 2853 N N . LEU A 1 379 ? -1.099 -25.188 -23.188 1 96.88 379 LEU A N 1
ATOM 2854 C CA . LEU A 1 379 ? 0.035 -25.188 -24.109 1 96.88 379 LEU A CA 1
ATOM 2855 C C . LEU A 1 379 ? 0.654 -23.797 -24.188 1 96.88 379 LEU A C 1
ATOM 2857 O O . LEU A 1 379 ? 1.878 -23.641 -24.141 1 96.88 379 LEU A O 1
ATOM 2861 N N . VAL A 1 380 ? -0.241 -22.734 -24.375 1 94.44 380 VAL A N 1
ATOM 2862 C CA . VAL A 1 380 ? 0.279 -21.375 -24.375 1 94.44 380 VAL A CA 1
ATOM 2863 C C . VAL A 1 380 ? 0.87 -21.047 -23 1 94.44 380 VAL A C 1
ATOM 2865 O O . VAL A 1 380 ? 1.953 -20.469 -22.906 1 94.44 380 VAL A O 1
ATOM 2868 N N . ASN A 1 381 ? 0.114 -21.406 -22 1 94.38 381 ASN A N 1
ATOM 2869 C CA . ASN A 1 381 ? 0.605 -21.172 -20.641 1 94.38 381 ASN A CA 1
ATOM 2870 C C . ASN A 1 381 ? 1.896 -21.938 -20.375 1 94.38 381 ASN A C 1
ATOM 2872 O O . ASN A 1 381 ? 2.787 -21.438 -19.688 1 94.38 381 ASN A O 1
ATOM 2876 N N . GLY A 1 382 ? 2.051 -23.156 -20.953 1 96.44 382 GLY A N 1
ATOM 2877 C CA . GLY A 1 382 ? 3.279 -23.922 -20.812 1 96.44 382 GLY A CA 1
ATOM 2878 C C . GLY A 1 382 ? 4.469 -23.266 -21.484 1 96.44 382 GLY A C 1
ATOM 2879 O O . GLY A 1 382 ? 5.559 -23.203 -20.906 1 96.44 382 GLY A O 1
ATOM 2880 N N . VAL A 1 383 ? 4.227 -22.766 -22.672 1 95.31 383 VAL A N 1
ATOM 2881 C CA . VAL A 1 383 ? 5.297 -22.109 -23.406 1 95.31 383 VAL A CA 1
ATOM 2882 C C . VAL A 1 383 ? 5.758 -20.875 -22.641 1 95.31 383 VAL A C 1
ATOM 2884 O O . VAL A 1 383 ? 6.961 -20.609 -22.547 1 95.31 383 VAL A O 1
ATOM 2887 N N . LEU A 1 384 ? 4.832 -20.156 -22.094 1 93.38 384 LEU A N 1
ATOM 2888 C CA . LEU A 1 384 ? 5.148 -18.953 -21.344 1 93.38 384 LEU A CA 1
ATOM 2889 C C . LEU A 1 384 ? 5.945 -19.281 -20.094 1 93.38 384 LEU A C 1
ATOM 2891 O O . LEU A 1 384 ? 6.855 -18.531 -19.719 1 93.38 384 LEU A O 1
ATOM 2895 N N . ALA A 1 385 ? 5.617 -20.344 -19.484 1 95.94 385 ALA A N 1
ATOM 2896 C CA . ALA A 1 385 ? 6.191 -20.688 -18.172 1 95.94 385 ALA A CA 1
ATOM 2897 C C . ALA A 1 385 ? 7.57 -21.312 -18.328 1 95.94 385 ALA A C 1
ATOM 2899 O O . ALA A 1 385 ? 8.391 -21.25 -17.422 1 95.94 385 ALA A O 1
ATOM 2900 N N . GLY A 1 386 ? 7.832 -22.031 -19.484 1 95.25 386 GLY A N 1
ATOM 2901 C CA . GLY A 1 386 ? 9.102 -22.734 -19.547 1 95.25 386 GLY A CA 1
ATOM 2902 C C . GLY A 1 386 ? 9.531 -23.062 -20.969 1 95.25 386 GLY A C 1
ATOM 2903 O O . GLY A 1 386 ? 10.516 -23.781 -21.172 1 95.25 386 GLY A O 1
ATOM 2904 N N . GLY A 1 387 ? 8.836 -22.641 -21.969 1 94.19 387 GLY A N 1
ATOM 2905 C CA . GLY A 1 387 ? 9.227 -22.906 -23.344 1 94.19 387 GLY A CA 1
ATOM 2906 C C . GLY A 1 387 ? 8.445 -24.031 -23.984 1 94.19 387 GLY A C 1
ATOM 2907 O O . GLY A 1 387 ? 7.559 -24.609 -23.359 1 94.19 387 GLY A O 1
ATOM 2908 N N . TRP A 1 388 ? 8.82 -24.359 -25.172 1 95.75 388 TRP A N 1
ATOM 2909 C CA . TRP A 1 388 ? 8.062 -25.297 -26 1 95.75 388 TRP A CA 1
ATOM 2910 C C . TRP A 1 388 ? 8.148 -26.719 -25.422 1 95.75 388 TRP A C 1
ATOM 2912 O O . TRP A 1 388 ? 7.219 -27.5 -25.562 1 95.75 388 TRP A O 1
ATOM 2922 N N . LYS A 1 389 ? 9.211 -27.031 -24.75 1 97.75 389 LYS A N 1
ATOM 2923 C CA . LYS A 1 389 ? 9.352 -28.359 -24.172 1 97.75 389 LYS A CA 1
ATOM 2924 C C . LYS A 1 389 ? 8.305 -28.594 -23.078 1 97.75 389 LYS A C 1
ATOM 2926 O O . LYS A 1 389 ? 7.84 -29.719 -22.891 1 97.75 389 LYS A O 1
ATOM 2931 N N . VAL A 1 390 ? 7.98 -27.531 -22.391 1 97.94 390 VAL A N 1
ATOM 2932 C CA . VAL A 1 390 ? 6.969 -27.641 -21.344 1 97.94 390 VAL A CA 1
ATOM 2933 C C . VAL A 1 390 ? 5.602 -27.891 -21.969 1 97.94 390 VAL A C 1
ATOM 2935 O O . VAL A 1 390 ? 4.809 -28.672 -21.438 1 97.94 390 VAL A O 1
ATOM 2938 N N . ALA A 1 391 ? 5.344 -27.266 -23.062 1 97.94 391 ALA A N 1
ATOM 2939 C CA . ALA A 1 391 ? 4.098 -27.5 -23.781 1 97.94 391 ALA A CA 1
ATOM 2940 C C . ALA A 1 391 ? 4.012 -28.953 -24.266 1 97.94 391 ALA A C 1
ATOM 2942 O O . ALA A 1 391 ? 2.949 -29.562 -24.188 1 97.94 391 ALA A O 1
ATOM 2943 N N . VAL A 1 392 ? 5.055 -29.422 -24.766 1 98.56 392 VAL A N 1
ATOM 2944 C CA . VAL A 1 392 ? 5.094 -30.812 -25.219 1 98.56 392 VAL A CA 1
ATOM 2945 C C . VAL A 1 392 ? 4.832 -31.75 -24.047 1 98.56 392 VAL A C 1
ATOM 2947 O O . VAL A 1 392 ? 4.117 -32.75 -24.188 1 98.56 392 VAL A O 1
ATOM 2950 N N . LEU A 1 393 ? 5.438 -31.453 -22.938 1 98.62 393 LEU A N 1
ATOM 2951 C CA . LEU A 1 393 ? 5.199 -32.25 -21.734 1 98.62 393 LEU A CA 1
ATOM 2952 C C . LEU A 1 393 ? 3.713 -32.25 -21.375 1 98.62 393 LEU A C 1
ATOM 2954 O O . LEU A 1 393 ? 3.176 -33.312 -20.984 1 98.62 393 LEU A O 1
ATOM 2958 N N . GLN A 1 394 ? 3.049 -31.125 -21.469 1 98.69 394 GLN A N 1
ATOM 2959 C CA . GLN A 1 394 ? 1.615 -31.078 -21.203 1 98.69 394 GLN A CA 1
ATOM 2960 C C . GLN A 1 394 ? 0.849 -32 -22.125 1 98.69 394 GLN A C 1
ATOM 2962 O O . GLN A 1 394 ? -0.091 -32.688 -21.703 1 98.69 394 GLN A O 1
ATOM 2967 N N . VAL A 1 395 ? 1.253 -32.062 -23.406 1 98.62 395 VAL A N 1
ATOM 2968 C CA . VAL A 1 395 ? 0.601 -32.938 -24.375 1 98.62 395 VAL A CA 1
ATOM 2969 C C . VAL A 1 395 ? 0.783 -34.406 -23.953 1 98.62 395 VAL A C 1
ATOM 2971 O O . VAL A 1 395 ? -0.167 -35.188 -23.984 1 98.62 395 VAL A O 1
ATOM 2974 N N . VAL A 1 396 ? 1.971 -34.688 -23.578 1 98.81 396 VAL A N 1
ATOM 2975 C CA . VAL A 1 396 ? 2.275 -36.062 -23.125 1 98.81 396 VAL A CA 1
ATOM 2976 C C . VAL A 1 396 ? 1.43 -36.375 -21.891 1 98.81 396 VAL A C 1
ATOM 2978 O O . VAL A 1 396 ? 0.887 -37.5 -21.797 1 98.81 396 VAL A O 1
ATOM 2981 N N . LEU A 1 397 ? 1.328 -35.469 -21 1 98.88 397 LEU A N 1
ATOM 2982 C CA . LEU A 1 397 ? 0.588 -35.688 -19.766 1 98.88 397 LEU A CA 1
ATOM 2983 C C . LEU A 1 397 ? -0.905 -35.844 -20.031 1 98.88 397 LEU A C 1
ATOM 2985 O O . LEU A 1 397 ? -1.595 -36.594 -19.359 1 98.88 397 LEU A O 1
ATOM 2989 N N . ILE A 1 398 ? -1.402 -35.031 -20.984 1 98.69 398 ILE A N 1
ATOM 2990 C CA . ILE A 1 398 ? -2.793 -35.188 -21.391 1 98.69 398 ILE A CA 1
ATOM 2991 C C . ILE A 1 398 ? -3.018 -36.594 -21.938 1 98.69 398 ILE A C 1
ATOM 2993 O O . ILE A 1 398 ? -4.004 -37.25 -21.594 1 98.69 398 ILE A O 1
ATOM 2997 N N . ALA A 1 399 ? -2.104 -37.062 -22.766 1 98.75 399 ALA A N 1
ATOM 2998 C CA . ALA A 1 399 ? -2.197 -38.406 -23.328 1 98.75 399 ALA A CA 1
ATOM 2999 C C . ALA A 1 399 ? -2.186 -39.469 -22.219 1 98.75 399 ALA A C 1
ATOM 3001 O O . ALA A 1 399 ? -2.955 -40.438 -22.266 1 98.75 399 ALA A O 1
ATOM 3002 N N . ILE A 1 400 ? -1.348 -39.281 -21.266 1 98.75 400 ILE A N 1
ATOM 3003 C CA . ILE A 1 400 ? -1.292 -40.219 -20.141 1 98.75 400 ILE A CA 1
ATOM 3004 C C . ILE A 1 400 ? -2.625 -40.219 -19.391 1 98.75 400 ILE A C 1
ATOM 3006 O O . ILE A 1 400 ? -3.15 -41.25 -19.031 1 98.75 400 ILE A O 1
ATOM 3010 N N . GLY A 1 401 ? -3.125 -39.031 -19.141 1 98.75 401 GLY A N 1
ATOM 3011 C CA . GLY A 1 401 ? -4.43 -38.906 -18.5 1 98.75 401 GLY A CA 1
ATOM 3012 C C . GLY A 1 401 ? -5.531 -39.594 -19.281 1 98.75 401 GLY A C 1
ATOM 3013 O O . GLY A 1 401 ? -6.438 -40.188 -18.703 1 98.75 401 GLY A O 1
ATOM 3014 N N . MET A 1 402 ? -5.453 -39.5 -20.594 1 98.69 402 MET A N 1
ATOM 3015 C CA . MET A 1 402 ? -6.434 -40.188 -21.453 1 98.69 402 MET A CA 1
ATOM 3016 C C . MET A 1 402 ? -6.395 -41.688 -21.25 1 98.69 402 MET A C 1
ATOM 3018 O O . MET A 1 402 ? -7.441 -42.344 -21.156 1 98.69 402 MET A O 1
ATOM 3022 N N . LEU A 1 403 ? -5.211 -42.188 -21.141 1 98.69 403 LEU A N 1
ATOM 3023 C CA . LEU A 1 403 ? -5.055 -43.625 -20.953 1 98.69 403 LEU A CA 1
ATOM 3024 C C . LEU A 1 403 ? -5.656 -44.062 -19.625 1 98.69 403 LEU A C 1
ATOM 3026 O O . LEU A 1 403 ? -6.215 -45.156 -19.531 1 98.69 403 LEU A O 1
ATOM 3030 N N . VAL A 1 404 ? -5.543 -43.219 -18.641 1 98.62 404 VAL A N 1
ATOM 3031 C CA . VAL A 1 404 ? -6.07 -43.562 -17.328 1 98.62 404 VAL A CA 1
ATOM 3032 C C . VAL A 1 404 ? -7.59 -43.438 -17.312 1 98.62 404 VAL A C 1
ATOM 3034 O O . VAL A 1 404 ? -8.297 -44.281 -16.766 1 98.62 404 VAL A O 1
ATOM 3037 N N . TYR A 1 405 ? -8.117 -42.406 -17.938 1 98.44 405 TYR A N 1
ATOM 3038 C CA . TYR A 1 405 ? -9.555 -42.125 -17.938 1 98.44 405 TYR A CA 1
ATOM 3039 C C . TYR A 1 405 ? -10.305 -43.125 -18.812 1 98.44 405 TYR A C 1
ATOM 3041 O O . TYR A 1 405 ? -11.469 -43.438 -18.547 1 98.44 405 TYR A O 1
ATOM 3049 N N . PHE A 1 406 ? -9.695 -43.688 -19.797 1 98.25 406 PHE A N 1
ATOM 3050 C CA . PHE A 1 406 ? -10.352 -44.406 -20.875 1 98.25 406 PHE A CA 1
ATOM 3051 C C . PHE A 1 406 ? -11.133 -45.594 -20.344 1 98.25 406 PHE A C 1
ATOM 3053 O O . PHE A 1 406 ? -12.328 -45.75 -20.609 1 98.25 406 PHE A O 1
ATOM 3060 N N . PRO A 1 407 ? -10.5 -46.469 -19.562 1 97.94 407 PRO A N 1
ATOM 3061 C CA . PRO A 1 407 ? -11.258 -47.656 -19.109 1 97.94 407 PRO A CA 1
ATOM 3062 C C . PRO A 1 407 ? -12.461 -47.281 -18.25 1 97.94 407 PRO A C 1
ATOM 3064 O O . PRO A 1 407 ? -13.5 -47.969 -18.328 1 97.94 407 PRO A O 1
ATOM 3067 N N . PHE A 1 408 ? -12.391 -46.312 -17.484 1 97.56 408 PHE A N 1
ATOM 3068 C CA . PHE A 1 408 ? -13.484 -45.938 -16.609 1 97.56 408 PHE A CA 1
ATOM 3069 C C . PHE A 1 408 ? -14.594 -45.25 -17.406 1 97.56 408 PHE A C 1
ATOM 3071 O O . PHE A 1 408 ? -15.781 -45.469 -17.156 1 97.56 408 PHE A O 1
ATOM 3078 N N . PHE A 1 409 ? -14.164 -44.406 -18.344 1 96.88 409 PHE A N 1
ATOM 3079 C CA . PHE A 1 409 ? -15.164 -43.75 -19.172 1 96.88 409 PHE A CA 1
ATOM 3080 C C . PHE A 1 409 ? -15.938 -44.75 -20 1 96.88 409 PHE A C 1
ATOM 3082 O O . PHE A 1 409 ? -17.141 -44.594 -20.234 1 96.88 409 PHE A O 1
ATOM 3089 N N . LYS A 1 410 ? -15.25 -45.75 -20.5 1 96.62 410 LYS A N 1
ATOM 3090 C CA . LYS A 1 410 ? -15.906 -46.781 -21.297 1 96.62 410 LYS A CA 1
ATOM 3091 C C . LYS A 1 410 ? -17.047 -47.406 -20.531 1 96.62 410 LYS A C 1
ATOM 3093 O O . LYS A 1 410 ? -18.109 -47.719 -21.109 1 96.62 410 LYS A O 1
ATOM 3098 N N . VAL A 1 411 ? -16.828 -47.656 -19.312 1 95.44 411 VAL A N 1
ATOM 3099 C CA . VAL A 1 411 ? -17.875 -48.219 -18.469 1 95.44 411 VAL A CA 1
ATOM 3100 C C . VAL A 1 411 ? -19.031 -47.25 -18.359 1 95.44 411 VAL A C 1
ATOM 3102 O O . VAL A 1 411 ? -20.203 -47.625 -18.5 1 95.44 411 VAL A O 1
ATOM 3105 N N . LEU A 1 412 ? -18.734 -46.062 -18.141 1 93.88 412 LEU A N 1
ATOM 3106 C CA . LEU A 1 412 ? -19.75 -45.031 -18 1 93.88 412 LEU A CA 1
ATOM 3107 C C . LEU A 1 412 ? -20.531 -44.875 -19.297 1 93.88 412 LEU A C 1
ATOM 3109 O O . LEU A 1 412 ? -21.75 -44.688 -19.281 1 93.88 412 LEU A O 1
ATOM 3113 N N . ASP A 1 413 ? -19.844 -44.875 -20.391 1 95.31 413 ASP A N 1
ATOM 3114 C CA . ASP A 1 413 ? -20.453 -44.688 -21.703 1 95.31 413 ASP A CA 1
ATOM 3115 C C . ASP A 1 413 ? -21.375 -45.844 -22.047 1 95.31 413 ASP A C 1
ATOM 3117 O O . ASP A 1 413 ? -22.438 -45.656 -22.641 1 95.31 413 ASP A O 1
ATOM 3121 N N . LYS A 1 414 ? -20.969 -47.031 -21.719 1 94.94 414 LYS A N 1
ATOM 3122 C CA . LYS A 1 414 ? -21.781 -48.219 -21.953 1 94.94 414 LYS A CA 1
ATOM 3123 C C . LYS A 1 414 ? -23.094 -48.125 -21.172 1 94.94 414 LYS A C 1
ATOM 3125 O O . LYS A 1 414 ? -24.156 -48.5 -21.688 1 94.94 414 LYS A O 1
ATOM 3130 N N . GLN A 1 415 ? -22.969 -47.719 -20.016 1 92.69 415 GLN A N 1
ATOM 3131 C CA . GLN A 1 415 ? -24.172 -47.562 -19.188 1 92.69 415 GLN A CA 1
ATOM 3132 C C . GLN A 1 415 ? -25.125 -46.531 -19.797 1 92.69 415 GLN A C 1
ATOM 3134 O O . GLN A 1 415 ? -26.344 -46.75 -19.797 1 92.69 415 GLN A O 1
ATOM 3139 N N . ALA A 1 416 ? -24.594 -45.438 -20.25 1 92.31 416 ALA A N 1
ATOM 3140 C CA . ALA A 1 416 ? -25.406 -44.375 -20.859 1 92.31 416 ALA A CA 1
ATOM 3141 C C . ALA A 1 416 ? -26.031 -44.844 -22.156 1 92.31 416 ALA A C 1
ATOM 3143 O O . ALA A 1 416 ? -27.172 -44.5 -22.469 1 92.31 416 ALA A O 1
ATOM 3144 N N . LEU A 1 417 ? -25.328 -45.656 -22.906 1 92.62 417 LEU A N 1
ATOM 3145 C CA . LEU A 1 417 ? -25.828 -46.219 -24.172 1 92.62 417 LEU A CA 1
ATOM 3146 C C . LEU A 1 417 ? -27 -47.156 -23.922 1 92.62 417 LEU A C 1
ATOM 3148 O O . LEU A 1 417 ? -27.969 -47.156 -24.688 1 92.62 417 LEU A O 1
ATOM 3152 N N . LYS A 1 418 ? -26.875 -47.906 -22.922 1 92.94 418 LYS A N 1
ATOM 3153 C CA . LYS A 1 418 ? -27.969 -48.812 -22.578 1 92.94 418 LYS A CA 1
ATOM 3154 C C . LYS A 1 418 ? -29.219 -48.031 -22.172 1 92.94 418 LYS A C 1
ATOM 3156 O O . LYS A 1 418 ? -30.328 -48.406 -22.516 1 92.94 418 LYS A O 1
ATOM 3161 N N . SER A 1 419 ? -28.953 -47.031 -21.422 1 90.88 419 SER A N 1
ATOM 3162 C CA . SER A 1 419 ? -30.078 -46.188 -21 1 90.88 419 SER A CA 1
ATOM 3163 C C . SER A 1 419 ? -30.734 -45.5 -22.203 1 90.88 419 SER A C 1
ATOM 3165 O O . SER A 1 419 ? -31.953 -45.281 -22.203 1 90.88 419 SER A O 1
ATOM 3167 N N . GLU A 1 420 ? -29.938 -45.094 -23.188 1 89.94 420 GLU A N 1
ATOM 3168 C CA . GLU A 1 420 ? -30.453 -44.469 -24.391 1 89.94 420 GLU A CA 1
ATOM 3169 C C . GLU A 1 420 ? -31.281 -45.438 -25.234 1 89.94 420 GLU A C 1
ATOM 3171 O O . GLU A 1 420 ? -32.281 -45.062 -25.844 1 89.94 420 GLU A O 1
ATOM 3176 N N . GLU A 1 421 ? -30.859 -46.625 -25.266 1 88.62 421 GLU A N 1
ATOM 3177 C CA . GLU A 1 421 ? -31.562 -47.656 -26.031 1 88.62 421 GLU A CA 1
ATOM 3178 C C . GLU A 1 421 ? -32.906 -48 -25.391 1 88.62 421 GLU A C 1
ATOM 3180 O O . GLU A 1 421 ? -33.906 -48.188 -26.094 1 88.62 421 GLU A O 1
ATOM 3185 N N . VAL A 1 422 ? -32.875 -48.062 -24.141 1 88 422 VAL A N 1
ATOM 3186 C CA . VAL A 1 422 ? -34.125 -48.375 -23.438 1 88 422 VAL A CA 1
ATOM 3187 C C . VAL A 1 422 ? -35.125 -47.25 -23.609 1 88 422 VAL A C 1
ATOM 3189 O O . VAL A 1 422 ? -36.312 -47.5 -23.797 1 88 422 VAL A O 1
ATOM 3192 N N . SER A 1 423 ? -34.656 -46.062 -23.562 1 82.62 423 SER A N 1
ATOM 3193 C CA . SER A 1 423 ? -35.531 -44.906 -23.719 1 82.62 423 SER A CA 1
ATOM 3194 C C . SER A 1 423 ? -36.062 -44.781 -25.125 1 82.62 423 SER A C 1
ATOM 3196 O O . SER A 1 423 ? -37.219 -44.375 -25.328 1 82.62 423 SER A O 1
ATOM 3198 N N . SER A 1 424 ? -35.281 -45.219 -26.125 1 81.12 424 SER A N 1
ATOM 3199 C CA . SER A 1 424 ? -35.719 -45.188 -27.516 1 81.12 424 SER A CA 1
ATOM 3200 C C . SER A 1 424 ? -36.75 -46.281 -27.797 1 81.12 424 SER A C 1
ATOM 3202 O O . SER A 1 424 ? -37.719 -46.062 -28.547 1 81.12 424 SER A O 1
ATOM 3204 N N . GLU A 1 425 ? -36.594 -47.344 -27.188 1 77.94 425 GLU A N 1
ATOM 3205 C CA . GLU A 1 425 ? -37.562 -48.438 -27.359 1 77.94 425 GLU A CA 1
ATOM 3206 C C . GLU A 1 425 ? -38.906 -48.094 -26.703 1 77.94 425 GLU A C 1
ATOM 3208 O O . GLU A 1 425 ? -39.969 -48.406 -27.25 1 77.94 425 GLU A O 1
ATOM 3213 N N . GLU A 1 426 ? -38.812 -47.438 -25.609 1 74.12 426 GLU A N 1
ATOM 3214 C CA . GLU A 1 426 ? -40.031 -47.062 -24.922 1 74.12 426 GLU A CA 1
ATOM 3215 C C . GLU A 1 426 ? -40.812 -46 -25.703 1 74.12 426 GLU A C 1
ATOM 3217 O O . GLU A 1 426 ? -42.031 -46 -25.719 1 74.12 426 GLU A O 1
ATOM 3222 N N . THR A 1 427 ? -40.156 -45.094 -26.281 1 71.38 427 THR A N 1
ATOM 3223 C CA . THR A 1 427 ? -40.812 -44.062 -27.078 1 71.38 427 THR A CA 1
ATOM 3224 C C . THR A 1 427 ? -41.469 -44.656 -28.328 1 71.38 427 THR A C 1
ATOM 3226 O O . THR A 1 427 ? -42.5 -44.188 -28.797 1 71.38 427 THR A O 1
ATOM 3229 N N . LEU A 1 428 ? -40.969 -45.688 -28.875 1 68.81 428 LEU A N 1
ATOM 3230 C CA . LEU A 1 428 ? -41.5 -46.344 -30.047 1 68.81 428 LEU A CA 1
ATOM 3231 C C . LEU A 1 428 ? -42.719 -47.188 -29.688 1 68.81 428 LEU A C 1
ATOM 3233 O O . LEU A 1 428 ? -43.625 -47.344 -30.5 1 68.81 428 LEU A O 1
ATOM 3237 N N . VAL A 1 429 ? -42.781 -47.625 -28.484 1 78.62 429 VAL A N 1
ATOM 3238 C CA . VAL A 1 429 ? -43.938 -48.406 -28.062 1 78.62 429 VAL A CA 1
ATOM 3239 C C . VAL A 1 429 ? -45.062 -47.469 -27.656 1 78.62 429 VAL A C 1
ATOM 3241 O O . VAL A 1 429 ? -46.25 -47.844 -27.672 1 78.62 429 VAL A O 1
ATOM 3244 N N . GLN A 1 430 ? -44.844 -46.281 -27.312 1 61.34 430 GLN A N 1
ATOM 3245 C CA . GLN A 1 430 ? -45.938 -45.375 -26.984 1 61.34 430 GLN A CA 1
ATOM 3246 C C . GLN A 1 430 ? -46.469 -44.719 -28.25 1 61.34 430 GLN A C 1
ATOM 3248 O O . GLN A 1 430 ? -47.688 -44.469 -28.344 1 61.34 430 GLN A O 1
ATOM 3253 N N . MET B 1 1 ? -21.797 47.094 -4.559 1 56.84 1 MET B N 1
ATOM 3254 C CA . MET B 1 1 ? -22.438 46 -3.857 1 56.84 1 MET B CA 1
ATOM 3255 C C . MET B 1 1 ? -22.688 44.812 -4.805 1 56.84 1 MET B C 1
ATOM 3257 O O . MET B 1 1 ? -22.422 43.688 -4.465 1 56.84 1 MET B O 1
ATOM 3261 N N . LYS B 1 2 ? -23.062 45.156 -6.07 1 63.12 2 LYS B N 1
ATOM 3262 C CA . LYS B 1 2 ? -23.328 44.094 -7.062 1 63.12 2 LYS B CA 1
ATOM 3263 C C . LYS B 1 2 ? -22.031 43.406 -7.48 1 63.12 2 LYS B C 1
ATOM 3265 O O . LYS B 1 2 ? -22 42.188 -7.605 1 63.12 2 LYS B O 1
ATOM 3270 N N . ASP B 1 3 ? -21.031 44.156 -7.484 1 69.19 3 ASP B N 1
ATOM 3271 C CA . ASP B 1 3 ? -19.75 43.594 -7.902 1 69.19 3 ASP B CA 1
ATOM 3272 C C . ASP B 1 3 ? -19.156 42.719 -6.82 1 69.19 3 ASP B C 1
ATOM 3274 O O . ASP B 1 3 ? -18.609 41.656 -7.117 1 69.19 3 ASP B O 1
ATOM 3278 N N . LYS B 1 4 ? -19.203 43.188 -5.629 1 70.75 4 LYS B N 1
ATOM 3279 C CA . LYS B 1 4 ? -18.75 42.375 -4.504 1 70.75 4 LYS B CA 1
ATOM 3280 C C . LYS B 1 4 ? -19.547 41.062 -4.391 1 70.75 4 LYS B C 1
ATOM 3282 O O . LYS B 1 4 ? -18.984 40 -4.125 1 70.75 4 LYS B O 1
ATOM 3287 N N . GLU B 1 5 ? -20.766 41.312 -4.559 1 76.5 5 GLU B N 1
ATOM 3288 C CA . GLU B 1 5 ? -21.641 40.125 -4.523 1 76.5 5 GLU B CA 1
ATOM 3289 C C . GLU B 1 5 ? -21.297 39.156 -5.645 1 76.5 5 GLU B C 1
ATOM 3291 O O . GLU B 1 5 ? -21.328 37.938 -5.445 1 76.5 5 GLU B O 1
ATOM 3296 N N . GLN B 1 6 ? -21.031 39.75 -6.754 1 81 6 GLN B N 1
ATOM 3297 C CA . GLN B 1 6 ? -20.656 38.906 -7.879 1 81 6 GLN B CA 1
ATOM 3298 C C . GLN B 1 6 ? -19.328 38.188 -7.617 1 81 6 GLN B C 1
ATOM 3300 O O . GLN B 1 6 ? -19.172 37.031 -7.969 1 81 6 GLN B O 1
ATOM 3305 N N . ILE B 1 7 ? -18.422 38.875 -7.102 1 78.62 7 ILE B N 1
ATOM 3306 C CA . ILE B 1 7 ? -17.141 38.281 -6.77 1 78.62 7 ILE B CA 1
ATOM 3307 C C . ILE B 1 7 ? -17.328 37.188 -5.723 1 78.62 7 ILE B C 1
ATOM 3309 O O . ILE B 1 7 ? -16.734 36.094 -5.824 1 78.62 7 ILE B O 1
ATOM 3313 N N . MET B 1 8 ? -18.172 37.469 -4.816 1 80.06 8 MET B N 1
ATOM 3314 C CA . MET B 1 8 ? -18.438 36.531 -3.748 1 80.06 8 MET B CA 1
ATOM 3315 C C . MET B 1 8 ? -19.078 35.25 -4.301 1 80.06 8 MET B C 1
ATOM 3317 O O . MET B 1 8 ? -18.797 34.156 -3.84 1 80.06 8 MET B O 1
ATOM 3321 N N . ASP B 1 9 ? -19.984 35.5 -5.145 1 83.06 9 ASP B N 1
ATOM 3322 C CA . ASP B 1 9 ? -20.625 34.344 -5.781 1 83.06 9 ASP B CA 1
ATOM 3323 C C . ASP B 1 9 ? -19.609 33.5 -6.535 1 83.06 9 ASP B C 1
ATOM 3325 O O . ASP B 1 9 ? -19.688 32.25 -6.512 1 83.06 9 ASP B O 1
ATOM 3329 N N . LYS B 1 10 ? -18.75 34.125 -7.117 1 85.12 10 LYS B N 1
ATOM 3330 C CA . LYS B 1 10 ? -17.719 33.406 -7.855 1 85.12 10 LYS B CA 1
ATOM 3331 C C . LYS B 1 10 ? -16.797 32.656 -6.91 1 85.12 10 LYS B C 1
ATOM 3333 O O . LYS B 1 10 ? -16.391 31.516 -7.203 1 85.12 10 LYS B O 1
ATOM 3338 N N . VAL B 1 11 ? -16.453 33.281 -5.832 1 81.38 11 VAL B N 1
ATOM 3339 C CA . VAL B 1 11 ? -15.578 32.656 -4.844 1 81.38 11 VAL B CA 1
ATOM 3340 C C . VAL B 1 11 ? -16.266 31.422 -4.246 1 81.38 11 VAL B C 1
ATOM 3342 O O . VAL B 1 11 ? -15.648 30.375 -4.078 1 81.38 11 VAL B O 1
ATOM 3345 N N . MET B 1 12 ? -17.469 31.594 -3.992 1 82.56 12 MET B N 1
ATOM 3346 C CA . MET B 1 12 ? -18.234 30.5 -3.408 1 82.56 12 MET B CA 1
ATOM 3347 C C . MET B 1 12 ? -18.359 29.344 -4.391 1 82.56 12 MET B C 1
ATOM 3349 O O . MET B 1 12 ? -18.266 28.172 -3.998 1 82.56 12 MET B O 1
ATOM 3353 N N . LEU B 1 13 ? -18.562 29.703 -5.621 1 84.75 13 LEU B N 1
ATOM 3354 C CA . LEU B 1 13 ? -18.656 28.688 -6.652 1 84.75 13 LEU B CA 1
ATOM 3355 C C . LEU B 1 13 ? -17.328 27.953 -6.812 1 84.75 13 LEU B C 1
ATOM 3357 O O . LEU B 1 13 ? -17.297 26.719 -6.965 1 84.75 13 LEU B O 1
ATOM 3361 N N . PHE B 1 14 ? -16.297 28.703 -6.809 1 85.19 14 PHE B N 1
ATOM 3362 C CA . PHE B 1 14 ? -14.977 28.109 -6.898 1 85.19 14 PHE B CA 1
ATOM 3363 C C . PHE B 1 14 ? -14.703 27.203 -5.707 1 85.19 14 PHE B C 1
ATOM 3365 O O . PHE B 1 14 ? -14.203 26.078 -5.867 1 85.19 14 PHE B O 1
ATOM 3372 N N . ALA B 1 15 ? -15.039 27.688 -4.598 1 84.75 15 ALA B N 1
ATOM 3373 C CA . ALA B 1 15 ? -14.82 26.922 -3.373 1 84.75 15 ALA B CA 1
ATOM 3374 C C . ALA B 1 15 ? -15.586 25.609 -3.406 1 84.75 15 ALA B C 1
ATOM 3376 O O . ALA B 1 15 ? -15.078 24.578 -2.975 1 84.75 15 ALA B O 1
ATOM 3377 N N . GLU B 1 16 ? -16.703 25.688 -3.869 1 83.56 16 GLU B N 1
ATOM 3378 C CA . GLU B 1 16 ? -17.516 24.469 -3.977 1 83.56 16 GLU B CA 1
ATOM 3379 C C . GLU B 1 16 ? -16.906 23.484 -4.969 1 83.56 16 GLU B C 1
ATOM 3381 O O . GLU B 1 16 ? -16.938 22.281 -4.742 1 83.56 16 GLU B O 1
ATOM 3386 N N . LYS B 1 17 ? -16.422 24.047 -5.988 1 86.69 17 LYS B N 1
ATOM 3387 C CA . LYS B 1 17 ? -15.789 23.203 -6.996 1 86.69 17 LYS B CA 1
ATOM 3388 C C . LYS B 1 17 ? -14.547 22.516 -6.434 1 86.69 17 LYS B C 1
ATOM 3390 O O . LYS B 1 17 ? -14.273 21.359 -6.75 1 86.69 17 LYS B O 1
ATOM 3395 N N . VAL B 1 18 ? -13.828 23.203 -5.68 1 84.69 18 VAL B N 1
ATOM 3396 C CA . VAL B 1 18 ? -12.617 22.656 -5.07 1 84.69 18 VAL B CA 1
ATOM 3397 C C . VAL B 1 18 ? -12.992 21.578 -4.047 1 84.69 18 VAL B C 1
ATOM 3399 O O . VAL B 1 18 ? -12.391 20.5 -4.016 1 84.69 18 VAL B O 1
ATOM 3402 N N . LYS B 1 19 ? -13.938 21.922 -3.328 1 80.38 19 LYS B N 1
ATOM 3403 C CA . LYS B 1 19 ? -14.375 21.031 -2.264 1 80.38 19 LYS B CA 1
ATOM 3404 C C . LYS B 1 19 ? -14.891 19.703 -2.832 1 80.38 19 LYS B C 1
ATOM 3406 O O . LYS B 1 19 ? -14.711 18.656 -2.229 1 80.38 19 LYS B O 1
ATOM 3411 N N . THR B 1 20 ? -15.438 19.766 -3.986 1 85.69 20 THR B N 1
ATOM 3412 C CA . THR B 1 20 ? -16.078 18.578 -4.547 1 85.69 20 THR B CA 1
ATOM 3413 C C . THR B 1 20 ? -15.188 17.938 -5.609 1 85.69 20 THR B C 1
ATOM 3415 O O . THR B 1 20 ? -15.586 16.969 -6.262 1 85.69 20 THR B O 1
ATOM 3418 N N . ASN B 1 21 ? -14.039 18.516 -5.781 1 91.62 21 ASN B N 1
ATOM 3419 C CA . ASN B 1 21 ? -13.133 17.984 -6.793 1 91.62 21 ASN B CA 1
ATOM 3420 C C . ASN B 1 21 ? -12.562 16.625 -6.383 1 91.62 21 ASN B C 1
ATOM 3422 O O . ASN B 1 21 ? -11.875 16.516 -5.367 1 91.62 21 ASN B O 1
ATOM 3426 N N . ASN B 1 22 ? -12.727 15.641 -7.273 1 93.69 22 ASN B N 1
ATOM 3427 C CA . ASN B 1 22 ? -12.32 14.266 -6.98 1 93.69 22 ASN B CA 1
ATOM 3428 C C . ASN B 1 22 ? -10.805 14.156 -6.844 1 93.69 22 ASN B C 1
ATOM 3430 O O . ASN B 1 22 ? -10.305 13.375 -6.031 1 93.69 22 ASN B O 1
ATOM 3434 N N . TYR B 1 23 ? -10.125 14.898 -7.586 1 95 23 TYR B N 1
ATOM 3435 C CA . TYR B 1 23 ? -8.672 14.797 -7.613 1 95 23 TYR B CA 1
ATOM 3436 C C . TYR B 1 23 ? -8.062 15.461 -6.387 1 95 23 TYR B C 1
ATOM 3438 O O . TYR B 1 23 ? -7.207 14.875 -5.715 1 95 23 TYR B O 1
ATOM 3446 N N . LEU B 1 24 ? -8.562 16.641 -6.043 1 92.44 24 LEU B N 1
ATOM 3447 C CA . LEU B 1 24 ? -8.047 17.344 -4.875 1 92.44 24 LEU B CA 1
ATOM 3448 C C . LEU B 1 24 ? -8.43 16.625 -3.588 1 92.44 24 LEU B C 1
ATOM 3450 O O . LEU B 1 24 ? -7.617 16.516 -2.664 1 92.44 24 LEU B O 1
ATOM 3454 N N . SER B 1 25 ? -9.586 16.141 -3.566 1 91.69 25 SER B N 1
ATOM 3455 C CA . SER B 1 25 ? -10.016 15.406 -2.383 1 91.69 25 SER B CA 1
ATOM 3456 C C . SER B 1 25 ? -9.219 14.117 -2.207 1 91.69 25 SER B C 1
ATOM 3458 O O . SER B 1 25 ? -8.961 13.688 -1.079 1 91.69 25 SER B O 1
ATOM 3460 N N . ALA B 1 26 ? -8.852 13.508 -3.332 1 95.5 26 ALA B N 1
ATOM 3461 C CA . ALA B 1 26 ? -8.055 12.281 -3.275 1 95.5 26 ALA B CA 1
ATOM 3462 C C . ALA B 1 26 ? -6.684 12.555 -2.658 1 95.5 26 ALA B C 1
ATOM 3464 O O . ALA B 1 26 ? -6.176 11.742 -1.878 1 95.5 26 ALA B O 1
ATOM 3465 N N . ILE B 1 27 ? -6.129 13.664 -3.029 1 94.56 27 ILE B N 1
ATOM 3466 C CA . ILE B 1 27 ? -4.836 14.039 -2.471 1 94.56 27 ILE B CA 1
ATOM 3467 C C . ILE B 1 27 ? -4.969 14.258 -0.966 1 94.56 27 ILE B C 1
ATOM 3469 O O . ILE B 1 27 ? -4.219 13.68 -0.176 1 94.56 27 ILE B O 1
ATOM 3473 N N . SER B 1 28 ? -5.898 15.062 -0.599 1 90.25 28 SER B N 1
ATOM 3474 C CA . SER B 1 28 ? -6.09 15.406 0.807 1 90.25 28 SER B CA 1
ATOM 3475 C C . SER B 1 28 ? -6.406 14.164 1.64 1 90.25 28 SER B C 1
ATOM 3477 O O . SER B 1 28 ? -5.77 13.922 2.668 1 90.25 28 SER B O 1
ATOM 3479 N N . ASN B 1 29 ? -7.309 13.398 1.152 1 89.94 29 ASN B N 1
ATOM 3480 C CA . ASN B 1 29 ? -7.719 12.211 1.896 1 89.94 29 ASN B CA 1
ATOM 3481 C C . ASN B 1 29 ? -6.613 11.164 1.925 1 89.94 29 ASN B C 1
ATOM 3483 O O . ASN B 1 29 ? -6.434 10.469 2.928 1 89.94 29 ASN B O 1
ATOM 3487 N N . GLY B 1 30 ? -5.949 11.031 0.812 1 93.94 30 GLY B N 1
ATOM 3488 C CA . GLY B 1 30 ? -4.844 10.086 0.753 1 93.94 30 GLY B CA 1
ATOM 3489 C C . GLY B 1 30 ? -3.732 10.406 1.734 1 93.94 30 GLY B C 1
ATOM 3490 O O . GLY B 1 30 ? -3.211 9.508 2.402 1 93.94 30 GLY B O 1
ATOM 3491 N N . LEU B 1 31 ? -3.375 11.633 1.788 1 92.69 31 LEU B N 1
ATOM 3492 C CA . LEU B 1 31 ? -2.32 12.047 2.703 1 92.69 31 LEU B CA 1
ATOM 3493 C C . LEU B 1 31 ? -2.793 11.977 4.152 1 92.69 31 LEU B C 1
ATOM 3495 O O . LEU B 1 31 ? -2.014 11.641 5.047 1 92.69 31 LEU B O 1
ATOM 3499 N N . MET B 1 32 ? -4.031 12.266 4.375 1 88.56 32 MET B N 1
ATOM 3500 C CA . MET B 1 32 ? -4.594 12.164 5.719 1 88.56 32 MET B CA 1
ATOM 3501 C C . MET B 1 32 ? -4.555 10.727 6.223 1 88.56 32 MET B C 1
ATOM 3503 O O . MET B 1 32 ? -4.379 10.492 7.422 1 88.56 32 MET B O 1
ATOM 3507 N N . MET B 1 33 ? -4.668 9.805 5.312 1 89.62 33 MET B N 1
ATOM 3508 C CA . MET B 1 33 ? -4.641 8.383 5.664 1 89.62 33 MET B CA 1
ATOM 3509 C C . MET B 1 33 ? -3.27 7.988 6.203 1 89.62 33 MET B C 1
ATOM 3511 O O . MET B 1 33 ? -3.131 6.953 6.855 1 89.62 33 MET B O 1
ATOM 3515 N N . LEU B 1 34 ? -2.283 8.797 5.988 1 92.75 34 LEU B N 1
ATOM 3516 C CA . LEU B 1 34 ? -0.92 8.469 6.391 1 92.75 34 LEU B CA 1
ATOM 3517 C C . LEU B 1 34 ? -0.593 9.086 7.746 1 92.75 34 LEU B C 1
ATOM 3519 O O . LEU B 1 34 ? 0.497 8.875 8.281 1 92.75 34 LEU B O 1
ATOM 3523 N N . MET B 1 35 ? -1.552 9.766 8.266 1 90.62 35 MET B N 1
ATOM 3524 C CA . MET B 1 35 ? -1.312 10.477 9.523 1 90.62 35 MET B CA 1
ATOM 3525 C C . MET B 1 35 ? -0.888 9.516 10.625 1 90.62 35 MET B C 1
ATOM 3527 O O . MET B 1 35 ? 0.063 9.781 11.359 1 90.62 35 MET B O 1
ATOM 3531 N N . PRO B 1 36 ? -1.526 8.383 10.781 1 90.88 36 PRO B N 1
ATOM 3532 C CA . PRO B 1 36 ? -1.067 7.477 11.836 1 90.88 36 PRO B CA 1
ATOM 3533 C C . PRO B 1 36 ? 0.394 7.066 11.672 1 90.88 36 PRO B C 1
ATOM 3535 O O . PRO B 1 36 ? 1.134 6.992 12.656 1 90.88 36 PRO B O 1
ATOM 3538 N N . LEU B 1 37 ? 0.814 6.793 10.469 1 94.38 37 LEU B N 1
ATOM 3539 C CA . LEU B 1 37 ? 2.203 6.43 10.211 1 94.38 37 LEU B CA 1
ATOM 3540 C C . LEU B 1 37 ? 3.139 7.586 10.555 1 94.38 37 LEU B C 1
ATOM 3542 O O . LEU B 1 37 ? 4.168 7.383 11.203 1 94.38 37 LEU B O 1
ATOM 3546 N N . LEU B 1 38 ? 2.717 8.734 10.125 1 93.94 38 LEU B N 1
ATOM 3547 C CA . LEU B 1 38 ? 3.549 9.906 10.375 1 93.94 38 LEU B CA 1
ATOM 3548 C C . LEU B 1 38 ? 3.646 10.188 11.867 1 93.94 38 LEU B C 1
ATOM 3550 O O . LEU B 1 38 ? 4.68 10.664 12.352 1 93.94 38 LEU B O 1
ATOM 3554 N N . MET B 1 39 ? 2.613 9.875 12.562 1 92.31 39 MET B N 1
ATOM 3555 C CA . MET B 1 39 ? 2.629 10.07 14.016 1 92.31 39 MET B CA 1
ATOM 3556 C C . MET B 1 39 ? 3.59 9.094 14.68 1 92.31 39 MET B C 1
ATOM 3558 O O . MET B 1 39 ? 4.301 9.461 15.617 1 92.31 39 MET B O 1
ATOM 3562 N N . ILE B 1 40 ? 3.582 7.867 14.227 1 94.38 40 ILE B N 1
ATOM 3563 C CA . ILE B 1 40 ? 4.551 6.898 14.727 1 94.38 40 ILE B CA 1
ATOM 3564 C C . ILE B 1 40 ? 5.965 7.43 14.531 1 94.38 40 ILE B C 1
ATOM 3566 O O . ILE B 1 40 ? 6.77 7.438 15.469 1 94.38 40 ILE B O 1
ATOM 3570 N N . GLY B 1 41 ? 6.262 7.852 13.32 1 94.94 41 GLY B N 1
ATOM 3571 C CA . GLY B 1 41 ? 7.578 8.398 13.023 1 94.94 41 GLY B CA 1
ATOM 3572 C C . GLY B 1 41 ? 7.91 9.625 13.844 1 94.94 41 GLY B C 1
ATOM 3573 O O . GLY B 1 41 ? 9.047 9.789 14.297 1 94.94 41 GLY B O 1
ATOM 3574 N N . SER B 1 42 ? 6.91 10.445 14.023 1 94.12 42 SER B N 1
ATOM 3575 C CA . SER B 1 42 ? 7.086 11.68 14.781 1 94.12 42 SER B CA 1
ATOM 3576 C C . SER B 1 42 ? 7.41 11.398 16.25 1 94.12 42 SER B C 1
ATOM 3578 O O . SER B 1 42 ? 8.352 11.969 16.797 1 94.12 42 SER B O 1
ATOM 3580 N N . ILE B 1 43 ? 6.66 10.57 16.828 1 93.25 43 ILE B N 1
ATOM 3581 C CA . ILE B 1 43 ? 6.879 10.227 18.234 1 93.25 43 ILE B CA 1
ATOM 3582 C C . ILE B 1 43 ? 8.242 9.547 18.391 1 93.25 43 ILE B C 1
ATOM 3584 O O . ILE B 1 43 ? 8.984 9.844 19.328 1 93.25 43 ILE B O 1
ATOM 3588 N N . ALA B 1 44 ? 8.547 8.641 17.516 1 95.31 44 ALA B N 1
ATOM 3589 C CA . ALA B 1 44 ? 9.836 7.957 17.562 1 95.31 44 ALA B CA 1
ATOM 3590 C C . ALA B 1 44 ? 10.984 8.953 17.469 1 95.31 44 ALA B C 1
ATOM 3592 O O . ALA B 1 44 ? 11.969 8.844 18.203 1 95.31 44 ALA B O 1
ATOM 3593 N N . LEU B 1 45 ? 10.883 9.852 16.578 1 94.19 45 LEU B N 1
ATOM 3594 C CA . LEU B 1 45 ? 11.922 10.867 16.406 1 94.19 45 LEU B CA 1
ATOM 3595 C C . LEU B 1 45 ? 12.086 11.703 17.672 1 94.19 45 LEU B C 1
ATOM 3597 O O . LEU B 1 45 ? 13.211 11.93 18.125 1 94.19 45 LEU B O 1
ATOM 3601 N N . LEU B 1 46 ? 10.969 12.141 18.219 1 92.75 46 LEU B N 1
ATOM 3602 C CA . LEU B 1 46 ? 11.016 12.961 19.422 1 92.75 46 LEU B CA 1
ATOM 3603 C C . LEU B 1 46 ? 11.695 12.211 20.578 1 92.75 46 LEU B C 1
ATOM 3605 O O . LEU B 1 46 ? 12.508 12.781 21.297 1 92.75 46 LEU B O 1
ATOM 3609 N N . LEU B 1 47 ? 11.336 10.961 20.672 1 94.06 47 LEU B N 1
ATOM 3610 C CA . LEU B 1 47 ? 11.945 10.141 21.703 1 94.06 47 LEU B CA 1
ATOM 3611 C C . LEU B 1 47 ? 13.438 9.953 21.438 1 94.06 47 LEU B C 1
ATOM 3613 O O . LEU B 1 47 ? 14.242 9.914 22.375 1 94.06 47 LEU B O 1
ATOM 3617 N N . ALA B 1 48 ? 13.836 9.891 20.25 1 94.12 48 ALA B N 1
ATOM 3618 C CA . ALA B 1 48 ? 15.219 9.633 19.875 1 94.12 48 ALA B CA 1
ATOM 3619 C C . ALA B 1 48 ? 16.094 10.859 20.094 1 94.12 48 ALA B C 1
ATOM 3621 O O . ALA B 1 48 ? 17.297 10.742 20.297 1 94.12 48 ALA B O 1
ATOM 3622 N N . VAL B 1 49 ? 15.438 12.016 20.109 1 91.06 49 VAL B N 1
ATOM 3623 C CA . VAL B 1 49 ? 16.281 13.211 20.094 1 91.06 49 VAL B CA 1
ATOM 3624 C C . VAL B 1 49 ? 16.016 14.031 21.359 1 91.06 49 VAL B C 1
ATOM 3626 O O . VAL B 1 49 ? 16.531 15.148 21.5 1 91.06 49 VAL B O 1
ATOM 3629 N N . LEU B 1 50 ? 15.234 13.578 22.312 1 89.06 50 LEU B N 1
ATOM 3630 C CA . LEU B 1 50 ? 14.977 14.289 23.562 1 89.06 50 LEU B CA 1
ATOM 3631 C C . LEU B 1 50 ? 16.281 14.711 24.234 1 89.06 50 LEU B C 1
ATOM 3633 O O . LEU B 1 50 ? 17.172 13.875 24.453 1 89.06 50 LEU B O 1
ATOM 3637 N N . PRO B 1 51 ? 16.344 15.992 24.531 1 87.94 51 PRO B N 1
ATOM 3638 C CA . PRO B 1 51 ? 17.609 16.516 25.031 1 87.94 51 PRO B CA 1
ATOM 3639 C C . PRO B 1 51 ? 17.781 16.344 26.531 1 87.94 51 PRO B C 1
ATOM 3641 O O . PRO B 1 51 ? 18 17.312 27.25 1 87.94 51 PRO B O 1
ATOM 3644 N N . ILE B 1 52 ? 17.594 15.172 27 1 91.31 52 ILE B N 1
ATOM 3645 C CA . ILE B 1 52 ? 17.844 14.797 28.391 1 91.31 52 ILE B CA 1
ATOM 3646 C C . ILE B 1 52 ? 19.031 13.844 28.469 1 91.31 52 ILE B C 1
ATOM 3648 O O . ILE B 1 52 ? 18.984 12.742 27.906 1 91.31 52 ILE B O 1
ATOM 3652 N N . ASP B 1 53 ? 20.031 14.281 29.172 1 93.44 53 ASP B N 1
ATOM 3653 C CA . ASP B 1 53 ? 21.297 13.562 29.156 1 93.44 53 ASP B CA 1
ATOM 3654 C C . ASP B 1 53 ? 21.125 12.117 29.594 1 93.44 53 ASP B C 1
ATOM 3656 O O . ASP B 1 53 ? 21.641 11.195 28.953 1 93.44 53 ASP B O 1
ATOM 3660 N N . ALA B 1 54 ? 20.406 11.938 30.641 1 95.06 54 ALA B N 1
ATOM 3661 C CA . ALA B 1 54 ? 20.188 10.578 31.125 1 95.06 54 ALA B CA 1
ATOM 3662 C C . ALA B 1 54 ? 19.453 9.734 30.078 1 95.06 54 ALA B C 1
ATOM 3664 O O . ALA B 1 54 ? 19.75 8.539 29.922 1 95.06 54 ALA B O 1
ATOM 3665 N N . TRP B 1 55 ? 18.578 10.328 29.422 1 94.94 55 TRP B N 1
ATOM 3666 C CA . TRP B 1 55 ? 17.797 9.641 28.406 1 94.94 55 TRP B CA 1
ATOM 3667 C C . TRP B 1 55 ? 18.656 9.328 27.188 1 94.94 55 TRP B C 1
ATOM 3669 O O . TRP B 1 55 ? 18.609 8.211 26.656 1 94.94 55 TRP B O 1
ATOM 3679 N N . LYS B 1 56 ? 19.469 10.188 26.844 1 93.25 56 LYS B N 1
ATOM 3680 C CA . LYS B 1 56 ? 20.375 9.992 25.703 1 93.25 56 LYS B CA 1
ATOM 3681 C C . LYS B 1 56 ? 21.328 8.828 25.969 1 93.25 56 LYS B C 1
ATOM 3683 O O . LYS B 1 56 ? 21.562 8.008 25.078 1 93.25 56 LYS B O 1
ATOM 3688 N N . GLN B 1 57 ? 21.844 8.875 27.156 1 94.81 57 GLN B N 1
ATOM 3689 C CA . GLN B 1 57 ? 22.766 7.805 27.531 1 94.81 57 GLN B CA 1
ATOM 3690 C C . GLN B 1 57 ? 22.062 6.449 27.516 1 94.81 57 GLN B C 1
ATOM 3692 O O . GLN B 1 57 ? 22.609 5.461 27.031 1 94.81 57 GLN B O 1
ATOM 3697 N N . PHE B 1 58 ? 20.875 6.461 28.047 1 96.25 58 PHE B N 1
ATOM 3698 C CA . PHE B 1 58 ? 20.078 5.234 28.047 1 96.25 58 PHE B CA 1
ATOM 3699 C C . PHE B 1 58 ? 19.859 4.719 26.641 1 96.25 58 PHE B C 1
ATOM 3701 O O . PHE B 1 58 ? 20.031 3.529 26.359 1 96.25 58 PHE B O 1
ATOM 3708 N N . LEU B 1 59 ? 19.469 5.559 25.766 1 95.19 59 LEU B N 1
ATOM 3709 C CA . LEU B 1 59 ? 19.203 5.199 24.375 1 95.19 59 LEU B CA 1
ATOM 3710 C C . LEU B 1 59 ? 20.469 4.641 23.719 1 95.19 59 LEU B C 1
ATOM 3712 O O . LEU B 1 59 ? 20.391 3.664 22.969 1 95.19 59 LEU B O 1
ATOM 3716 N N . THR B 1 60 ? 21.578 5.277 23.984 1 91.44 60 THR B N 1
ATOM 3717 C CA . THR B 1 60 ? 22.828 4.855 23.391 1 91.44 60 THR B CA 1
ATOM 3718 C C . THR B 1 60 ? 23.297 3.523 23.984 1 91.44 60 THR B C 1
ATOM 3720 O O . THR B 1 60 ? 23.719 2.625 23.25 1 91.44 60 THR B O 1
ATOM 3723 N N . ASP B 1 61 ? 23.141 3.391 25.25 1 94.69 61 ASP B N 1
ATOM 3724 C CA . ASP B 1 61 ? 23.609 2.193 25.938 1 94.69 61 ASP B CA 1
ATOM 3725 C C . ASP B 1 61 ? 22.812 0.964 25.516 1 94.69 61 ASP B C 1
ATOM 3727 O O . ASP B 1 61 ? 23.359 -0.122 25.359 1 94.69 61 ASP B O 1
ATOM 3731 N N . THR B 1 62 ? 21.578 1.152 25.375 1 94.62 62 THR B N 1
ATOM 3732 C CA . THR B 1 62 ? 20.703 0.019 25.078 1 94.62 62 THR B CA 1
ATOM 3733 C C . THR B 1 62 ? 20.688 -0.259 23.578 1 94.62 62 THR B C 1
ATOM 3735 O O . THR B 1 62 ? 20.391 -1.375 23.141 1 94.62 62 THR B O 1
ATOM 3738 N N . GLY B 1 63 ? 20.953 0.758 22.797 1 93.69 63 GLY B N 1
ATOM 3739 C CA . GLY B 1 63 ? 20.906 0.622 21.344 1 93.69 63 GLY B CA 1
ATOM 3740 C C . GLY B 1 63 ? 19.531 0.86 20.766 1 93.69 63 GLY B C 1
ATOM 3741 O O . GLY B 1 63 ? 19.344 0.78 19.547 1 93.69 63 GLY B O 1
ATOM 3742 N N . ILE B 1 64 ? 18.609 1.24 21.562 1 95.19 64 ILE B N 1
ATOM 3743 C CA . ILE B 1 64 ? 17.234 1.387 21.125 1 95.19 64 ILE B CA 1
ATOM 3744 C C . ILE B 1 64 ? 17.094 2.627 20.25 1 95.19 64 ILE B C 1
ATOM 3746 O O . ILE B 1 64 ? 16.125 2.756 19.484 1 95.19 64 ILE B O 1
ATOM 3750 N N . ARG B 1 65 ? 18 3.568 20.328 1 94.25 65 ARG B N 1
ATOM 3751 C CA . ARG B 1 65 ? 17.953 4.777 19.5 1 94.25 65 ARG B CA 1
ATOM 3752 C C . ARG B 1 65 ? 17.906 4.438 18.016 1 94.25 65 ARG B C 1
ATOM 3754 O O . ARG B 1 65 ? 17.203 5.086 17.25 1 94.25 65 ARG B O 1
ATOM 3761 N N . THR B 1 66 ? 18.672 3.428 17.688 1 91.56 66 THR B N 1
ATOM 3762 C CA . THR B 1 66 ? 18.75 3.016 16.281 1 91.56 66 THR B CA 1
ATOM 3763 C C . THR B 1 66 ? 17.375 2.604 15.766 1 91.56 66 THR B C 1
ATOM 3765 O O . THR B 1 66 ? 17.031 2.895 14.617 1 91.56 66 THR B O 1
ATOM 3768 N N . TYR B 1 67 ? 16.609 2.027 16.578 1 93.31 67 TYR B N 1
ATOM 3769 C CA . TYR B 1 67 ? 15.312 1.527 16.156 1 93.31 67 TYR B CA 1
ATOM 3770 C C . TYR B 1 67 ? 14.266 2.637 16.188 1 93.31 67 TYR B C 1
ATOM 3772 O O . TYR B 1 67 ? 13.336 2.645 15.375 1 93.31 67 TYR B O 1
ATOM 3780 N N . LEU B 1 68 ? 14.414 3.535 17.109 1 94.38 68 LEU B N 1
ATOM 3781 C CA . LEU B 1 68 ? 13.555 4.715 17.078 1 94.38 68 LEU B CA 1
ATOM 3782 C C . LEU B 1 68 ? 13.805 5.543 15.82 1 94.38 68 LEU B C 1
ATOM 3784 O O . LEU B 1 68 ? 12.859 5.969 15.156 1 94.38 68 LEU B O 1
ATOM 3788 N N . MET B 1 69 ? 15.062 5.68 15.453 1 92.06 69 MET B N 1
ATOM 3789 C CA . MET B 1 69 ? 15.414 6.41 14.242 1 92.06 69 MET B CA 1
ATOM 3790 C C . MET B 1 69 ? 14.922 5.672 13 1 92.06 69 MET B C 1
ATOM 3792 O O . MET B 1 69 ? 14.461 6.293 12.039 1 92.06 69 MET B O 1
ATOM 3796 N N . ALA B 1 70 ? 15.039 4.367 13.062 1 91.62 70 ALA B N 1
ATOM 3797 C CA . ALA B 1 70 ? 14.555 3.553 11.945 1 91.62 70 ALA B CA 1
ATOM 3798 C C . ALA B 1 70 ? 13.047 3.717 11.758 1 91.62 70 ALA B C 1
ATOM 3800 O O . ALA B 1 70 ? 12.562 3.777 10.633 1 91.62 70 ALA B O 1
ATOM 3801 N N . ALA B 1 71 ? 12.352 3.762 12.867 1 93.88 71 ALA B N 1
ATOM 3802 C CA . ALA B 1 71 ? 10.906 3.949 12.805 1 93.88 71 ALA B CA 1
ATOM 3803 C C . ALA B 1 71 ? 10.555 5.273 12.133 1 93.88 71 ALA B C 1
ATOM 3805 O O . ALA B 1 71 ? 9.641 5.332 11.305 1 93.88 71 ALA B O 1
ATOM 3806 N N . SER B 1 72 ? 11.258 6.266 12.492 1 92.81 72 SER B N 1
ATOM 3807 C CA . SER B 1 72 ? 11.023 7.566 11.875 1 92.81 72 SER B CA 1
ATOM 3808 C C . SER B 1 72 ? 11.367 7.547 10.391 1 92.81 72 SER B C 1
ATOM 3810 O O . SER B 1 72 ? 10.617 8.07 9.562 1 92.81 72 SER B O 1
ATOM 3812 N N . THR B 1 73 ? 12.445 6.934 10.055 1 90.5 73 THR B N 1
ATOM 3813 C CA . THR B 1 73 ? 12.891 6.852 8.664 1 90.5 73 THR B CA 1
ATOM 3814 C C . THR B 1 73 ? 11.875 6.082 7.82 1 90.5 73 THR B C 1
ATOM 3816 O O . THR B 1 73 ? 11.516 6.516 6.723 1 90.5 73 THR B O 1
ATOM 3819 N N . LEU B 1 74 ? 11.359 4.992 8.32 1 92.44 74 LEU B N 1
ATOM 3820 C CA . LEU B 1 74 ? 10.492 4.09 7.582 1 92.44 74 LEU B CA 1
ATOM 3821 C C . LEU B 1 74 ? 9.094 4.684 7.434 1 92.44 74 LEU B C 1
ATOM 3823 O O . LEU B 1 74 ? 8.25 4.125 6.723 1 92.44 74 LEU B O 1
ATOM 3827 N N . THR B 1 75 ? 8.805 5.754 8.07 1 93.38 75 THR B N 1
ATOM 3828 C CA . THR B 1 75 ? 7.531 6.445 7.906 1 93.38 75 THR B CA 1
ATOM 3829 C C . THR B 1 75 ? 7.707 7.723 7.09 1 93.38 75 THR B C 1
ATOM 3831 O O . THR B 1 75 ? 7.203 7.828 5.969 1 93.38 75 THR B O 1
ATOM 3834 N N . THR B 1 76 ? 8.617 8.547 7.492 1 89.56 76 THR B N 1
ATOM 3835 C CA . THR B 1 76 ? 8.797 9.859 6.887 1 89.56 76 THR B CA 1
ATOM 3836 C C . THR B 1 76 ? 9.547 9.75 5.562 1 89.56 76 THR B C 1
ATOM 3838 O O . THR B 1 76 ? 9.148 10.359 4.566 1 89.56 76 THR B O 1
ATOM 3841 N N . SER B 1 77 ? 10.602 8.992 5.527 1 88.38 77 SER B N 1
ATOM 3842 C CA . SER B 1 77 ? 11.453 8.922 4.348 1 88.38 77 SER B CA 1
ATOM 3843 C C . SER B 1 77 ? 10.867 7.988 3.293 1 88.38 77 SER B C 1
ATOM 3845 O O . SER B 1 77 ? 11.461 7.781 2.236 1 88.38 77 SER B O 1
ATOM 3847 N N . LEU B 1 78 ? 9.711 7.391 3.568 1 92.12 78 LEU B N 1
ATOM 3848 C CA . LEU B 1 78 ? 9 6.574 2.594 1 92.12 78 LEU B CA 1
ATOM 3849 C C . LEU B 1 78 ? 7.617 7.148 2.309 1 92.12 78 LEU B C 1
ATOM 3851 O O . LEU B 1 78 ? 6.77 6.477 1.716 1 92.12 78 LEU B O 1
ATOM 3855 N N . ILE B 1 79 ? 7.426 8.305 2.754 1 94.31 79 ILE B N 1
ATOM 3856 C CA . ILE B 1 79 ? 6.086 8.891 2.713 1 94.31 79 ILE B CA 1
ATOM 3857 C C . ILE B 1 79 ? 5.598 8.953 1.27 1 94.31 79 ILE B C 1
ATOM 3859 O O . ILE B 1 79 ? 4.402 8.805 1.007 1 94.31 79 ILE B O 1
ATOM 3863 N N . ALA B 1 80 ? 6.496 9.234 0.303 1 95.31 80 ALA B N 1
ATOM 3864 C CA . ALA B 1 80 ? 6.098 9.344 -1.098 1 95.31 80 ALA B CA 1
ATOM 3865 C C . ALA B 1 80 ? 5.562 8.016 -1.617 1 95.31 80 ALA B C 1
ATOM 3867 O O . ALA B 1 80 ? 4.605 7.98 -2.393 1 95.31 80 ALA B O 1
ATOM 3868 N N . LEU B 1 81 ? 6.172 6.969 -1.233 1 94.56 81 LEU B N 1
ATOM 3869 C CA . LEU B 1 81 ? 5.703 5.645 -1.631 1 94.56 81 LEU B CA 1
ATOM 3870 C C . LEU B 1 81 ? 4.312 5.367 -1.074 1 94.56 81 LEU B C 1
ATOM 3872 O O . LEU B 1 81 ? 3.424 4.922 -1.805 1 94.56 81 LEU B O 1
ATOM 3876 N N . TYR B 1 82 ? 4.137 5.645 0.218 1 96.81 82 TYR B N 1
ATOM 3877 C CA . TYR B 1 82 ? 2.83 5.457 0.837 1 96.81 82 TYR B CA 1
ATOM 3878 C C . TYR B 1 82 ? 1.777 6.324 0.158 1 96.81 82 TYR B C 1
ATOM 3880 O O . TYR B 1 82 ? 0.661 5.867 -0.101 1 96.81 82 TYR B O 1
ATOM 3888 N N . ALA B 1 83 ? 2.16 7.516 -0.112 1 97.19 83 ALA B N 1
ATOM 3889 C CA . ALA B 1 83 ? 1.229 8.477 -0.699 1 97.19 83 ALA B CA 1
ATOM 3890 C C . ALA B 1 83 ? 0.812 8.047 -2.104 1 97.19 83 ALA B C 1
ATOM 3892 O O . ALA B 1 83 ? -0.337 8.242 -2.506 1 97.19 83 ALA B O 1
ATOM 3893 N N . SER B 1 84 ? 1.75 7.512 -2.885 1 97.81 84 SER B N 1
ATOM 3894 C CA . SER B 1 84 ? 1.413 7.055 -4.227 1 97.81 84 SER B CA 1
ATOM 3895 C C . SER B 1 84 ? 0.299 6.012 -4.195 1 97.81 84 SER B C 1
ATOM 3897 O O . SER B 1 84 ? -0.564 5.992 -5.074 1 97.81 84 SER B O 1
ATOM 3899 N N . PHE B 1 85 ? 0.323 5.188 -3.203 1 97.88 85 PHE B N 1
ATOM 3900 C CA . PHE B 1 85 ? -0.71 4.172 -3.039 1 97.88 85 PHE B CA 1
ATOM 3901 C C . PHE B 1 85 ? -2.014 4.801 -2.559 1 97.88 85 PHE B C 1
ATOM 3903 O O . PHE B 1 85 ? -3.064 4.609 -3.176 1 97.88 85 PHE B O 1
ATOM 3910 N N . THR B 1 86 ? -1.991 5.578 -1.494 1 96.88 86 THR B N 1
ATOM 3911 C CA . THR B 1 86 ? -3.199 6.023 -0.807 1 96.88 86 THR B CA 1
ATOM 3912 C C . THR B 1 86 ? -3.949 7.055 -1.644 1 96.88 86 THR B C 1
ATOM 3914 O O . THR B 1 86 ? -5.184 7.094 -1.634 1 96.88 86 THR B O 1
ATOM 3917 N N . VAL B 1 87 ? -3.24 7.91 -2.332 1 97.5 87 VAL B N 1
ATOM 3918 C CA . VAL B 1 87 ? -3.896 8.922 -3.154 1 97.5 87 VAL B CA 1
ATOM 3919 C C . VAL B 1 87 ? -4.645 8.25 -4.301 1 97.5 87 VAL B C 1
ATOM 3921 O O . VAL B 1 87 ? -5.801 8.578 -4.578 1 97.5 87 VAL B O 1
ATOM 3924 N N . ALA B 1 88 ? -4 7.32 -4.938 1 98.56 88 ALA B N 1
ATOM 3925 C CA . ALA B 1 88 ? -4.676 6.59 -6.008 1 98.56 88 ALA B CA 1
ATOM 3926 C C . ALA B 1 88 ? -5.844 5.773 -5.465 1 98.56 88 ALA B C 1
ATOM 3928 O O . ALA B 1 88 ? -6.879 5.645 -6.125 1 98.56 88 ALA B O 1
ATOM 3929 N N . TYR B 1 89 ? -5.613 5.145 -4.344 1 96.75 89 TYR B N 1
ATOM 3930 C CA . TYR B 1 89 ? -6.68 4.418 -3.666 1 96.75 89 TYR B CA 1
ATOM 3931 C C . TYR B 1 89 ? -7.902 5.305 -3.463 1 96.75 89 TYR B C 1
ATOM 3933 O O . TYR B 1 89 ? -9.023 4.922 -3.809 1 96.75 89 TYR B O 1
ATOM 3941 N N . CYS B 1 90 ? -7.723 6.512 -2.932 1 95.62 90 CYS B N 1
ATOM 3942 C CA . CYS B 1 90 ? -8.812 7.449 -2.672 1 95.62 90 CYS B CA 1
ATOM 3943 C C . CYS B 1 90 ? -9.453 7.914 -3.975 1 95.62 90 CYS B C 1
ATOM 3945 O O . CYS B 1 90 ? -10.672 8.078 -4.047 1 95.62 90 CYS B O 1
ATOM 3947 N N . LEU B 1 91 ? -8.625 8.18 -4.953 1 97.75 91 LEU B N 1
ATOM 3948 C CA . LEU B 1 91 ? -9.18 8.594 -6.234 1 97.75 91 LEU B CA 1
ATOM 3949 C C . LEU B 1 91 ? -10.117 7.527 -6.789 1 97.75 91 LEU B C 1
ATOM 3951 O O . LEU B 1 91 ? -11.203 7.844 -7.281 1 97.75 91 LEU B O 1
ATOM 3955 N N . ALA B 1 92 ? -9.672 6.297 -6.77 1 96.94 92 ALA B N 1
ATOM 3956 C CA . ALA B 1 92 ? -10.5 5.199 -7.262 1 96.94 92 ALA B CA 1
ATOM 3957 C C . ALA B 1 92 ? -11.812 5.113 -6.48 1 96.94 92 ALA B C 1
ATOM 3959 O O . ALA B 1 92 ? -12.867 4.879 -7.062 1 96.94 92 ALA B O 1
ATOM 3960 N N . GLU B 1 93 ? -11.727 5.254 -5.18 1 95 93 GLU B N 1
ATOM 3961 C CA . GLU B 1 93 ? -12.945 5.277 -4.375 1 95 93 GLU B CA 1
ATOM 3962 C C . GLU B 1 93 ? -13.883 6.398 -4.82 1 95 93 GLU B C 1
ATOM 3964 O O . GLU B 1 93 ? -15.094 6.191 -4.934 1 95 93 GLU B O 1
ATOM 3969 N N . ASN B 1 94 ? -13.328 7.578 -5.016 1 95.69 94 ASN B N 1
ATOM 3970 C CA . ASN B 1 94 ? -14.117 8.719 -5.461 1 95.69 94 ASN B CA 1
ATOM 3971 C C . ASN B 1 94 ? -14.828 8.43 -6.781 1 95.69 94 ASN B C 1
ATOM 3973 O O . ASN B 1 94 ? -15.922 8.945 -7.023 1 95.69 94 ASN B O 1
ATOM 3977 N N . LEU B 1 95 ? -14.195 7.652 -7.57 1 95.75 95 LEU B N 1
ATOM 3978 C CA . LEU B 1 95 ? -14.727 7.375 -8.898 1 95.75 95 LEU B CA 1
ATOM 3979 C C . LEU B 1 95 ? -15.609 6.133 -8.883 1 95.75 95 LEU B C 1
ATOM 3981 O O . LEU B 1 95 ? -16.031 5.656 -9.938 1 95.75 95 LEU B O 1
ATOM 3985 N N . GLY B 1 96 ? -15.766 5.508 -7.789 1 93.56 96 GLY B N 1
ATOM 3986 C CA . GLY B 1 96 ? -16.688 4.398 -7.625 1 93.56 96 GLY B CA 1
ATOM 3987 C C . GLY B 1 96 ? -16.109 3.066 -8.047 1 93.56 96 GLY B C 1
ATOM 3988 O O . GLY B 1 96 ? -16.844 2.148 -8.422 1 93.56 96 GLY B O 1
ATOM 3989 N N . GLN B 1 97 ? -14.805 2.938 -8.047 1 91.75 97 GLN B N 1
ATOM 3990 C CA . GLN B 1 97 ? -14.141 1.699 -8.438 1 91.75 97 GLN B CA 1
ATOM 3991 C C . GLN B 1 97 ? -13.539 0.994 -7.223 1 91.75 97 GLN B C 1
ATOM 3993 O O . GLN B 1 97 ? -13.414 1.591 -6.148 1 91.75 97 GLN B O 1
ATOM 3998 N N . LYS B 1 98 ? -13.242 -0.323 -7.465 1 85.81 98 LYS B N 1
ATOM 3999 C CA . LYS B 1 98 ? -12.469 -1.001 -6.426 1 85.81 98 LYS B CA 1
ATOM 4000 C C . LYS B 1 98 ? -11.102 -0.357 -6.254 1 85.81 98 LYS B C 1
ATOM 4002 O O . LYS B 1 98 ? -10.32 -0.282 -7.207 1 85.81 98 LYS B O 1
ATOM 4007 N N . ALA B 1 99 ? -10.805 -0.015 -5.07 1 92.25 99 ALA B N 1
ATOM 4008 C CA . ALA B 1 99 ? -9.758 0.965 -4.816 1 92.25 99 ALA B CA 1
ATOM 4009 C C . ALA B 1 99 ? -8.391 0.288 -4.699 1 92.25 99 ALA B C 1
ATOM 4011 O O . ALA B 1 99 ? -7.367 0.873 -5.059 1 92.25 99 ALA B O 1
ATOM 4012 N N . ILE B 1 100 ? -8.391 -0.97 -4.262 1 92.31 100 ILE B N 1
ATOM 4013 C CA . ILE B 1 100 ? -7.137 -1.595 -3.852 1 92.31 100 ILE B CA 1
ATOM 4014 C C . ILE B 1 100 ? -6.23 -1.78 -5.066 1 92.31 100 ILE B C 1
ATOM 4016 O O . ILE B 1 100 ? -5.02 -1.567 -4.984 1 92.31 100 ILE B O 1
ATOM 4020 N N . GLY B 1 101 ? -6.801 -2.178 -6.191 1 92.75 101 GLY B N 1
ATOM 4021 C CA . GLY B 1 101 ? -6.016 -2.359 -7.402 1 92.75 101 GLY B CA 1
ATOM 4022 C C . GLY B 1 101 ? -5.344 -1.086 -7.875 1 92.75 101 GLY B C 1
ATOM 4023 O O . GLY B 1 101 ? -4.191 -1.112 -8.312 1 92.75 101 GLY B O 1
ATOM 4024 N N . ALA B 1 102 ? -6.062 0.022 -7.766 1 96.19 102 ALA B N 1
ATOM 4025 C CA . ALA B 1 102 ? -5.52 1.319 -8.164 1 96.19 102 ALA B CA 1
ATOM 4026 C C . ALA B 1 102 ? -4.32 1.699 -7.301 1 96.19 102 ALA B C 1
ATOM 4028 O O . ALA B 1 102 ? -3.322 2.215 -7.809 1 96.19 102 ALA B O 1
ATOM 4029 N N . GLY B 1 103 ? -4.449 1.468 -6.004 1 97.25 103 GLY B N 1
ATOM 4030 C CA . GLY B 1 103 ? -3.342 1.761 -5.109 1 97.25 103 GLY B CA 1
ATOM 4031 C C . GLY B 1 103 ? -2.094 0.958 -5.422 1 97.25 103 GLY B C 1
ATOM 4032 O O . GLY B 1 103 ? -0.995 1.512 -5.496 1 97.25 103 GLY B O 1
ATOM 4033 N N . CYS B 1 104 ? -2.24 -0.324 -5.645 1 96.12 104 CYS B N 1
ATOM 4034 C CA . CYS B 1 104 ? -1.11 -1.207 -5.914 1 96.12 104 CYS B CA 1
ATOM 4035 C C . CYS B 1 104 ? -0.414 -0.818 -7.215 1 96.12 104 CYS B C 1
ATOM 4037 O O . CYS B 1 104 ? 0.812 -0.696 -7.254 1 96.12 104 CYS B O 1
ATOM 4039 N N . ILE B 1 105 ? -1.192 -0.59 -8.211 1 96.94 105 ILE B N 1
ATOM 4040 C CA . ILE B 1 105 ? -0.623 -0.272 -9.516 1 96.94 105 ILE B CA 1
ATOM 4041 C C . ILE B 1 105 ? 0.08 1.082 -9.453 1 96.94 105 ILE B C 1
ATOM 4043 O O . ILE B 1 105 ? 1.129 1.271 -10.07 1 96.94 105 ILE B O 1
ATOM 4047 N N . SER B 1 106 ? -0.52 2.035 -8.75 1 98.44 106 SER B N 1
ATOM 4048 C CA . SER B 1 106 ? 0.086 3.355 -8.617 1 98.44 106 SER B CA 1
ATOM 4049 C C . SER B 1 106 ? 1.434 3.273 -7.906 1 98.44 106 SER B C 1
ATOM 4051 O O . SER B 1 106 ? 2.381 3.967 -8.281 1 98.44 106 SER B O 1
ATOM 4053 N N . ALA B 1 107 ? 1.529 2.477 -6.844 1 97.5 107 ALA B N 1
ATOM 4054 C CA . ALA B 1 107 ? 2.799 2.291 -6.145 1 97.5 107 ALA B CA 1
ATOM 4055 C C . ALA B 1 107 ? 3.877 1.776 -7.098 1 97.5 107 ALA B C 1
ATOM 4057 O O . ALA B 1 107 ? 5 2.281 -7.102 1 97.5 107 ALA B O 1
ATOM 4058 N N . PHE B 1 108 ? 3.549 0.804 -7.91 1 97.38 108 PHE B N 1
ATOM 4059 C CA . PHE B 1 108 ? 4.473 0.288 -8.914 1 97.38 108 PHE B CA 1
ATOM 4060 C C . PHE B 1 108 ? 4.875 1.383 -9.898 1 97.38 108 PHE B C 1
ATOM 4062 O O . PHE B 1 108 ? 6.055 1.541 -10.211 1 97.38 108 PHE B O 1
ATOM 4069 N N . CYS B 1 109 ? 3.871 2.096 -10.414 1 98.25 109 CYS B N 1
ATOM 4070 C CA . CYS B 1 109 ? 4.129 3.141 -11.398 1 98.25 109 CYS B CA 1
ATOM 4071 C C . CYS B 1 109 ? 5.059 4.207 -10.828 1 98.25 109 CYS B C 1
ATOM 4073 O O . CYS B 1 109 ? 5.941 4.703 -11.531 1 98.25 109 CYS B O 1
ATOM 4075 N N . PHE B 1 110 ? 4.855 4.543 -9.617 1 97.25 110 PHE B N 1
ATOM 4076 C CA . PHE B 1 110 ? 5.727 5.52 -8.969 1 97.25 110 PHE B CA 1
ATOM 4077 C C . PHE B 1 110 ? 7.156 4.992 -8.883 1 97.25 110 PHE B C 1
ATOM 4079 O O . PHE B 1 110 ? 8.109 5.711 -9.188 1 97.25 110 PHE B O 1
ATOM 4086 N N . LEU B 1 111 ? 7.32 3.754 -8.492 1 94.06 111 LEU B N 1
ATOM 4087 C CA . LEU B 1 111 ? 8.648 3.17 -8.305 1 94.06 111 LEU B CA 1
ATOM 4088 C C . LEU B 1 111 ? 9.375 3.057 -9.641 1 94.06 111 LEU B C 1
ATOM 4090 O O . LEU B 1 111 ? 10.586 3.301 -9.719 1 94.06 111 LEU B O 1
ATOM 4094 N N . ILE B 1 112 ? 8.656 2.76 -10.719 1 94.81 112 ILE B N 1
ATOM 4095 C CA . ILE B 1 112 ? 9.297 2.502 -12 1 94.81 112 ILE B CA 1
ATOM 4096 C C . ILE B 1 112 ? 9.797 3.814 -12.594 1 94.81 112 ILE B C 1
ATOM 4098 O O . ILE B 1 112 ? 10.781 3.83 -13.344 1 94.81 112 ILE B O 1
ATOM 4102 N N . ILE B 1 113 ? 9.195 4.887 -12.234 1 94.5 113 ILE B N 1
ATOM 4103 C CA . ILE B 1 113 ? 9.594 6.16 -12.82 1 94.5 113 ILE B CA 1
ATOM 4104 C C . ILE B 1 113 ? 10.648 6.824 -11.93 1 94.5 113 ILE B C 1
ATOM 4106 O O . ILE B 1 113 ? 11.172 7.887 -12.273 1 94.5 113 ILE B O 1
ATOM 4110 N N . THR B 1 114 ? 10.867 6.27 -10.789 1 90.25 114 THR B N 1
ATOM 4111 C CA . THR B 1 114 ? 11.883 6.746 -9.859 1 90.25 114 THR B CA 1
ATOM 4112 C C . THR B 1 114 ? 13.227 6.07 -10.125 1 90.25 114 THR B C 1
ATOM 4114 O O . THR B 1 114 ? 13.281 4.859 -10.344 1 90.25 114 THR B O 1
ATOM 4117 N N . PRO B 1 115 ? 14.328 6.82 -10.148 1 82.44 115 PRO B N 1
ATOM 4118 C CA . PRO B 1 115 ? 15.633 6.207 -10.414 1 82.44 115 PRO B CA 1
ATOM 4119 C C . PRO B 1 115 ? 15.984 5.117 -9.406 1 82.44 115 PRO B C 1
ATOM 4121 O O . PRO B 1 115 ? 15.773 5.285 -8.203 1 82.44 115 PRO B O 1
ATOM 4124 N N . LEU B 1 116 ? 16.312 3.953 -9.945 1 73.38 116 LEU B N 1
ATOM 4125 C CA . LEU B 1 116 ? 16.797 2.859 -9.102 1 73.38 116 LEU B CA 1
ATOM 4126 C C . LEU B 1 116 ? 18.297 2.951 -8.883 1 73.38 116 LEU B C 1
ATOM 4128 O O . LEU B 1 116 ? 19.031 3.387 -9.773 1 73.38 116 LEU B O 1
ATOM 4132 N N . ALA B 1 117 ? 18.703 2.852 -7.609 1 63.97 117 ALA B N 1
ATOM 4133 C CA . ALA B 1 117 ? 20.141 2.854 -7.367 1 63.97 117 ALA B CA 1
ATOM 4134 C C . ALA B 1 117 ? 20.75 1.481 -7.652 1 63.97 117 ALA B C 1
ATOM 4136 O O . ALA B 1 117 ? 20.156 0.453 -7.316 1 63.97 117 ALA B O 1
ATOM 4137 N N . ASN B 1 118 ? 21.562 1.392 -8.719 1 59.19 118 ASN B N 1
ATOM 4138 C CA . ASN B 1 118 ? 22.219 0.139 -9.07 1 59.19 118 ASN B CA 1
ATOM 4139 C C . ASN B 1 118 ? 23.547 -0.032 -8.32 1 59.19 118 ASN B C 1
ATOM 4141 O O . ASN B 1 118 ? 24.391 0.865 -8.328 1 59.19 118 ASN B O 1
ATOM 4145 N N . PHE B 1 119 ? 23.562 -0.781 -7.227 1 51.22 119 PHE B N 1
ATOM 4146 C CA . PHE B 1 119 ? 24.859 -1.111 -6.652 1 51.22 119 PHE B CA 1
ATOM 4147 C C . PHE B 1 119 ? 25.328 -2.482 -7.125 1 51.22 119 PHE B C 1
ATOM 4149 O O . PHE B 1 119 ? 24.531 -3.271 -7.641 1 51.22 119 PHE B O 1
ATOM 4156 N N . GLU B 1 120 ? 26.609 -2.682 -7.246 1 46.97 120 GLU B N 1
ATOM 4157 C CA . GLU B 1 120 ? 27.203 -3.955 -7.633 1 46.97 120 GLU B CA 1
ATOM 4158 C C . GLU B 1 120 ? 26.484 -5.129 -6.988 1 46.97 120 GLU B C 1
ATOM 4160 O O . GLU B 1 120 ? 26.375 -6.203 -7.582 1 46.97 120 GLU B O 1
ATOM 4165 N N . THR B 1 121 ? 26.094 -4.914 -5.746 1 46.03 121 THR B N 1
ATOM 4166 C CA . THR B 1 121 ? 25.641 -6.047 -4.957 1 46.03 121 THR B CA 1
ATOM 4167 C C . THR B 1 121 ? 24.125 -6.219 -5.094 1 46.03 121 THR B C 1
ATOM 4169 O O . THR B 1 121 ? 23.562 -7.203 -4.609 1 46.03 121 THR B O 1
ATOM 4172 N N . GLY B 1 122 ? 23.469 -5.344 -5.859 1 54.22 122 GLY B N 1
ATOM 4173 C CA . GLY B 1 122 ? 22.031 -5.488 -6.027 1 54.22 122 GLY B CA 1
ATOM 4174 C C . GLY B 1 122 ? 21.312 -4.16 -6.195 1 54.22 122 GLY B C 1
ATOM 4175 O O . GLY B 1 122 ? 21.953 -3.107 -6.234 1 54.22 122 GLY B O 1
ATOM 4176 N N . SER B 1 123 ? 20.141 -4.219 -6.824 1 57.69 123 SER B N 1
ATOM 4177 C CA . SER B 1 123 ? 19.344 -3.01 -7.047 1 57.69 123 SER B CA 1
ATOM 4178 C C . SER B 1 123 ? 18.641 -2.578 -5.773 1 57.69 123 SER B C 1
ATOM 4180 O O . SER B 1 123 ? 18.109 -3.414 -5.035 1 57.69 123 SER B O 1
ATOM 4182 N N . TYR B 1 124 ? 19 -1.382 -5.23 1 63.25 124 TYR B N 1
ATOM 4183 C CA . TYR B 1 124 ? 18.391 -0.797 -4.039 1 63.25 124 TYR B CA 1
ATOM 4184 C C . TYR B 1 124 ? 17.406 0.316 -4.414 1 63.25 124 TYR B C 1
ATOM 4186 O O . TYR B 1 124 ? 17.531 0.913 -5.488 1 63.25 124 TYR B O 1
ATOM 4194 N N . LEU B 1 125 ? 16.312 0.284 -3.682 1 68.94 125 LEU B N 1
ATOM 4195 C CA . LEU B 1 125 ? 15.461 1.456 -3.828 1 68.94 125 LEU B CA 1
ATOM 4196 C C . LEU B 1 125 ? 16.141 2.699 -3.26 1 68.94 125 LEU B C 1
ATOM 4198 O O . LEU B 1 125 ? 16.672 2.668 -2.146 1 68.94 125 LEU B O 1
ATOM 4202 N N . ASP B 1 126 ? 16.391 3.674 -4.141 1 70.06 126 ASP B N 1
ATOM 4203 C CA . ASP B 1 126 ? 16.922 4.945 -3.66 1 70.06 126 ASP B CA 1
ATOM 4204 C C . ASP B 1 126 ? 15.938 5.641 -2.73 1 70.06 126 ASP B C 1
ATOM 4206 O O . ASP B 1 126 ? 14.93 6.18 -3.186 1 70.06 126 ASP B O 1
ATOM 4210 N N . ILE B 1 127 ? 16.172 5.656 -1.474 1 71.81 127 ILE B N 1
ATOM 4211 C CA . ILE B 1 127 ? 15.273 6.203 -0.462 1 71.81 127 ILE B CA 1
ATOM 4212 C C . ILE B 1 127 ? 15.188 7.719 -0.613 1 71.81 127 ILE B C 1
ATOM 4214 O O . ILE B 1 127 ? 14.203 8.336 -0.194 1 71.81 127 ILE B O 1
ATOM 4218 N N . GLY B 1 128 ? 16.156 8.328 -1.385 1 77.12 128 GLY B N 1
ATOM 4219 C CA . GLY B 1 128 ? 16.125 9.773 -1.561 1 77.12 128 GLY B CA 1
ATOM 4220 C C . GLY B 1 128 ? 14.875 10.258 -2.271 1 77.12 128 GLY B C 1
ATOM 4221 O O . GLY B 1 128 ? 14.391 11.359 -1.999 1 77.12 128 GLY B O 1
ATOM 4222 N N . TRP B 1 129 ? 14.328 9.422 -3.127 1 86 129 TRP B N 1
ATOM 4223 C CA . TRP B 1 129 ? 13.156 9.82 -3.902 1 86 129 TRP B CA 1
ATOM 4224 C C . TRP B 1 129 ? 11.875 9.312 -3.248 1 86 129 TRP B C 1
ATOM 4226 O O . TRP B 1 129 ? 10.773 9.641 -3.693 1 86 129 TRP B O 1
ATOM 4236 N N . LEU B 1 130 ? 12.023 8.602 -2.189 1 89.94 130 LEU B N 1
ATOM 4237 C CA . LEU B 1 130 ? 10.836 7.988 -1.592 1 89.94 130 LEU B CA 1
ATOM 4238 C C . LEU B 1 130 ? 10.312 8.836 -0.44 1 89.94 130 LEU B C 1
ATOM 4240 O O . LEU B 1 130 ? 9.273 8.523 0.144 1 89.94 130 LEU B O 1
ATOM 4244 N N . GLY B 1 131 ? 11 9.953 -0.102 1 89.06 131 GLY B N 1
ATOM 4245 C CA . GLY B 1 131 ? 10.602 10.867 0.956 1 89.06 131 GLY B CA 1
ATOM 4246 C C . GLY B 1 131 ? 10.008 12.164 0.433 1 89.06 131 GLY B C 1
ATOM 4247 O O . GLY B 1 131 ? 9.203 12.148 -0.497 1 89.06 131 GLY B O 1
ATOM 4248 N N . ALA B 1 132 ? 10.477 13.227 1.038 1 88.75 132 ALA B N 1
ATOM 4249 C CA . ALA B 1 132 ? 9.922 14.539 0.749 1 88.75 132 ALA B CA 1
ATOM 4250 C C . ALA B 1 132 ? 10.172 14.938 -0.705 1 88.75 132 ALA B C 1
ATOM 4252 O O . ALA B 1 132 ? 9.289 15.492 -1.362 1 88.75 132 ALA B O 1
ATOM 4253 N N . LYS B 1 133 ? 11.273 14.594 -1.202 1 88.19 133 LYS B N 1
ATOM 4254 C CA . LYS B 1 133 ? 11.688 14.992 -2.547 1 88.19 133 LYS B CA 1
ATOM 4255 C C . LYS B 1 133 ? 10.773 14.383 -3.604 1 88.19 133 LYS B C 1
ATOM 4257 O O . LYS B 1 133 ? 10.508 15 -4.637 1 88.19 133 LYS B O 1
ATOM 4262 N N . GLY B 1 134 ? 10.312 13.258 -3.357 1 92.12 134 GLY B N 1
ATOM 4263 C CA . GLY B 1 134 ? 9.523 12.547 -4.344 1 92.12 134 GLY B CA 1
ATOM 4264 C C . GLY B 1 134 ? 8.023 12.664 -4.102 1 92.12 134 GLY B C 1
ATOM 4265 O O . GLY B 1 134 ? 7.227 12.156 -4.891 1 92.12 134 GLY B O 1
ATOM 4266 N N . LEU B 1 135 ? 7.594 13.359 -3.074 1 93.94 135 LEU B N 1
ATOM 4267 C CA . LEU B 1 135 ? 6.199 13.352 -2.65 1 93.94 135 LEU B CA 1
ATOM 4268 C C . LEU B 1 135 ? 5.305 13.984 -3.713 1 93.94 135 LEU B C 1
ATOM 4270 O O . LEU B 1 135 ? 4.215 13.477 -3.994 1 93.94 135 LEU B O 1
ATOM 4274 N N . PHE B 1 136 ? 5.742 15.07 -4.328 1 94.12 136 PHE B N 1
ATOM 4275 C CA . PHE B 1 136 ? 4.949 15.695 -5.379 1 94.12 136 PHE B CA 1
ATOM 4276 C C . PHE B 1 136 ? 4.816 14.766 -6.582 1 94.12 136 PHE B C 1
ATOM 4278 O O . PHE B 1 136 ? 3.738 14.641 -7.164 1 94.12 136 PHE B O 1
ATOM 4285 N N . GLY B 1 137 ? 5.941 14.211 -6.953 1 94.62 137 GLY B N 1
ATOM 4286 C CA . GLY B 1 137 ? 5.902 13.234 -8.031 1 94.62 137 GLY B CA 1
ATOM 4287 C C . GLY B 1 137 ? 4.977 12.07 -7.746 1 94.62 137 GLY B C 1
ATOM 4288 O O . GLY B 1 137 ? 4.262 11.609 -8.641 1 94.62 137 GLY B O 1
ATOM 4289 N N . ALA B 1 138 ? 4.996 11.609 -6.52 1 97 138 ALA B N 1
ATOM 4290 C CA . ALA B 1 138 ? 4.137 10.5 -6.113 1 97 138 ALA B CA 1
ATOM 4291 C C . ALA B 1 138 ? 2.662 10.859 -6.273 1 97 138 ALA B C 1
ATOM 4293 O O . ALA B 1 138 ? 1.861 10.039 -6.723 1 97 138 ALA B O 1
ATOM 4294 N N . MET B 1 139 ? 2.275 12.062 -5.898 1 96.81 139 MET B N 1
ATOM 4295 C CA . MET B 1 139 ? 0.886 12.5 -6 1 96.81 139 MET B CA 1
ATOM 4296 C C . MET B 1 139 ? 0.45 12.594 -7.457 1 96.81 139 MET B C 1
ATOM 4298 O O . MET B 1 139 ? -0.646 12.148 -7.812 1 96.81 139 MET B O 1
ATOM 4302 N N . ILE B 1 140 ? 1.312 13.102 -8.289 1 96.81 140 ILE B N 1
ATOM 4303 C CA . ILE B 1 140 ? 1 13.242 -9.703 1 96.81 140 ILE B CA 1
ATOM 4304 C C . ILE B 1 140 ? 0.816 11.867 -10.328 1 96.81 140 ILE B C 1
ATOM 4306 O O . ILE B 1 140 ? -0.165 11.625 -11.039 1 96.81 140 ILE B O 1
ATOM 4310 N N . VAL B 1 141 ? 1.73 10.992 -10.078 1 97.94 141 VAL B N 1
ATOM 4311 C CA . VAL B 1 141 ? 1.668 9.641 -10.625 1 97.94 141 VAL B CA 1
ATOM 4312 C C . VAL B 1 141 ? 0.413 8.93 -10.117 1 97.94 141 VAL B C 1
ATOM 4314 O O . VAL B 1 141 ? -0.259 8.227 -10.867 1 97.94 141 VAL B O 1
ATOM 4317 N N . ALA B 1 142 ? 0.148 9.117 -8.859 1 98.44 142 ALA B N 1
ATOM 4318 C CA . ALA B 1 142 ? -1.034 8.5 -8.273 1 98.44 142 ALA B CA 1
ATOM 4319 C C . ALA B 1 142 ? -2.305 8.938 -8.992 1 98.44 142 ALA B C 1
ATOM 4321 O O . ALA B 1 142 ? -3.189 8.125 -9.266 1 98.44 142 ALA B O 1
ATOM 4322 N N . LEU B 1 143 ? -2.404 10.227 -9.297 1 98.06 143 LEU B N 1
ATOM 4323 C CA . LEU B 1 143 ? -3.592 10.75 -9.961 1 98.06 143 LEU B CA 1
ATOM 4324 C C . LEU B 1 143 ? -3.688 10.234 -11.391 1 98.06 143 LEU B C 1
ATOM 4326 O O . LEU B 1 143 ? -4.762 9.828 -11.836 1 98.06 143 LEU B O 1
ATOM 4330 N N . ILE B 1 144 ? -2.576 10.195 -12.086 1 98.19 144 ILE B N 1
ATOM 4331 C CA . ILE B 1 144 ? -2.586 9.789 -13.484 1 98.19 144 ILE B CA 1
ATOM 4332 C C . ILE B 1 144 ? -2.809 8.281 -13.578 1 98.19 144 ILE B C 1
ATOM 4334 O O . ILE B 1 144 ? -3.688 7.816 -14.312 1 98.19 144 ILE B O 1
ATOM 4338 N N . ALA B 1 145 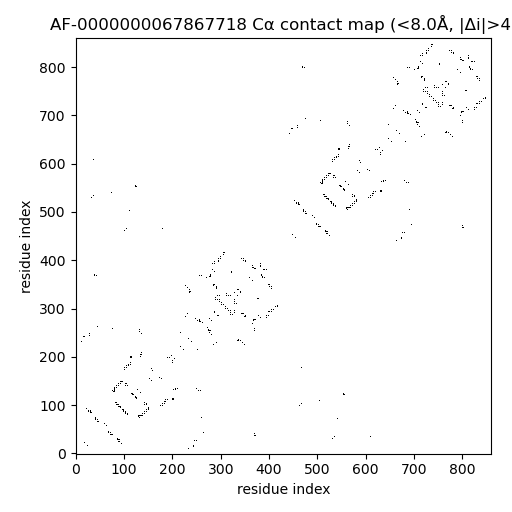? -1.996 7.504 -12.891 1 98.25 145 ALA B N 1
ATOM 4339 C CA . ALA B 1 145 ? -2.117 6.047 -12.914 1 98.25 145 ALA B CA 1
ATOM 4340 C C . ALA B 1 145 ? -3.486 5.605 -12.406 1 98.25 145 ALA B C 1
ATOM 4342 O O . ALA B 1 145 ? -4.105 4.703 -12.977 1 98.25 145 ALA B O 1
ATOM 4343 N N . GLY B 1 146 ? -3.912 6.238 -11.242 1 97.88 146 GLY B N 1
ATOM 4344 C CA . GLY B 1 146 ? -5.23 5.918 -10.719 1 97.88 146 GLY B CA 1
ATOM 4345 C C . GLY B 1 146 ? -6.348 6.199 -11.703 1 97.88 146 GLY B C 1
ATOM 4346 O O . GLY B 1 146 ? -7.246 5.375 -11.891 1 97.88 146 GLY B O 1
ATOM 4347 N N . ARG B 1 147 ? -6.258 7.355 -12.367 1 97.69 147 ARG B N 1
ATOM 4348 C CA . ARG B 1 147 ? -7.289 7.73 -13.328 1 97.69 147 ARG B CA 1
ATOM 4349 C C . ARG B 1 147 ? -7.293 6.789 -14.531 1 97.69 147 ARG B C 1
ATOM 4351 O O . ARG B 1 147 ? -8.352 6.375 -14.992 1 97.69 147 ARG B O 1
ATOM 4358 N N . LEU B 1 148 ? -6.16 6.496 -15.062 1 97.31 148 LEU B N 1
ATOM 4359 C CA . LEU B 1 148 ? -6.051 5.598 -16.203 1 97.31 148 LEU B CA 1
ATOM 4360 C C . LEU B 1 148 ? -6.559 4.203 -15.859 1 97.31 148 LEU B C 1
ATOM 4362 O O . LEU B 1 148 ? -7.289 3.588 -16.641 1 97.31 148 LEU B O 1
ATOM 4366 N N . TYR B 1 149 ? -6.137 3.707 -14.703 1 96.06 149 TYR B N 1
ATOM 4367 C CA . TYR B 1 149 ? -6.598 2.398 -14.258 1 96.06 149 TYR B CA 1
ATOM 4368 C C . TYR B 1 149 ? -8.117 2.35 -14.188 1 96.06 149 TYR B C 1
ATOM 4370 O O . TYR B 1 149 ? -8.742 1.41 -14.695 1 96.06 149 TYR B O 1
ATOM 4378 N N . CYS B 1 150 ? -8.711 3.398 -13.602 1 95.25 150 CYS B N 1
ATOM 4379 C CA . CYS B 1 150 ? -10.156 3.463 -13.461 1 95.25 150 CYS B CA 1
ATOM 4380 C C . CYS B 1 150 ? -10.828 3.602 -14.828 1 95.25 150 CYS B C 1
ATOM 4382 O O . CYS B 1 150 ? -11.906 3.041 -15.055 1 95.25 150 CYS B O 1
ATOM 4384 N N . LEU B 1 151 ? -10.219 4.375 -15.688 1 94.12 151 LEU B N 1
ATOM 4385 C CA . LEU B 1 151 ? -10.75 4.555 -17.031 1 94.12 151 LEU B CA 1
ATOM 4386 C C . LEU B 1 151 ? -10.82 3.225 -17.781 1 94.12 151 LEU B C 1
ATOM 4388 O O . LEU B 1 151 ? -11.82 2.916 -18.422 1 94.12 151 LEU B O 1
ATOM 4392 N N . PHE B 1 152 ? -9.781 2.418 -17.688 1 92.06 152 PHE B N 1
ATOM 4393 C CA . PHE B 1 152 ? -9.727 1.142 -18.391 1 92.06 152 PHE B CA 1
ATOM 4394 C C . PHE B 1 152 ? -10.648 0.121 -17.734 1 92.06 152 PHE B C 1
ATOM 4396 O O . PHE B 1 152 ? -11.172 -0.77 -18.406 1 92.06 152 PHE B O 1
ATOM 4403 N N . LEU B 1 153 ? -10.797 0.193 -16.469 1 88.38 153 LEU B N 1
ATOM 4404 C CA . LEU B 1 153 ? -11.758 -0.662 -15.789 1 88.38 153 LEU B CA 1
ATOM 4405 C C . LEU B 1 153 ? -13.172 -0.386 -16.281 1 88.38 153 LEU B C 1
ATOM 4407 O O . LEU B 1 153 ? -13.977 -1.312 -16.438 1 88.38 153 LEU B O 1
ATOM 4411 N N . ASP B 1 154 ? -13.484 0.86 -16.438 1 87.31 154 ASP B N 1
ATOM 4412 C CA . ASP B 1 154 ? -14.812 1.278 -16.859 1 87.31 154 ASP B CA 1
ATOM 4413 C C . ASP B 1 154 ? -15.102 0.84 -18.297 1 87.31 154 ASP B C 1
ATOM 4415 O O . ASP B 1 154 ? -16.25 0.543 -18.641 1 87.31 154 ASP B O 1
ATOM 4419 N N . LYS B 1 155 ? -14.234 0.937 -19.172 1 81.75 155 LYS B N 1
ATOM 4420 C CA . LYS B 1 155 ? -14.438 0.627 -20.578 1 81.75 155 LYS B CA 1
ATOM 4421 C C . LYS B 1 155 ? -14.57 -0.877 -20.812 1 81.75 155 LYS B C 1
ATOM 4423 O O . LYS B 1 155 ? -14.711 -1.335 -21.938 1 81.75 155 LYS B O 1
ATOM 4428 N N . LYS B 1 156 ? -14.773 -1.599 -19.828 1 68.44 156 LYS B N 1
ATOM 4429 C CA . LYS B 1 156 ? -15.016 -3.037 -19.875 1 68.44 156 LYS B CA 1
ATOM 4430 C C . LYS B 1 156 ? -13.992 -3.744 -20.75 1 68.44 156 LYS B C 1
ATOM 4432 O O . LYS B 1 156 ? -14.344 -4.625 -21.531 1 68.44 156 LYS B O 1
ATOM 4437 N N . ILE B 1 157 ? -12.953 -3.113 -20.953 1 62.66 157 ILE B N 1
ATOM 4438 C CA . ILE B 1 157 ? -11.898 -3.889 -21.609 1 62.66 157 ILE B CA 1
ATOM 4439 C C . ILE B 1 157 ? -11.617 -5.156 -20.797 1 62.66 157 ILE B C 1
ATOM 4441 O O . ILE B 1 157 ? -10.469 -5.598 -20.703 1 62.66 157 ILE B O 1
ATOM 4445 N N . ILE B 1 158 ? -12.773 -5.578 -20.078 1 60.41 158 ILE B N 1
ATOM 4446 C CA . ILE B 1 158 ? -12.719 -6.648 -19.094 1 60.41 158 ILE B CA 1
ATOM 4447 C C . ILE B 1 158 ? -13.094 -7.977 -19.75 1 60.41 158 ILE B C 1
ATOM 4449 O O . ILE B 1 158 ? -13.977 -8.023 -20.609 1 60.41 158 ILE B O 1
ATOM 4453 N N . ILE B 1 159 ? -12.266 -8.922 -19.578 1 61.12 159 ILE B N 1
ATOM 4454 C CA . ILE B 1 159 ? -12.664 -10.289 -19.922 1 61.12 159 ILE B CA 1
ATOM 4455 C C . ILE B 1 159 ? -13.758 -10.75 -18.953 1 61.12 159 ILE B C 1
ATOM 4457 O O . ILE B 1 159 ? -13.539 -10.82 -17.75 1 61.12 159 ILE B O 1
ATOM 4461 N N . LYS B 1 160 ? -15 -10.688 -19.422 1 62.84 160 LYS B N 1
ATOM 4462 C CA . LYS B 1 160 ? -16.094 -11.172 -18.578 1 62.84 160 LYS B CA 1
ATOM 4463 C C . LYS B 1 160 ? -15.961 -12.672 -18.312 1 62.84 160 LYS B C 1
ATOM 4465 O O . LYS B 1 160 ? -15.922 -13.469 -19.25 1 62.84 160 LYS B O 1
ATOM 4470 N N . MET B 1 161 ? -15.711 -12.977 -17.031 1 66.31 161 MET B N 1
ATOM 4471 C CA . MET B 1 161 ? -15.633 -14.391 -16.672 1 66.31 161 MET B CA 1
ATOM 4472 C C . MET B 1 161 ? -17.031 -14.969 -16.438 1 66.31 161 MET B C 1
ATOM 4474 O O . MET B 1 161 ? -17.969 -14.242 -16.109 1 66.31 161 MET B O 1
ATOM 4478 N N . PRO B 1 162 ? -17.078 -16.266 -16.688 1 65.06 162 PRO B N 1
ATOM 4479 C CA . PRO B 1 162 ? -18.359 -16.906 -16.422 1 65.06 162 PRO B CA 1
ATOM 4480 C C . PRO B 1 162 ? -18.828 -16.719 -14.977 1 65.06 162 PRO B C 1
ATOM 4482 O O . PRO B 1 162 ? -18.016 -16.531 -14.07 1 65.06 162 PRO B O 1
ATOM 4485 N N . GLU B 1 163 ? -20.125 -16.672 -14.734 1 65.94 163 GLU B N 1
ATOM 4486 C CA . GLU B 1 163 ? -20.734 -16.469 -13.43 1 65.94 163 GLU B CA 1
ATOM 4487 C C . GLU B 1 163 ? -20.312 -17.578 -12.453 1 65.94 163 GLU B C 1
ATOM 4489 O O . GLU B 1 163 ? -20.375 -17.391 -11.234 1 65.94 163 GLU B O 1
ATOM 4494 N N . SER B 1 164 ? -19.844 -18.625 -12.977 1 61.62 164 SER B N 1
ATOM 4495 C CA . SER B 1 164 ? -19.484 -19.75 -12.141 1 61.62 164 SER B CA 1
ATOM 4496 C C . SER B 1 164 ? -18.141 -19.531 -11.453 1 61.62 164 SER B C 1
ATOM 4498 O O . SER B 1 164 ? -17.797 -20.234 -10.492 1 61.62 164 SER B O 1
ATOM 4500 N N . VAL B 1 165 ? -17.453 -18.562 -11.914 1 64.69 165 VAL B N 1
ATOM 4501 C CA . VAL B 1 165 ? -16.141 -18.266 -11.344 1 64.69 165 VAL B CA 1
ATOM 4502 C C . VAL B 1 165 ? -16.297 -17.438 -10.062 1 64.69 165 VAL B C 1
ATOM 4504 O O . VAL B 1 165 ? -17.109 -16.516 -10.008 1 64.69 165 VAL B O 1
ATOM 4507 N N . PRO B 1 166 ? -15.523 -17.875 -9.016 1 65.06 166 PRO B N 1
ATOM 4508 C CA . PRO B 1 166 ? -15.594 -17.094 -7.781 1 65.06 166 PRO B CA 1
ATOM 4509 C C . PRO B 1 166 ? -15.32 -15.609 -8.008 1 65.06 166 PRO B C 1
ATOM 4511 O O . PRO B 1 166 ? -14.477 -15.258 -8.836 1 65.06 166 PRO B O 1
ATOM 4514 N N . PRO B 1 167 ? -16.109 -14.773 -7.262 1 66.81 167 PRO B N 1
ATOM 4515 C CA . PRO B 1 167 ? -16.031 -13.32 -7.457 1 66.81 167 PRO B CA 1
ATOM 4516 C C . PRO B 1 167 ? -14.617 -12.781 -7.258 1 66.81 167 PRO B C 1
ATOM 4518 O O . PRO B 1 167 ? -14.188 -11.883 -7.988 1 66.81 167 PRO B O 1
ATOM 4521 N N . VAL B 1 168 ? -13.93 -13.32 -6.297 1 63 168 VAL B N 1
ATOM 4522 C CA . VAL B 1 168 ? -12.586 -12.828 -6.016 1 63 168 VAL B CA 1
ATOM 4523 C C . VAL B 1 168 ? -11.695 -13.031 -7.238 1 63 168 VAL B C 1
ATOM 4525 O O . VAL B 1 168 ? -10.906 -12.156 -7.594 1 63 168 VAL B O 1
ATOM 4528 N N . VAL B 1 169 ? -11.891 -14.227 -7.895 1 64.31 169 VAL B N 1
ATOM 4529 C CA . VAL B 1 169 ? -11.117 -14.531 -9.094 1 64.31 169 VAL B CA 1
ATOM 4530 C C . VAL B 1 169 ? -11.57 -13.633 -10.242 1 64.31 169 VAL B C 1
ATOM 4532 O O . VAL B 1 169 ? -10.734 -13.039 -10.938 1 64.31 169 VAL B O 1
ATOM 4535 N N . SER B 1 170 ? -12.82 -13.477 -10.32 1 70.88 170 SER B N 1
ATOM 4536 C CA . SER B 1 170 ? -13.375 -12.664 -11.398 1 70.88 170 SER B CA 1
ATOM 4537 C C . SER B 1 170 ? -12.922 -11.211 -11.273 1 70.88 170 SER B C 1
ATOM 4539 O O . SER B 1 170 ? -12.562 -10.578 -12.273 1 70.88 170 SER B O 1
ATOM 4541 N N . ASN B 1 171 ? -12.898 -10.672 -10.055 1 67.69 171 ASN B N 1
ATOM 4542 C CA . ASN B 1 171 ? -12.516 -9.289 -9.82 1 67.69 171 ASN B CA 1
ATOM 4543 C C . ASN B 1 171 ? -11.023 -9.062 -10.078 1 67.69 171 ASN B C 1
ATOM 4545 O O . ASN B 1 171 ? -10.633 -8.031 -10.617 1 67.69 171 ASN B O 1
ATOM 4549 N N . THR B 1 172 ? -10.32 -10.016 -9.641 1 65.94 172 THR B N 1
ATOM 4550 C CA . THR B 1 172 ? -8.883 -9.914 -9.844 1 65.94 172 THR B CA 1
ATOM 4551 C C . THR B 1 172 ? -8.539 -9.93 -11.328 1 65.94 172 THR B C 1
ATOM 4553 O O . THR B 1 172 ? -7.703 -9.156 -11.789 1 65.94 172 THR B O 1
ATOM 4556 N N . PHE B 1 173 ? -9.297 -10.672 -12.047 1 71.81 173 PHE B N 1
ATOM 4557 C CA . PHE B 1 173 ? -9.023 -10.789 -13.469 1 71.81 173 PHE B CA 1
ATOM 4558 C C . PHE B 1 173 ? -9.539 -9.57 -14.227 1 71.81 173 PHE B C 1
ATOM 4560 O O . PHE B 1 173 ? -9 -9.203 -15.266 1 71.81 173 PHE B O 1
ATOM 4567 N N . ALA B 1 174 ? -10.562 -9.062 -13.656 1 75.25 174 ALA B N 1
ATOM 4568 C CA . ALA B 1 174 ? -11.109 -7.859 -14.281 1 75.25 174 ALA B CA 1
ATOM 4569 C C . ALA B 1 174 ? -10.086 -6.723 -14.266 1 75.25 174 ALA B C 1
ATOM 4571 O O . ALA B 1 174 ? -10.016 -5.934 -15.211 1 75.25 174 ALA B O 1
ATOM 4572 N N . GLY B 1 175 ? -9.297 -6.629 -13.203 1 83.44 175 GLY B N 1
ATOM 4573 C CA . GLY B 1 175 ? -8.328 -5.555 -13.062 1 83.44 175 GLY B CA 1
ATOM 4574 C C . GLY B 1 175 ? -6.973 -5.895 -13.648 1 83.44 175 GLY B C 1
ATOM 4575 O O . GLY B 1 175 ? -6.078 -5.047 -13.68 1 83.44 175 GLY B O 1
ATOM 4576 N N . LEU B 1 176 ? -6.91 -7.109 -14.18 1 87.44 176 LEU B N 1
ATOM 4577 C CA . LEU B 1 176 ? -5.613 -7.602 -14.625 1 87.44 176 LEU B CA 1
ATOM 4578 C C . LEU B 1 176 ? -5.133 -6.832 -15.852 1 87.44 176 LEU B C 1
ATOM 4580 O O . LEU B 1 176 ? -4.035 -6.27 -15.852 1 87.44 176 LEU B O 1
ATOM 4584 N N . PHE B 1 177 ? -5.93 -6.715 -16.859 1 88.44 177 PHE B N 1
ATOM 4585 C CA . PHE B 1 177 ? -5.52 -6.102 -18.109 1 88.44 177 PHE B CA 1
ATOM 4586 C C . PHE B 1 177 ? -5.316 -4.602 -17.938 1 88.44 177 PHE B C 1
ATOM 4588 O O . PHE B 1 177 ? -4.301 -4.051 -18.375 1 88.44 177 PHE B O 1
ATOM 4595 N N . PRO B 1 178 ? -6.301 -3.947 -17.266 1 92.12 178 PRO B N 1
ATOM 4596 C CA . PRO B 1 178 ? -6.066 -2.531 -16.984 1 92.12 178 PRO B CA 1
ATOM 4597 C C . PRO B 1 178 ? -4.734 -2.283 -16.281 1 92.12 178 PRO B C 1
ATOM 4599 O O . PRO B 1 178 ? -4.016 -1.342 -16.625 1 92.12 178 PRO B O 1
ATOM 4602 N N . ALA B 1 179 ? -4.449 -3.119 -15.328 1 94 179 ALA B N 1
ATOM 4603 C CA . ALA B 1 179 ? -3.211 -2.965 -14.562 1 94 179 ALA B CA 1
ATOM 4604 C C . ALA B 1 179 ? -1.989 -3.156 -15.453 1 94 179 ALA B C 1
ATOM 4606 O O . ALA B 1 179 ? -1.026 -2.391 -15.375 1 94 179 ALA B O 1
ATOM 4607 N N . ILE B 1 180 ? -2.037 -4.145 -16.312 1 93.5 180 ILE B N 1
ATOM 4608 C CA . ILE B 1 180 ? -0.923 -4.449 -17.203 1 93.5 180 ILE B CA 1
ATOM 4609 C C . ILE B 1 180 ? -0.699 -3.283 -18.156 1 93.5 180 ILE B C 1
ATOM 4611 O O . ILE B 1 180 ? 0.439 -2.859 -18.375 1 93.5 180 ILE B O 1
ATOM 4615 N N . ILE B 1 181 ? -1.729 -2.744 -18.688 1 94.94 181 ILE B N 1
ATOM 4616 C CA . ILE B 1 181 ? -1.629 -1.649 -19.641 1 94.94 181 ILE B CA 1
ATOM 4617 C C . ILE B 1 181 ? -1.027 -0.421 -18.969 1 94.94 181 ILE B C 1
ATOM 4619 O O . ILE B 1 181 ? -0.08 0.179 -19.484 1 94.94 181 ILE B O 1
ATOM 4623 N N . VAL B 1 182 ? -1.572 -0.049 -17.797 1 97.62 182 VAL B N 1
ATOM 4624 C CA . VAL B 1 182 ? -1.081 1.126 -17.094 1 97.62 182 VAL B CA 1
ATOM 4625 C C . VAL B 1 182 ? 0.369 0.905 -16.672 1 97.62 182 VAL B C 1
ATOM 4627 O O . VAL B 1 182 ? 1.203 1.805 -16.797 1 97.62 182 VAL B O 1
ATOM 4630 N N . GLY B 1 183 ? 0.646 -0.29 -16.156 1 97.88 183 GLY B N 1
ATOM 4631 C CA . GLY B 1 183 ? 2.006 -0.61 -15.742 1 97.88 183 GLY B CA 1
ATOM 4632 C C . GLY B 1 183 ? 3.012 -0.463 -16.875 1 97.88 183 GLY B C 1
ATOM 4633 O O . GLY B 1 183 ? 4.047 0.186 -16.703 1 97.88 183 GLY B O 1
ATOM 4634 N N . PHE B 1 184 ? 2.709 -0.988 -17.984 1 97.62 184 PHE B N 1
ATOM 4635 C CA . PHE B 1 184 ? 3.645 -0.94 -19.109 1 97.62 184 PHE B CA 1
ATOM 4636 C C . PHE B 1 184 ? 3.732 0.47 -19.672 1 97.62 184 PHE B C 1
ATOM 4638 O O . PHE B 1 184 ? 4.793 0.892 -20.141 1 97.62 184 PHE B O 1
ATOM 4645 N N . LEU B 1 185 ? 2.613 1.165 -19.688 1 98.06 185 LEU B N 1
ATOM 4646 C CA . LEU B 1 185 ? 2.684 2.564 -20.094 1 98.06 185 LEU B CA 1
ATOM 4647 C C . LEU B 1 185 ? 3.727 3.316 -19.281 1 98.06 185 LEU B C 1
ATOM 4649 O O . LEU B 1 185 ? 4.516 4.09 -19.828 1 98.06 185 LEU B O 1
ATOM 4653 N N . PHE B 1 186 ? 3.768 3.121 -18 1 98.31 186 PHE B N 1
ATOM 4654 C CA . PHE B 1 186 ? 4.699 3.846 -17.141 1 98.31 186 PHE B CA 1
ATOM 4655 C C . PHE B 1 186 ? 6.113 3.303 -17.297 1 98.31 186 PHE B C 1
ATOM 4657 O O . PHE B 1 186 ? 7.086 4.023 -17.062 1 98.31 186 PHE B O 1
ATOM 4664 N N . VAL B 1 187 ? 6.262 1.987 -17.625 1 96.81 187 VAL B N 1
ATOM 4665 C CA . VAL B 1 187 ? 7.582 1.47 -17.984 1 96.81 187 VAL B CA 1
ATOM 4666 C C . VAL B 1 187 ? 8.133 2.221 -19.188 1 96.81 187 VAL B C 1
ATOM 4668 O O . VAL B 1 187 ? 9.297 2.625 -19.203 1 96.81 187 VAL B O 1
ATOM 4671 N N . PHE B 1 188 ? 7.27 2.436 -20.141 1 97.19 188 PHE B N 1
ATOM 4672 C CA . PHE B 1 188 ? 7.688 3.137 -21.359 1 97.19 188 PHE B CA 1
ATOM 4673 C C . PHE B 1 188 ? 7.934 4.613 -21.062 1 97.19 188 PHE B C 1
ATOM 4675 O O . PHE B 1 188 ? 8.812 5.23 -21.672 1 97.19 188 PHE B O 1
ATOM 4682 N N . VAL B 1 189 ? 7.117 5.168 -20.172 1 97.19 189 VAL B N 1
ATOM 4683 C CA . VAL B 1 189 ? 7.352 6.547 -19.75 1 97.19 189 VAL B CA 1
ATOM 4684 C C . VAL B 1 189 ? 8.719 6.664 -19.094 1 97.19 189 VAL B C 1
ATOM 4686 O O . VAL B 1 189 ? 9.469 7.605 -19.359 1 97.19 189 VAL B O 1
ATOM 4689 N N . ALA B 1 190 ? 9.023 5.754 -18.219 1 95.81 190 ALA B N 1
ATOM 4690 C CA . ALA B 1 190 ? 10.328 5.75 -17.562 1 95.81 190 ALA B CA 1
ATOM 4691 C C . ALA B 1 190 ? 11.453 5.668 -18.594 1 95.81 190 ALA B C 1
ATOM 4693 O O . ALA B 1 190 ? 12.43 6.422 -18.516 1 95.81 190 ALA B O 1
ATOM 4694 N N . PHE B 1 191 ? 11.297 4.766 -19.531 1 95.75 191 PHE B N 1
ATOM 4695 C CA . PHE B 1 191 ? 12.281 4.617 -20.609 1 95.75 191 PHE B CA 1
ATOM 4696 C C . PHE B 1 191 ? 12.383 5.891 -21.438 1 95.75 191 PHE B C 1
ATOM 4698 O O . PHE B 1 191 ? 13.477 6.359 -21.734 1 95.75 191 PHE B O 1
ATOM 4705 N N . GLY B 1 192 ? 11.258 6.469 -21.781 1 96.19 192 GLY B N 1
ATOM 4706 C CA . GLY B 1 192 ? 11.242 7.684 -22.578 1 96.19 192 GLY B CA 1
ATOM 4707 C C . GLY B 1 192 ? 11.984 8.836 -21.922 1 96.19 192 GLY B C 1
ATOM 4708 O O . GLY B 1 192 ? 12.734 9.555 -22.594 1 96.19 192 GLY B O 1
ATOM 4709 N N . PHE B 1 193 ? 11.789 8.992 -20.672 1 95.94 193 PHE B N 1
ATOM 4710 C CA . PHE B 1 193 ? 12.43 10.102 -19.984 1 95.94 193 PHE B CA 1
ATOM 4711 C C . PHE B 1 193 ? 13.93 9.867 -19.859 1 95.94 193 PHE B C 1
ATOM 4713 O O . PHE B 1 193 ? 14.703 10.812 -19.719 1 95.94 193 PHE B O 1
ATOM 4720 N N . SER B 1 194 ? 14.328 8.57 -19.844 1 93 194 SER B N 1
ATOM 4721 C CA . SER B 1 194 ? 15.75 8.273 -19.797 1 93 194 SER B CA 1
ATOM 4722 C C . SER B 1 194 ? 16.469 8.797 -21.031 1 93 194 SER B C 1
ATOM 4724 O O . SER B 1 194 ? 17.688 9 -21.016 1 93 194 SER B O 1
ATOM 4726 N N . LEU B 1 195 ? 15.719 9.031 -22.078 1 94.62 195 LEU B N 1
ATOM 4727 C CA . LEU B 1 195 ? 16.281 9.508 -23.328 1 94.62 195 LEU B CA 1
ATOM 4728 C C . LEU B 1 195 ? 16.266 11.031 -23.391 1 94.62 195 LEU B C 1
ATOM 4730 O O . LEU B 1 195 ? 16.781 11.633 -24.328 1 94.62 195 LEU B O 1
ATOM 4734 N N . THR B 1 196 ? 15.75 11.664 -22.391 1 94.62 196 THR B N 1
ATOM 4735 C CA . THR B 1 196 ? 15.695 13.125 -22.344 1 94.62 196 THR B CA 1
ATOM 4736 C C . THR B 1 196 ? 16.828 13.68 -21.5 1 94.62 196 THR B C 1
ATOM 4738 O O . THR B 1 196 ? 17.547 12.93 -20.844 1 94.62 196 THR B O 1
ATOM 4741 N N . LYS B 1 197 ? 16.922 14.984 -21.453 1 94.44 197 LYS B N 1
ATOM 4742 C CA . LYS B 1 197 ? 17.953 15.664 -20.688 1 94.44 197 LYS B CA 1
ATOM 4743 C C . LYS B 1 197 ? 17.719 15.516 -19.188 1 94.44 197 LYS B C 1
ATOM 4745 O O . LYS B 1 197 ? 18.656 15.648 -18.391 1 94.44 197 LYS B O 1
ATOM 4750 N N . TYR B 1 198 ? 16.516 15.18 -18.75 1 93.31 198 TYR B N 1
ATOM 4751 C CA . TYR B 1 198 ? 16.188 15.078 -17.328 1 93.31 198 TYR B CA 1
ATOM 4752 C C . TYR B 1 198 ? 16.625 13.727 -16.766 1 93.31 198 TYR B C 1
ATOM 4754 O O . TYR B 1 198 ? 16.859 13.594 -15.562 1 93.31 198 TYR B O 1
ATOM 4762 N N . GLY B 1 199 ? 16.656 12.773 -17.625 1 91.81 199 GLY B N 1
ATOM 4763 C CA . GLY B 1 199 ? 17.125 11.461 -17.219 1 91.81 199 GLY B CA 1
ATOM 4764 C C . GLY B 1 199 ? 16.016 10.594 -16.625 1 91.81 199 GLY B C 1
ATOM 4765 O O . GLY B 1 199 ? 16 9.383 -16.844 1 91.81 199 GLY B O 1
ATOM 4766 N N . SER B 1 200 ? 15.133 11.164 -15.812 1 92.25 200 SER B N 1
ATOM 4767 C CA . SER B 1 200 ? 14.023 10.422 -15.227 1 92.25 200 SER B CA 1
ATOM 4768 C C . SER B 1 200 ? 12.797 11.312 -15.055 1 92.25 200 SER B C 1
ATOM 4770 O O . SER B 1 200 ? 12.914 12.539 -15.023 1 92.25 200 SER B O 1
ATOM 4772 N N . PHE B 1 201 ? 11.68 10.656 -14.992 1 93 201 PHE B N 1
ATOM 4773 C CA . PHE B 1 201 ? 10.438 11.375 -14.734 1 93 201 PHE B CA 1
ATOM 4774 C C . PHE B 1 201 ? 10.508 12.102 -13.391 1 93 201 PHE B C 1
ATOM 4776 O O . PHE B 1 201 ? 10.055 13.242 -13.273 1 93 201 PHE B O 1
ATOM 4783 N N . ALA B 1 202 ? 11.047 11.453 -12.422 1 91.12 202 ALA B N 1
ATOM 4784 C CA . ALA B 1 202 ? 11.164 12.039 -11.094 1 91.12 202 ALA B CA 1
ATOM 4785 C C . ALA B 1 202 ? 11.953 13.344 -11.133 1 91.12 202 ALA B C 1
ATOM 4787 O O . ALA B 1 202 ? 11.555 14.344 -10.523 1 91.12 202 ALA B O 1
ATOM 4788 N N . ASP B 1 203 ? 13.023 13.289 -11.867 1 92.19 203 ASP B N 1
ATOM 4789 C CA . ASP B 1 203 ? 13.852 14.484 -11.992 1 92.19 203 ASP B CA 1
ATOM 4790 C C . ASP B 1 203 ? 13.109 15.594 -12.742 1 92.19 203 ASP B C 1
ATOM 4792 O O . ASP B 1 203 ? 13.219 16.766 -12.398 1 92.19 203 ASP B O 1
ATOM 4796 N N . PHE B 1 204 ? 12.453 15.195 -13.75 1 94.88 204 PHE B N 1
ATOM 4797 C CA . PHE B 1 204 ? 11.672 16.156 -14.523 1 94.88 204 PHE B CA 1
ATOM 4798 C C . PHE B 1 204 ? 10.625 16.828 -13.641 1 94.88 204 PHE B C 1
ATOM 4800 O O . PHE B 1 204 ? 10.547 18.062 -13.609 1 94.88 204 PHE B O 1
ATOM 4807 N N . VAL B 1 205 ? 9.836 16.062 -12.922 1 93.62 205 VAL B N 1
ATOM 4808 C CA . VAL B 1 205 ? 8.758 16.578 -12.086 1 93.62 205 VAL B CA 1
ATOM 4809 C C . VAL B 1 205 ? 9.344 17.453 -10.977 1 93.62 205 VAL B C 1
ATOM 4811 O O . VAL B 1 205 ? 8.82 18.531 -10.68 1 93.62 205 VAL B O 1
ATOM 4814 N N . TYR B 1 206 ? 10.367 16.969 -10.398 1 90.56 206 TYR B N 1
ATOM 4815 C CA . TYR B 1 206 ? 10.977 17.734 -9.312 1 90.56 206 TYR B CA 1
ATOM 4816 C C . TYR B 1 206 ? 11.484 19.078 -9.812 1 90.56 206 TYR B C 1
ATOM 4818 O O . TYR B 1 206 ? 11.234 20.109 -9.188 1 90.56 206 TYR B O 1
ATOM 4826 N N . GLY B 1 207 ? 12.195 19.094 -10.906 1 91.62 207 GLY B N 1
ATOM 4827 C CA . GLY B 1 207 ? 12.82 20.312 -11.422 1 91.62 207 GLY B CA 1
ATOM 4828 C C . GLY B 1 207 ? 11.828 21.297 -11.992 1 91.62 207 GLY B C 1
ATOM 4829 O O . GLY B 1 207 ? 11.961 22.5 -11.797 1 91.62 207 GLY B O 1
ATOM 4830 N N . ILE B 1 208 ? 10.789 20.812 -12.609 1 92.94 208 ILE B N 1
ATOM 4831 C CA . ILE B 1 208 ? 9.914 21.688 -13.398 1 92.94 208 ILE B CA 1
ATOM 4832 C C . ILE B 1 208 ? 8.68 22.062 -12.57 1 92.94 208 ILE B C 1
ATOM 4834 O O . ILE B 1 208 ? 8.133 23.156 -12.727 1 92.94 208 ILE B O 1
ATOM 4838 N N . ILE B 1 209 ? 8.281 21.188 -11.695 1 92.38 209 ILE B N 1
ATOM 4839 C CA . ILE B 1 209 ? 7.004 21.406 -11.031 1 92.38 209 ILE B CA 1
ATOM 4840 C C . ILE B 1 209 ? 7.227 21.562 -9.523 1 92.38 209 ILE B C 1
ATOM 4842 O O . ILE B 1 209 ? 6.961 22.625 -8.953 1 92.38 209 ILE B O 1
ATOM 4846 N N . ALA B 1 210 ? 7.797 20.562 -8.922 1 90 210 ALA B N 1
ATOM 4847 C CA . ALA B 1 210 ? 7.879 20.484 -7.469 1 90 210 ALA B CA 1
ATOM 4848 C C . ALA B 1 210 ? 8.711 21.641 -6.906 1 90 210 ALA B C 1
ATOM 4850 O O . ALA B 1 210 ? 8.273 22.344 -5.992 1 90 210 ALA B O 1
ATOM 4851 N N . ALA B 1 211 ? 9.859 21.844 -7.492 1 90.25 211 ALA B N 1
ATOM 4852 C CA . ALA B 1 211 ? 10.781 22.844 -6.965 1 90.25 211 ALA B CA 1
ATOM 4853 C C . ALA B 1 211 ? 10.188 24.25 -7.082 1 90.25 211 ALA B C 1
ATOM 4855 O O . ALA B 1 211 ? 10.18 25.016 -6.113 1 90.25 211 ALA B O 1
ATOM 4856 N N . PRO B 1 212 ? 9.633 24.594 -8.195 1 91.5 212 PRO B N 1
ATOM 4857 C CA . PRO B 1 212 ? 8.992 25.922 -8.289 1 91.5 212 PRO B CA 1
ATOM 4858 C C . PRO B 1 212 ? 7.816 26.062 -7.332 1 91.5 212 PRO B C 1
ATOM 4860 O O . PRO B 1 212 ? 7.629 27.141 -6.742 1 91.5 212 PRO B O 1
ATOM 4863 N N . LEU B 1 213 ? 7.113 25.078 -7.172 1 89.25 213 LEU B N 1
ATOM 4864 C CA . LEU B 1 213 ? 5.965 25.125 -6.27 1 89.25 213 LEU B CA 1
ATOM 4865 C C . LEU B 1 213 ? 6.418 25.25 -4.82 1 89.25 213 LEU B C 1
ATOM 4867 O O . LEU B 1 213 ? 5.777 25.938 -4.02 1 89.25 213 LEU B O 1
ATOM 4871 N N . GLN B 1 214 ? 7.414 24.531 -4.535 1 88.75 214 GLN B N 1
ATOM 4872 C CA . GLN B 1 214 ? 7.969 24.609 -3.188 1 88.75 214 GLN B CA 1
ATOM 4873 C C . GLN B 1 214 ? 8.516 26 -2.895 1 88.75 214 GLN B C 1
ATOM 4875 O O . GLN B 1 214 ? 8.406 26.5 -1.769 1 88.75 214 GLN B O 1
ATOM 4880 N N . ASN B 1 215 ? 9.094 26.547 -3.912 1 89.44 215 ASN B N 1
ATOM 4881 C CA . ASN B 1 215 ? 9.555 27.922 -3.754 1 89.44 215 ASN B CA 1
ATOM 4882 C C . ASN B 1 215 ? 8.398 28.875 -3.506 1 89.44 215 ASN B C 1
ATOM 4884 O O . ASN B 1 215 ? 8.508 29.797 -2.689 1 89.44 215 ASN B O 1
ATOM 4888 N N . LEU B 1 216 ? 7.418 28.641 -4.184 1 88.5 216 LEU B N 1
ATOM 4889 C CA . LEU B 1 216 ? 6.23 29.484 -4.016 1 88.5 216 LEU B CA 1
ATOM 4890 C C . LEU B 1 216 ? 5.613 29.281 -2.637 1 88.5 216 LEU B C 1
ATOM 4892 O O . LEU B 1 216 ? 5.258 30.25 -1.965 1 88.5 216 LEU B O 1
ATOM 4896 N N . SER B 1 217 ? 5.516 28.047 -2.24 1 89.62 217 SER B N 1
ATOM 4897 C CA . SER B 1 217 ? 4.895 27.734 -0.955 1 89.62 217 SER B CA 1
ATOM 4898 C C . SER B 1 217 ? 5.793 28.156 0.205 1 89.62 217 SER B C 1
ATOM 4900 O O . SER B 1 217 ? 5.32 28.344 1.325 1 89.62 217 SER B O 1
ATOM 4902 N N . GLY B 1 218 ? 7.027 28.297 -0.131 1 91.94 218 GLY B N 1
ATOM 4903 C CA . GLY B 1 218 ? 7.965 28.703 0.899 1 91.94 218 GLY B CA 1
ATOM 4904 C C . GLY B 1 218 ? 7.836 30.172 1.277 1 91.94 218 GLY B C 1
ATOM 4905 O O . GLY B 1 218 ? 8.344 30.594 2.314 1 91.94 218 GLY B O 1
ATOM 4906 N N . SER B 1 219 ? 7.016 30.859 0.532 1 94.31 219 SER B N 1
ATOM 4907 C CA . SER B 1 219 ? 6.785 32.281 0.808 1 94.31 219 SER B CA 1
ATOM 4908 C C . SER B 1 219 ? 5.656 32.469 1.816 1 94.31 219 SER B C 1
ATOM 4910 O O . SER B 1 219 ? 4.609 31.812 1.709 1 94.31 219 SER B O 1
ATOM 4912 N N . ILE B 1 220 ? 5.93 33.375 2.75 1 97.25 220 ILE B N 1
ATOM 4913 C CA . ILE B 1 220 ? 4.918 33.656 3.764 1 97.25 220 ILE B CA 1
ATOM 4914 C C . ILE B 1 220 ? 3.67 34.219 3.1 1 97.25 220 ILE B C 1
ATOM 4916 O O . ILE B 1 220 ? 2.549 34 3.557 1 97.25 220 ILE B O 1
ATOM 4920 N N . TRP B 1 221 ? 3.797 34.844 1.961 1 97 221 TRP B N 1
ATOM 4921 C CA . TRP B 1 221 ? 2.676 35.469 1.281 1 97 221 TRP B CA 1
ATOM 4922 C C . TRP B 1 221 ? 1.721 34.438 0.706 1 97 221 TRP B C 1
ATOM 4924 O O . TRP B 1 221 ? 0.51 34.656 0.65 1 97 221 TRP B O 1
ATOM 4934 N N . SER B 1 222 ? 2.287 33.344 0.263 1 96.06 222 SER B N 1
ATOM 4935 C CA . SER B 1 222 ? 1.437 32.281 -0.249 1 96.06 222 SER B CA 1
ATOM 4936 C C . SER B 1 222 ? 0.548 31.703 0.851 1 96.06 222 SER B C 1
ATOM 4938 O O . SER B 1 222 ? -0.646 31.484 0.638 1 96.06 222 SER B O 1
ATOM 4940 N N . LEU B 1 223 ? 1.126 31.5 1.986 1 97.56 223 LEU B N 1
ATOM 4941 C CA . LEU B 1 223 ? 0.342 30.938 3.086 1 97.56 223 LEU B CA 1
ATOM 4942 C C . LEU B 1 223 ? -0.705 31.938 3.564 1 97.56 223 LEU B C 1
ATOM 4944 O O . LEU B 1 223 ? -1.852 31.562 3.822 1 97.56 223 LEU B O 1
ATOM 4948 N N . LEU B 1 224 ? -0.323 33.188 3.654 1 98.19 224 LEU B N 1
ATOM 4949 C CA . LEU B 1 224 ? -1.27 34.219 4.074 1 98.19 224 LEU B CA 1
ATOM 4950 C C . LEU B 1 224 ? -2.438 34.312 3.098 1 98.19 224 LEU B C 1
ATOM 4952 O O . LEU B 1 224 ? -3.582 34.531 3.51 1 98.19 224 LEU B O 1
ATOM 4956 N N . PHE B 1 225 ? -2.09 34.156 1.89 1 96.62 225 PHE B N 1
ATOM 4957 C CA . PHE B 1 225 ? -3.135 34.188 0.872 1 96.62 225 PHE B CA 1
ATOM 4958 C C . PHE B 1 225 ? -4.102 33.031 1.044 1 96.62 225 PHE B C 1
ATOM 4960 O O . PHE B 1 225 ? -5.316 33.219 0.971 1 96.62 225 PHE B O 1
ATOM 4967 N N . ILE B 1 226 ? -3.584 31.891 1.245 1 95.38 226 ILE B N 1
ATOM 4968 C CA . ILE B 1 226 ? -4.414 30.703 1.437 1 95.38 226 ILE B CA 1
ATOM 4969 C C . ILE B 1 226 ? -5.289 30.875 2.674 1 95.38 226 ILE B C 1
ATOM 4971 O O . ILE B 1 226 ? -6.484 30.562 2.648 1 95.38 226 ILE B O 1
ATOM 4975 N N . ILE B 1 227 ? -4.727 31.406 3.727 1 97.38 227 ILE B N 1
ATOM 4976 C CA . ILE B 1 227 ? -5.461 31.625 4.969 1 97.38 227 ILE B CA 1
ATOM 4977 C C . ILE B 1 227 ? -6.555 32.656 4.746 1 97.38 227 ILE B C 1
ATOM 4979 O O . ILE B 1 227 ? -7.656 32.531 5.285 1 97.38 227 ILE B O 1
ATOM 4983 N N . LEU B 1 228 ? -6.242 33.656 3.971 1 96.56 228 LEU B N 1
ATOM 4984 C CA . LEU B 1 228 ? -7.246 34.688 3.654 1 96.56 228 LEU B CA 1
ATOM 4985 C C . LEU B 1 228 ? -8.453 34.031 2.967 1 96.56 228 LEU B C 1
ATOM 4987 O O . LEU B 1 228 ? -9.594 34.312 3.334 1 96.56 228 LEU B O 1
ATOM 4991 N N . ILE B 1 229 ? -8.164 33.219 2.014 1 93.69 229 ILE B N 1
ATOM 4992 C CA . ILE B 1 229 ? -9.234 32.531 1.306 1 93.69 229 ILE B CA 1
ATOM 4993 C C . ILE B 1 229 ? -10.023 31.672 2.281 1 93.69 229 ILE B C 1
ATOM 4995 O O . ILE B 1 229 ? -11.258 31.656 2.271 1 93.69 229 ILE B O 1
ATOM 4999 N N . GLN B 1 230 ? -9.297 30.953 3.07 1 94.75 230 GLN B N 1
ATOM 5000 C CA . GLN B 1 230 ? -9.891 30.094 4.086 1 94.75 230 GLN B CA 1
ATOM 5001 C C . GLN B 1 230 ? -10.875 30.859 4.953 1 94.75 230 GLN B C 1
ATOM 5003 O O . GLN B 1 230 ? -12.016 30.438 5.152 1 94.75 230 GLN B O 1
ATOM 5008 N N . MET B 1 231 ? -10.5 32 5.422 1 95.44 231 MET B N 1
ATOM 5009 C CA . MET B 1 231 ? -11.289 32.781 6.383 1 95.44 231 MET B CA 1
ATOM 5010 C C . MET B 1 231 ? -12.469 33.438 5.699 1 95.44 231 MET B C 1
ATOM 5012 O O . MET B 1 231 ? -13.547 33.594 6.285 1 95.44 231 MET B O 1
ATOM 5016 N N . VAL B 1 232 ? -12.25 33.844 4.477 1 92.44 232 VAL B N 1
ATOM 5017 C CA . VAL B 1 232 ? -13.352 34.406 3.711 1 92.44 232 VAL B CA 1
ATOM 5018 C C . VAL B 1 232 ? -14.438 33.375 3.49 1 92.44 232 VAL B C 1
ATOM 5020 O O . VAL B 1 232 ? -15.625 33.656 3.615 1 92.44 232 VAL B O 1
ATOM 5023 N N . LEU B 1 233 ? -14.062 32.219 3.252 1 91.75 233 LEU B N 1
ATOM 5024 C CA . LEU B 1 233 ? -15.031 31.141 3.057 1 91.75 233 LEU B CA 1
ATOM 5025 C C . LEU B 1 233 ? -15.789 30.859 4.348 1 91.75 233 LEU B C 1
ATOM 5027 O O . LEU B 1 233 ? -17 30.641 4.32 1 91.75 233 LEU B O 1
ATOM 5031 N N . TRP B 1 234 ? -15.102 30.906 5.406 1 90.56 234 TRP B N 1
ATOM 5032 C CA . TRP B 1 234 ? -15.758 30.656 6.684 1 90.56 234 TRP B CA 1
ATOM 5033 C C . TRP B 1 234 ? -16.812 31.719 6.969 1 90.56 234 TRP B C 1
ATOM 5035 O O . TRP B 1 234 ? -17.891 31.406 7.473 1 90.56 234 TRP B O 1
ATOM 5045 N N . ILE B 1 235 ? -16.578 32.906 6.656 1 90.25 235 ILE B N 1
ATOM 5046 C CA . ILE B 1 235 ? -17.516 34 6.918 1 90.25 235 ILE B CA 1
ATOM 5047 C C . ILE B 1 235 ? -18.797 33.781 6.129 1 90.25 235 ILE B C 1
ATOM 5049 O O . ILE B 1 235 ? -19.891 34.125 6.59 1 90.25 235 ILE B O 1
ATOM 5053 N N . PHE B 1 236 ? -18.641 33.031 5.094 1 86.88 236 PHE B N 1
ATOM 5054 C CA . PHE B 1 236 ? -19.812 32.812 4.242 1 86.88 236 PHE B CA 1
ATOM 5055 C C . PHE B 1 236 ? -20.438 31.453 4.504 1 86.88 236 PHE B C 1
ATOM 5057 O O . PHE B 1 236 ? -21.266 30.984 3.727 1 86.88 236 PHE B O 1
ATOM 5064 N N . GLY B 1 237 ? -19.938 30.875 5.469 1 83.75 237 GLY B N 1
ATOM 5065 C CA . GLY B 1 237 ? -20.609 29.672 5.93 1 83.75 237 GLY B CA 1
ATOM 5066 C C . GLY B 1 237 ? -20.031 28.406 5.332 1 83.75 237 GLY B C 1
ATOM 5067 O O . GLY B 1 237 ? -20.547 27.312 5.57 1 83.75 237 GLY B O 1
ATOM 5068 N N . LEU B 1 238 ? -19.031 28.578 4.586 1 85.31 238 LEU B N 1
ATOM 5069 C CA . LEU B 1 238 ? -18.328 27.391 4.074 1 85.31 238 LEU B CA 1
ATOM 5070 C C . LEU B 1 238 ? -17.172 27.016 4.988 1 85.31 238 LEU B C 1
ATOM 5072 O O . LEU B 1 238 ? -16.531 27.875 5.578 1 85.31 238 LEU B O 1
ATOM 5076 N N . HIS B 1 239 ? -17.078 25.703 5.188 1 85.75 239 HIS B N 1
ATOM 5077 C CA . HIS B 1 239 ? -15.938 25.25 5.977 1 85.75 239 HIS B CA 1
ATOM 5078 C C . HIS B 1 239 ? -14.625 25.453 5.223 1 85.75 239 HIS B C 1
ATOM 5080 O O . HIS B 1 239 ? -14.094 24.516 4.621 1 85.75 239 HIS B O 1
ATOM 5086 N N . GLY B 1 240 ? -14.109 26.594 5.352 1 89.06 240 GLY B N 1
ATOM 5087 C CA . GLY B 1 240 ? -12.938 27 4.59 1 89.06 240 GLY B CA 1
ATOM 5088 C C . GLY B 1 240 ? -11.742 26.094 4.809 1 89.06 240 GLY B C 1
ATOM 5089 O O . GLY B 1 240 ? -10.93 25.891 3.904 1 89.06 240 GLY B O 1
ATOM 5090 N N . SER B 1 241 ? -11.602 25.594 5.988 1 89.31 241 SER B N 1
ATOM 5091 C CA . SER B 1 241 ? -10.477 24.734 6.32 1 89.31 241 SER B CA 1
ATOM 5092 C C . SER B 1 241 ? -10.5 23.453 5.496 1 89.31 241 SER B C 1
ATOM 5094 O O . SER B 1 241 ? -9.453 22.922 5.133 1 89.31 241 SER B O 1
ATOM 5096 N N . LEU B 1 242 ? -11.656 22.969 5.211 1 82.31 242 LEU B N 1
ATOM 5097 C CA . LEU B 1 242 ? -11.781 21.766 4.383 1 82.31 242 LEU B CA 1
ATOM 5098 C C . LEU B 1 242 ? -11.422 22.078 2.932 1 82.31 242 LEU B C 1
ATOM 5100 O O . LEU B 1 242 ? -10.875 21.219 2.236 1 82.31 242 LEU B O 1
ATOM 5104 N N . VAL B 1 243 ? -11.727 23.297 2.59 1 86.44 243 VAL B N 1
ATOM 5105 C CA . VAL B 1 243 ? -11.484 23.688 1.206 1 86.44 243 VAL B CA 1
ATOM 5106 C C . VAL B 1 243 ? -9.984 23.844 0.97 1 86.44 243 VAL B C 1
ATOM 5108 O O . VAL B 1 243 ? -9.453 23.359 -0.029 1 86.44 243 VAL B O 1
ATOM 5111 N N . VAL B 1 244 ? -9.312 24.438 1.843 1 91.75 244 VAL B N 1
ATOM 5112 C CA . VAL B 1 244 ? -7.902 24.719 1.608 1 91.75 244 VAL B CA 1
ATOM 5113 C C . VAL B 1 244 ? -7.047 23.547 2.094 1 91.75 244 VAL B C 1
ATOM 5115 O O . VAL B 1 244 ? -5.844 23.5 1.822 1 91.75 244 VAL B O 1
ATOM 5118 N N . GLY B 1 245 ? -7.613 22.625 2.807 1 88.5 245 GLY B N 1
ATOM 5119 C CA . GLY B 1 245 ? -6.887 21.531 3.422 1 88.5 245 GLY B CA 1
ATOM 5120 C C . GLY B 1 245 ? -6.055 20.734 2.436 1 88.5 245 GLY B C 1
ATOM 5121 O O . GLY B 1 245 ? -4.922 20.344 2.74 1 88.5 245 GLY B O 1
ATOM 5122 N N . SER B 1 246 ? -6.555 20.5 1.265 1 87.31 246 SER B N 1
ATOM 5123 C CA . SER B 1 246 ? -5.844 19.75 0.239 1 87.31 246 SER B CA 1
ATOM 5124 C C . SER B 1 246 ? -4.578 20.469 -0.204 1 87.31 246 SER B C 1
ATOM 5126 O O . SER B 1 246 ? -3.549 19.828 -0.446 1 87.31 246 SER B O 1
ATOM 5128 N N . PHE B 1 247 ? -4.715 21.781 -0.299 1 91.38 247 PHE B N 1
ATOM 5129 C CA . PHE B 1 247 ? -3.564 22.578 -0.698 1 91.38 247 PHE B CA 1
ATOM 5130 C C . PHE B 1 247 ? -2.506 22.594 0.399 1 91.38 247 PHE B C 1
ATOM 5132 O O . PHE B 1 247 ? -1.314 22.438 0.12 1 91.38 247 PHE B O 1
ATOM 5139 N N . ILE B 1 248 ? -2.994 22.719 1.592 1 93.56 248 ILE B N 1
ATOM 5140 C CA . ILE B 1 248 ? -2.082 22.734 2.73 1 93.56 248 ILE B CA 1
ATOM 5141 C C . ILE B 1 248 ? -1.329 21.422 2.816 1 93.56 248 ILE B C 1
ATOM 5143 O O . ILE B 1 248 ? -0.107 21.406 2.984 1 93.56 248 ILE B O 1
ATOM 5147 N N . SER B 1 249 ? -2.025 20.359 2.637 1 90.94 249 SER B N 1
ATOM 5148 C CA . SER B 1 249 ? -1.4 19.047 2.723 1 90.94 249 SER B CA 1
ATOM 5149 C C . SER B 1 249 ? -0.424 18.828 1.571 1 90.94 249 SER B C 1
ATOM 5151 O O . SER B 1 249 ? 0.694 18.344 1.782 1 90.94 249 SER B O 1
ATOM 5153 N N . ALA B 1 250 ? -0.823 19.172 0.436 1 89.94 250 ALA B N 1
ATOM 5154 C CA . ALA B 1 250 ? -0.026 18.906 -0.757 1 89.94 250 ALA B CA 1
ATOM 5155 C C . ALA B 1 250 ? 1.226 19.781 -0.792 1 89.94 250 ALA B C 1
ATOM 5157 O O . ALA B 1 250 ? 2.297 19.328 -1.193 1 89.94 250 ALA B O 1
ATOM 5158 N N . LEU B 1 251 ? 1.096 21 -0.307 1 93.81 251 LEU B N 1
ATOM 5159 C CA . LEU B 1 251 ? 2.172 21.953 -0.527 1 93.81 251 LEU B CA 1
ATOM 5160 C C . LEU B 1 251 ? 3.066 22.062 0.704 1 93.81 251 LEU B C 1
ATOM 5162 O O . LEU B 1 251 ? 4.258 22.359 0.587 1 93.81 251 LEU B O 1
ATOM 5166 N N . TYR B 1 252 ? 2.564 21.75 1.835 1 95.62 252 TYR B N 1
ATOM 5167 C CA . TYR B 1 252 ? 3.314 22.109 3.033 1 95.62 252 TYR B CA 1
ATOM 5168 C C . TYR B 1 252 ? 3.725 20.859 3.812 1 95.62 252 TYR B C 1
ATOM 5170 O O . TYR B 1 252 ? 4.641 20.906 4.637 1 95.62 252 TYR B O 1
ATOM 5178 N N . LEU B 1 253 ? 3.064 19.781 3.564 1 94 253 LEU B N 1
ATOM 5179 C CA . LEU B 1 253 ? 3.475 18.547 4.219 1 94 253 LEU B CA 1
ATOM 5180 C C . LEU B 1 253 ? 4.895 18.156 3.814 1 94 253 LEU B C 1
ATOM 5182 O O . LEU B 1 253 ? 5.688 17.734 4.656 1 94 253 LEU B O 1
ATOM 5186 N N . PRO B 1 254 ? 5.266 18.297 2.525 1 93 254 PRO B N 1
ATOM 5187 C CA . PRO B 1 254 ? 6.648 18 2.15 1 93 254 PRO B CA 1
ATOM 5188 C C . PRO B 1 254 ? 7.668 18.797 2.953 1 93 254 PRO B C 1
ATOM 5190 O O . PRO B 1 254 ? 8.75 18.297 3.268 1 93 254 PRO B O 1
ATOM 5193 N N . MET B 1 255 ? 7.34 19.984 3.326 1 95.25 255 MET B N 1
ATOM 5194 C CA . MET B 1 255 ? 8.242 20.844 4.086 1 95.25 255 MET B CA 1
ATOM 5195 C C . MET B 1 255 ? 8.461 20.297 5.492 1 95.25 255 MET B C 1
ATOM 5197 O O . MET B 1 255 ? 9.578 20.328 6.016 1 95.25 255 MET B O 1
ATOM 5201 N N . ASP B 1 256 ? 7.379 19.797 6.066 1 96.12 256 ASP B N 1
ATOM 5202 C CA . ASP B 1 256 ? 7.508 19.141 7.363 1 96.12 256 ASP B CA 1
ATOM 5203 C C . ASP B 1 256 ? 8.422 17.922 7.273 1 96.12 256 ASP B C 1
ATOM 5205 O O . ASP B 1 256 ? 9.273 17.719 8.148 1 96.12 256 ASP B O 1
ATOM 5209 N N . THR B 1 257 ? 8.203 17.188 6.258 1 93.56 257 THR B N 1
ATOM 5210 C CA . THR B 1 257 ? 8.977 15.953 6.082 1 93.56 257 THR B CA 1
ATOM 5211 C C . THR B 1 257 ? 10.453 16.266 5.879 1 93.56 257 THR B C 1
ATOM 5213 O O . THR B 1 257 ? 11.32 15.547 6.383 1 93.56 257 THR B O 1
ATOM 5216 N N . MET B 1 258 ? 10.766 17.297 5.164 1 94.06 258 MET B N 1
ATOM 5217 C CA . MET B 1 258 ? 12.148 17.719 4.973 1 94.06 258 MET B CA 1
ATOM 5218 C C . MET B 1 258 ? 12.789 18.109 6.305 1 94.06 258 MET B C 1
ATOM 5220 O O . MET B 1 258 ? 13.953 17.781 6.559 1 94.06 258 MET B O 1
ATOM 5224 N N . ASN B 1 259 ? 12.039 18.812 7.098 1 96.62 259 ASN B N 1
ATOM 5225 C CA . ASN B 1 259 ? 12.547 19.188 8.414 1 96.62 259 ASN B CA 1
ATOM 5226 C C . ASN B 1 259 ? 12.812 17.953 9.281 1 96.62 259 ASN B C 1
ATOM 5228 O O . ASN B 1 259 ? 13.836 17.875 9.961 1 96.62 259 ASN B O 1
ATOM 5232 N N . MET B 1 260 ? 11.891 17.047 9.25 1 94.75 260 MET B N 1
ATOM 5233 C CA . MET B 1 260 ? 12.078 15.82 10.031 1 94.75 260 MET B CA 1
ATOM 5234 C C . MET B 1 260 ? 13.32 15.07 9.562 1 94.75 260 MET B C 1
ATOM 5236 O O . MET B 1 260 ? 14.094 14.578 10.383 1 94.75 260 MET B O 1
ATOM 5240 N N . GLU B 1 261 ? 13.477 14.938 8.281 1 91.25 261 GLU B N 1
ATOM 5241 C CA . GLU B 1 261 ? 14.648 14.273 7.727 1 91.25 261 GLU B CA 1
ATOM 5242 C C . GLU B 1 261 ? 15.938 14.977 8.148 1 91.25 261 GLU B C 1
ATOM 5244 O O . GLU B 1 261 ? 16.938 14.32 8.453 1 91.25 261 GLU B O 1
ATOM 5249 N N . ALA B 1 262 ? 15.922 16.281 8.172 1 94.31 262 ALA B N 1
ATOM 5250 C CA . ALA B 1 262 ? 17.094 17.062 8.594 1 94.31 262 ALA B CA 1
ATOM 5251 C C . ALA B 1 262 ? 17.391 16.844 10.078 1 94.31 262 ALA B C 1
ATOM 5253 O O . ALA B 1 262 ? 18.547 16.719 10.469 1 94.31 262 ALA B O 1
ATOM 5254 N N . VAL B 1 263 ? 16.344 16.828 10.875 1 94.12 263 VAL B N 1
ATOM 5255 C CA . VAL B 1 263 ? 16.516 16.547 12.297 1 94.12 263 VAL B CA 1
ATOM 5256 C C . VAL B 1 263 ? 17.172 15.188 12.492 1 94.12 263 VAL B C 1
ATOM 5258 O O . VAL B 1 263 ? 18.078 15.031 13.312 1 94.12 263 VAL B O 1
ATOM 5261 N N . MET B 1 264 ? 16.672 14.219 11.773 1 89.56 264 MET B N 1
ATOM 5262 C CA . MET B 1 264 ? 17.234 12.867 11.852 1 89.56 264 MET B CA 1
ATOM 5263 C C . MET B 1 264 ? 18.703 12.867 11.477 1 89.56 264 MET B C 1
ATOM 5265 O O . MET B 1 264 ? 19.484 12.078 12.016 1 89.56 264 MET B O 1
ATOM 5269 N N . ALA B 1 265 ? 19.062 13.781 10.602 1 88.94 265 ALA B N 1
ATOM 5270 C CA . ALA B 1 265 ? 20.438 13.891 10.148 1 88.94 265 ALA B CA 1
ATOM 5271 C C . ALA B 1 265 ? 21.281 14.703 11.133 1 88.94 265 ALA B C 1
ATOM 5273 O O . ALA B 1 265 ? 22.484 14.898 10.93 1 88.94 265 ALA B O 1
ATOM 5274 N N . GLY B 1 266 ? 20.656 15.227 12.203 1 90.75 266 GLY B N 1
ATOM 5275 C CA . GLY B 1 266 ? 21.391 15.883 13.273 1 90.75 266 GLY B CA 1
ATOM 5276 C C . GLY B 1 266 ? 21.391 17.391 13.156 1 90.75 266 GLY B C 1
ATOM 5277 O O . GLY B 1 266 ? 22.109 18.078 13.891 1 90.75 266 GLY B O 1
ATOM 5278 N N . VAL B 1 267 ? 20.578 17.859 12.273 1 93.88 267 VAL B N 1
ATOM 5279 C CA . VAL B 1 267 ? 20.516 19.312 12.102 1 93.88 267 VAL B CA 1
ATOM 5280 C C . VAL B 1 267 ? 19.75 19.938 13.266 1 93.88 267 VAL B C 1
ATOM 5282 O O . VAL B 1 267 ? 18.688 19.422 13.664 1 93.88 267 VAL B O 1
ATOM 5285 N N . ALA B 1 268 ? 20.297 20.969 13.797 1 92.44 268 ALA B N 1
ATOM 5286 C CA . ALA B 1 268 ? 19.625 21.688 14.883 1 92.44 268 ALA B CA 1
ATOM 5287 C C . ALA B 1 268 ? 18.359 22.391 14.375 1 92.44 268 ALA B C 1
ATOM 5289 O O . ALA B 1 268 ? 18.297 22.797 13.211 1 92.44 268 ALA B O 1
ATOM 5290 N N . ASN B 1 269 ? 17.375 22.562 15.25 1 92 269 ASN B N 1
ATOM 5291 C CA . ASN B 1 269 ? 16.094 23.172 14.875 1 92 269 ASN B CA 1
ATOM 5292 C C . ASN B 1 269 ? 16.312 24.562 14.258 1 92 269 ASN B C 1
ATOM 5294 O O . ASN B 1 269 ? 15.562 24.969 13.367 1 92 269 ASN B O 1
ATOM 5298 N N . SER B 1 270 ? 17.312 25.234 14.711 1 91.44 270 SER B N 1
ATOM 5299 C CA . SER B 1 270 ? 17.562 26.594 14.234 1 91.44 270 SER B CA 1
ATOM 5300 C C . SER B 1 270 ? 18.016 26.609 12.781 1 91.44 270 SER B C 1
ATOM 5302 O O . SER B 1 270 ? 17.891 27.625 12.086 1 91.44 270 SER B O 1
ATOM 5304 N N . ASP B 1 271 ? 18.438 25.453 12.273 1 94.81 271 ASP B N 1
ATOM 5305 C CA . ASP B 1 271 ? 19.047 25.422 10.953 1 94.81 271 ASP B CA 1
ATOM 5306 C C . ASP B 1 271 ? 18.25 24.547 9.992 1 94.81 271 ASP B C 1
ATOM 5308 O O . ASP B 1 271 ? 18.75 24.141 8.945 1 94.81 271 ASP B O 1
ATOM 5312 N N . LEU B 1 272 ? 17.094 24.297 10.406 1 96.94 272 LEU B N 1
ATOM 5313 C CA . LEU B 1 272 ? 16.266 23.438 9.562 1 96.94 272 LEU B CA 1
ATOM 5314 C C . LEU B 1 272 ? 15.914 24.141 8.258 1 96.94 272 LEU B C 1
ATOM 5316 O O . LEU B 1 272 ? 15.938 25.375 8.188 1 96.94 272 LEU B O 1
ATOM 5320 N N . PRO B 1 273 ? 15.664 23.375 7.227 1 95.12 273 PRO B N 1
ATOM 5321 C CA . PRO B 1 273 ? 15.555 23.969 5.891 1 95.12 273 PRO B CA 1
ATOM 5322 C C . PRO B 1 273 ? 14.297 24.812 5.723 1 95.12 273 PRO B C 1
ATOM 5324 O O . PRO B 1 273 ? 14.273 25.734 4.906 1 95.12 273 PRO B O 1
ATOM 5327 N N . ASN B 1 274 ? 13.211 24.5 6.477 1 96.56 274 ASN B N 1
ATOM 5328 C CA . ASN B 1 274 ? 11.961 25.203 6.242 1 96.56 274 ASN B CA 1
ATOM 5329 C C . ASN B 1 274 ? 11.414 25.828 7.523 1 96.56 274 ASN B C 1
ATOM 5331 O O . ASN B 1 274 ? 11.492 25.219 8.594 1 96.56 274 ASN B O 1
ATOM 5335 N N . ILE B 1 275 ? 10.852 27 7.383 1 97.19 275 ILE B N 1
ATOM 5336 C CA . ILE B 1 275 ? 10.195 27.656 8.5 1 97.19 275 ILE B CA 1
ATOM 5337 C C . ILE B 1 275 ? 8.742 27.203 8.594 1 97.19 275 ILE B C 1
ATOM 5339 O O . ILE B 1 275 ? 8.242 26.922 9.688 1 97.19 275 ILE B O 1
ATOM 5343 N N . MET B 1 276 ? 8.203 27.156 7.414 1 97 276 MET B N 1
ATOM 5344 C CA . MET B 1 276 ? 6.781 26.812 7.367 1 97 276 MET B CA 1
ATOM 5345 C C . MET B 1 276 ? 6.574 25.359 6.988 1 97 276 MET B C 1
ATOM 5347 O O . MET B 1 276 ? 7.48 24.719 6.461 1 97 276 MET B O 1
ATOM 5351 N N . GLY B 1 277 ? 5.402 24.875 7.219 1 96.31 277 GLY B N 1
ATOM 5352 C CA . GLY B 1 277 ? 4.906 23.531 6.922 1 96.31 277 GLY B CA 1
ATOM 5353 C C . GLY B 1 277 ? 3.459 23.328 7.328 1 96.31 277 GLY B C 1
ATOM 5354 O O . GLY B 1 277 ? 2.768 24.297 7.676 1 96.31 277 GLY B O 1
ATOM 5355 N N . LYS B 1 278 ? 3.066 22.141 7.145 1 95.5 278 LYS B N 1
ATOM 5356 C CA . LYS B 1 278 ? 1.698 21.828 7.543 1 95.5 278 LYS B CA 1
ATOM 5357 C C . LYS B 1 278 ? 1.509 22 9.047 1 95.5 278 LYS B C 1
ATOM 5359 O O . LYS B 1 278 ? 0.478 22.5 9.492 1 95.5 278 LYS B O 1
ATOM 5364 N N . THR B 1 279 ? 2.455 21.562 9.797 1 96.62 279 THR B N 1
ATOM 5365 C CA . THR B 1 279 ? 2.395 21.719 11.25 1 96.62 279 THR B CA 1
ATOM 5366 C C . THR B 1 279 ? 2.393 23.203 11.633 1 96.62 279 THR B C 1
ATOM 5368 O O . THR B 1 279 ? 1.692 23.594 12.57 1 96.62 279 THR B O 1
ATOM 5371 N N . PHE B 1 280 ? 3.188 23.969 10.961 1 98 280 PHE B N 1
ATOM 5372 C CA . PHE B 1 280 ? 3.197 25.422 11.172 1 98 280 PHE B CA 1
ATOM 5373 C C . PHE B 1 280 ? 1.804 26 10.977 1 98 280 PHE B C 1
ATOM 5375 O O . PHE B 1 280 ? 1.321 26.766 11.82 1 98 280 PHE B O 1
ATOM 5382 N N . TYR B 1 281 ? 1.211 25.641 9.891 1 97.25 281 TYR B N 1
ATOM 5383 C CA . TYR B 1 281 ? -0.161 26.047 9.609 1 97.25 281 TYR B CA 1
ATOM 5384 C C . TYR B 1 281 ? -1.096 25.641 10.742 1 97.25 281 TYR B C 1
ATOM 5386 O O . TYR B 1 281 ? -1.906 26.438 11.211 1 97.25 281 TYR B O 1
ATOM 5394 N N . GLY B 1 282 ? -1.007 24.5 11.203 1 95.19 282 GLY B N 1
ATOM 5395 C CA . GLY B 1 282 ? -1.882 23.969 12.242 1 95.19 282 GLY B CA 1
ATOM 5396 C C . GLY B 1 282 ? -1.703 24.672 13.578 1 95.19 282 GLY B C 1
ATOM 5397 O O . GLY B 1 282 ? -2.66 24.812 14.344 1 95.19 282 GLY B O 1
ATOM 5398 N N . LEU B 1 283 ? -0.551 25.109 13.82 1 97 283 LEU B N 1
ATOM 5399 C CA . LEU B 1 283 ? -0.235 25.656 15.133 1 97 283 LEU B CA 1
ATOM 5400 C C . LEU B 1 283 ? -0.565 27.141 15.188 1 97 283 LEU B C 1
ATOM 5402 O O . LEU B 1 283 ? -0.906 27.672 16.25 1 97 283 LEU B O 1
ATOM 5406 N N . PHE B 1 284 ? -0.44 27.797 14.008 1 98.12 284 PHE B N 1
ATOM 5407 C CA . PHE B 1 284 ? -0.388 29.234 14.141 1 98.12 284 PHE B CA 1
ATOM 5408 C C . PHE B 1 284 ? -1.468 29.906 13.297 1 98.12 284 PHE B C 1
ATOM 5410 O O . PHE B 1 284 ? -1.783 31.078 13.492 1 98.12 284 PHE B O 1
ATOM 5417 N N . ALA B 1 285 ? -1.99 29.219 12.273 1 96.88 285 ALA B N 1
ATOM 5418 C CA . ALA B 1 285 ? -2.947 29.844 11.367 1 96.88 285 ALA B CA 1
ATOM 5419 C C . ALA B 1 285 ? -4.355 29.828 11.953 1 96.88 285 ALA B C 1
ATOM 5421 O O . ALA B 1 285 ? -5.305 29.391 11.305 1 96.88 285 ALA B O 1
ATOM 5422 N N . GLY B 1 286 ? -4.484 30.422 13.094 1 95.62 286 GLY B N 1
ATOM 5423 C CA . GLY B 1 286 ? -5.746 30.422 13.82 1 95.62 286 GLY B CA 1
ATOM 5424 C C . GLY B 1 286 ? -5.738 29.531 15.039 1 95.62 286 GLY B C 1
ATOM 5425 O O . GLY B 1 286 ? -6.309 28.438 15.016 1 95.62 286 GLY B O 1
ATOM 5426 N N . ILE B 1 287 ? -5.211 30.078 16.125 1 97.31 287 ILE B N 1
ATOM 5427 C CA . ILE B 1 287 ? -5.047 29.312 17.344 1 97.31 287 ILE B CA 1
ATOM 5428 C C . ILE B 1 287 ? -6.41 29.094 18 1 97.31 287 ILE B C 1
ATOM 5430 O O . ILE B 1 287 ? -7.129 30.047 18.281 1 97.31 287 ILE B O 1
ATOM 5434 N N . GLY B 1 288 ? -6.707 27.828 18.219 1 94 288 GLY B N 1
ATOM 5435 C CA . GLY B 1 288 ? -8.008 27.5 18.781 1 94 288 GLY B CA 1
ATOM 5436 C C . GLY B 1 288 ? -9.055 27.219 17.719 1 94 288 GLY B C 1
ATOM 5437 O O . GLY B 1 288 ? -10.227 27.016 18.031 1 94 288 GLY B O 1
ATOM 5438 N N . GLY B 1 289 ? -8.695 27.266 16.484 1 92.06 289 GLY B N 1
ATOM 5439 C CA . GLY B 1 289 ? -9.586 27.016 15.367 1 92.06 289 GLY B CA 1
ATOM 5440 C C . GLY B 1 289 ? -9.672 28.188 14.398 1 92.06 289 GLY B C 1
ATOM 5441 O O . GLY B 1 289 ? -9.023 29.219 14.594 1 92.06 289 GLY B O 1
ATOM 5442 N N . ALA B 1 290 ? -10.5 27.984 13.422 1 92.25 290 ALA B N 1
ATOM 5443 C CA . ALA B 1 290 ? -10.68 29.016 12.406 1 92.25 290 ALA B CA 1
ATOM 5444 C C . ALA B 1 290 ? -11.016 30.359 13.055 1 92.25 290 ALA B C 1
ATOM 5446 O O . ALA B 1 290 ? -11.891 30.438 13.922 1 92.25 290 ALA B O 1
ATOM 5447 N N . GLY B 1 291 ? -10.25 31.391 12.672 1 96.12 291 GLY B N 1
ATOM 5448 C CA . GLY B 1 291 ? -10.445 32.719 13.219 1 96.12 291 GLY B CA 1
ATOM 5449 C C . GLY B 1 291 ? -9.57 33 14.43 1 96.12 291 GLY B C 1
ATOM 5450 O O . GLY B 1 291 ? -9.523 34.156 14.906 1 96.12 291 GLY B O 1
ATOM 5451 N N . GLY B 1 292 ? -8.836 31.938 14.844 1 97.56 292 GLY B N 1
ATOM 5452 C CA . GLY B 1 292 ? -8.125 32.125 16.094 1 97.56 292 GLY B CA 1
ATOM 5453 C C . GLY B 1 292 ? -9.039 32.406 17.281 1 97.56 292 GLY B C 1
ATOM 5454 O O . GLY B 1 292 ? -8.828 33.344 18.031 1 97.56 292 GLY B O 1
ATOM 5455 N N . THR B 1 293 ? -9.984 31.594 17.406 1 96.81 293 THR B N 1
ATOM 5456 C CA . THR B 1 293 ? -11.133 31.891 18.234 1 96.81 293 THR B CA 1
ATOM 5457 C C . THR B 1 293 ? -10.805 31.688 19.719 1 96.81 293 THR B C 1
ATOM 5459 O O . THR B 1 293 ? -11.547 32.125 20.594 1 96.81 293 THR B O 1
ATOM 5462 N N . LEU B 1 294 ? -9.68 31.047 19.969 1 97.62 294 LEU B N 1
ATOM 5463 C CA . LEU B 1 294 ? -9.297 30.953 21.375 1 97.62 294 LEU B CA 1
ATOM 5464 C C . LEU B 1 294 ? -9.094 32.344 21.984 1 97.62 294 LEU B C 1
ATOM 5466 O O . LEU B 1 294 ? -9.406 32.562 23.156 1 97.62 294 LEU B O 1
ATOM 5470 N N . SER B 1 295 ? -8.57 33.188 21.188 1 98.5 295 SER B N 1
ATOM 5471 C CA . SER B 1 295 ? -8.414 34.594 21.609 1 98.5 295 SER B CA 1
ATOM 5472 C C . SER B 1 295 ? -9.766 35.219 21.938 1 98.5 295 SER B C 1
ATOM 5474 O O . SER B 1 295 ? -9.906 35.906 22.953 1 98.5 295 SER B O 1
ATOM 5476 N N . LEU B 1 296 ? -10.703 35 21.078 1 98 296 LEU B N 1
ATOM 5477 C CA . LEU B 1 296 ? -12.047 35.531 21.281 1 98 296 LEU B CA 1
ATOM 5478 C C . LEU B 1 296 ? -12.664 34.938 22.547 1 98 296 LEU B C 1
ATOM 5480 O O . LEU B 1 296 ? -13.297 35.656 23.328 1 98 296 LEU B O 1
ATOM 5484 N N . ILE B 1 297 ? -12.523 33.688 22.734 1 97.88 297 ILE B N 1
ATOM 5485 C CA . ILE B 1 297 ? -13.078 33 23.891 1 97.88 297 ILE B CA 1
ATOM 5486 C C . ILE B 1 297 ? -12.516 33.594 25.172 1 97.88 297 ILE B C 1
ATOM 5488 O O . ILE B 1 297 ? -13.266 33.875 26.125 1 97.88 297 ILE B O 1
ATOM 5492 N N . PHE B 1 298 ? -11.242 33.906 25.188 1 98.31 298 PHE B N 1
ATOM 5493 C CA . PHE B 1 298 ? -10.633 34.469 26.391 1 98.31 298 PHE B CA 1
ATOM 5494 C C . PHE B 1 298 ? -11.117 35.906 26.594 1 98.31 298 PHE B C 1
ATOM 5496 O O . PHE B 1 298 ? -11.32 36.312 27.734 1 98.31 298 PHE B O 1
ATOM 5503 N N . VAL B 1 299 ? -11.258 36.625 25.531 1 98.44 299 VAL B N 1
ATOM 5504 C CA . VAL B 1 299 ? -11.828 37.969 25.641 1 98.44 299 VAL B CA 1
ATOM 5505 C C . VAL B 1 299 ? -13.219 37.875 26.266 1 98.44 299 VAL B C 1
ATOM 5507 O O . VAL B 1 299 ? -13.555 38.688 27.156 1 98.44 299 VAL B O 1
ATOM 5510 N N . MET B 1 300 ? -14.016 36.969 25.797 1 97.88 300 MET B N 1
ATOM 5511 C CA . MET B 1 300 ? -15.367 36.812 26.312 1 97.88 300 MET B CA 1
ATOM 5512 C C . MET B 1 300 ? -15.352 36.406 27.781 1 97.88 300 MET B C 1
ATOM 5514 O O . MET B 1 300 ? -16.141 36.906 28.578 1 97.88 300 MET B O 1
ATOM 5518 N N . LEU B 1 301 ? -14.477 35.562 28.141 1 97.75 301 LEU B N 1
ATOM 5519 C CA . LEU B 1 301 ? -14.383 35.062 29.516 1 97.75 301 LEU B CA 1
ATOM 5520 C C . LEU B 1 301 ? -14.031 36.188 30.469 1 97.75 301 LEU B C 1
ATOM 5522 O O . LEU B 1 301 ? -14.516 36.219 31.609 1 97.75 301 LEU B O 1
ATOM 5526 N N . ILE B 1 302 ? -13.25 37.094 30.016 1 97.94 302 ILE B N 1
ATOM 5527 C CA . ILE B 1 302 ? -12.711 38.125 30.906 1 97.94 302 ILE B CA 1
ATOM 5528 C C . ILE B 1 302 ? -13.609 39.375 30.875 1 97.94 302 ILE B C 1
ATOM 5530 O O . ILE B 1 302 ? -13.82 40 31.906 1 97.94 302 ILE B O 1
ATOM 5534 N N . PHE B 1 303 ? -14.258 39.688 29.734 1 97.56 303 PHE B N 1
ATOM 5535 C CA . PHE B 1 303 ? -14.805 41.031 29.609 1 97.56 303 PHE B CA 1
ATOM 5536 C C . PHE B 1 303 ? -16.297 41 29.312 1 97.56 303 PHE B C 1
ATOM 5538 O O . PHE B 1 303 ? -16.969 42.031 29.312 1 97.56 303 PHE B O 1
ATOM 5545 N N . ALA B 1 304 ? -16.828 39.812 29 1 97 304 ALA B N 1
ATOM 5546 C CA . ALA B 1 304 ? -18.234 39.75 28.641 1 97 304 ALA B CA 1
ATOM 5547 C C . ALA B 1 304 ? -19.125 40.281 29.766 1 97 304 ALA B C 1
ATOM 5549 O O . ALA B 1 304 ? -18.891 39.969 30.938 1 97 304 ALA B O 1
ATOM 5550 N N . LYS B 1 305 ? -20.109 41 29.422 1 96.81 305 LYS B N 1
ATOM 5551 C CA . LYS B 1 305 ? -21.094 41.5 30.375 1 96.81 305 LYS B CA 1
ATOM 5552 C C . LYS B 1 305 ? -22.453 40.812 30.156 1 96.81 305 LYS B C 1
ATOM 5554 O O . LYS B 1 305 ? -23.172 40.531 31.109 1 96.81 305 LYS B O 1
ATOM 5559 N N . ALA B 1 306 ? -22.812 40.625 28.922 1 95.75 306 ALA B N 1
ATOM 5560 C CA . ALA B 1 306 ? -24.062 39.969 28.609 1 95.75 306 ALA B CA 1
ATOM 5561 C C . ALA B 1 306 ? -24.047 38.531 29.078 1 95.75 306 ALA B C 1
ATOM 5563 O O . ALA B 1 306 ? -23.047 37.812 28.922 1 95.75 306 ALA B O 1
ATOM 5564 N N . LYS B 1 307 ? -25.141 38.031 29.672 1 95.31 307 LYS B N 1
ATOM 5565 C CA . LYS B 1 307 ? -25.266 36.688 30.219 1 95.31 307 LYS B CA 1
ATOM 5566 C C . LYS B 1 307 ? -25.062 35.656 29.125 1 95.31 307 LYS B C 1
ATOM 5568 O O . LYS B 1 307 ? -24.438 34.625 29.359 1 95.31 307 LYS B O 1
ATOM 5573 N N . GLN B 1 308 ? -25.625 35.906 28.047 1 94.44 308 GLN B N 1
ATOM 5574 C CA . GLN B 1 308 ? -25.531 34.969 26.922 1 94.44 308 GLN B CA 1
ATOM 5575 C C . GLN B 1 308 ? -24.078 34.75 26.5 1 94.44 308 GLN B C 1
ATOM 5577 O O . GLN B 1 308 ? -23.656 33.625 26.219 1 94.44 308 GLN B O 1
ATOM 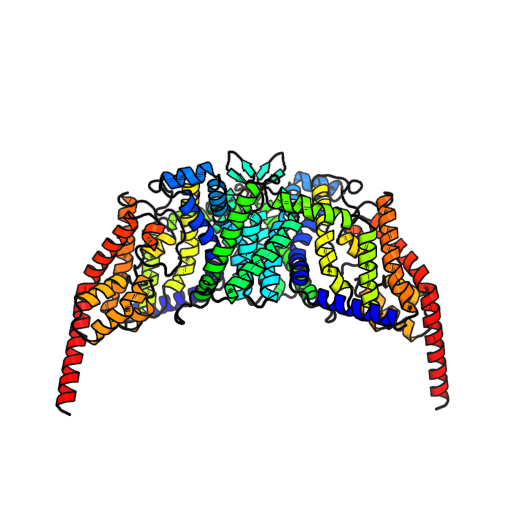5582 N N . HIS B 1 309 ? -23.328 35.812 26.422 1 96.31 309 HIS B N 1
ATOM 5583 C CA . HIS B 1 309 ? -21.938 35.719 25.984 1 96.31 309 HIS B CA 1
ATOM 5584 C C . HIS B 1 309 ? -21.062 35.062 27.047 1 96.31 309 HIS B C 1
ATOM 5586 O O . HIS B 1 309 ? -20.125 34.312 26.703 1 96.31 309 HIS B O 1
ATOM 5592 N N . LYS B 1 310 ? -21.344 35.281 28.297 1 96.38 310 LYS B N 1
ATOM 5593 C CA . LYS B 1 310 ? -20.641 34.562 29.375 1 96.38 310 LYS B CA 1
ATOM 5594 C C . LYS B 1 310 ? -20.875 33.062 29.297 1 96.38 310 LYS B C 1
ATOM 5596 O O . LYS B 1 310 ? -19.953 32.281 29.484 1 96.38 310 LYS B O 1
ATOM 5601 N N . ALA B 1 311 ? -22.125 32.75 29.062 1 95.44 311 ALA B N 1
ATOM 5602 C CA . ALA B 1 311 ? -22.484 31.328 28.969 1 95.44 311 ALA B CA 1
ATOM 5603 C C . ALA B 1 311 ? -21.766 30.656 27.797 1 95.44 311 ALA B C 1
ATOM 5605 O O . ALA B 1 311 ? -21.266 29.547 27.938 1 95.44 311 ALA B O 1
ATOM 5606 N N . ILE B 1 312 ? -21.719 31.281 26.734 1 95.06 312 ILE B N 1
ATOM 5607 C CA . ILE B 1 312 ? -21.078 30.75 25.547 1 95.06 312 ILE B CA 1
ATOM 5608 C C . ILE B 1 312 ? -19.578 30.578 25.797 1 95.06 312 ILE B C 1
ATOM 5610 O O . ILE B 1 312 ? -18.984 29.578 25.406 1 95.06 312 ILE B O 1
ATOM 5614 N N . ALA B 1 313 ? -18.953 31.562 26.391 1 96 313 ALA B N 1
ATOM 5615 C CA . ALA B 1 313 ? -17.531 31.516 26.672 1 96 313 ALA B CA 1
ATOM 5616 C C . ALA B 1 313 ? -17.172 30.312 27.547 1 96 313 ALA B C 1
ATOM 5618 O O . ALA B 1 313 ? -16.203 29.609 27.266 1 96 313 ALA B O 1
ATOM 5619 N N . LYS B 1 314 ? -17.922 30.094 28.531 1 94.88 314 LYS B N 1
ATOM 5620 C CA . LYS B 1 314 ? -17.703 28.984 29.453 1 94.88 314 LYS B CA 1
ATOM 5621 C C . LYS B 1 314 ? -17.859 27.641 28.734 1 94.88 314 LYS B C 1
ATOM 5623 O O . LYS B 1 314 ? -17.125 26.688 29 1 94.88 314 LYS B O 1
ATOM 5628 N N . LEU B 1 315 ? -18.797 27.625 27.875 1 92.06 315 LEU B N 1
ATOM 5629 C CA . LEU B 1 315 ? -19.109 26.391 27.156 1 92.06 315 LEU B CA 1
ATOM 5630 C C . LEU B 1 315 ? -18.047 26.094 26.109 1 92.06 315 LEU B C 1
ATOM 5632 O O . LEU B 1 315 ? -17.812 24.938 25.766 1 92.06 315 LEU B O 1
ATOM 5636 N N . THR B 1 316 ? -17.375 27.047 25.625 1 93.88 316 THR B N 1
ATOM 5637 C CA . THR B 1 316 ? -16.547 26.875 24.422 1 93.88 316 THR B CA 1
ATOM 5638 C C . THR B 1 316 ? -15.07 26.859 24.781 1 93.88 316 THR B C 1
ATOM 5640 O O . THR B 1 316 ? -14.234 26.453 23.969 1 93.88 316 THR B O 1
ATOM 5643 N N . VAL B 1 317 ? -14.688 27.266 25.984 1 93.81 317 VAL B N 1
ATOM 5644 C CA . VAL B 1 317 ? -13.281 27.344 26.359 1 93.81 317 VAL B CA 1
ATOM 5645 C C . VAL B 1 317 ? -12.656 25.938 26.328 1 93.81 317 VAL B C 1
ATOM 5647 O O . VAL B 1 317 ? -11.523 25.781 25.859 1 93.81 317 VAL B O 1
ATOM 5650 N N . GLY B 1 318 ? -13.281 24.953 26.812 1 91 318 GLY B N 1
ATOM 5651 C CA . GLY B 1 318 ? -12.789 23.578 26.75 1 91 318 GLY B CA 1
ATOM 5652 C C . GLY B 1 318 ? -12.5 23.109 25.344 1 91 318 GLY B C 1
ATOM 5653 O O . GLY B 1 318 ? -11.352 22.859 25 1 91 318 GLY B O 1
ATOM 5654 N N . PRO B 1 319 ? -13.562 23 24.484 1 89.12 319 PRO B N 1
ATOM 5655 C CA . PRO B 1 319 ? -13.359 22.594 23.094 1 89.12 319 PRO B CA 1
ATOM 5656 C C . PRO B 1 319 ? -12.367 23.484 22.344 1 89.12 319 PRO B C 1
ATOM 5658 O O . PRO B 1 319 ? -11.602 23 21.516 1 89.12 319 PRO B O 1
ATOM 5661 N N . GLY B 1 320 ? -12.336 24.734 22.688 1 91.19 320 GLY B N 1
ATOM 5662 C CA . GLY B 1 320 ? -11.438 25.688 22.047 1 91.19 320 GLY B CA 1
ATOM 5663 C C . GLY B 1 320 ? -9.977 25.359 22.281 1 91.19 320 GLY B C 1
ATOM 5664 O O . GLY B 1 320 ? -9.133 25.562 21.406 1 91.19 320 GLY B O 1
ATOM 5665 N N . CYS B 1 321 ? -9.656 24.844 23.422 1 92.75 321 CYS B N 1
ATOM 5666 C CA . CYS B 1 321 ? -8.289 24.469 23.75 1 92.75 321 CYS B CA 1
ATOM 5667 C C . CYS B 1 321 ? -7.824 23.281 22.922 1 92.75 321 CYS B C 1
ATOM 5669 O O . CYS B 1 321 ? -6.621 23.047 22.781 1 92.75 321 CYS B O 1
ATOM 5671 N N . PHE B 1 322 ? -8.836 22.578 22.391 1 86.94 322 PHE B N 1
ATOM 5672 C CA . PHE B 1 322 ? -8.539 21.422 21.562 1 86.94 322 PHE B CA 1
ATOM 5673 C C . PHE B 1 322 ? -8.812 21.719 20.094 1 86.94 322 PHE B C 1
ATOM 5675 O O . PHE B 1 322 ? -8.922 20.797 19.281 1 86.94 322 PHE B O 1
ATOM 5682 N N . THR B 1 323 ? -9 22.984 19.781 1 87.88 323 THR B N 1
ATOM 5683 C CA . THR B 1 323 ? -9.156 23.5 18.438 1 87.88 323 THR B CA 1
ATOM 5684 C C . THR B 1 323 ? -10.492 23.047 17.828 1 87.88 323 THR B C 1
ATOM 5686 O O . THR B 1 323 ? -10.602 22.859 16.625 1 87.88 323 THR B O 1
ATOM 5689 N N . ILE B 1 324 ? -11.414 22.781 18.75 1 82.56 324 ILE B N 1
ATOM 5690 C CA . ILE B 1 324 ? -12.773 22.5 18.312 1 82.56 324 ILE B CA 1
ATOM 5691 C C . ILE B 1 324 ? -13.57 23.812 18.266 1 82.56 324 ILE B C 1
ATOM 5693 O O . ILE B 1 324 ? -13.984 24.328 19.297 1 82.56 324 ILE B O 1
ATOM 5697 N N . ASN B 1 325 ? -13.906 24.203 17.109 1 83.81 325 ASN B N 1
ATOM 5698 C CA . ASN B 1 325 ? -14.344 25.578 16.891 1 83.81 325 ASN B CA 1
ATOM 5699 C C . ASN B 1 325 ? -15.852 25.656 16.656 1 83.81 325 ASN B C 1
ATOM 5701 O O . ASN B 1 325 ? -16.438 26.734 16.734 1 83.81 325 ASN B O 1
ATOM 5705 N N . GLU B 1 326 ? -16.516 24.641 16.422 1 81.56 326 GLU B N 1
ATOM 5706 C CA . GLU B 1 326 ? -17.922 24.641 16.031 1 81.56 326 GLU B CA 1
ATOM 5707 C C . GLU B 1 326 ? -18.797 25.266 17.125 1 81.56 326 GLU B C 1
ATOM 5709 O O . GLU B 1 326 ? -19.656 26.094 16.828 1 81.56 326 GLU B O 1
ATOM 5714 N N . PRO B 1 327 ? -18.562 24.953 18.359 1 85.5 327 PRO B N 1
ATOM 5715 C CA . PRO B 1 327 ? -19.391 25.547 19.406 1 85.5 327 PRO B CA 1
ATOM 5716 C C . PRO B 1 327 ? -19.328 27.062 19.422 1 85.5 327 PRO B C 1
ATOM 5718 O O . PRO B 1 327 ? -20.344 27.734 19.625 1 85.5 327 PRO B O 1
ATOM 5721 N N . ILE B 1 328 ? -18.219 27.625 19.203 1 90.69 328 ILE B N 1
ATOM 5722 C CA . ILE B 1 328 ? -18.078 29.078 19.266 1 90.69 328 ILE B CA 1
ATOM 5723 C C . ILE B 1 328 ? -18.562 29.703 17.969 1 90.69 328 ILE B C 1
ATOM 5725 O O . ILE B 1 328 ? -19.125 30.797 17.969 1 90.69 328 ILE B O 1
ATOM 5729 N N . VAL B 1 329 ? -18.266 29.109 16.859 1 87.81 329 VAL B N 1
ATOM 5730 C CA . VAL B 1 329 ? -18.625 29.656 15.555 1 87.81 329 VAL B CA 1
ATOM 5731 C C . VAL B 1 329 ? -20.156 29.703 15.43 1 87.81 329 VAL B C 1
ATOM 5733 O O . VAL B 1 329 ? -20.703 30.672 14.906 1 87.81 329 VAL B O 1
ATOM 5736 N N . PHE B 1 330 ? -20.781 28.75 15.992 1 82.56 330 PHE B N 1
ATOM 5737 C CA . PHE B 1 330 ? -22.234 28.672 15.883 1 82.56 330 PHE B CA 1
ATOM 5738 C C . PHE B 1 330 ? -22.891 29.359 17.078 1 82.56 330 PHE B C 1
ATOM 5740 O O . PHE B 1 330 ? -24 29.906 16.953 1 82.56 330 PHE B O 1
ATOM 5747 N N . GLY B 1 331 ? -22.281 29.328 18.188 1 85.56 331 GLY B N 1
ATOM 5748 C CA . GLY B 1 331 ? -22.844 29.938 19.375 1 85.56 331 GLY B CA 1
ATOM 5749 C C . GLY B 1 331 ? -22.828 31.453 19.328 1 85.56 331 GLY B C 1
ATOM 5750 O O . GLY B 1 331 ? -23.781 32.094 19.766 1 85.56 331 GLY B O 1
ATOM 5751 N N . LEU B 1 332 ? -21.812 32.094 18.953 1 88 332 LEU B N 1
ATOM 5752 C CA . LEU B 1 332 ? -21.656 33.531 18.734 1 88 332 LEU B CA 1
ATOM 5753 C C . LEU B 1 332 ? -21.719 33.875 17.25 1 88 332 LEU B C 1
ATOM 5755 O O . LEU B 1 332 ? -20.703 34.094 16.609 1 88 332 LEU B O 1
ATOM 5759 N N . PRO B 1 333 ? -22.859 33.531 16.719 1 81.75 333 PRO B N 1
ATOM 5760 C CA . PRO B 1 333 ? -22.891 33.406 15.25 1 81.75 333 PRO B CA 1
ATOM 5761 C C . PRO B 1 333 ? -21.844 34.312 14.578 1 81.75 333 PRO B C 1
ATOM 5763 O O . PRO B 1 333 ? -22.125 35.469 14.25 1 81.75 333 PRO B O 1
ATOM 5766 N N . LEU B 1 334 ? -20.766 33.719 14.297 1 89.56 334 LEU B N 1
ATOM 5767 C CA . LEU B 1 334 ? -19.656 34.406 13.641 1 89.56 334 LEU B CA 1
ATOM 5768 C C . LEU B 1 334 ? -19.844 34.438 12.125 1 89.56 334 LEU B C 1
ATOM 5770 O O . LEU B 1 334 ? -19.344 35.312 11.438 1 89.56 334 LEU B O 1
ATOM 5774 N N . ILE B 1 335 ? -20.5 33.469 11.695 1 86.88 335 ILE B N 1
ATOM 5775 C CA . ILE B 1 335 ? -20.781 33.375 10.266 1 86.88 335 ILE B CA 1
ATOM 5776 C C . ILE B 1 335 ? -21.672 34.531 9.828 1 86.88 335 ILE B C 1
ATOM 5778 O O . ILE B 1 335 ? -22.672 34.844 10.492 1 86.88 335 ILE B O 1
ATOM 5782 N N . LEU B 1 336 ? -21.375 35.188 8.812 1 86.19 336 LEU B N 1
ATOM 5783 C CA . LEU B 1 336 ? -22.109 36.281 8.18 1 86.19 336 LEU B CA 1
ATOM 5784 C C . LEU B 1 336 ? -22.281 37.438 9.141 1 86.19 336 LEU B C 1
ATOM 5786 O O . LEU B 1 336 ? -23.188 38.281 8.969 1 86.19 336 LEU B O 1
ATOM 5790 N N . ASN B 1 337 ? -21.531 37.531 10.227 1 90.38 337 ASN B N 1
ATOM 5791 C CA . ASN B 1 337 ? -21.5 38.688 11.117 1 90.38 337 ASN B CA 1
ATOM 5792 C C . ASN B 1 337 ? -20.516 39.75 10.641 1 90.38 337 ASN B C 1
ATOM 5794 O O . ASN B 1 337 ? -19.312 39.562 10.734 1 90.38 337 ASN B O 1
ATOM 5798 N N . PRO B 1 338 ? -21.016 40.781 10.117 1 89.12 338 PRO B N 1
ATOM 5799 C CA . PRO B 1 338 ? -20.125 41.781 9.508 1 89.12 338 PRO B CA 1
ATOM 5800 C C . PRO B 1 338 ? -19.188 42.438 10.523 1 89.12 338 PRO B C 1
ATOM 5802 O O . PRO B 1 338 ? -18.062 42.812 10.172 1 89.12 338 PRO B O 1
ATOM 5805 N N . ILE B 1 339 ? -19.641 42.531 11.719 1 90.5 339 ILE B N 1
ATOM 5806 C CA . ILE B 1 339 ? -18.828 43.188 12.742 1 90.5 339 ILE B CA 1
ATOM 5807 C C . ILE B 1 339 ? -17.656 42.25 13.102 1 90.5 339 ILE B C 1
ATOM 5809 O O . ILE B 1 339 ? -16.516 42.719 13.195 1 90.5 339 ILE B O 1
ATOM 5813 N N . MET B 1 340 ? -17.953 41.062 13.266 1 95 340 MET B N 1
ATOM 5814 C CA . MET B 1 340 ? -16.938 40.094 13.719 1 95 340 MET B CA 1
ATOM 5815 C C . MET B 1 340 ? -16.094 39.625 12.555 1 95 340 MET B C 1
ATOM 5817 O O . MET B 1 340 ? -15.031 39.031 12.766 1 95 340 MET B O 1
ATOM 5821 N N . ALA B 1 341 ? -16.484 39.875 11.328 1 95.31 341 ALA B N 1
ATOM 5822 C CA . ALA B 1 341 ? -15.773 39.438 10.141 1 95.31 341 ALA B CA 1
ATOM 5823 C C . ALA B 1 341 ? -14.344 39.938 10.117 1 95.31 341 ALA B C 1
ATOM 5825 O O . ALA B 1 341 ? -13.422 39.219 9.727 1 95.31 341 ALA B O 1
ATOM 5826 N N . ILE B 1 342 ? -14.148 41.125 10.555 1 96.19 342 ILE B N 1
ATOM 5827 C CA . ILE B 1 342 ? -12.852 41.781 10.477 1 96.19 342 ILE B CA 1
ATOM 5828 C C . ILE B 1 342 ? -11.844 41.031 11.367 1 96.19 342 ILE B C 1
ATOM 5830 O O . ILE B 1 342 ? -10.828 40.531 10.883 1 96.19 342 ILE B O 1
ATOM 5834 N N . PRO B 1 343 ? -12.164 40.938 12.664 1 97.5 343 PRO B N 1
ATOM 5835 C CA . PRO B 1 343 ? -11.188 40.219 13.492 1 97.5 343 PRO B CA 1
ATOM 5836 C C . PRO B 1 343 ? -11.102 38.75 13.141 1 97.5 343 PRO B C 1
ATOM 5838 O O . PRO B 1 343 ? -10.031 38.125 13.25 1 97.5 343 PRO B O 1
ATOM 5841 N N . PHE B 1 344 ? -12.211 38.156 12.719 1 97.06 344 PHE B N 1
ATOM 5842 C CA . PHE B 1 344 ? -12.258 36.75 12.352 1 97.06 344 PHE B CA 1
ATOM 5843 C C . PHE B 1 344 ? -11.312 36.438 11.203 1 97.06 344 PHE B C 1
ATOM 5845 O O . PHE B 1 344 ? -10.688 35.375 11.156 1 97.06 344 PHE B O 1
ATOM 5852 N N . ILE B 1 345 ? -11.141 37.344 10.305 1 97.44 345 ILE B N 1
ATOM 5853 C CA . ILE B 1 345 ? -10.273 37.156 9.141 1 97.44 345 ILE B CA 1
ATOM 5854 C C . ILE B 1 345 ? -8.852 37.594 9.492 1 97.44 345 ILE B C 1
ATOM 5856 O O . ILE B 1 345 ? -7.879 36.938 9.117 1 97.44 345 ILE B O 1
ATOM 5860 N N . THR B 1 346 ? -8.68 38.656 10.273 1 98.19 346 THR B N 1
ATOM 5861 C CA . THR B 1 346 ? -7.383 39.281 10.445 1 98.19 346 THR B CA 1
ATOM 5862 C C . THR B 1 346 ? -6.559 38.562 11.508 1 98.19 346 THR B C 1
ATOM 5864 O O . THR B 1 346 ? -5.332 38.469 11.398 1 98.19 346 THR B O 1
ATOM 5867 N N . VAL B 1 347 ? -7.176 38 12.516 1 98.62 347 VAL B N 1
ATOM 5868 C CA . VAL B 1 347 ? -6.441 37.438 13.633 1 98.62 347 VAL B CA 1
ATOM 5869 C C . VAL B 1 347 ? -5.594 36.281 13.156 1 98.62 347 VAL B C 1
ATOM 5871 O O . VAL B 1 347 ? -4.395 36.219 13.43 1 98.62 347 VAL B O 1
ATOM 5874 N N . PRO B 1 348 ? -6.172 35.312 12.391 1 98.62 348 PRO B N 1
ATOM 5875 C CA . PRO B 1 348 ? -5.324 34.219 11.898 1 98.62 348 PRO B CA 1
ATOM 5876 C C . PRO B 1 348 ? -4.168 34.719 11.031 1 98.62 348 PRO B C 1
ATOM 5878 O O . PRO B 1 348 ? -3.068 34.156 11.086 1 98.62 348 PRO B O 1
ATOM 5881 N N . LEU B 1 349 ? -4.387 35.75 10.234 1 98.75 349 LEU B N 1
ATOM 5882 C CA . LEU B 1 349 ? -3.346 36.312 9.391 1 98.75 349 LEU B CA 1
ATOM 5883 C C . LEU B 1 349 ? -2.229 36.906 10.242 1 98.75 349 LEU B C 1
ATOM 5885 O O . LEU B 1 349 ? -1.047 36.688 9.961 1 98.75 349 LEU B O 1
ATOM 5889 N N . ILE B 1 350 ? -2.625 37.594 11.25 1 98.81 350 ILE B N 1
ATOM 5890 C CA . ILE B 1 350 ? -1.664 38.25 12.148 1 98.81 350 ILE B CA 1
ATOM 5891 C C . ILE B 1 350 ? -0.892 37.188 12.914 1 98.81 350 ILE B C 1
ATOM 5893 O O . ILE B 1 350 ? 0.333 37.25 13.039 1 98.81 350 ILE B O 1
ATOM 5897 N N . GLN B 1 351 ? -1.613 36.25 13.445 1 98.88 351 GLN B N 1
ATOM 5898 C CA . GLN B 1 351 ? -0.965 35.188 14.195 1 98.88 351 GLN B CA 1
ATOM 5899 C C . GLN B 1 351 ? 0.066 34.438 13.328 1 98.88 351 GLN B C 1
ATOM 5901 O O . GLN B 1 351 ? 1.177 34.188 13.789 1 98.88 351 GLN B O 1
ATOM 5906 N N . THR B 1 352 ? -0.27 34.156 12.117 1 98.75 352 THR B N 1
ATOM 5907 C CA . THR B 1 352 ? 0.618 33.469 11.188 1 98.75 352 THR B CA 1
ATOM 5908 C C . THR B 1 352 ? 1.838 34.312 10.867 1 98.75 352 THR B C 1
ATOM 5910 O O . THR B 1 352 ? 2.971 33.844 10.906 1 98.75 352 THR B O 1
ATOM 5913 N N . LEU B 1 353 ? 1.592 35.562 10.562 1 98.75 353 LEU B N 1
ATOM 5914 C CA . LEU B 1 353 ? 2.67 36.469 10.18 1 98.75 353 LEU B CA 1
ATOM 5915 C C . LEU B 1 353 ? 3.635 36.688 11.344 1 98.75 353 LEU B C 1
ATOM 5917 O O . LEU B 1 353 ? 4.852 36.656 11.156 1 98.75 353 LEU B O 1
ATOM 5921 N N . VAL B 1 354 ? 3.145 36.906 12.508 1 98.75 354 VAL B N 1
ATOM 5922 C CA . VAL B 1 354 ? 3.982 37.156 13.68 1 98.75 354 VAL B CA 1
ATOM 5923 C C . VAL B 1 354 ? 4.789 35.906 14.008 1 98.75 354 VAL B C 1
ATOM 5925 O O . VAL B 1 354 ? 5.969 36 14.344 1 98.75 354 VAL B O 1
ATOM 5928 N N . ALA B 1 355 ? 4.113 34.781 13.914 1 98.75 355 ALA B N 1
ATOM 5929 C CA . ALA B 1 355 ? 4.832 33.531 14.141 1 98.75 355 ALA B CA 1
ATOM 5930 C C . ALA B 1 355 ? 5.98 33.375 13.148 1 98.75 355 ALA B C 1
ATOM 5932 O O . ALA B 1 355 ? 7.094 33 13.531 1 98.75 355 ALA B O 1
ATOM 5933 N N . TYR B 1 356 ? 5.715 33.656 11.891 1 98.56 356 TYR B N 1
ATOM 5934 C CA . TYR B 1 356 ? 6.734 33.531 10.852 1 98.56 356 TYR B CA 1
ATOM 5935 C C . TYR B 1 356 ? 7.906 34.469 11.141 1 98.56 356 TYR B C 1
ATOM 5937 O O . TYR B 1 356 ? 9.07 34.062 11.039 1 98.56 356 TYR B O 1
ATOM 5945 N N . LEU B 1 357 ? 7.621 35.656 11.484 1 98.44 357 LEU B N 1
ATOM 5946 C CA . LEU B 1 357 ? 8.656 36.656 11.727 1 98.44 357 LEU B CA 1
ATOM 5947 C C . LEU B 1 357 ? 9.484 36.281 12.953 1 98.44 357 LEU B C 1
ATOM 5949 O O . LEU B 1 357 ? 10.703 36.469 12.961 1 98.44 357 LEU B O 1
ATOM 5953 N N . ALA B 1 358 ? 8.828 35.781 13.945 1 98.38 358 ALA B N 1
ATOM 5954 C CA . ALA B 1 358 ? 9.547 35.375 15.156 1 98.38 358 ALA B CA 1
ATOM 5955 C C . ALA B 1 358 ? 10.516 34.25 14.867 1 98.38 358 ALA B C 1
ATOM 5957 O O . ALA B 1 358 ? 11.633 34.219 15.398 1 98.38 358 ALA B O 1
ATOM 5958 N N . ILE B 1 359 ? 10.117 33.312 14.07 1 98.06 359 ILE B N 1
ATOM 5959 C CA . ILE B 1 359 ? 10.953 32.156 13.742 1 98.06 359 ILE B CA 1
ATOM 5960 C C . ILE B 1 359 ? 12.039 32.594 12.75 1 98.06 359 ILE B C 1
ATOM 5962 O O . ILE B 1 359 ? 13.195 32.188 12.883 1 98.06 359 ILE B O 1
ATOM 5966 N N . ALA B 1 360 ? 11.648 33.406 11.766 1 97 360 ALA B N 1
ATOM 5967 C CA . ALA B 1 360 ? 12.609 33.906 10.781 1 97 360 ALA B CA 1
ATOM 5968 C C . ALA B 1 360 ? 13.711 34.719 11.453 1 97 360 ALA B C 1
ATOM 5970 O O . ALA B 1 360 ? 14.859 34.719 11 1 97 360 ALA B O 1
ATOM 5971 N N . ALA B 1 361 ? 13.398 35.344 12.555 1 97.19 361 ALA B N 1
ATOM 5972 C CA . ALA B 1 361 ? 14.359 36.156 13.289 1 97.19 361 ALA B CA 1
ATOM 5973 C C . ALA B 1 361 ? 15.156 35.312 14.281 1 97.19 361 ALA B C 1
ATOM 5975 O O . ALA B 1 361 ? 15.984 35.844 15.023 1 97.19 361 ALA B O 1
ATOM 5976 N N . ASN B 1 362 ? 14.859 34.062 14.359 1 95.62 362 ASN B N 1
ATOM 5977 C CA . ASN B 1 362 ? 15.547 33.125 15.219 1 95.62 362 ASN B CA 1
ATOM 5978 C C . ASN B 1 362 ? 15.258 33.375 16.688 1 95.62 362 ASN B C 1
ATOM 5980 O O . ASN B 1 362 ? 16.078 33.062 17.562 1 95.6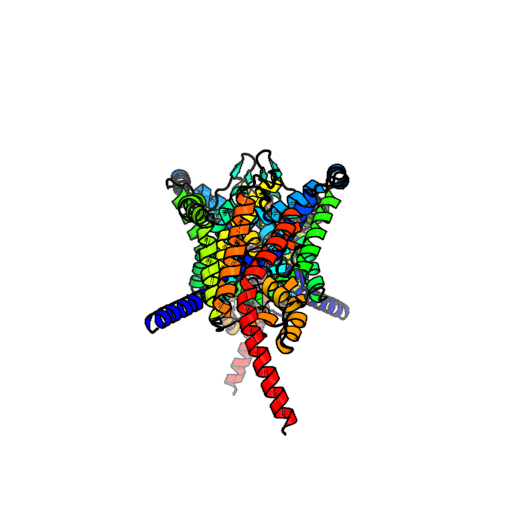2 362 ASN B O 1
ATOM 5984 N N . ILE B 1 363 ? 14.211 34.031 16.938 1 97.19 363 ILE B N 1
ATOM 5985 C CA . ILE B 1 363 ? 13.758 34.219 18.312 1 97.19 363 ILE B CA 1
ATOM 5986 C C . ILE B 1 363 ? 13.172 32.875 18.828 1 97.19 363 ILE B C 1
ATOM 5988 O O . ILE B 1 363 ? 13.359 32.531 19.984 1 97.19 363 ILE B O 1
ATOM 5992 N N . VAL B 1 364 ? 12.453 32.281 18 1 97.5 364 VAL B N 1
ATOM 5993 C CA . VAL B 1 364 ? 11.867 30.953 18.219 1 97.5 364 VAL B CA 1
ATOM 5994 C C . VAL B 1 364 ? 12.406 29.969 17.188 1 97.5 364 VAL B C 1
ATOM 5996 O O . VAL B 1 364 ? 12.602 30.312 16.031 1 97.5 364 VAL B O 1
ATOM 5999 N N . PRO B 1 365 ? 12.75 28.812 17.625 1 96.62 365 PRO B N 1
ATOM 6000 C CA . PRO B 1 365 ? 13.305 27.859 16.672 1 96.62 365 PRO B CA 1
ATOM 6001 C C . PRO B 1 365 ? 12.297 27.422 15.609 1 96.62 365 PRO B C 1
ATOM 6003 O O . PRO B 1 365 ? 11.086 27.516 15.828 1 96.62 365 PRO B O 1
ATOM 6006 N N . ARG B 1 366 ? 12.82 26.969 14.477 1 97.75 366 ARG B N 1
ATOM 6007 C CA . ARG B 1 366 ? 11.977 26.344 13.469 1 97.75 366 ARG B CA 1
ATOM 6008 C C . ARG B 1 366 ? 11.359 25.047 14.008 1 97.75 366 ARG B C 1
ATOM 6010 O O . ARG B 1 366 ? 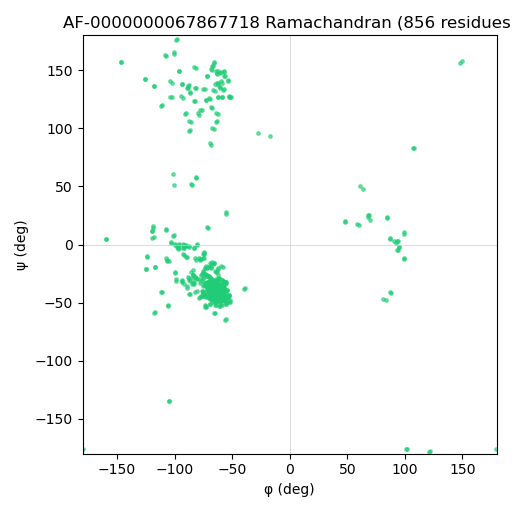11.938 24.406 14.883 1 97.75 366 ARG B O 1
ATOM 6017 N N . LEU B 1 367 ? 10.188 24.75 13.508 1 97.69 367 LEU B N 1
ATOM 6018 C CA . LEU B 1 367 ? 9.5 23.531 13.93 1 97.69 367 LEU B CA 1
ATOM 6019 C C . LEU B 1 367 ? 10.195 22.297 13.359 1 97.69 367 LEU B C 1
ATOM 6021 O O . LEU B 1 367 ? 10.695 22.328 12.234 1 97.69 367 LEU B O 1
ATOM 6025 N N . ASN B 1 368 ? 10.211 21.234 14.102 1 96.56 368 ASN B N 1
ATOM 6026 C CA . ASN B 1 368 ? 10.953 20.031 13.75 1 96.56 368 ASN B CA 1
ATOM 6027 C C . ASN B 1 368 ? 10.258 19.25 12.641 1 96.56 368 ASN B C 1
ATOM 6029 O O . ASN B 1 368 ? 10.828 18.297 12.094 1 96.56 368 ASN B O 1
ATOM 6033 N N . GLY B 1 369 ? 9.102 19.562 12.32 1 95.25 369 GLY B N 1
ATOM 6034 C CA . GLY B 1 369 ? 8.398 18.906 11.234 1 95.25 369 GLY B CA 1
ATOM 6035 C C . GLY B 1 369 ? 7.504 17.766 11.711 1 95.25 369 GLY B C 1
ATOM 6036 O O . GLY B 1 369 ? 6.746 17.203 10.922 1 95.25 369 GLY B O 1
ATOM 6037 N N . VAL B 1 370 ? 7.492 17.469 12.984 1 94.25 370 VAL B N 1
ATOM 6038 C CA . VAL B 1 370 ? 6.66 16.391 13.508 1 94.25 370 VAL B CA 1
ATOM 6039 C C . VAL B 1 370 ? 5.188 16.719 13.273 1 94.25 370 VAL B C 1
ATOM 6041 O O . VAL B 1 370 ? 4.777 17.875 13.352 1 94.25 370 VAL B O 1
ATOM 6044 N N . GLN B 1 371 ? 4.488 15.68 12.891 1 91.69 371 GLN B N 1
ATOM 6045 C CA . GLN B 1 371 ? 3.057 15.859 12.68 1 91.69 371 GLN B CA 1
ATOM 6046 C C . GLN B 1 371 ? 2.291 15.773 13.992 1 91.69 371 GLN B C 1
ATOM 6048 O O . GLN B 1 371 ? 2.445 14.805 14.742 1 91.69 371 GLN B O 1
ATOM 6053 N N . VAL B 1 372 ? 1.567 16.797 14.258 1 87.62 372 VAL B N 1
ATOM 6054 C CA . VAL B 1 372 ? 0.76 16.859 15.477 1 87.62 372 VAL B CA 1
ATOM 6055 C C . VAL B 1 372 ? -0.706 16.609 15.133 1 87.62 372 VAL B C 1
ATOM 6057 O O . VAL B 1 372 ? -1.269 17.25 14.25 1 87.62 372 VAL B O 1
ATOM 6060 N N . PRO B 1 373 ? -1.269 15.664 15.836 1 78.69 373 PRO B N 1
ATOM 6061 C CA . PRO B 1 373 ? -2.666 15.352 15.523 1 78.69 373 PRO B CA 1
ATOM 6062 C C . PRO B 1 373 ? -3.605 16.516 15.789 1 78.69 373 PRO B C 1
ATOM 6064 O O . PRO B 1 373 ? -3.365 17.312 16.703 1 78.69 373 PRO B O 1
ATOM 6067 N N . PHE B 1 374 ? -4.547 16.5 14.961 1 76.75 374 PHE B N 1
ATOM 6068 C CA . PHE B 1 374 ? -5.617 17.469 15.195 1 76.75 374 PHE B CA 1
ATOM 6069 C C . PHE B 1 374 ? -6.27 17.219 16.547 1 76.75 374 PHE B C 1
ATOM 6071 O O . PHE B 1 374 ? -6.477 16.078 16.953 1 76.75 374 PHE B O 1
ATOM 6078 N N . GLY B 1 375 ? -6.488 18.281 17.281 1 75.69 375 GLY B N 1
ATOM 6079 C CA . GLY B 1 375 ? -7.148 18.141 18.562 1 75.69 375 GLY B CA 1
ATOM 6080 C C . GLY B 1 375 ? -6.184 18.125 19.734 1 75.69 375 GLY B C 1
ATOM 6081 O O . GLY B 1 375 ? -6.605 18.172 20.891 1 75.69 375 GLY B O 1
ATOM 6082 N N . MET B 1 376 ? -4.957 17.984 19.438 1 83.88 376 MET B N 1
ATOM 6083 C CA . MET B 1 376 ? -3.99 18.141 20.516 1 83.88 376 MET B CA 1
ATOM 6084 C C . MET B 1 376 ? -4.133 19.516 21.188 1 83.88 376 MET B C 1
ATOM 6086 O O . MET B 1 376 ? -4.301 20.531 20.5 1 83.88 376 MET B O 1
ATOM 6090 N N . PRO B 1 377 ? -4.133 19.469 22.516 1 89.56 377 PRO B N 1
ATOM 6091 C CA . PRO B 1 377 ? -4.312 20.75 23.219 1 89.56 377 PRO B CA 1
ATOM 6092 C C . PRO B 1 377 ? -3.268 21.781 22.828 1 89.56 377 PRO B C 1
ATOM 6094 O O . PRO B 1 377 ? -2.092 21.453 22.656 1 89.56 377 PRO B O 1
ATOM 6097 N N . ILE B 1 378 ? -3.789 22.969 22.812 1 95.31 378 ILE B N 1
ATOM 6098 C CA . ILE B 1 378 ? -2.91 24.094 22.516 1 95.31 378 ILE B CA 1
ATOM 6099 C C . ILE B 1 378 ? -1.799 24.156 23.562 1 95.31 378 ILE B C 1
ATOM 6101 O O . ILE B 1 378 ? -2.01 23.812 24.734 1 95.31 378 ILE B O 1
ATOM 6105 N N . LEU B 1 379 ? -0.631 24.609 23.234 1 96.88 379 LEU B N 1
ATOM 6106 C CA . LEU B 1 379 ? 0.59 24.688 24.016 1 96.88 379 LEU B CA 1
ATOM 6107 C C . LEU B 1 379 ? 1.317 23.344 24.031 1 96.88 379 LEU B C 1
ATOM 6109 O O . LEU B 1 379 ? 2.539 23.297 23.859 1 96.88 379 LEU B O 1
ATOM 6113 N N . VAL B 1 380 ? 0.528 22.234 24.297 1 94.25 380 VAL B N 1
ATOM 6114 C CA . VAL B 1 380 ? 1.147 20.906 24.234 1 94.25 380 VAL B CA 1
ATOM 6115 C C . VAL B 1 380 ? 1.622 20.625 22.812 1 94.25 380 VAL B C 1
ATOM 6117 O O . VAL B 1 380 ? 2.734 20.141 22.609 1 94.25 380 VAL B O 1
ATOM 6120 N N . ASN B 1 381 ? 0.738 20.922 21.891 1 94.25 381 ASN B N 1
ATOM 6121 C CA . ASN B 1 381 ? 1.105 20.719 20.5 1 94.25 381 ASN B CA 1
ATOM 6122 C C . ASN B 1 381 ? 2.299 21.594 20.109 1 94.25 381 ASN B C 1
ATOM 6124 O O . ASN B 1 381 ? 3.146 21.172 19.312 1 94.25 381 ASN B O 1
ATOM 6128 N N . GLY B 1 382 ? 2.41 22.828 20.656 1 96.38 382 GLY B N 1
ATOM 6129 C CA . GLY B 1 382 ? 3.555 23.688 20.406 1 96.38 382 GLY B CA 1
ATOM 6130 C C . GLY B 1 382 ? 4.855 23.125 20.953 1 96.38 382 GLY B C 1
ATOM 6131 O O . GLY B 1 382 ? 5.883 23.141 20.266 1 96.38 382 GLY B O 1
ATOM 6132 N N . VAL B 1 383 ? 4.781 22.609 22.156 1 95.19 383 VAL B N 1
ATOM 6133 C CA . VAL B 1 383 ? 5.969 22.031 22.781 1 95.19 383 VAL B CA 1
ATOM 6134 C C . VAL B 1 383 ? 6.445 20.844 21.953 1 95.19 383 VAL B C 1
ATOM 6136 O O . VAL B 1 383 ? 7.648 20.672 21.734 1 95.19 383 VAL B O 1
ATOM 6139 N N . LEU B 1 384 ? 5.523 20.062 21.5 1 93.12 384 LEU B N 1
ATOM 6140 C CA . LEU B 1 384 ? 5.855 18.875 20.719 1 93.12 384 LEU B CA 1
ATOM 6141 C C . LEU B 1 384 ? 6.488 19.25 19.391 1 93.12 384 LEU B C 1
ATOM 6143 O O . LEU B 1 384 ? 7.414 18.594 18.922 1 93.12 384 LEU B O 1
ATOM 6147 N N . ALA B 1 385 ? 6.012 20.297 18.812 1 95.88 385 ALA B N 1
ATOM 6148 C CA . ALA B 1 385 ? 6.422 20.672 17.469 1 95.88 385 ALA B CA 1
ATOM 6149 C C . ALA B 1 385 ? 7.758 21.422 17.484 1 95.88 385 ALA B C 1
ATOM 6151 O O . ALA B 1 385 ? 8.484 21.422 16.484 1 95.88 385 ALA B O 1
ATOM 6152 N N . GLY B 1 386 ? 8.078 22.156 18.609 1 95.12 386 GLY B N 1
ATOM 6153 C CA . GLY B 1 386 ? 9.289 22.953 18.547 1 95.12 386 GLY B CA 1
ATOM 6154 C C . GLY B 1 386 ? 9.836 23.328 19.906 1 95.12 386 GLY B C 1
ATOM 6155 O O . GLY B 1 386 ? 10.773 24.125 20.016 1 95.12 386 GLY B O 1
ATOM 6156 N N . GLY B 1 387 ? 9.281 22.859 20.969 1 94.12 387 GLY B N 1
ATOM 6157 C CA . GLY B 1 387 ? 9.797 23.141 22.297 1 94.12 387 GLY B CA 1
ATOM 6158 C C . GLY B 1 387 ? 9.008 24.219 23.016 1 94.12 387 GLY B C 1
ATOM 6159 O O . GLY B 1 387 ? 8.016 24.734 22.484 1 94.12 387 GLY B O 1
ATOM 6160 N N . TRP B 1 388 ? 9.469 24.562 24.172 1 95.69 388 TRP B N 1
ATOM 6161 C CA . TRP B 1 388 ? 8.734 25.453 25.078 1 95.69 388 TRP B CA 1
ATOM 6162 C C . TRP B 1 388 ? 8.648 26.859 24.5 1 95.69 388 TRP B C 1
ATOM 6164 O O . TRP B 1 388 ? 7.68 27.578 24.75 1 95.69 388 TRP B O 1
ATOM 6174 N N . LYS B 1 389 ? 9.609 27.266 23.734 1 97.69 389 LYS B N 1
ATOM 6175 C CA . LYS B 1 389 ? 9.578 28.594 23.141 1 97.69 389 LYS B CA 1
ATOM 6176 C C . LYS B 1 389 ? 8.414 28.75 22.156 1 97.69 389 LYS B C 1
ATOM 6178 O O . LYS B 1 389 ? 7.848 29.828 22.031 1 97.69 389 LYS B O 1
ATOM 6183 N N . VAL B 1 390 ? 8.102 27.656 21.5 1 97.88 390 VAL B N 1
ATOM 6184 C CA . VAL B 1 390 ? 6.98 27.688 20.562 1 97.88 390 VAL B CA 1
ATOM 6185 C C . VAL B 1 390 ? 5.668 27.828 21.344 1 97.88 390 VAL B C 1
ATOM 6187 O O . VAL B 1 390 ? 4.766 28.547 20.906 1 97.88 390 VAL B O 1
ATOM 6190 N N . ALA B 1 391 ? 5.578 27.172 22.453 1 97.94 391 ALA B N 1
ATOM 6191 C CA . ALA B 1 391 ? 4.398 27.312 23.297 1 97.94 391 ALA B CA 1
ATOM 6192 C C . ALA B 1 391 ? 4.246 28.75 23.797 1 97.94 391 ALA B C 1
ATOM 6194 O O . ALA B 1 391 ? 3.137 29.281 23.828 1 97.94 391 ALA B O 1
ATOM 6195 N N . VAL B 1 392 ? 5.293 29.312 24.188 1 98.56 392 VAL B N 1
ATOM 6196 C CA . VAL B 1 392 ? 5.27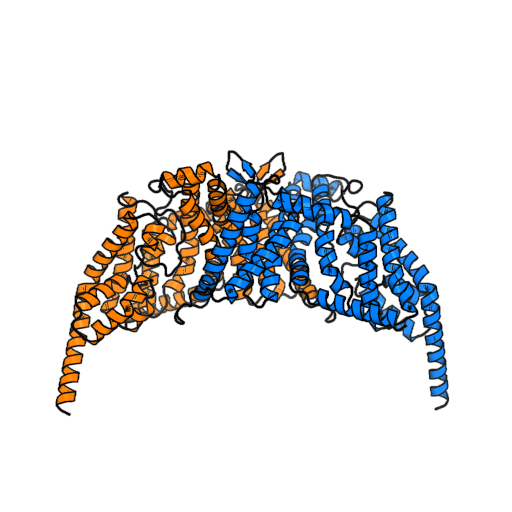 30.703 24.641 1 98.56 392 VAL B CA 1
ATOM 6197 C C . VAL B 1 392 ? 4.816 31.609 23.5 1 98.56 392 VAL B C 1
ATOM 6199 O O . VAL B 1 392 ? 4.047 32.562 23.719 1 98.56 392 VAL B O 1
ATOM 6202 N N . LEU B 1 393 ? 5.336 31.359 22.328 1 98.62 393 LEU B N 1
ATOM 6203 C CA . LEU B 1 393 ? 4.91 32.125 21.172 1 98.62 393 LEU B CA 1
ATOM 6204 C C . LEU B 1 393 ? 3.398 32.031 20.969 1 98.62 393 LEU B C 1
ATOM 6206 O O . LEU B 1 393 ? 2.746 33.031 20.641 1 98.62 393 LEU B O 1
ATOM 6210 N N . GLN B 1 394 ? 2.834 30.859 21.125 1 98.69 394 GLN B N 1
ATOM 6211 C CA . GLN B 1 394 ? 1.389 30.688 21.016 1 98.69 394 GLN B CA 1
ATOM 6212 C C . GLN B 1 394 ? 0.65 31.562 22.016 1 98.69 394 GLN B C 1
ATOM 6214 O O . GLN B 1 394 ? -0.38 32.156 21.703 1 98.69 394 GLN B O 1
ATOM 6219 N N . VAL B 1 395 ? 1.179 31.641 23.25 1 98.62 395 VAL B N 1
ATOM 6220 C CA . VAL B 1 395 ? 0.562 32.469 24.281 1 98.62 395 VAL B CA 1
ATOM 6221 C C . VAL B 1 395 ? 0.586 33.938 23.844 1 98.62 395 VAL B C 1
ATOM 6223 O O . VAL B 1 395 ? -0.414 34.656 23.984 1 98.62 395 VAL B O 1
ATOM 6226 N N . VAL B 1 396 ? 1.704 34.344 23.359 1 98.81 396 VAL B N 1
ATOM 6227 C CA . VAL B 1 396 ? 1.854 35.719 22.875 1 98.81 396 VAL B CA 1
ATOM 6228 C C . 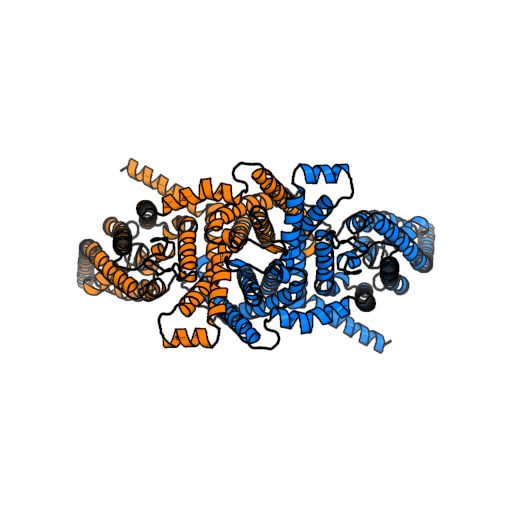VAL B 1 396 ? 0.862 35.969 21.75 1 98.81 396 VAL B C 1
ATOM 6230 O O . VAL B 1 396 ? 0.229 37.031 21.703 1 98.81 396 VAL B O 1
ATOM 6233 N N . LEU B 1 397 ? 0.73 35.031 20.859 1 98.88 397 LEU B N 1
ATOM 6234 C CA . LEU B 1 397 ? -0.148 35.188 19.719 1 98.88 397 LEU B CA 1
ATOM 6235 C C . LEU B 1 397 ? -1.611 35.219 20.141 1 98.88 397 LEU B C 1
ATOM 6237 O O . LEU B 1 397 ? -2.426 35.938 19.547 1 98.88 397 LEU B O 1
ATOM 6241 N N . ILE B 1 398 ? -1.942 34.406 21.125 1 98.69 398 ILE B N 1
ATOM 6242 C CA . ILE B 1 398 ? -3.291 34.438 21.688 1 98.69 398 ILE B CA 1
ATOM 6243 C C . ILE B 1 398 ? -3.566 35.844 22.25 1 98.69 398 ILE B C 1
ATOM 6245 O O . ILE B 1 398 ? -4.629 36.406 22.016 1 98.69 398 ILE B O 1
ATOM 6249 N N . ALA B 1 399 ? -2.609 36.375 22.969 1 98.75 399 ALA B N 1
ATOM 6250 C CA . ALA B 1 399 ? -2.748 37.688 23.547 1 98.75 399 ALA B CA 1
ATOM 6251 C C . ALA B 1 399 ? -2.932 38.75 22.469 1 98.75 399 ALA B C 1
ATOM 6253 O O . ALA B 1 399 ? -3.76 39.656 22.594 1 98.75 399 ALA B O 1
ATOM 6254 N N . ILE B 1 400 ? -2.184 38.625 21.422 1 98.75 400 ILE B N 1
ATOM 6255 C CA . ILE B 1 400 ? -2.316 39.562 20.312 1 98.75 400 ILE B CA 1
ATOM 6256 C C . ILE B 1 400 ? -3.713 39.438 19.703 1 98.75 400 ILE B C 1
ATOM 6258 O O . ILE B 1 400 ? -4.352 40.469 19.406 1 98.75 400 ILE B O 1
ATOM 6262 N N . GLY B 1 401 ? -4.148 38.219 19.484 1 98.75 401 GLY B N 1
ATOM 6263 C CA . GLY B 1 401 ? -5.5 38.031 18.984 1 98.75 401 GLY B CA 1
ATOM 6264 C C . GLY B 1 401 ? -6.566 38.625 19.891 1 98.75 401 GLY B C 1
ATOM 6265 O O . GLY B 1 401 ? -7.57 39.156 19.406 1 98.75 401 GLY B O 1
ATOM 6266 N N . MET B 1 402 ? -6.352 38.531 21.188 1 98.69 402 MET B N 1
ATOM 6267 C CA . MET B 1 402 ? -7.281 39.125 22.141 1 98.69 402 MET B CA 1
ATOM 6268 C C . MET B 1 402 ? -7.383 40.625 21.953 1 98.69 402 MET B C 1
ATOM 6270 O O . MET B 1 402 ? -8.477 41.188 21.984 1 98.69 402 MET B O 1
ATOM 6274 N N . LEU B 1 403 ? -6.254 41.219 21.719 1 98.69 403 LEU B N 1
ATOM 6275 C CA . LEU B 1 403 ? -6.227 42.656 21.531 1 98.69 403 LEU B CA 1
ATOM 6276 C C . LEU B 1 403 ? -6.996 43.062 20.281 1 98.69 403 LEU B C 1
ATOM 6278 O O . LEU B 1 403 ? -7.641 44.125 20.234 1 98.69 403 LEU B O 1
ATOM 6282 N N . VAL B 1 404 ? -6.922 42.219 19.266 1 98.62 404 VAL B N 1
ATOM 6283 C CA . VAL B 1 404 ? -7.609 42.531 18.016 1 98.62 404 VAL B CA 1
ATOM 6284 C C . VAL B 1 404 ? -9.102 42.281 18.172 1 98.62 404 VAL B C 1
ATOM 6286 O O . VAL B 1 404 ? -9.93 43.062 17.703 1 98.62 404 VAL B O 1
ATOM 6289 N N . TYR B 1 405 ? -9.492 41.219 18.844 1 98.44 405 TYR B N 1
ATOM 6290 C CA . TYR B 1 405 ? -10.891 40.812 18.984 1 98.44 405 TYR B CA 1
ATOM 6291 C C . TYR B 1 405 ? -11.625 41.75 19.938 1 98.44 405 TYR B C 1
ATOM 6293 O O . TYR B 1 405 ? -12.828 41.969 19.797 1 98.44 405 TYR B O 1
ATOM 6301 N N . PHE B 1 406 ? -10.961 42.375 20.859 1 98.25 406 PHE B N 1
ATOM 6302 C CA . PHE B 1 406 ? -11.555 43.031 22 1 98.25 406 PHE B CA 1
ATOM 6303 C C . PHE B 1 406 ? -12.477 44.156 21.562 1 98.25 406 PHE B C 1
ATOM 6305 O O . PHE B 1 406 ? -13.641 44.219 21.953 1 98.25 406 PHE B O 1
ATOM 6312 N N . PRO B 1 407 ? -12 45.094 20.719 1 97.94 407 PRO B N 1
ATOM 6313 C CA . PRO B 1 407 ? -12.891 46.219 20.359 1 97.94 407 PRO B CA 1
ATOM 6314 C C . PRO B 1 407 ? -14.141 45.75 19.625 1 97.94 407 PRO B C 1
ATOM 6316 O O . PRO B 1 407 ? -15.219 46.312 19.812 1 97.94 407 PRO B O 1
ATOM 6319 N N . PHE B 1 408 ? -14.078 44.781 18.859 1 97.56 408 PHE B N 1
ATOM 6320 C CA . PHE B 1 408 ? -15.227 44.281 18.094 1 97.56 408 PHE B CA 1
ATOM 6321 C C . PHE B 1 408 ? -16.188 43.531 19 1 97.56 408 PHE B C 1
ATOM 6323 O O . PHE B 1 408 ? -17.406 43.656 18.875 1 97.56 408 PHE B O 1
ATOM 6330 N N . PHE B 1 409 ? -15.609 42.75 19.891 1 96.94 409 PHE B N 1
ATOM 6331 C CA . PHE B 1 409 ? -16.453 42 20.812 1 96.94 409 PHE B CA 1
ATOM 6332 C C . PHE B 1 409 ? -17.219 42.969 21.719 1 96.94 409 PHE B C 1
ATOM 6334 O O . PHE B 1 409 ? -18.375 42.688 22.078 1 96.94 409 PHE B O 1
ATOM 6341 N N . LYS B 1 410 ? -16.547 44 22.141 1 96.62 410 LYS B N 1
ATOM 6342 C CA . LYS B 1 410 ? -17.203 44.969 23.016 1 96.62 410 LYS B CA 1
ATOM 6343 C C . LYS B 1 410 ? -18.469 45.531 22.375 1 96.62 410 LYS B C 1
ATOM 6345 O O . LYS B 1 410 ? -19.469 45.75 23.047 1 96.62 410 LYS B O 1
ATOM 6350 N N . VAL B 1 411 ? -18.391 45.75 21.141 1 95.44 411 VAL B N 1
ATOM 6351 C CA . VAL B 1 411 ? -19.562 46.25 20.406 1 95.44 411 VAL B CA 1
ATOM 6352 C C . VAL B 1 411 ? -20.656 45.188 20.406 1 95.44 411 VAL B C 1
ATOM 6354 O O . VAL B 1 411 ? -21.812 45.469 20.672 1 95.44 411 VAL B O 1
ATOM 6357 N N . LEU B 1 412 ? -20.281 44 20.156 1 93.88 412 LEU B N 1
ATOM 6358 C CA . LEU B 1 412 ? -21.234 42.906 20.125 1 93.88 412 LEU B CA 1
ATOM 6359 C C . LEU B 1 412 ? -21.859 42.688 21.5 1 93.88 412 LEU B C 1
ATOM 6361 O O . LEU B 1 412 ? -23.047 42.438 21.594 1 93.88 412 LEU B O 1
ATOM 6365 N N . ASP B 1 413 ? -21.047 42.781 22.5 1 95.25 413 ASP B N 1
ATOM 6366 C CA . ASP B 1 413 ? -21.5 42.531 23.875 1 95.25 413 ASP B CA 1
ATOM 6367 C C . ASP B 1 413 ? -22.469 43.625 24.312 1 95.25 413 ASP B C 1
ATOM 6369 O O . ASP B 1 413 ? -23.438 43.344 25.016 1 95.25 413 ASP B O 1
ATOM 6373 N N . LYS B 1 414 ? -22.203 44.812 23.953 1 94.94 414 LYS B N 1
ATOM 6374 C CA . LYS B 1 414 ? -23.078 45.938 24.281 1 94.94 414 LYS B CA 1
ATOM 6375 C C . LYS B 1 414 ? -24.453 45.75 23.641 1 94.94 414 LYS B C 1
ATOM 6377 O O . LYS B 1 414 ? -25.484 46.062 24.266 1 94.94 414 LYS B O 1
ATOM 6382 N N . GLN B 1 415 ? -24.422 45.344 22.469 1 92.69 415 GLN B N 1
ATOM 6383 C CA . GLN B 1 415 ? -25.672 45.094 21.781 1 92.69 415 GLN B CA 1
ATOM 6384 C C . GLN B 1 415 ? -26.484 44 22.469 1 92.69 415 GLN B C 1
ATOM 6386 O O . GLN B 1 415 ? -27.703 44.125 22.609 1 92.69 415 GLN B O 1
ATOM 6391 N N . ALA B 1 416 ? -25.828 42.938 22.859 1 92.31 416 ALA B N 1
ATOM 6392 C CA . ALA B 1 416 ? -26.484 41.844 23.547 1 92.31 416 ALA B CA 1
ATOM 6393 C C . ALA B 1 416 ? -27.016 42.281 24.906 1 92.31 416 ALA B C 1
ATOM 6395 O O . ALA B 1 416 ? -28.078 41.812 25.344 1 92.31 416 ALA B O 1
ATOM 6396 N N . LEU B 1 417 ? -26.281 43.125 25.578 1 92.75 417 LEU B N 1
ATOM 6397 C CA . LEU B 1 417 ? -26.688 43.625 26.891 1 92.75 417 LEU B CA 1
ATOM 6398 C C . LEU B 1 417 ? -27.953 44.469 26.781 1 92.75 417 LEU B C 1
ATOM 6400 O O . LEU B 1 417 ? -28.828 44.406 27.641 1 92.75 417 LEU B O 1
ATOM 6404 N N . LYS B 1 418 ? -28 45.25 25.781 1 93 418 LYS B N 1
ATOM 6405 C CA . LYS B 1 418 ? -29.188 46.062 25.547 1 93 418 LYS B CA 1
ATOM 6406 C C . LYS B 1 418 ? -30.406 45.188 25.281 1 93 418 LYS B C 1
ATOM 6408 O O . LYS B 1 418 ? -31.516 45.469 25.734 1 93 418 LYS B O 1
ATOM 6413 N N . SER B 1 419 ? -30.156 44.188 24.5 1 90.88 419 SER B N 1
ATOM 6414 C CA . SER B 1 419 ? -31.25 43.281 24.203 1 90.88 419 SER B CA 1
ATOM 6415 C C . SER B 1 419 ? -31.719 42.531 25.453 1 90.88 419 SER B C 1
ATOM 6417 O O . SER B 1 419 ? -32.906 42.219 25.578 1 90.88 419 SER B O 1
ATOM 6419 N N . GLU B 1 420 ? -30.797 42.219 26.344 1 90 420 GLU B N 1
ATOM 6420 C CA . GLU B 1 420 ? -31.125 41.531 27.594 1 90 420 GLU B CA 1
ATOM 6421 C C . GLU B 1 420 ? -31.922 42.438 28.516 1 90 420 GLU B C 1
ATOM 6423 O O . GLU B 1 420 ? -32.812 42 29.234 1 90 420 GLU B O 1
ATOM 6428 N N . GLU B 1 421 ? -31.609 43.688 28.531 1 88.75 421 GLU B N 1
ATOM 6429 C CA . GLU B 1 421 ? -32.281 44.656 29.359 1 88.75 421 GLU B CA 1
ATOM 6430 C C . GLU B 1 421 ? -33.719 44.875 28.859 1 88.75 421 GLU B C 1
ATOM 6432 O O . GLU B 1 421 ? -34.656 45 29.672 1 88.75 421 GLU B O 1
ATOM 6437 N N . VAL B 1 422 ? -33.844 44.938 27.625 1 88.06 422 VAL B N 1
ATOM 6438 C CA . VAL B 1 422 ? -35.156 45.156 27.062 1 88.06 422 VAL B CA 1
ATOM 6439 C C . VAL B 1 422 ? -36.031 43.938 27.344 1 88.06 422 VAL B C 1
ATOM 6441 O O . VAL B 1 422 ? -37.219 44.094 27.656 1 88.06 422 VAL B O 1
ATOM 6444 N N . SER B 1 423 ? -35.469 42.781 27.234 1 82.19 423 SER B N 1
ATOM 6445 C CA . SER B 1 423 ? -36.25 41.562 27.484 1 82.19 423 SER B CA 1
ATOM 6446 C C . SER B 1 423 ? -36.625 41.438 28.953 1 82.19 423 SER B C 1
ATOM 6448 O O . SER B 1 423 ? -37.719 40.938 29.266 1 82.19 423 SER B O 1
ATOM 6450 N N . SER B 1 424 ? -35.75 41.938 29.859 1 80.75 424 SER B N 1
ATOM 6451 C CA . SER B 1 424 ? -36.062 41.875 31.281 1 80.75 424 SER B CA 1
ATOM 6452 C C . SER B 1 424 ? -37.125 42.875 31.672 1 80.75 424 SER B C 1
ATOM 6454 O O . SER B 1 424 ? -37.969 42.594 32.531 1 80.75 424 SER B O 1
ATOM 6456 N N . GLU B 1 425 ? -37.125 43.938 31.047 1 77.44 425 GLU B N 1
ATOM 6457 C CA . GLU B 1 425 ? -38.156 44.969 31.312 1 77.44 425 GLU B CA 1
ATOM 6458 C C . GLU B 1 425 ? -39.5 44.531 30.812 1 77.44 425 GLU B C 1
ATOM 6460 O O . GLU B 1 425 ? -40.531 44.781 31.469 1 77.44 425 GLU B O 1
ATOM 6465 N N . GLU B 1 426 ? -39.5 43.906 29.703 1 73.69 426 GLU B N 1
ATOM 6466 C CA . GLU B 1 426 ? -40.75 43.438 29.156 1 73.69 426 GLU B CA 1
ATOM 6467 C C . GLU B 1 426 ? -41.344 42.312 30 1 73.69 426 GLU B C 1
ATOM 6469 O O . GLU B 1 426 ? -42.562 42.219 30.156 1 73.69 426 GLU B O 1
ATOM 6474 N N . THR B 1 427 ? -40.594 41.469 30.516 1 70.81 427 THR B N 1
ATOM 6475 C CA . THR B 1 427 ? -41.094 40.375 31.359 1 70.81 427 THR B CA 1
ATOM 6476 C C . THR B 1 427 ? -41.625 40.938 32.688 1 70.81 427 THR B C 1
ATOM 6478 O O . THR B 1 427 ? -42.562 40.375 33.25 1 70.81 427 THR B O 1
ATOM 6481 N N . LEU B 1 428 ? -41.125 42.031 33.188 1 68.56 428 LEU B N 1
ATOM 6482 C CA . LEU B 1 428 ? -41.594 42.656 34.406 1 68.56 428 LEU B CA 1
ATOM 6483 C C . LEU B 1 428 ? -42.906 43.406 34.188 1 68.56 428 LEU B C 1
ATOM 6485 O O . LEU B 1 428 ? -43.75 43.5 35.094 1 68.56 428 LEU B O 1
ATOM 6489 N N . VAL B 1 429 ? -43.125 43.812 32.969 1 78.12 429 VAL B N 1
ATOM 6490 C CA . VAL B 1 429 ? -44.375 44.531 32.688 1 78.12 429 VAL B CA 1
ATOM 6491 C C . VAL B 1 429 ? -45.469 43.5 32.406 1 78.12 429 VAL B C 1
ATOM 6493 O O . VAL B 1 429 ? -46.656 43.812 32.531 1 78.12 429 VAL B O 1
ATOM 6496 N N . GLN B 1 430 ? -45.188 42.344 32 1 61.12 430 GLN B N 1
ATOM 6497 C CA . GLN B 1 430 ? -46.25 41.344 31.797 1 61.12 430 GLN B CA 1
ATOM 6498 C C . GLN B 1 430 ? -46.625 40.656 33.125 1 61.12 430 GLN B C 1
ATOM 6500 O O . GLN B 1 430 ? -47.781 40.344 33.344 1 61.12 430 GLN B O 1
#

Solvent-accessible surface area (backbone atoms only — not comparable to full-atom values): 41224 Å² total; per-residue (Å²): 108,70,63,58,49,49,51,48,50,50,49,52,52,49,46,50,49,51,55,66,27,55,68,51,43,9,47,31,52,14,52,52,67,42,43,37,48,37,36,43,13,27,52,27,39,50,67,58,62,48,92,41,70,72,56,45,50,50,30,62,73,71,49,50,37,62,44,25,47,45,45,18,43,64,26,45,38,32,36,11,49,54,32,7,19,33,19,3,21,37,33,21,47,69,70,71,42,79,23,68,62,25,12,55,48,10,33,46,40,41,55,58,24,35,74,68,38,78,46,99,91,42,70,31,61,43,43,73,52,22,8,42,70,19,32,59,50,15,50,52,39,4,53,50,45,12,48,52,32,50,51,39,53,68,67,51,74,39,70,82,65,64,86,85,49,57,64,69,59,42,53,47,51,34,48,24,56,29,40,35,53,50,45,50,51,33,42,50,48,23,48,54,26,49,75,42,95,57,44,25,44,46,47,40,39,33,68,69,46,42,48,54,49,45,57,48,56,68,31,70,64,48,51,46,49,52,49,48,53,23,35,55,32,33,36,71,66,38,66,16,65,69,49,46,39,31,56,42,48,70,58,19,36,40,35,13,38,47,18,35,53,38,43,75,72,66,46,51,46,79,68,44,86,37,72,59,22,37,52,46,44,69,61,30,53,9,40,26,19,83,32,17,39,37,12,45,35,52,41,29,64,73,65,47,74,24,67,69,50,38,53,48,20,67,67,27,47,65,43,16,42,27,43,42,37,62,62,49,44,62,67,63,53,41,49,73,28,75,72,49,41,56,40,36,43,46,30,16,50,48,30,33,50,52,52,49,51,38,32,74,70,63,76,25,59,26,44,40,32,39,58,69,66,87,54,49,40,67,47,59,46,29,32,72,27,42,30,65,59,39,21,51,48,50,54,53,39,36,52,52,29,24,63,57,32,40,67,51,46,51,53,54,35,51,54,47,35,51,53,52,51,53,54,53,53,51,61,70,71,102,108,69,62,59,50,49,51,47,52,48,50,52,50,49,46,50,50,53,56,67,27,54,66,49,43,9,48,31,51,13,52,53,67,43,43,38,49,37,35,44,13,26,53,27,39,50,66,55,62,48,94,40,70,70,56,45,49,48,30,62,74,72,49,50,35,62,44,24,48,46,45,19,43,64,26,44,38,32,38,11,49,54,32,7,19,34,21,3,20,37,33,21,46,70,69,73,43,79,23,67,64,25,11,56,48,8,34,48,40,42,54,56,24,36,75,67,39,77,47,98,91,43,70,30,61,43,42,70,52,21,8,41,70,20,32,60,49,15,49,52,39,4,53,51,45,14,48,51,32,49,51,39,52,69,68,52,74,39,71,82,63,63,86,84,49,56,62,71,59,43,53,46,52,35,48,25,54,29,39,35,52,51,46,50,51,34,42,50,47,22,49,55,26,48,74,43,94,58,45,27,46,47,48,40,39,32,66,70,45,43,47,56,48,46,57,48,56,68,31,68,65,47,51,47,49,50,50,48,53,24,35,56,32,34,36,72,66,38,68,16,65,68,47,46,40,30,56,42,47,68,58,18,37,42,35,13,39,47,16,36,54,38,42,75,72,65,46,51,45,78,68,44,87,37,72,59,24,37,50,47,46,67,61,30,54,10,41,25,20,81,34,17,38,38,13,44,34,51,41,28,64,72,65,47,76,22,66,68,50,38,52,48,20,67,66,26,48,65,43,15,42,26,44,43,38,62,60,47,44,62,67,58,57,39,49,73,27,75,71,49,42,54,40,37,43,44,29,17,48,48,31,34,50,52,51,49,50,38,32,75,68,63,75,26,57,26,44,40,32,39,58,68,64,86,54,51,41,67,46,57,46,28,31,72,29,43,30,66,59,40,22,52,49,50,53,53,36,36,52,52,28,25,64,58,32,41,69,50,47,53,54,53,35,51,54,48,35,52,53,51,51,52,53,53,52,51,60,72,71,104

Radius of gyration: 32.48 Å; Cα contacts (8 Å, |Δi|>4): 1430; chains: 2; bounding box: 74×95×68 Å

Secondary structure (DSSP, 8-state):
-HHHHHHHHHHHHHHHHHHT-HHHHHHHHHHHTTHHHHHHHHHHHHHHH---HHHHHHHHHHSHHHHHHHHHHHHHTTHHHHHHHHHHHHHHHHTTS-HHHHHHHHHHHHHHHSPEEEETTEEEE-GGGTSHHHHHHHHHHHHHHHHHHHHHHHTT------TTS-HHHHHHHHHHHHHHHHHHHHHHHHHHHHTSTT-SHHHHHIIIIIHHHHHHHTSHHHHHHHHHHHHHHHHTTS-HHHHHHHHHHHHHHHHHHHHHHHHHTT--GGG-S-S--HHHHHHHSSTTSTT-HHHHHHHHHHH--SHHHHHHHHHHHHHHHTT--HHHHHHTT-TT-HHHHHHHHHHHHHHHHHHHHHHHTTSSPPP--PPPPTTPPTTHHHHHHH-HHHHHHHHHHHHHHHHHHHHHHHHHHHHHHHHHHHHHHHHHH-/-HHHHHHHHHHHHHHHHHHT-HHHHHHHHHHHTTHHHHHHHHHHHHHHH---HHHHHHHHHHSHHHHHHHHHHHHHTTHHHHHHHHHHHHHHHHTTS-HHHHHHHHHHHHHHHSPEEEETTEEEE-GGGTSHHHHHHHHHHHHHHHHHHHHHHHTT------TTS-HHHHHHHHTHHHHHHHHHHHHHHHHHHHTSTT-SHHHHHIIIIIHHHHHHHTSHHHHHHHHHHHHHHHHTTS-HHHHHHHHHHHHHHHHHHHHHHHHHTT--GGG-S-S--HHHHHHHSSTTSTT-HHHHHHHHHHH--SHHHHHHHHHHHHHHHTT--HHHHHHTT-TT-HHHHHHHHHHHHHHHHHHHHHHHTTSSPPP--PPPPTTPPTTHHHHHHH-HHHHHHHHHHHHHHHHHHHHHHHHHHHHHHHHHHHHHHHHHH-

Nearest PDB structures (foldseek):
  3qnq-assembly2_C  TM=9.375E-01  e=8.271E-25  Bacillus cereus ATCC 10987
  6bvg-assembly1_B  TM=5.779E-01  e=8.927E-05  Bacillus cereus E33L
  8irv-assembly1_R  TM=1.864E-01  e=5.593E+00  Escherichia coli
  6gv1-assembly1_A  TM=1.413E-01  e=5.139E+00  Escherichia coli K-12
  3qnq-assembly2_C  TM=9.356E-01  e=4.696E-25  Bacillus cereus ATCC 10987